Protein 9BHW (pdb70)

Nearest PDB structures (foldseek):
  9bhw-assembly1_A  TM=1.004E+00  e=2.027E-53  Ciona intestinalis
  9bhw-assembly1_D  TM=9.941E-01  e=1.848E-45  Ciona intestinalis
  6n0b-assembly1_C  TM=9.670E-01  e=2.739E-41  Homo sapiens
  6n12-assembly1_A  TM=9.548E-01  e=3.168E-40  Homo sapiens
  3ftq-assembly6_D  TM=8.935E-01  e=4.211E-32  Mus musculus

InterPro domains:
  IPR008115 Septin 7 [PR01742] (225-237)
  IPR008115 Septin 7 [PR01742] (318-330)
  IPR008115 Septin 7 [PR01742] (373-384)
  IPR008115 Septin 7 [PR01742] (414-428)
  IPR016491 Septin [PIRSF006698] (13-415)
  IPR016491 Septin [cd01850] (39-309)
  IPR027417 P-loop containing nucleoside triphosphate hydrolase [G3DSA:3.40.50.300] (17-310)
  IPR027417 P-loop containing nucleoside triphosphate hydrolase [SSF52540] (38-273)
  IPR030379 Septin-type guanine nucleotide-binding (G) domain [PF00735] (39-312)
  IPR030379 Septin-type guanine nucleotide-binding (G) domain [PS51719] (39-308)

Structure (mmCIF, N/CA/C/O backbone):
data_9BHW
#
_entry.id   9BHW
#
_cell.length_a   1.00
_cell.length_b   1.00
_cell.length_c   1.00
_cell.angle_alpha   90.00
_cell.angle_beta   90.00
_cell.angle_gamma   90.00
#
_symmetry.space_group_name_H-M   'P 1'
#
loop_
_entity.id
_entity.type
_entity.pdbx_description
1 polymer CiSeptin-7
2 polymer 'Neuronal-specific septin-3'
3 non-polymer "GUANOSINE-5'-DIPHOSPHATE"
#
loop_
_atom_site.group_PDB
_atom_site.id
_atom_site.type_symbol
_atom_site.label_atom_id
_atom_site.label_alt_id
_atom_site.label_comp_id
_atom_site.label_asym_id
_atom_site.label_entity_id
_atom_site.label_seq_id
_atom_site.pdbx_PDB_ins_code
_atom_site.Cartn_x
_atom_site.Cartn_y
_atom_site.Cartn_z
_atom_site.occupancy
_atom_site.B_iso_or_equiv
_atom_site.auth_seq_id
_atom_site.auth_comp_id
_atom_site.auth_asym_id
_atom_site.auth_atom_id
_atom_site.pdbx_PDB_model_num
ATOM 1 N N . GLY A 1 36 ? 167.104 174.091 252.600 1.00 83.84 36 GLY A N 1
ATOM 2 C CA . GLY A 1 36 ? 167.327 173.823 251.192 1.00 83.84 36 GLY A CA 1
ATOM 3 C C . GLY A 1 36 ? 168.651 174.358 250.683 1.00 83.84 36 GLY A C 1
ATOM 4 O O . GLY A 1 36 ? 169.412 174.971 251.430 1.00 83.84 36 GLY A O 1
ATOM 5 N N . PHE A 1 37 ? 168.928 174.122 249.404 1.00 80.43 37 PHE A N 1
ATOM 6 C CA . PHE A 1 37 ? 170.151 174.583 248.768 1.00 80.43 37 PHE A CA 1
ATOM 7 C C . PHE A 1 37 ? 169.802 175.562 247.656 1.00 80.43 37 PHE A C 1
ATOM 8 O O . PHE A 1 37 ? 168.724 175.488 247.064 1.00 80.43 37 PHE A O 1
ATOM 16 N N . GLU A 1 38 ? 170.712 176.494 247.391 1.00 78.92 38 GLU A N 1
ATOM 17 C CA . GLU A 1 38 ? 170.505 177.538 246.398 1.00 78.92 38 GLU A CA 1
ATOM 18 C C . GLU A 1 38 ? 171.578 177.454 245.323 1.00 78.92 38 GLU A C 1
ATOM 19 O O . GLU A 1 38 ? 172.752 177.222 245.624 1.00 78.92 38 GLU A O 1
ATOM 25 N N . PHE A 1 39 ? 171.171 177.641 244.068 1.00 71.98 39 PHE A N 1
ATOM 26 C CA . PHE A 1 39 ? 172.104 177.601 242.952 1.00 71.98 39 PHE A CA 1
ATOM 27 C C . PHE A 1 39 ? 171.561 178.435 241.802 1.00 71.98 39 PHE A C 1
ATOM 28 O O . PHE A 1 39 ? 170.347 178.478 241.577 1.00 71.98 39 PHE A O 1
ATOM 36 N N . THR A 1 40 ? 172.468 179.087 241.075 1.00 69.29 40 THR A N 1
ATOM 37 C CA . THR A 1 40 ? 172.113 179.918 239.931 1.00 69.29 40 THR A CA 1
ATOM 38 C C . THR A 1 40 ? 172.966 179.518 238.735 1.00 69.29 40 THR A C 1
ATOM 39 O O . THR A 1 40 ? 174.201 179.632 238.769 1.00 69.29 40 THR A O 1
ATOM 43 N N . LEU A 1 41 ? 172.300 179.061 237.680 1.00 65.32 41 LEU A N 1
ATOM 44 C CA . LEU A 1 41 ? 172.931 178.585 236.461 1.00 65.32 41 LEU A CA 1
ATOM 45 C C . LEU A 1 41 ? 172.469 179.456 235.306 1.00 65.32 41 LEU A C 1
ATOM 46 O O . LEU A 1 41 ? 171.265 179.636 235.104 1.00 65.32 41 LEU A O 1
ATOM 51 N N . MET A 1 42 ? 173.418 179.996 234.555 1.00 61.42 42 MET A N 1
ATOM 52 C CA . MET A 1 42 ? 173.136 180.842 233.409 1.00 61.42 42 MET A CA 1
ATOM 53 C C . MET A 1 42 ? 173.444 180.067 232.138 1.00 61.42 42 MET A C 1
ATOM 54 O O . MET A 1 42 ? 174.399 179.289 232.094 1.00 61.42 42 MET A O 1
ATOM 59 N N . VAL A 1 43 ? 172.614 180.253 231.119 1.00 58.63 43 VAL A N 1
ATOM 60 C CA . VAL A 1 43 ? 172.773 179.582 229.835 1.00 58.63 43 VAL A CA 1
ATOM 61 C C . VAL A 1 43 ? 172.993 180.640 228.764 1.00 58.63 43 VAL A C 1
ATOM 62 O O . VAL A 1 43 ? 172.131 181.510 228.546 1.00 58.63 43 VAL A O 1
ATOM 66 N N . VAL A 1 44 ? 174.140 180.559 228.091 1.00 56.32 44 VAL A N 1
ATOM 67 C CA . VAL A 1 44 ? 174.517 181.489 227.036 1.00 56.32 44 VAL A CA 1
ATOM 68 C C . VAL A 1 44 ? 174.837 180.688 225.784 1.00 56.32 44 VAL A C 1
ATOM 69 O O . VAL A 1 44 ? 175.615 179.727 225.837 1.00 56.32 44 VAL A O 1
ATOM 73 N N . GLY A 1 45 ? 174.231 181.076 224.669 1.00 55.76 45 GLY A N 1
ATOM 74 C CA . GLY A 1 45 ? 174.520 180.451 223.397 1.00 55.76 45 GLY A CA 1
ATOM 75 C C . GLY A 1 45 ? 173.567 180.878 222.305 1.00 55.76 45 GLY A C 1
ATOM 76 O O . GLY A 1 45 ? 172.508 181.447 222.582 1.00 55.76 45 GLY A O 1
ATOM 77 N N . GLU A 1 46 ? 173.932 180.612 221.057 1.00 56.93 46 GLU A N 1
ATOM 78 C CA . GLU A 1 46 ? 173.045 180.894 219.941 1.00 56.93 46 GLU A CA 1
ATOM 79 C C . GLU A 1 46 ? 171.843 179.958 219.975 1.00 56.93 46 GLU A C 1
ATOM 80 O O . GLU A 1 46 ? 171.896 178.863 220.538 1.00 56.93 46 GLU A O 1
ATOM 86 N N . SER A 1 47 ? 170.748 180.406 219.372 1.00 54.71 47 SER A N 1
ATOM 87 C CA . SER A 1 47 ? 169.503 179.656 219.421 1.00 54.71 47 SER A CA 1
ATOM 88 C C . SER A 1 47 ? 169.606 178.366 218.620 1.00 54.71 47 SER A C 1
ATOM 89 O O . SER A 1 47 ? 170.335 178.278 217.630 1.00 54.71 47 SER A O 1
ATOM 92 N N . GLY A 1 48 ? 168.861 177.354 219.059 1.00 54.65 48 GLY A N 1
ATOM 93 C CA . GLY A 1 48 ? 168.862 176.086 218.360 1.00 54.65 48 GLY A CA 1
ATOM 94 C C . GLY A 1 48 ? 170.078 175.225 218.604 1.00 54.65 48 GLY A C 1
ATOM 95 O O . GLY A 1 48 ? 170.493 174.486 217.708 1.00 54.65 48 GLY A O 1
ATOM 96 N N . LEU A 1 49 ? 170.670 175.304 219.796 1.00 53.30 49 LEU A N 1
ATOM 97 C CA . LEU A 1 49 ? 171.841 174.513 220.148 1.00 53.30 49 LEU A CA 1
ATOM 98 C C . LEU A 1 49 ? 171.548 173.502 221.252 1.00 53.30 49 LEU A C 1
ATOM 99 O O . LEU A 1 49 ? 172.475 173.026 221.912 1.00 53.30 49 LEU A O 1
ATOM 104 N N . GLY A 1 50 ? 170.282 173.162 221.466 1.00 55.09 50 GLY A N 1
ATOM 105 C CA . GLY A 1 50 ? 169.935 172.165 222.460 1.00 55.09 50 GLY A CA 1
ATOM 106 C C . GLY A 1 50 ? 170.033 172.628 223.894 1.00 55.09 50 GLY A C 1
ATOM 107 O O . GLY A 1 50 ? 170.216 171.802 224.793 1.00 55.09 50 GLY A O 1
ATOM 108 N N . LYS A 1 51 ? 169.900 173.927 224.105 1.00 55.19 51 LYS A N 1
ATOM 109 C CA . LYS A 1 51 ? 170.076 174.502 225.446 1.00 55.19 51 LYS A CA 1
ATOM 110 C C . LYS A 1 51 ? 168.944 174.068 226.352 1.00 55.19 51 LYS A C 1
ATOM 111 O O . LYS A 1 51 ? 169.244 173.520 227.406 1.00 55.19 51 LYS A O 1
ATOM 117 N N . SER A 1 52 ? 167.707 174.231 225.946 1.00 59.29 52 SER A N 1
ATOM 118 C CA . SER A 1 52 ? 166.550 173.885 226.760 1.00 59.29 52 SER A CA 1
ATOM 119 C C . SER A 1 52 ? 166.474 172.387 226.996 1.00 59.29 52 SER A C 1
ATOM 120 O O . SER A 1 52 ? 166.150 171.939 228.103 1.00 59.29 52 SER A O 1
ATOM 123 N N . THR A 1 53 ? 166.758 171.594 225.962 1.00 58.99 53 THR A N 1
ATOM 124 C CA . THR A 1 53 ? 166.704 170.147 226.110 1.00 58.99 53 THR A CA 1
ATOM 125 C C . THR A 1 53 ? 167.736 169.666 227.117 1.00 58.99 53 THR A C 1
ATOM 126 O O . THR A 1 53 ? 167.446 168.797 227.945 1.00 58.99 53 THR A O 1
ATOM 130 N N . LEU A 1 54 ? 168.943 170.231 227.073 1.00 58.78 54 LEU A N 1
ATOM 131 C CA . LEU A 1 54 ? 169.969 169.857 228.041 1.00 58.78 54 LEU A CA 1
ATOM 132 C C . LEU A 1 54 ? 169.568 170.256 229.454 1.00 58.78 54 LEU A C 1
ATOM 133 O O . LEU A 1 54 ? 169.806 169.505 230.409 1.00 58.78 54 LEU A O 1
ATOM 138 N N . ILE A 1 55 ? 168.967 171.437 229.612 1.00 60.92 55 ILE A N 1
ATOM 139 C CA . ILE A 1 55 ? 168.554 171.872 230.942 1.00 60.92 55 ILE A CA 1
ATOM 140 C C . ILE A 1 55 ? 167.459 170.965 231.492 1.00 60.92 55 ILE A C 1
ATOM 141 O O . ILE A 1 55 ? 167.464 170.619 232.679 1.00 60.92 55 ILE A O 1
ATOM 146 N N . ASN A 1 56 ? 166.502 170.564 230.651 1.00 63.49 56 ASN A N 1
ATOM 147 C CA . ASN A 1 56 ? 165.515 169.581 231.093 1.00 63.49 56 ASN A CA 1
ATOM 148 C C . ASN A 1 56 ? 166.175 168.255 231.441 1.00 63.49 56 ASN A C 1
ATOM 149 O O . ASN A 1 56 ? 165.799 167.605 232.423 1.00 63.49 56 ASN A O 1
ATOM 154 N N . SER A 1 57 ? 167.153 167.831 230.640 1.00 62.09 57 SER A N 1
ATOM 155 C CA . SER A 1 57 ? 167.755 166.517 230.828 1.00 62.09 57 SER A CA 1
ATOM 156 C C . SER A 1 57 ? 168.545 166.436 232.127 1.00 62.09 57 SER A C 1
ATOM 157 O O . SER A 1 57 ? 168.477 165.425 232.835 1.00 62.09 57 SER A O 1
ATOM 160 N N . LEU A 1 58 ? 169.308 167.481 232.454 1.00 62.51 58 LEU A N 1
ATOM 161 C CA . LEU A 1 58 ? 170.111 167.450 233.673 1.00 62.51 58 LEU A CA 1
ATOM 162 C C . LEU A 1 58 ? 169.241 167.338 234.915 1.00 62.51 58 LEU A C 1
ATOM 163 O O . LEU A 1 58 ? 169.549 166.565 235.829 1.00 62.51 58 LEU A O 1
ATOM 168 N N . PHE A 1 59 ? 168.153 168.100 234.971 1.00 65.05 59 PHE A N 1
ATOM 169 C CA . PHE A 1 59 ? 167.360 168.222 236.184 1.00 65.05 59 PHE A CA 1
ATOM 170 C C . PHE A 1 59 ? 166.072 167.411 236.137 1.00 65.05 59 PHE A C 1
ATOM 171 O O . PHE A 1 59 ? 165.273 167.484 237.076 1.00 65.05 59 PHE A O 1
ATOM 179 N N . LEU A 1 60 ? 165.857 166.638 235.071 1.00 67.04 60 LEU A N 1
ATOM 180 C CA . LEU A 1 60 ? 164.772 165.658 235.000 1.00 67.04 60 LEU A CA 1
ATOM 181 C C . LEU A 1 60 ? 163.409 166.298 235.244 1.00 67.04 60 LEU A C 1
ATOM 182 O O . LEU A 1 60 ? 162.519 165.694 235.846 1.00 67.04 60 LEU A O 1
ATOM 187 N N . SER A 1 61 ? 163.239 167.530 234.776 1.00 69.98 61 SER A N 1
ATOM 188 C CA . SER A 1 61 ? 161.999 168.253 235.001 1.00 69.98 61 SER A CA 1
ATOM 189 C C . SER A 1 61 ? 161.639 169.050 233.758 1.00 69.98 61 SER A C 1
ATOM 190 O O . SER A 1 61 ? 162.499 169.414 232.953 1.00 69.98 61 SER A O 1
ATOM 193 N N . ASP A 1 62 ? 160.341 169.320 233.614 1.00 74.38 62 ASP A N 1
ATOM 194 C CA . ASP A 1 62 ? 159.823 170.113 232.501 1.00 74.38 62 ASP A CA 1
ATOM 195 C C . ASP A 1 62 ? 159.968 171.607 232.806 1.00 74.38 62 ASP A C 1
ATOM 196 O O . ASP A 1 62 ? 158.999 172.357 232.919 1.00 74.38 62 ASP A O 1
ATOM 201 N N . LEU A 1 63 ? 161.227 172.025 232.942 1.00 70.72 63 LEU A N 1
ATOM 202 C CA . LEU A 1 63 ? 161.526 173.424 233.226 1.00 70.72 63 LEU A CA 1
ATOM 203 C C . LEU A 1 63 ? 161.080 174.327 232.085 1.00 70.72 63 LEU A C 1
ATOM 204 O O . LEU A 1 63 ? 160.784 175.509 232.296 1.00 70.72 63 LEU A O 1
ATOM 209 N N . TYR A 1 64 ? 161.028 173.793 230.872 1.00 68.80 64 TYR A N 1
ATOM 210 C CA . TYR A 1 64 ? 160.611 174.563 229.710 1.00 68.80 64 TYR A CA 1
ATOM 211 C C . TYR A 1 64 ? 159.371 173.955 229.066 1.00 68.80 64 TYR A C 1
ATOM 212 O O . TYR A 1 64 ? 159.463 172.989 228.308 1.00 68.80 64 TYR A O 1
ATOM 221 N N . THR A 1 78 ? 166.904 191.867 220.765 1.00 83.53 78 THR A N 1
ATOM 222 C CA . THR A 1 78 ? 167.147 192.410 222.128 1.00 83.53 78 THR A CA 1
ATOM 223 C C . THR A 1 78 ? 167.575 191.276 223.062 1.00 83.53 78 THR A C 1
ATOM 224 O O . THR A 1 78 ? 166.708 190.466 223.445 1.00 83.53 78 THR A O 1
ATOM 228 N N . VAL A 1 79 ? 168.857 191.224 223.400 1.00 72.56 79 VAL A N 1
ATOM 229 C CA . VAL A 1 79 ? 169.364 190.173 224.305 1.00 72.56 79 VAL A CA 1
ATOM 230 C C . VAL A 1 79 ? 169.218 190.691 225.714 1.00 72.56 79 VAL A C 1
ATOM 231 O O . VAL A 1 79 ? 169.933 191.632 226.072 1.00 72.56 79 VAL A O 1
ATOM 235 N N . LYS A 1 80 ? 168.311 190.114 226.472 1.00 70.73 80 LYS A N 1
ATOM 236 C CA . LYS A 1 80 ? 168.261 190.479 227.892 1.00 70.73 80 LYS A CA 1
ATOM 237 C C . LYS A 1 80 ? 168.591 189.208 228.666 1.00 70.73 80 LYS A C 1
ATOM 238 O O . LYS A 1 80 ? 169.346 188.390 228.122 1.00 70.73 80 LYS A O 1
ATOM 244 N N . VAL A 1 81 ? 168.040 189.040 229.856 1.00 68.10 81 VAL A N 1
ATOM 245 C CA . VAL A 1 81 ? 168.231 187.879 230.716 1.00 68.10 81 VAL A CA 1
ATOM 246 C C . VAL A 1 81 ? 166.879 187.511 231.306 1.00 68.10 81 VAL A C 1
ATOM 247 O O . VAL A 1 81 ? 166.241 188.335 231.971 1.00 68.10 81 VAL A O 1
ATOM 251 N N . GLU A 1 82 ? 166.448 186.277 231.068 1.00 69.61 82 GLU A N 1
ATOM 252 C CA . GLU A 1 82 ? 165.175 185.775 231.563 1.00 69.61 82 GLU A CA 1
ATOM 253 C C . GLU A 1 82 ? 165.431 184.797 232.698 1.00 69.61 82 GLU A C 1
ATOM 254 O O . GLU A 1 82 ? 166.274 183.902 232.576 1.00 69.61 82 GLU A O 1
ATOM 260 N N . THR A 1 83 ? 164.697 184.965 233.792 1.00 69.72 83 THR A N 1
ATOM 261 C CA . THR A 1 83 ? 164.904 184.203 235.015 1.00 69.72 83 THR A CA 1
ATOM 262 C C . THR A 1 83 ? 163.762 183.218 235.213 1.00 69.72 83 THR A C 1
ATOM 263 O O . THR A 1 83 ? 162.593 183.573 235.038 1.00 69.72 83 THR A O 1
ATOM 267 N N . THR A 1 84 ? 164.106 181.983 235.570 1.00 70.61 84 THR A N 1
ATOM 268 C CA . THR A 1 84 ? 163.129 180.946 235.867 1.00 70.61 84 THR A CA 1
ATOM 269 C C . THR A 1 84 ? 163.523 180.256 237.163 1.00 70.61 84 THR A C 1
ATOM 270 O O . THR A 1 84 ? 164.671 179.829 237.316 1.00 70.61 84 THR A O 1
ATOM 274 N N . LYS A 1 85 ? 162.578 180.144 238.088 1.00 73.50 85 LYS A N 1
ATOM 275 C CA . LYS A 1 85 ? 162.813 179.517 239.380 1.00 73.50 85 LYS A CA 1
ATOM 276 C C . LYS A 1 85 ? 162.092 178.179 239.437 1.00 73.50 85 LYS A C 1
ATOM 277 O O . LYS A 1 85 ? 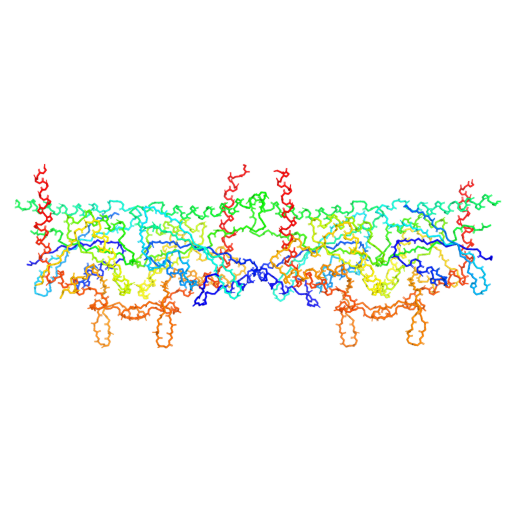160.919 178.081 239.067 1.00 73.50 85 LYS A O 1
ATOM 283 N N . VAL A 1 86 ? 162.796 177.148 239.897 1.00 77.82 86 VAL A N 1
ATOM 284 C CA . VAL A 1 86 ? 162.204 175.829 240.065 1.00 77.82 86 VAL A CA 1
ATOM 285 C C . VAL A 1 86 ? 162.579 175.304 241.443 1.00 77.82 86 VAL A C 1
ATOM 286 O O . VAL A 1 86 ? 163.572 175.728 242.039 1.00 77.82 86 VAL A O 1
ATOM 290 N N . LEU A 1 87 ? 161.764 174.392 241.960 1.00 81.18 87 LEU A N 1
ATOM 291 C CA . LEU A 1 87 ? 161.986 173.779 243.265 1.00 81.18 87 LEU A CA 1
ATOM 292 C C . LEU A 1 87 ? 162.075 172.272 243.047 1.00 81.18 87 LEU A C 1
ATOM 293 O O . LEU A 1 87 ? 161.051 171.592 242.940 1.00 81.18 87 LEU A O 1
ATOM 298 N N . ILE A 1 88 ? 163.298 171.753 242.978 1.00 84.10 88 ILE A N 1
ATOM 299 C CA . ILE A 1 88 ? 163.547 170.354 242.653 1.00 84.10 88 ILE A CA 1
ATOM 300 C C . ILE A 1 88 ? 163.768 169.590 243.949 1.00 84.10 88 ILE A C 1
ATOM 301 O O . ILE A 1 88 ? 164.688 169.900 244.716 1.00 84.10 88 ILE A O 1
ATOM 306 N N . LYS A 1 89 ? 162.935 168.584 244.190 1.00 91.40 89 LYS A N 1
ATOM 307 C CA . LYS A 1 89 ? 163.011 167.757 245.391 1.00 91.40 89 LYS A CA 1
ATOM 308 C C . LYS A 1 89 ? 163.435 166.355 244.963 1.00 91.40 89 LYS A C 1
ATOM 309 O O . LYS A 1 89 ? 162.600 165.482 244.722 1.00 91.40 89 LYS A O 1
ATOM 315 N N . GLU A 1 90 ? 164.746 166.146 244.869 1.00 96.40 90 GLU A N 1
ATOM 316 C CA . GLU A 1 90 ? 165.301 164.852 244.508 1.00 96.40 90 GLU A CA 1
ATOM 317 C C . GLU A 1 90 ? 166.516 164.571 245.379 1.00 96.40 90 GLU A C 1
ATOM 318 O O . GLU A 1 90 ? 167.187 165.488 245.858 1.00 96.40 90 GLU A O 1
ATOM 324 N N . ASN A 1 91 ? 166.786 163.279 245.580 1.00 99.87 91 ASN A N 1
ATOM 325 C CA . ASN A 1 91 ? 167.922 162.816 246.380 1.00 99.87 91 ASN A CA 1
ATOM 326 C C . ASN A 1 91 ? 167.863 163.353 247.809 1.00 99.87 91 ASN A C 1
ATOM 327 O O . ASN A 1 91 ? 168.896 163.588 248.440 1.00 99.87 91 ASN A O 1
ATOM 332 N N . GLY A 1 92 ? 166.655 163.555 248.327 1.00 98.80 92 GLY A N 1
ATOM 333 C CA . GLY A 1 92 ? 166.484 164.030 249.686 1.00 98.80 92 GLY A CA 1
ATOM 334 C C . GLY A 1 92 ? 166.621 165.532 249.830 1.00 98.80 92 GLY A C 1
ATOM 335 O O . GLY A 1 92 ? 165.689 166.208 250.275 1.00 98.80 92 GLY A O 1
ATOM 336 N N . VAL A 1 93 ? 167.781 166.065 249.459 1.00 97.12 93 VAL A N 1
ATOM 337 C CA . VAL A 1 93 ? 168.045 167.493 249.584 1.00 97.12 93 VAL A CA 1
ATOM 338 C C . VAL A 1 93 ? 167.243 168.249 248.535 1.00 97.12 93 VAL A C 1
ATOM 339 O O . VAL A 1 93 ? 167.225 167.879 247.355 1.00 97.12 93 VAL A O 1
ATOM 343 N N . THR A 1 94 ? 166.574 169.314 248.963 1.00 89.61 94 THR A N 1
ATOM 344 C CA . THR A 1 94 ? 165.743 170.125 248.085 1.00 89.61 94 THR A CA 1
ATOM 345 C C . THR A 1 94 ? 166.543 171.319 247.581 1.00 89.61 94 THR A C 1
ATOM 346 O O . THR A 1 94 ? 167.185 172.021 248.370 1.00 89.61 94 THR A O 1
ATOM 350 N N . LEU A 1 95 ? 166.502 171.544 246.270 1.00 82.22 95 LEU A N 1
ATOM 351 C CA . LEU A 1 95 ? 167.251 172.609 245.620 1.00 82.22 95 LEU A CA 1
ATOM 352 C C . LEU A 1 95 ? 166.291 173.624 245.020 1.00 82.22 95 LEU A C 1
ATOM 353 O O . LEU A 1 95 ? 165.460 173.273 244.175 1.00 82.22 95 LEU A O 1
ATOM 358 N N . ARG A 1 96 ? 166.491 174.880 245.436 1.00 80.62 96 ARG A N 1
ATOM 359 C CA . ARG A 1 96 ? 165.731 176.006 244.857 1.00 80.62 96 ARG A CA 1
ATOM 360 C C . ARG A 1 96 ? 166.668 176.489 243.776 1.00 80.62 96 ARG A C 1
ATOM 361 O O . ARG A 1 96 ? 167.662 177.139 244.119 1.00 80.62 96 ARG A O 1
ATOM 369 N N . LEU A 1 97 ? 166.371 176.185 242.528 1.00 74.38 97 LEU A N 1
ATOM 370 C CA . LEU A 1 97 ? 167.316 176.402 241.447 1.00 74.38 97 LEU A CA 1
ATOM 371 C C . LEU A 1 97 ? 166.853 177.550 240.562 1.00 74.38 97 LEU A C 1
ATOM 372 O O . LEU A 1 97 ? 165.654 177.705 240.301 1.00 74.38 97 LEU A O 1
ATOM 377 N N . THR A 1 98 ? 167.809 178.356 240.105 1.00 70.00 98 THR A N 1
ATOM 378 C CA . THR A 1 98 ? 167.535 179.498 239.246 1.00 70.00 98 THR A CA 1
ATOM 379 C C . THR A 1 98 ? 168.231 179.298 237.908 1.00 70.00 98 THR A C 1
ATOM 380 O O . THR A 1 98 ? 169.415 178.952 237.869 1.00 70.00 98 THR A O 1
ATOM 384 N N . ILE A 1 99 ? 167.494 179.498 236.818 1.00 67.07 99 ILE A N 1
ATOM 385 C CA . ILE A 1 99 ? 168.038 179.437 235.466 1.00 67.07 99 ILE A CA 1
ATOM 386 C C . ILE A 1 99 ? 167.930 180.824 234.855 1.00 67.07 99 ILE A C 1
ATOM 387 O O . ILE A 1 99 ? 166.831 181.386 234.768 1.00 67.07 99 ILE A O 1
ATOM 392 N N . ASP A 1 100 ? 169.060 181.370 234.436 1.00 66.51 100 ASP A N 1
ATOM 393 C CA . ASP A 1 100 ? 169.124 182.654 233.747 1.00 66.51 100 ASP A CA 1
ATOM 394 C C . ASP A 1 100 ? 169.477 182.382 232.291 1.00 66.51 100 ASP A C 1
ATOM 395 O O . ASP A 1 100 ? 170.647 182.199 231.949 1.00 66.51 100 ASP A O 1
ATOM 400 N N . ASP A 1 101 ? 168.465 182.344 231.438 1.00 66.53 101 ASP A N 1
ATOM 401 C CA . ASP A 1 101 ? 168.712 182.211 230.014 1.00 66.53 101 ASP A CA 1
ATOM 402 C C . ASP A 1 101 ? 169.034 183.570 229.416 1.00 66.53 101 ASP A C 1
ATOM 403 O O . ASP A 1 101 ? 168.508 184.600 229.850 1.00 66.53 101 ASP A O 1
ATOM 408 N N . THR A 1 102 ? 169.911 183.577 228.417 1.00 64.81 102 THR A N 1
ATOM 409 C CA . THR A 1 102 ? 170.041 184.839 227.696 1.00 64.81 102 THR A CA 1
ATOM 410 C C . THR A 1 102 ? 169.535 184.696 226.260 1.00 64.81 102 THR A C 1
ATOM 411 O O . THR A 1 102 ? 170.313 184.466 225.327 1.00 64.81 102 THR A O 1
ATOM 415 N N . PRO A 1 103 ? 168.227 184.823 226.045 1.00 64.52 103 PRO A N 1
ATOM 416 C CA . PRO A 1 103 ? 167.686 184.649 224.696 1.00 64.52 103 PRO A CA 1
ATOM 417 C C . PRO A 1 103 ? 168.028 185.823 223.799 1.00 64.52 103 PRO A C 1
ATOM 418 O O . PRO A 1 103 ? 168.172 186.962 224.248 1.00 64.52 103 PRO A O 1
ATOM 422 N N . GLY A 1 104 ? 168.148 185.530 222.509 1.00 61.65 104 GLY A N 1
ATOM 423 C CA . GLY A 1 104 ? 168.568 186.514 221.541 1.00 61.65 104 GLY A CA 1
ATOM 424 C C . GLY A 1 104 ? 170.063 186.659 221.383 1.00 61.65 104 GLY A C 1
ATOM 425 O O . GLY A 1 104 ? 170.504 187.511 220.604 1.00 61.65 104 GLY A O 1
ATOM 426 N N . PHE A 1 105 ? 170.855 185.858 222.085 1.00 57.81 105 PHE A N 1
ATOM 427 C CA . PHE A 1 105 ? 172.304 185.947 221.974 1.00 57.81 105 PHE A CA 1
ATOM 428 C C . PHE A 1 105 ? 172.758 185.380 220.637 1.00 57.81 105 PHE A C 1
ATOM 429 O O . PHE A 1 105 ? 172.465 184.225 220.312 1.00 57.81 105 PHE A O 1
ATOM 437 N N . GLY A 1 106 ? 173.472 186.190 219.863 1.00 56.93 106 GLY A N 1
ATOM 438 C CA . GLY A 1 106 ? 174.001 185.738 218.595 1.00 56.93 106 GLY A CA 1
ATOM 439 C C . GLY A 1 106 ? 172.982 185.564 217.497 1.00 56.93 106 GLY A C 1
ATOM 440 O O . GLY A 1 106 ? 173.311 184.992 216.455 1.00 56.93 106 GLY A O 1
ATOM 441 N N . ASP A 1 107 ? 171.755 186.036 217.692 1.00 57.28 107 ASP A N 1
ATOM 442 C CA . ASP A 1 107 ? 170.697 185.891 216.706 1.00 57.28 107 ASP A CA 1
ATOM 443 C C . ASP A 1 107 ? 170.525 187.120 215.829 1.00 57.28 107 ASP A C 1
ATOM 444 O O . ASP A 1 107 ? 169.596 187.159 215.018 1.00 57.28 107 ASP A O 1
ATOM 449 N N . ALA A 1 108 ? 171.387 188.118 215.968 1.00 55.32 108 ALA A N 1
ATOM 450 C CA . ALA A 1 108 ? 171.277 189.357 215.217 1.00 55.32 108 ALA A CA 1
ATOM 451 C C . ALA A 1 108 ? 172.354 189.432 214.147 1.00 55.32 108 ALA A C 1
ATOM 452 O O . ALA A 1 108 ? 173.375 188.743 214.208 1.00 55.32 108 ALA A O 1
ATOM 454 N N . VAL A 1 109 ? 172.106 190.278 213.147 1.00 54.08 109 VAL A N 1
ATOM 455 C CA . VAL A 1 109 ? 173.080 190.467 212.079 1.00 54.08 109 VAL A CA 1
ATOM 456 C C . VAL A 1 109 ? 174.332 191.147 212.614 1.00 54.08 109 VAL A C 1
ATOM 457 O O . VAL A 1 109 ? 175.456 190.752 212.286 1.00 54.08 109 VAL A O 1
ATOM 461 N N . ASP A 1 110 ? 174.166 192.171 213.442 1.00 56.16 110 ASP A N 1
ATOM 462 C CA . ASP A 1 110 ? 175.275 192.823 214.124 1.00 56.16 110 ASP A CA 1
ATOM 463 C C . ASP A 1 110 ? 175.222 192.422 215.590 1.00 56.16 110 ASP A C 1
ATOM 464 O O . ASP A 1 110 ? 174.217 192.666 216.267 1.00 56.16 110 ASP A O 1
ATOM 469 N N . ASN A 1 111 ? 176.300 191.809 216.075 1.00 56.17 111 ASN A N 1
ATOM 470 C CA . ASN A 1 111 ? 176.367 191.320 217.444 1.00 56.17 111 ASN A CA 1
ATOM 471 C C . ASN A 1 111 ? 177.386 192.081 218.281 1.00 56.17 111 ASN A C 1
ATOM 472 O O . ASN A 1 111 ? 177.889 191.547 219.273 1.00 56.17 111 ASN A O 1
ATOM 477 N N . SER A 1 112 ? 177.699 193.314 217.904 1.00 56.01 112 SER A N 1
ATOM 478 C CA . SER A 1 112 ? 178.674 194.095 218.647 1.00 56.01 112 SER A CA 1
ATOM 479 C C . SER A 1 112 ? 178.137 194.438 220.028 1.00 56.01 112 SER A C 1
ATOM 480 O O . SER A 1 112 ? 177.001 194.900 220.167 1.00 56.01 112 SER A O 1
ATOM 483 N N . ASN A 1 113 ? 178.963 194.209 221.046 1.00 58.04 113 ASN A N 1
ATOM 484 C CA . ASN A 1 113 ? 178.640 194.548 222.430 1.00 58.04 113 ASN A CA 1
ATOM 485 C C . ASN A 1 113 ? 177.326 193.913 222.875 1.00 58.04 113 ASN A C 1
ATOM 486 O O . ASN A 1 113 ? 176.530 194.526 223.587 1.00 58.04 113 ASN A O 1
ATOM 491 N N . CYS A 1 114 ? 177.097 192.670 222.457 1.00 58.33 114 CYS A N 1
ATOM 492 C CA . CYS A 1 114 ? 175.923 191.933 222.907 1.00 58.33 114 CYS A CA 1
ATOM 493 C C . CYS A 1 114 ? 176.148 191.237 224.239 1.00 58.33 114 CYS A C 1
ATOM 494 O O . CYS A 1 114 ? 175.199 190.674 224.794 1.00 58.33 114 CYS A O 1
ATOM 497 N N . TRP A 1 115 ? 177.368 191.267 224.759 1.00 59.00 115 TRP A N 1
ATOM 498 C CA . TRP A 1 115 ? 177.697 190.662 226.038 1.00 59.00 115 TRP A CA 1
ATOM 499 C C . TRP A 1 115 ? 177.595 191.640 227.198 1.00 59.00 115 TRP A C 1
ATOM 500 O O . TRP A 1 115 ? 177.968 191.288 228.320 1.00 59.00 115 TRP A O 1
ATOM 511 N N . GLN A 1 116 ? 177.126 192.863 226.957 1.00 61.59 116 GLN A N 1
ATOM 512 C CA . GLN A 1 116 ? 177.000 193.818 228.050 1.00 61.59 116 GLN A CA 1
ATOM 513 C C . GLN A 1 116 ? 175.809 193.496 228.941 1.00 61.59 116 GLN A C 1
ATOM 514 O O . GLN A 1 116 ? 175.809 193.858 230.122 1.00 61.59 116 GLN A O 1
ATOM 520 N N . ALA A 1 117 ? 174.790 192.823 228.402 1.00 63.40 117 ALA A N 1
ATOM 521 C CA . ALA A 1 117 ? 173.627 192.469 229.211 1.00 63.40 117 ALA A CA 1
ATOM 522 C C . ALA A 1 117 ? 173.994 191.489 230.319 1.00 63.40 117 ALA A C 1
ATOM 523 O O . ALA A 1 117 ? 173.568 191.652 231.469 1.00 63.40 117 ALA A O 1
ATOM 525 N N . VAL A 1 118 ? 174.790 190.467 229.998 1.00 63.60 118 VAL A N 1
ATOM 526 C CA . VAL A 1 118 ? 175.181 189.496 231.016 1.00 63.60 118 VAL A CA 1
ATOM 527 C C . VAL A 1 118 ? 176.114 190.137 232.036 1.00 63.60 118 VAL A C 1
ATOM 528 O O . VAL A 1 118 ? 176.031 189.850 233.236 1.00 63.60 118 VAL A O 1
ATOM 532 N N . ILE A 1 119 ? 177.005 191.024 231.583 1.00 63.47 119 ILE A N 1
ATOM 533 C CA . ILE A 1 119 ? 177.866 191.747 232.515 1.00 63.47 119 ILE A CA 1
ATOM 534 C C . ILE A 1 119 ? 177.024 192.572 233.476 1.00 63.47 119 ILE A C 1
ATOM 535 O O . ILE A 1 119 ? 177.261 192.577 234.692 1.00 63.47 119 ILE A O 1
ATOM 540 N N . ASN A 1 120 ? 176.022 193.273 232.945 1.00 64.82 120 ASN A N 1
ATOM 541 C CA . ASN A 1 120 ? 175.144 194.073 233.786 1.00 64.82 120 ASN A CA 1
ATOM 542 C C . ASN A 1 120 ? 174.393 193.202 234.780 1.00 64.82 120 ASN A C 1
ATOM 543 O O . ASN A 1 120 ? 174.234 193.579 235.944 1.00 64.82 120 ASN A O 1
ATOM 548 N N . HIS A 1 121 ? 173.926 192.034 234.343 1.00 65.99 121 HIS A N 1
ATOM 549 C CA . HIS A 1 121 ? 173.203 191.141 235.243 1.00 65.99 121 HIS A CA 1
ATOM 550 C C . HIS A 1 121 ? 174.094 190.667 236.387 1.00 65.99 121 HIS A C 1
ATOM 551 O O . HIS A 1 121 ? 173.697 190.709 237.561 1.00 65.99 121 HIS A O 1
ATOM 558 N N . ILE A 1 122 ? 175.312 190.220 236.064 1.00 67.28 122 ILE A N 1
ATOM 559 C CA . ILE A 1 122 ? 176.213 189.723 237.103 1.00 67.28 122 ILE A CA 1
ATOM 560 C C . ILE A 1 122 ? 176.558 190.835 238.082 1.00 67.28 122 ILE A C 1
ATOM 561 O O . ILE A 1 122 ? 176.548 190.633 239.303 1.00 67.28 122 ILE A O 1
ATOM 566 N N . GLU A 1 123 ? 176.869 192.028 237.570 1.00 71.02 123 GLU A N 1
ATOM 567 C CA . GLU A 1 123 ? 177.239 193.122 238.459 1.00 71.02 123 GLU A CA 1
ATOM 568 C C . GLU A 1 123 ? 176.054 193.611 239.282 1.00 71.02 123 GLU A C 1
ATOM 569 O O . GLU A 1 123 ? 176.234 194.037 240.428 1.00 71.02 123 GLU A O 1
ATOM 575 N N . LYS A 1 124 ? 174.841 193.556 238.729 1.00 72.23 124 LYS A N 1
ATOM 576 C CA . LYS A 1 124 ? 173.660 193.901 239.509 1.00 72.23 124 LYS A CA 1
ATOM 577 C C . LYS A 1 124 ? 173.462 192.928 240.659 1.00 72.23 124 LYS A C 1
ATOM 578 O O . LYS A 1 124 ? 173.165 193.342 241.786 1.00 72.23 124 LYS A O 1
ATOM 584 N N . LYS A 1 125 ? 173.627 191.630 240.397 1.00 72.24 125 LYS A N 1
ATOM 585 C CA . LYS A 1 125 ? 173.541 190.657 241.482 1.00 72.24 125 LYS A CA 1
ATOM 586 C C . LYS A 1 125 ? 174.632 190.902 242.519 1.00 72.24 125 LYS A C 1
ATOM 587 O O . LYS A 1 125 ? 174.393 190.787 243.729 1.00 72.24 125 LYS A O 1
ATOM 593 N N . PHE A 1 126 ? 175.836 191.247 242.058 1.00 72.36 126 PHE A N 1
ATOM 594 C CA . PHE A 1 126 ? 176.925 191.567 242.973 1.00 72.36 126 PHE A CA 1
ATOM 595 C C . PHE A 1 126 ? 176.551 192.727 243.890 1.00 72.36 126 PHE A C 1
ATOM 596 O O . PHE A 1 126 ? 176.742 192.652 245.109 1.00 72.36 126 PHE A O 1
ATOM 604 N N . GLU A 1 127 ? 176.023 193.810 243.314 1.00 76.91 127 GLU A N 1
ATOM 605 C CA . GLU A 1 127 ? 175.628 194.968 244.113 1.00 76.91 127 GLU A CA 1
ATOM 606 C C . GLU A 1 127 ? 174.503 194.631 245.080 1.00 76.91 127 GLU A C 1
ATOM 607 O O . GLU A 1 127 ? 174.496 195.111 246.219 1.00 76.91 127 GLU A O 1
ATOM 613 N N . ASP A 1 128 ? 173.525 193.838 244.641 1.00 77.32 128 ASP A N 1
ATOM 614 C CA . ASP A 1 128 ? 172.440 193.466 245.544 1.00 77.32 128 ASP A CA 1
ATOM 615 C C . ASP A 1 128 ? 172.966 192.678 246.735 1.00 77.32 128 ASP A C 1
ATOM 616 O O . ASP A 1 128 ? 172.567 192.930 247.878 1.00 77.32 128 ASP A O 1
ATOM 621 N N . TYR A 1 129 ? 173.880 191.736 246.494 1.00 77.70 129 TYR A N 1
ATOM 622 C CA . TYR A 1 129 ? 174.466 191.002 247.611 1.00 77.70 129 TYR A CA 1
ATOM 623 C C . TYR A 1 129 ? 175.279 191.921 248.517 1.00 77.70 129 TYR A C 1
ATOM 624 O O . TYR A 1 129 ? 175.218 191.803 249.747 1.00 77.70 129 TYR A O 1
ATOM 633 N N . LEU A 1 130 ? 176.055 192.834 247.928 1.00 78.09 130 LEU A N 1
ATOM 634 C CA . LEU A 1 130 ? 176.879 193.729 248.734 1.00 78.09 130 LEU A CA 1
ATOM 635 C C . LEU A 1 130 ? 176.017 194.620 249.618 1.00 78.09 130 LEU A C 1
ATOM 636 O O . LEU A 1 130 ? 176.346 194.854 250.786 1.00 78.09 130 LEU A O 1
ATOM 641 N N . ASN A 1 131 ? 174.910 195.129 249.076 1.00 80.78 131 ASN A N 1
ATOM 642 C CA . ASN A 1 131 ? 173.990 195.924 249.880 1.00 80.78 131 ASN A CA 1
ATOM 643 C C . ASN A 1 131 ? 173.329 195.079 250.960 1.00 80.78 131 ASN A C 1
ATOM 644 O O . ASN A 1 131 ? 173.176 195.528 252.102 1.00 80.78 131 ASN A O 1
ATOM 649 N N . ALA A 1 132 ? 172.925 193.851 250.620 1.00 82.02 132 ALA A N 1
ATOM 650 C CA . ALA A 1 132 ? 172.273 192.991 251.601 1.00 82.02 132 ALA A CA 1
ATOM 651 C C . ALA A 1 132 ? 173.223 192.595 252.722 1.00 82.02 132 ALA A C 1
ATOM 652 O O . ALA A 1 132 ? 172.774 192.230 253.814 1.00 82.02 132 ALA A O 1
ATOM 654 N N . GLU A 1 133 ? 174.534 192.645 252.468 1.00 82.04 133 GLU A N 1
ATOM 655 C CA . GLU A 1 133 ? 175.496 192.362 253.529 1.00 82.04 133 GLU A CA 1
ATOM 656 C C . GLU A 1 133 ? 175.341 193.325 254.697 1.00 82.04 133 GLU A C 1
ATOM 657 O O . GLU A 1 133 ? 175.399 192.908 255.859 1.00 82.04 133 GLU A O 1
ATOM 663 N N . SER A 1 134 ? 175.142 194.608 254.415 1.00 84.30 134 SER A N 1
ATOM 664 C CA . SER A 1 134 ? 174.960 195.605 255.463 1.00 84.30 134 SER A CA 1
ATOM 665 C C . SER A 1 134 ? 173.491 195.720 255.858 1.00 84.30 134 SER A C 1
ATOM 666 O O . SER A 1 134 ? 172.851 194.725 256.197 1.00 84.30 134 SER A O 1
ATOM 669 N N . ALA A 1 142 ? 170.090 185.459 251.029 1.00 78.31 142 ALA A N 1
ATOM 670 C CA . ALA A 1 142 ? 169.970 184.557 249.891 1.00 78.31 142 ALA A CA 1
ATOM 671 C C . ALA A 1 142 ? 171.024 184.870 248.837 1.00 78.31 142 ALA A C 1
ATOM 672 O O . ALA A 1 142 ? 171.157 186.013 248.402 1.00 78.31 142 ALA A O 1
ATOM 674 N N . ASP A 1 143 ? 171.775 183.849 248.430 1.00 75.37 143 ASP A N 1
ATOM 675 C CA . ASP A 1 143 ? 172.823 184.008 247.423 1.00 75.37 143 ASP A CA 1
ATOM 676 C C . ASP A 1 143 ? 172.192 183.890 246.045 1.00 75.37 143 ASP A C 1
ATOM 677 O O . ASP A 1 143 ? 171.989 182.798 245.517 1.00 75.37 143 ASP A O 1
ATOM 682 N N . ASN A 1 144 ? 171.880 185.037 245.455 1.00 73.31 144 ASN A N 1
ATOM 683 C CA . ASN A 1 144 ? 171.343 185.092 244.106 1.00 73.31 144 ASN A CA 1
ATOM 684 C C . ASN A 1 144 ? 172.415 185.337 243.055 1.00 73.31 144 ASN A C 1
ATOM 685 O O . ASN A 1 144 ? 172.074 185.544 241.886 1.00 73.31 144 ASN A O 1
ATOM 690 N N . ARG A 1 145 ? 173.690 185.329 243.435 1.00 72.01 145 ARG A N 1
ATOM 691 C CA . ARG A 1 145 ? 174.749 185.538 242.460 1.00 72.01 145 ARG A CA 1
ATOM 692 C C . ARG A 1 145 ? 174.762 184.394 241.456 1.00 72.01 145 ARG A C 1
ATOM 693 O O . ARG A 1 145 ? 174.494 183.240 241.802 1.00 72.01 145 ARG A O 1
ATOM 701 N N . VAL A 1 146 ? 175.076 184.715 240.205 1.00 69.28 146 VAL A N 1
ATOM 702 C CA . VAL A 1 146 ? 175.115 183.699 239.159 1.00 69.28 146 VAL A CA 1
ATOM 703 C C . VAL A 1 146 ? 176.368 182.855 239.367 1.00 69.28 146 VAL A C 1
ATOM 704 O O . VAL A 1 146 ? 177.487 183.318 239.137 1.00 69.28 146 VAL A O 1
ATOM 708 N N . HIS A 1 147 ? 176.177 181.610 239.802 1.00 69.52 147 HIS A N 1
ATOM 709 C CA . HIS A 1 147 ? 177.307 180.783 240.200 1.00 69.52 147 HIS A CA 1
ATOM 710 C C . HIS A 1 147 ? 177.942 180.075 239.014 1.00 69.52 147 HIS A C 1
ATOM 711 O O . HIS A 1 147 ? 179.171 179.971 238.946 1.00 69.52 147 HIS A O 1
ATOM 718 N N . CYS A 1 148 ? 177.145 179.581 238.071 1.00 66.36 148 CYS A N 1
ATOM 719 C CA . CYS A 1 148 ? 177.713 178.898 236.916 1.00 66.36 148 CYS A CA 1
ATOM 720 C C . CYS A 1 148 ? 177.197 179.522 235.629 1.00 66.36 148 CYS A C 1
ATOM 721 O O . CYS A 1 148 ? 176.091 180.061 235.585 1.00 66.36 148 CYS A O 1
ATOM 724 N N . CYS A 1 149 ? 178.012 179.443 234.579 1.00 61.44 149 CYS A N 1
ATOM 725 C CA . CYS A 1 149 ? 177.637 179.934 233.254 1.00 61.44 149 CYS A CA 1
ATOM 726 C C . CYS A 1 149 ? 178.020 178.888 232.219 1.00 61.44 149 CYS A C 1
ATOM 727 O O . CYS A 1 149 ? 179.207 178.669 231.967 1.00 61.44 149 CYS A O 1
ATOM 730 N N . LEU A 1 150 ? 177.023 178.250 231.618 1.00 57.38 150 LEU A N 1
ATOM 731 C CA . LEU A 1 150 ? 177.242 177.283 230.553 1.00 57.38 150 LEU A CA 1
ATOM 732 C C . LEU A 1 150 ? 177.217 178.003 229.213 1.00 57.38 150 LEU A C 1
ATOM 733 O O . LEU A 1 150 ? 176.178 178.542 228.809 1.00 57.38 150 LEU A O 1
ATOM 738 N N . TYR A 1 151 ? 178.356 178.009 228.528 1.00 54.49 151 TYR A N 1
ATOM 739 C CA . TYR A 1 151 ? 178.473 178.587 227.199 1.00 54.49 151 TYR A CA 1
ATOM 740 C C . TYR A 1 151 ? 178.430 177.478 226.160 1.00 54.49 151 TYR A C 1
ATOM 741 O O . TYR A 1 151 ? 179.172 176.497 226.263 1.00 54.49 151 TYR A O 1
ATOM 750 N N . PHE A 1 152 ? 177.569 177.638 225.164 1.00 52.27 152 PHE A N 1
ATOM 751 C CA . PHE A 1 152 ? 177.397 176.641 224.119 1.00 52.27 152 PHE A CA 1
ATOM 752 C C . PHE A 1 152 ? 178.138 177.084 222.864 1.00 52.27 152 PHE A C 1
ATOM 753 O O . PHE A 1 152 ? 177.875 178.167 222.332 1.00 52.27 152 PHE A O 1
ATOM 761 N N . ILE A 1 153 ? 179.055 176.243 222.396 1.00 51.52 153 ILE A N 1
ATOM 762 C CA . ILE A 1 153 ? 179.839 176.496 221.194 1.00 51.52 153 ILE A CA 1
ATOM 763 C C . ILE A 1 153 ? 179.278 175.639 220.071 1.00 51.52 153 ILE A C 1
ATOM 764 O O . ILE A 1 153 ? 179.022 174.444 220.262 1.00 51.52 153 ILE A O 1
ATOM 769 N N . ALA A 1 154 ? 179.075 176.246 218.909 1.00 51.97 154 ALA A N 1
ATOM 770 C CA . ALA A 1 154 ? 178.462 175.534 217.800 1.00 51.97 154 ALA A CA 1
ATOM 771 C C . ALA A 1 154 ? 179.381 174.417 217.313 1.00 51.97 154 ALA A C 1
ATOM 772 O O . ALA A 1 154 ? 180.593 174.616 217.190 1.00 51.97 154 ALA A O 1
ATOM 774 N N . PRO A 1 155 ? 178.839 173.238 217.028 1.00 50.70 155 PRO A N 1
ATOM 775 C CA . PRO A 1 155 ? 179.674 172.136 216.537 1.00 50.70 155 PRO A CA 1
ATOM 776 C C . PRO A 1 155 ? 180.142 172.350 215.108 1.00 50.70 155 PRO A C 1
ATOM 777 O O . PRO A 1 155 ? 179.620 171.731 214.176 1.00 50.70 155 PRO A O 1
ATOM 781 N N . THR A 1 156 ? 181.129 173.224 214.926 1.00 50.72 156 THR A N 1
ATOM 782 C CA . THR A 1 156 ? 181.602 173.589 213.597 1.00 50.72 156 THR A CA 1
ATOM 783 C C . THR A 1 156 ? 182.810 172.773 213.159 1.00 50.72 156 THR A C 1
ATOM 784 O O . THR A 1 156 ? 182.863 172.317 212.012 1.00 50.72 156 THR A O 1
ATOM 788 N N . GLY A 1 157 ? 183.780 172.577 214.043 1.00 50.81 157 GLY A N 1
ATOM 789 C CA . GLY A 1 157 ? 184.940 171.773 213.735 1.00 50.81 157 GLY A CA 1
ATOM 790 C C . GLY A 1 157 ? 186.186 172.531 213.348 1.00 50.81 157 GLY A C 1
ATOM 791 O O . GLY A 1 157 ? 187.151 171.903 212.903 1.00 50.81 157 GLY A O 1
ATOM 792 N N . HIS A 1 158 ? 186.201 173.846 213.497 1.00 51.91 158 HIS A N 1
ATOM 793 C CA . HIS A 1 158 ? 187.343 174.659 213.101 1.00 51.91 158 HIS A CA 1
ATOM 794 C C . HIS A 1 158 ? 188.002 175.381 214.260 1.00 51.91 158 HIS A C 1
ATOM 795 O O . HIS A 1 158 ? 189.231 175.440 214.322 1.00 51.91 158 HIS A O 1
ATOM 802 N N . GLY A 1 159 ? 187.224 175.939 215.172 1.00 53.41 159 GLY A N 1
ATOM 803 C CA . GLY A 1 159 ? 187.779 176.696 216.272 1.00 53.41 159 GLY A CA 1
ATOM 804 C C . GLY A 1 159 ? 186.757 177.684 216.794 1.00 53.41 159 GLY A C 1
ATOM 805 O O . GLY A 1 159 ? 185.598 177.684 216.387 1.00 53.41 159 GLY A O 1
ATOM 806 N N . LEU A 1 160 ? 187.221 178.529 217.707 1.00 55.74 160 LEU A N 1
ATOM 807 C CA . LEU A 1 160 ? 186.347 179.525 218.308 1.00 55.74 160 LEU A CA 1
ATOM 808 C C . LEU A 1 160 ? 186.023 180.623 217.306 1.00 55.74 160 LEU A C 1
ATOM 809 O O . LEU A 1 160 ? 186.909 181.126 216.609 1.00 55.74 160 LEU A O 1
ATOM 814 N N . LYS A 1 161 ? 184.750 180.993 217.236 1.00 55.48 161 LYS A N 1
ATOM 815 C CA . LYS A 1 161 ? 184.352 182.163 216.485 1.00 55.48 161 LYS A CA 1
ATOM 816 C C . LYS A 1 161 ? 184.781 183.420 217.237 1.00 55.48 161 LYS A C 1
ATOM 817 O O . LYS A 1 161 ? 185.025 183.377 218.445 1.00 55.48 161 LYS A O 1
ATOM 823 N N . PRO A 1 162 ? 184.899 184.553 216.540 1.00 55.06 162 PRO A N 1
ATOM 824 C CA . PRO A 1 162 ? 185.224 185.803 217.242 1.00 55.06 162 PRO A CA 1
ATOM 825 C C . PRO A 1 162 ? 184.232 186.170 218.334 1.00 55.06 162 PRO A C 1
ATOM 826 O O . PRO A 1 162 ? 184.636 186.753 219.349 1.00 55.06 162 PRO A O 1
ATOM 830 N N . LEU A 1 163 ? 182.949 185.847 218.164 1.00 54.68 163 LEU A N 1
ATOM 831 C CA . LEU A 1 163 ? 181.962 186.176 219.188 1.00 54.68 163 LEU A CA 1
ATOM 832 C C . LEU A 1 163 ? 182.219 185.408 220.479 1.00 54.68 163 LEU A C 1
ATOM 833 O O . LEU A 1 163 ? 182.135 185.976 221.576 1.00 54.68 163 LEU A O 1
ATOM 838 N N . ASP A 1 164 ? 182.528 184.115 220.369 1.00 55.74 164 ASP A N 1
ATOM 839 C CA . ASP A 1 164 ? 182.842 183.324 221.554 1.00 55.74 164 ASP A CA 1
ATOM 840 C C . ASP A 1 164 ? 184.092 183.846 222.241 1.00 55.74 164 ASP A C 1
ATOM 841 O O . ASP A 1 164 ? 184.145 183.934 223.475 1.00 55.74 164 ASP A O 1
ATOM 846 N N . VAL A 1 165 ? 185.108 184.204 221.453 1.00 56.27 165 VAL A N 1
ATOM 847 C CA . VAL A 1 165 ? 186.333 184.753 222.018 1.00 56.27 165 VAL A CA 1
ATOM 848 C C . VAL A 1 165 ? 186.033 186.033 222.776 1.00 56.27 165 VAL A C 1
ATOM 849 O O . VAL A 1 165 ? 186.533 186.244 223.884 1.00 56.27 165 VAL A O 1
ATOM 853 N N . GLU A 1 166 ? 185.200 186.900 222.203 1.00 57.90 166 GLU A N 1
ATOM 854 C CA . GLU A 1 166 ? 184.897 188.163 222.862 1.00 57.90 166 GLU A CA 1
ATOM 855 C C . GLU A 1 166 ? 184.114 187.941 224.149 1.00 57.90 166 GLU A C 1
ATOM 856 O O . GLU A 1 166 ? 184.409 188.559 225.181 1.00 57.90 166 GLU A O 1
ATOM 862 N N . PHE A 1 167 ? 183.123 187.051 224.115 1.00 57.78 167 PHE A N 1
ATOM 863 C CA . PHE A 1 167 ? 182.342 186.781 225.317 1.00 57.78 167 PHE A CA 1
ATOM 864 C C . PHE A 1 167 ? 183.223 186.229 226.429 1.00 57.78 167 PHE A C 1
ATOM 865 O O . PHE A 1 167 ? 183.157 186.686 227.577 1.00 57.78 167 PHE A O 1
ATOM 873 N N . MET A 1 168 ? 184.072 185.255 226.104 1.00 59.18 168 MET A N 1
ATOM 874 C CA . MET A 1 168 ? 184.923 184.653 227.118 1.00 59.18 168 MET A CA 1
ATOM 875 C C . MET A 1 168 ? 186.101 185.535 227.504 1.00 59.18 168 MET A C 1
ATOM 876 O O . MET A 1 168 ? 186.735 185.275 228.530 1.00 59.18 168 MET A O 1
ATOM 881 N N . LYS A 1 169 ? 186.410 186.562 226.719 1.00 59.19 169 LYS A N 1
ATOM 882 C CA . LYS A 1 169 ? 187.446 187.515 227.083 1.00 59.19 169 LYS A CA 1
ATOM 883 C C . LYS A 1 169 ? 186.925 188.620 227.983 1.00 59.19 169 LYS A C 1
ATOM 884 O O . LYS A 1 169 ? 187.679 189.139 228.813 1.00 59.19 169 LYS A O 1
ATOM 890 N N . ASN A 1 170 ? 185.659 188.999 227.834 1.00 59.92 170 ASN A N 1
ATOM 891 C CA . ASN A 1 170 ? 185.067 190.022 228.684 1.00 59.92 170 ASN A CA 1
ATOM 892 C C . ASN A 1 170 ? 184.196 189.465 229.802 1.00 59.92 170 ASN A C 1
ATOM 893 O O . ASN A 1 170 ? 183.616 190.251 230.557 1.00 59.92 170 ASN A O 1
ATOM 898 N N . LEU A 1 171 ? 184.082 188.144 229.937 1.00 60.01 171 LEU A N 1
ATOM 899 C CA . LEU A 1 171 ? 183.329 187.555 231.038 1.00 60.01 171 LEU A CA 1
ATOM 900 C C . LEU A 1 171 ? 184.127 186.591 231.904 1.00 60.01 171 LEU A C 1
ATOM 901 O O . LEU A 1 171 ? 183.567 186.049 232.862 1.00 60.01 171 LEU A O 1
ATOM 906 N N . HIS A 1 172 ? 185.407 186.354 231.611 1.00 61.70 172 HIS A N 1
ATOM 907 C CA . HIS A 1 172 ? 186.133 185.324 232.345 1.00 61.70 172 HIS A CA 1
ATOM 908 C C . HIS A 1 172 ? 186.539 185.771 233.741 1.00 61.70 172 HIS A C 1
ATOM 909 O O . HIS A 1 172 ? 186.880 184.923 234.572 1.00 61.70 172 HIS A O 1
ATOM 916 N N . ASP A 1 173 ? 186.511 187.071 234.020 1.00 63.07 173 ASP A N 1
ATOM 917 C CA . ASP A 1 173 ? 186.741 187.584 235.363 1.00 63.07 173 ASP A CA 1
ATOM 918 C C . ASP A 1 173 ? 185.469 188.133 236.004 1.00 63.07 173 ASP A C 1
ATOM 919 O O . ASP A 1 173 ? 185.544 188.976 236.902 1.00 63.07 173 ASP A O 1
ATOM 924 N N . LYS A 1 174 ? 184.304 187.674 235.551 1.00 63.18 174 LYS A N 1
ATOM 925 C CA . LYS A 1 174 ? 183.032 187.943 236.205 1.00 63.18 174 LYS A CA 1
ATOM 926 C C . LYS A 1 174 ? 182.320 186.695 236.702 1.00 63.18 174 LYS A C 1
ATOM 927 O O . LYS A 1 174 ? 181.748 186.729 237.792 1.00 63.18 174 LYS A O 1
ATOM 933 N N . VAL A 1 175 ? 182.334 185.600 235.940 1.00 63.10 175 VAL A N 1
ATOM 934 C CA . VAL A 1 175 ? 181.582 184.399 236.282 1.00 63.10 175 VAL A CA 1
ATOM 935 C C . VAL A 1 175 ? 182.369 183.178 235.827 1.00 63.10 175 VAL A C 1
ATOM 936 O O . VAL A 1 175 ? 183.200 183.249 234.919 1.00 63.10 175 VAL A O 1
ATOM 940 N N . ASN A 1 176 ? 182.111 182.047 236.481 1.00 63.73 176 ASN A N 1
ATOM 941 C CA . ASN A 1 176 ? 182.747 180.788 236.117 1.00 63.73 176 ASN A CA 1
ATOM 942 C C . ASN A 1 176 ? 182.199 180.302 234.784 1.00 63.73 176 ASN A C 1
ATOM 943 O O . ASN A 1 176 ? 180.997 180.057 234.654 1.00 63.73 176 ASN A O 1
ATOM 948 N N . ILE A 1 177 ? 183.073 180.154 233.796 1.00 58.87 177 ILE A N 1
ATOM 949 C CA . ILE A 1 177 ? 182.670 179.776 232.449 1.00 58.87 177 ILE A CA 1
ATOM 950 C C . ILE A 1 177 ? 182.959 178.296 232.252 1.00 58.87 177 ILE A C 1
ATOM 951 O O . ILE A 1 177 ? 184.101 177.850 232.407 1.00 58.87 177 ILE A O 1
ATOM 956 N N . ILE A 1 178 ? 181.923 177.538 231.912 1.00 57.29 178 ILE A N 1
ATOM 957 C CA . ILE A 1 178 ? 182.055 176.128 231.559 1.00 57.29 178 ILE A CA 1
ATOM 958 C C . ILE A 1 178 ? 181.703 175.992 230.084 1.00 57.29 178 ILE A C 1
ATOM 959 O O . ILE A 1 178 ? 180.519 176.033 229.726 1.00 57.29 178 ILE A O 1
ATOM 964 N N . PRO A 1 179 ? 182.684 175.850 229.195 1.00 55.96 179 PRO A N 1
ATOM 965 C CA . PRO A 1 179 ? 182.372 175.728 227.767 1.00 55.96 179 PRO A CA 1
ATOM 966 C C . PRO A 1 179 ? 181.876 174.330 227.426 1.00 55.96 179 PRO A C 1
ATOM 967 O O . PRO A 1 179 ? 182.526 173.330 227.737 1.00 55.96 179 PRO A O 1
ATOM 971 N N . LEU A 1 180 ? 180.711 174.269 226.789 1.00 53.24 180 LEU A N 1
ATOM 972 C CA . LEU A 1 180 ? 180.136 173.029 226.294 1.00 53.24 180 LEU A CA 1
ATOM 973 C C . LEU A 1 180 ? 180.035 173.109 224.783 1.00 53.24 180 LEU A C 1
ATOM 974 O O . LEU A 1 180 ? 179.594 174.128 224.242 1.00 53.24 180 LEU A O 1
ATOM 979 N N . ILE A 1 181 ? 180.440 172.043 224.103 1.00 52.05 181 ILE A N 1
ATOM 980 C CA . ILE A 1 181 ? 180.254 171.955 222.661 1.00 52.05 181 ILE A CA 1
ATOM 981 C C . ILE A 1 181 ? 178.835 171.458 222.420 1.00 52.05 181 ILE A C 1
ATOM 982 O O . ILE A 1 181 ? 178.527 170.290 222.661 1.00 52.05 181 ILE A O 1
ATOM 987 N N . ALA A 1 182 ? 177.967 172.351 221.959 1.00 52.85 182 ALA A N 1
ATOM 988 C CA . ALA A 1 182 ? 176.565 172.011 221.782 1.00 52.85 182 ALA A CA 1
ATOM 989 C C . ALA A 1 182 ? 176.403 170.969 220.689 1.00 52.85 182 ALA A C 1
ATOM 990 O O . ALA A 1 182 ? 177.132 170.974 219.694 1.00 52.85 182 ALA A O 1
ATOM 992 N N . LYS A 1 183 ? 175.447 170.064 220.887 1.00 52.10 183 LYS A N 1
ATOM 993 C CA . LYS A 1 183 ? 175.096 169.053 219.896 1.00 52.10 183 LYS A CA 1
ATOM 994 C C . LYS A 1 183 ? 176.316 168.225 219.489 1.00 52.10 183 LYS A C 1
ATOM 995 O O . LYS A 1 183 ? 176.763 168.251 218.344 1.00 52.10 183 LYS A O 1
ATOM 1001 N N . ALA A 1 184 ? 176.860 167.490 220.459 1.00 53.38 184 ALA A N 1
ATOM 1002 C CA . ALA A 1 184 ? 177.910 166.525 220.158 1.00 53.38 184 ALA A CA 1
ATOM 1003 C C . ALA A 1 184 ? 177.405 165.383 219.295 1.00 53.38 184 ALA A C 1
ATOM 1004 O O . ALA A 1 184 ? 178.212 164.616 218.763 1.00 53.38 184 ALA A O 1
ATOM 1006 N N . ASP A 1 185 ? 176.105 165.187 219.100 1.00 54.09 185 ASP A N 1
ATOM 1007 C CA . ASP A 1 185 ? 175.685 164.010 218.293 1.00 54.09 185 ASP A CA 1
ATOM 1008 C C . ASP A 1 185 ? 175.868 164.291 216.810 1.00 54.09 185 ASP A C 1
ATOM 1009 O O . ASP A 1 185 ? 175.500 163.434 216.018 1.00 54.09 185 ASP A O 1
ATOM 1014 N N . THR A 1 186 ? 176.391 165.462 216.444 1.00 53.27 186 THR A N 1
ATOM 1015 C CA . THR A 1 186 ? 176.680 165.701 215.037 1.00 53.27 186 THR A CA 1
ATOM 1016 C C . THR A 1 186 ? 178.166 165.663 214.704 1.00 53.27 186 THR A C 1
ATOM 1017 O O . THR A 1 186 ? 178.550 166.092 213.612 1.00 53.27 186 THR A O 1
ATOM 1021 N N . MET A 1 187 ? 179.011 165.165 215.601 1.00 54.10 187 MET A N 1
ATOM 1022 C CA . MET A 1 187 ? 180.429 165.018 215.315 1.00 54.10 187 MET A CA 1
ATOM 1023 C C . MET A 1 187 ? 180.878 163.588 215.556 1.00 54.10 187 MET A C 1
ATOM 1024 O O . MET A 1 187 ? 180.419 162.930 216.493 1.00 54.10 187 MET A O 1
ATOM 1029 N N . THR A 1 188 ? 181.781 163.118 214.705 1.00 54.29 188 THR A N 1
ATOM 1030 C CA . THR A 1 188 ? 182.492 161.879 214.947 1.00 54.29 188 THR A CA 1
ATOM 1031 C C . THR A 1 188 ? 183.518 162.086 216.055 1.00 54.29 188 THR A C 1
ATOM 1032 O O . THR A 1 188 ? 183.929 163.217 216.327 1.00 54.29 188 THR A O 1
ATOM 1036 N N . PRO A 1 189 ? 183.932 161.009 216.731 1.00 53.88 189 PRO A N 1
ATOM 1037 C CA . PRO A 1 189 ? 184.908 161.173 217.822 1.00 53.88 189 PRO A CA 1
ATOM 1038 C C . PRO A 1 189 ? 186.191 161.882 217.416 1.00 53.88 189 PRO A C 1
ATOM 1039 O O . PRO A 1 189 ? 186.683 162.731 218.173 1.00 53.88 189 PRO A O 1
ATOM 1043 N N . GLU A 1 190 ? 186.738 161.586 216.235 1.00 55.57 190 GLU A N 1
ATOM 1044 C CA . GLU A 1 190 ? 187.964 162.257 215.809 1.00 55.57 190 GLU A CA 1
ATOM 1045 C C . GLU A 1 190 ? 187.747 163.757 215.656 1.00 55.57 190 GLU A C 1
ATOM 1046 O O . GLU A 1 190 ? 188.585 164.565 216.084 1.00 55.57 190 GLU A O 1
ATOM 1052 N N . GLU A 1 191 ? 186.620 164.148 215.055 1.00 54.50 191 GLU A N 1
ATOM 1053 C CA . GLU A 1 191 ? 186.295 165.563 214.927 1.00 54.50 191 GLU A CA 1
ATOM 1054 C C . GLU A 1 191 ? 186.133 166.212 216.291 1.00 54.50 191 GLU A C 1
ATOM 1055 O O . GLU A 1 191 ? 186.564 167.351 216.498 1.00 54.50 191 GLU A O 1
ATOM 1061 N N . CYS A 1 192 ? 185.504 165.506 217.230 1.00 54.53 192 CYS A N 1
ATOM 1062 C CA . CYS A 1 192 ? 185.321 166.058 218.566 1.00 54.53 192 CYS A CA 1
ATOM 1063 C C . CYS A 1 192 ? 186.660 166.317 219.242 1.00 54.53 192 CYS A C 1
ATOM 1064 O O . CYS A 1 192 ? 186.865 167.380 219.837 1.00 54.53 192 CYS A O 1
ATOM 1067 N N . LEU A 1 193 ? 187.594 165.367 219.147 1.00 54.54 193 LEU A N 1
ATOM 1068 C CA . LEU A 1 193 ? 188.906 165.578 219.754 1.00 54.54 193 LEU A CA 1
ATOM 1069 C C . LEU A 1 193 ? 189.664 166.717 219.083 1.00 54.54 193 LEU A C 1
ATOM 1070 O O . LEU A 1 193 ? 190.289 167.540 219.766 1.00 54.54 193 LEU A O 1
ATOM 1075 N N . ARG A 1 194 ? 189.623 166.788 217.751 1.00 55.95 194 ARG A N 1
ATOM 1076 C CA . ARG A 1 194 ? 190.322 167.870 217.060 1.00 55.95 194 ARG A CA 1
ATOM 1077 C C . ARG A 1 194 ? 189.742 169.231 217.430 1.00 55.95 194 ARG A C 1
ATOM 1078 O O . ARG A 1 194 ? 190.485 170.194 217.665 1.00 55.95 194 ARG A O 1
ATOM 1086 N N . PHE A 1 195 ? 188.413 169.322 217.501 1.00 53.09 195 PHE A N 1
ATOM 1087 C CA . PHE A 1 195 ? 187.754 170.567 217.875 1.00 53.09 195 PHE A CA 1
ATOM 1088 C C . PHE A 1 195 ? 188.082 170.958 219.308 1.00 53.09 195 PHE A C 1
ATOM 1089 O O . PHE A 1 195 ? 188.322 172.137 219.594 1.00 53.09 195 PHE A O 1
ATOM 1097 N N . LYS A 1 196 ? 188.104 169.984 220.222 1.00 54.87 196 LYS A N 1
ATOM 1098 C CA . LYS A 1 196 ? 188.482 170.275 221.600 1.00 54.87 196 LYS A CA 1
ATOM 1099 C C . LYS A 1 196 ? 189.902 170.813 221.677 1.00 54.87 196 LYS A C 1
ATOM 1100 O O . LYS A 1 196 ? 190.166 171.796 222.382 1.00 54.87 196 LYS A O 1
ATOM 1106 N N . LYS A 1 197 ? 190.831 170.187 220.951 1.00 56.57 197 LYS A N 1
ATOM 1107 C CA . LYS A 1 197 ? 192.214 170.648 220.982 1.00 56.57 197 LYS A CA 1
ATOM 1108 C C . LYS A 1 197 ? 192.336 172.063 220.438 1.00 56.57 197 LYS A C 1
ATOM 1109 O O . LYS A 1 197 ? 193.031 172.904 221.023 1.00 56.57 197 LYS A O 1
ATOM 1115 N N . GLN A 1 198 ? 191.657 172.352 219.326 1.00 57.77 198 GLN A N 1
ATOM 1116 C CA . GLN A 1 198 ? 191.740 173.689 218.743 1.00 57.77 198 GLN A CA 1
ATOM 1117 C C . GLN A 1 198 ? 191.129 174.741 219.665 1.00 57.77 198 GLN A C 1
ATOM 1118 O O . GLN A 1 198 ? 191.687 175.836 219.826 1.00 57.77 198 GLN A O 1
ATOM 1124 N N . ILE A 1 199 ? 189.993 174.423 220.288 1.00 56.50 199 ILE A N 1
ATOM 1125 C CA . ILE A 1 199 ? 189.355 175.362 221.205 1.00 56.50 199 ILE A CA 1
ATOM 1126 C C . ILE A 1 199 ? 190.268 175.653 222.385 1.00 56.50 199 ILE A C 1
ATOM 1127 O O . ILE A 1 199 ? 190.436 176.808 222.793 1.00 56.50 199 ILE A O 1
ATOM 1132 N N . MET A 1 200 ? 190.868 174.607 222.957 1.00 58.78 200 MET A N 1
ATOM 1133 C CA . MET A 1 200 ? 191.746 174.811 224.102 1.00 58.78 200 MET A CA 1
ATOM 1134 C C . MET A 1 200 ? 192.984 175.611 223.717 1.00 58.78 200 MET A C 1
ATOM 1135 O O . MET A 1 200 ? 193.447 176.460 224.489 1.00 58.78 200 MET A O 1
ATOM 1140 N N . LYS A 1 201 ? 193.529 175.363 222.525 1.00 59.26 201 LYS A N 1
ATOM 1141 C CA . LYS A 1 201 ? 194.680 176.136 222.074 1.00 59.26 201 LYS A CA 1
ATOM 1142 C C . LYS A 1 201 ? 194.333 177.610 221.928 1.00 59.26 201 LYS A C 1
ATOM 1143 O O . LYS A 1 201 ? 195.104 178.480 222.348 1.00 59.26 201 LYS A O 1
ATOM 1149 N N . GLU A 1 202 ? 193.170 177.914 221.347 1.00 58.94 202 GLU A N 1
ATOM 1150 C CA . GLU A 1 202 ? 192.794 179.316 221.192 1.00 58.94 202 GLU A CA 1
ATOM 1151 C C . GLU A 1 202 ? 192.458 179.965 222.527 1.00 58.94 202 GLU A C 1
ATOM 1152 O O . GLU A 1 202 ? 192.670 181.170 222.696 1.00 58.94 202 GLU A O 1
ATOM 1158 N N . ILE A 1 203 ? 191.934 179.197 223.482 1.00 59.23 203 ILE A N 1
ATOM 1159 C CA . ILE A 1 203 ? 191.675 179.746 224.811 1.00 59.23 203 ILE A CA 1
ATOM 1160 C C . ILE A 1 203 ? 192.985 180.084 225.509 1.00 59.23 203 ILE A C 1
ATOM 1161 O O . ILE A 1 203 ? 193.123 181.143 226.132 1.00 59.23 203 ILE A O 1
ATOM 1166 N N . HIS A 1 204 ? 193.972 179.193 225.412 1.00 61.41 204 HIS A N 1
ATOM 1167 C CA . HIS A 1 204 ? 195.268 179.476 226.015 1.00 61.41 204 HIS A CA 1
ATOM 1168 C C . HIS A 1 204 ? 196.029 180.563 225.270 1.00 61.41 204 HIS A C 1
ATOM 1169 O O . HIS A 1 204 ? 196.922 181.185 225.853 1.00 61.41 204 HIS A O 1
ATOM 1176 N N . GLU A 1 205 ? 195.709 180.799 223.999 1.00 62.34 205 GLU A N 1
ATOM 1177 C CA . GLU A 1 205 ? 196.389 181.850 223.251 1.00 62.34 205 GLU A CA 1
ATOM 1178 C C . GLU A 1 205 ? 195.880 183.235 223.629 1.00 62.34 205 GLU A C 1
ATOM 1179 O O . GLU A 1 205 ? 196.662 184.189 223.694 1.00 62.34 205 GLU A O 1
ATOM 1185 N N . HIS A 1 206 ? 194.579 183.367 223.878 1.00 59.55 206 HIS A N 1
ATOM 1186 C CA . HIS A 1 206 ? 193.972 184.648 224.213 1.00 59.55 206 HIS A CA 1
ATOM 1187 C C . HIS A 1 206 ? 193.962 184.927 225.707 1.00 59.55 206 HIS A C 1
ATOM 1188 O O . HIS A 1 206 ? 193.409 185.948 226.125 1.00 59.55 206 HIS A O 1
ATOM 1195 N N . LYS A 1 207 ? 194.546 184.041 226.513 1.00 59.61 207 LYS A N 1
ATOM 1196 C CA . LYS A 1 207 ? 194.644 184.212 227.960 1.00 59.61 207 LYS A CA 1
ATOM 1197 C C . LYS A 1 207 ? 193.260 184.328 228.598 1.00 59.61 207 LYS A C 1
ATOM 1198 O O . LYS A 1 207 ? 192.911 185.328 229.227 1.00 59.61 207 LYS A O 1
ATOM 1204 N N . ILE A 1 208 ? 192.471 183.273 228.423 1.00 59.31 208 ILE A N 1
ATOM 1205 C CA . ILE A 1 208 ? 191.143 183.171 229.014 1.00 59.31 208 ILE A CA 1
ATOM 1206 C C . ILE A 1 208 ? 191.213 182.193 230.174 1.00 59.31 208 ILE A C 1
ATOM 1207 O O . ILE A 1 208 ? 191.686 181.062 230.015 1.00 59.31 208 ILE A O 1
ATOM 1212 N N . GLN A 1 209 ? 190.751 182.626 231.339 1.00 62.29 209 GLN A N 1
ATOM 1213 C CA . GLN A 1 209 ? 190.788 181.815 232.551 1.00 62.29 209 GLN A CA 1
ATOM 1214 C C . GLN A 1 209 ? 189.414 181.191 232.755 1.00 62.29 209 GLN A C 1
ATOM 1215 O O . GLN A 1 209 ? 188.488 181.844 233.240 1.00 62.29 209 GLN A O 1
ATOM 1221 N N . LEU A 1 210 ? 189.285 179.921 232.390 1.00 61.86 210 LEU A N 1
ATOM 1222 C CA . LEU A 1 210 ? 188.049 179.193 232.598 1.00 61.86 210 LEU A CA 1
ATOM 1223 C C . LEU A 1 210 ? 188.017 178.617 234.009 1.00 61.86 210 LEU A C 1
ATOM 1224 O O . LEU A 1 210 ? 188.858 178.921 234.856 1.00 61.86 210 LEU A O 1
ATOM 1229 N N . TYR A 1 211 ? 187.028 177.770 234.266 1.00 68.73 211 TYR A N 1
ATOM 1230 C CA . TYR A 1 211 ? 186.865 177.171 235.580 1.00 68.73 211 TYR A CA 1
ATOM 1231 C C . TYR A 1 211 ? 187.483 175.782 235.600 1.00 68.73 211 TYR A C 1
ATOM 1232 O O . TYR A 1 211 ? 187.136 174.924 234.782 1.00 68.73 211 TYR A O 1
ATOM 1241 N N . GLU A 1 212 ? 188.401 175.563 236.535 1.00 73.80 212 GLU A N 1
ATOM 1242 C CA . GLU A 1 212 ? 189.077 174.285 236.699 1.00 73.80 212 GLU A CA 1
ATOM 1243 C C . GLU A 1 212 ? 188.418 173.535 237.847 1.00 73.80 212 GLU A C 1
ATOM 1244 O O . GLU A 1 212 ? 188.390 174.030 238.979 1.00 73.80 212 GLU A O 1
ATOM 1250 N N . PHE A 1 213 ? 187.886 172.354 237.555 1.00 74.06 213 PHE A N 1
ATOM 1251 C CA . PHE A 1 213 ? 187.222 171.570 238.579 1.00 74.06 213 PHE A CA 1
ATOM 1252 C C . PHE A 1 213 ? 188.235 171.043 239.593 1.00 74.06 213 PHE A C 1
ATOM 1253 O O . PHE A 1 213 ? 189.379 170.741 239.243 1.00 74.06 213 PHE A O 1
ATOM 1261 N N . PRO A 1 214 ? 187.840 170.923 240.855 1.00 78.58 214 PRO A N 1
ATOM 1262 C CA . PRO A 1 214 ? 188.765 170.471 241.893 1.00 78.58 214 PRO A CA 1
ATOM 1263 C C . PRO A 1 214 ? 188.883 168.951 241.925 1.00 78.58 214 PRO A C 1
ATOM 1264 O O . PRO A 1 214 ? 188.181 168.226 241.218 1.00 78.58 214 PRO A O 1
ATOM 1268 N N . GLU A 1 215 ? 189.798 168.482 242.770 1.00 86.42 215 GLU A N 1
ATOM 1269 C CA . GLU A 1 215 ? 189.955 167.051 242.980 1.00 86.42 215 GLU A CA 1
ATOM 1270 C C . GLU A 1 215 ? 188.741 166.487 243.710 1.00 86.42 215 GLU A C 1
ATOM 1271 O O . GLU A 1 215 ? 188.136 167.146 244.561 1.00 86.42 215 GLU A O 1
ATOM 1277 N N . CYS A 1 216 ? 188.383 165.256 243.366 1.00 90.48 216 CYS A N 1
ATOM 1278 C CA . CYS A 1 216 ? 187.235 164.597 243.975 1.00 90.48 216 CYS A CA 1
ATOM 1279 C C . CYS A 1 216 ? 187.516 164.235 245.429 1.00 90.48 216 CYS A C 1
ATOM 1280 O O . CYS A 1 216 ? 186.593 164.025 246.216 1.00 90.48 216 CYS A O 1
ATOM 1283 N N . ASN A 1 225 ? 187.482 159.662 237.590 1.00 84.05 225 ASN A N 1
ATOM 1284 C CA . ASN A 1 225 ? 187.003 160.913 237.015 1.00 84.05 225 ASN A CA 1
ATOM 1285 C C . ASN A 1 225 ? 188.163 161.760 236.501 1.00 84.05 225 ASN A C 1
ATOM 1286 O O . ASN A 1 225 ? 187.960 162.870 236.008 1.00 84.05 225 ASN A O 1
ATOM 1291 N N . ARG A 1 226 ? 189.382 161.230 236.628 1.00 84.05 226 ARG A N 1
ATOM 1292 C CA . ARG A 1 226 ? 190.555 161.940 236.129 1.00 84.05 226 ARG A CA 1
ATOM 1293 C C . ARG A 1 226 ? 190.489 162.111 234.617 1.00 84.05 226 ARG A C 1
ATOM 1294 O O . ARG A 1 226 ? 190.810 163.181 234.087 1.00 84.05 226 ARG A O 1
ATOM 1296 N N . LYS A 1 227 ? 190.075 161.062 233.904 1.00 81.85 227 LYS A N 1
ATOM 1297 C CA . LYS A 1 227 ? 189.899 161.152 232.461 1.00 81.85 227 LYS A CA 1
ATOM 1298 C C . LYS A 1 227 ? 188.615 161.872 232.072 1.00 81.85 227 LYS A C 1
ATOM 1299 O O . LYS A 1 227 ? 188.445 162.205 230.895 1.00 81.85 227 LYS A O 1
ATOM 1305 N N . LEU A 1 228 ? 187.717 162.117 233.024 1.00 78.98 228 LEU A N 1
ATOM 1306 C CA . LEU A 1 228 ? 186.460 162.808 232.768 1.00 78.98 228 LEU A CA 1
ATOM 1307 C C . LEU A 1 228 ? 186.570 164.316 232.935 1.00 78.98 228 LEU A C 1
ATOM 1308 O O . LEU A 1 228 ? 186.004 165.065 232.134 1.00 78.98 228 LEU A O 1
ATOM 1313 N N . LYS A 1 229 ? 187.284 164.782 233.960 1.00 79.94 229 LYS A N 1
ATOM 1314 C CA . LYS A 1 229 ? 187.495 166.212 234.139 1.00 79.94 229 LYS A CA 1
ATOM 1315 C C . LYS A 1 229 ? 188.498 166.777 233.143 1.00 79.94 229 LYS A C 1
ATOM 1316 O O . LYS A 1 229 ? 188.578 168.000 232.991 1.00 79.94 229 LYS A O 1
ATOM 1322 N N . SER A 1 230 ? 189.258 165.919 232.468 1.00 77.45 230 SER A N 1
ATOM 1323 C CA . SER A 1 230 ? 190.150 166.340 231.397 1.00 77.45 230 SER A CA 1
ATOM 1324 C C . SER A 1 230 ? 189.452 166.389 230.048 1.00 77.45 230 SER A C 1
ATOM 1325 O O . SER A 1 230 ? 190.107 166.657 229.036 1.00 77.45 230 SER A O 1
ATOM 1328 N N . ARG A 1 231 ? 188.147 166.134 230.014 1.00 70.96 231 ARG A N 1
ATOM 1329 C CA . ARG A 1 231 ? 187.353 166.183 228.796 1.00 70.96 231 ARG A CA 1
ATOM 1330 C C . ARG A 1 231 ? 186.872 167.588 228.462 1.00 70.96 231 ARG A C 1
ATOM 1331 O O . ARG A 1 231 ? 186.135 167.757 227.487 1.00 70.96 231 ARG A O 1
ATOM 1339 N N . VAL A 1 232 ? 187.256 168.586 229.248 1.00 65.08 232 VAL A N 1
ATOM 1340 C CA . VAL A 1 232 ? 186.843 169.969 228.984 1.00 65.08 232 VAL A CA 1
ATOM 1341 C C . VAL A 1 232 ? 187.452 170.434 227.665 1.00 65.08 232 VAL A C 1
ATOM 1342 O O . VAL A 1 232 ? 188.634 170.150 227.399 1.00 65.08 232 VAL A O 1
ATOM 1346 N N . PRO A 1 233 ? 186.690 171.104 226.784 1.00 58.92 233 PRO A N 1
ATOM 1347 C CA . PRO A 1 233 ? 185.266 171.426 226.915 1.00 58.92 233 PRO A CA 1
ATOM 1348 C C . PRO A 1 233 ? 184.343 170.235 226.704 1.00 58.92 233 PRO A C 1
ATOM 1349 O O . PRO A 1 233 ? 184.567 169.428 225.809 1.00 58.92 233 PRO A O 1
ATOM 1353 N N . PHE A 1 234 ? 183.301 170.152 227.523 1.00 58.50 234 PHE A N 1
ATOM 1354 C CA . PHE A 1 234 ? 182.386 169.025 227.471 1.00 58.50 234 PHE A CA 1
ATOM 1355 C C . PHE A 1 234 ? 181.583 169.036 226.178 1.00 58.50 234 PHE A C 1
ATOM 1356 O O . PHE A 1 234 ? 181.270 170.090 225.620 1.00 58.50 234 PHE A O 1
ATOM 1364 N N . ALA A 1 235 ? 181.255 167.842 225.701 1.00 55.25 235 ALA A N 1
ATOM 1365 C CA . ALA A 1 235 ? 180.439 167.657 224.508 1.00 55.25 235 ALA A CA 1
ATOM 1366 C C . ALA A 1 235 ? 179.172 166.930 224.930 1.00 55.25 235 ALA A C 1
ATOM 1367 O O . ALA A 1 235 ? 179.220 165.746 225.277 1.00 55.25 235 ALA A O 1
ATOM 1369 N N . VAL A 1 236 ? 178.042 167.630 224.899 1.00 54.59 236 VAL A N 1
ATOM 1370 C CA . VAL A 1 236 ? 176.819 167.153 225.530 1.00 54.59 236 VAL A CA 1
ATOM 1371 C C . VAL A 1 236 ? 175.771 166.835 224.476 1.00 54.59 236 VAL A C 1
ATOM 1372 O O . VAL A 1 236 ? 175.719 167.452 223.407 1.00 54.59 236 VAL A O 1
ATOM 1376 N N . VAL A 1 237 ? 174.931 165.853 224.791 1.00 55.65 237 VAL A N 1
ATOM 1377 C CA . VAL A 1 237 ? 173.778 165.483 223.983 1.00 55.65 237 VAL A CA 1
ATOM 1378 C C . VAL A 1 237 ? 172.575 165.388 224.908 1.00 55.65 237 VAL A C 1
ATOM 1379 O O . VAL A 1 237 ? 172.648 164.741 225.957 1.00 55.65 237 VAL A O 1
ATOM 1383 N N . GLY A 1 238 ? 171.480 166.027 224.529 1.00 58.17 238 GLY A N 1
ATOM 1384 C CA . GLY A 1 238 ? 170.280 166.064 225.351 1.00 58.17 238 GLY A CA 1
ATOM 1385 C C . GLY A 1 238 ? 169.084 165.471 224.633 1.00 58.17 238 GLY A C 1
ATOM 1386 O O . GLY A 1 238 ? 168.928 165.647 223.425 1.00 58.17 238 GLY A O 1
ATOM 1387 N N . SER A 1 239 ? 168.240 164.770 225.388 1.00 60.97 239 SER A N 1
ATOM 1388 C CA . SER A 1 239 ? 166.997 164.230 224.861 1.00 60.97 239 SER A CA 1
ATOM 1389 C C . SER A 1 239 ? 165.986 164.105 225.990 1.00 60.97 239 SER A C 1
ATOM 1390 O O . SER A 1 239 ? 166.351 164.025 227.164 1.00 60.97 239 SER A O 1
ATOM 1393 N N . ASN A 1 240 ? 164.708 164.091 225.618 1.00 65.77 240 ASN A N 1
ATOM 1394 C CA . ASN A 1 240 ? 163.615 164.000 226.572 1.00 65.77 240 ASN A CA 1
ATOM 1395 C C . ASN A 1 240 ? 162.695 162.817 226.314 1.00 65.77 240 ASN A C 1
ATOM 1396 O O . ASN A 1 240 ? 161.797 162.564 227.124 1.00 65.77 240 ASN A O 1
ATOM 1401 N N . THR A 1 241 ? 162.888 162.089 225.221 1.00 66.22 241 THR A N 1
ATOM 1402 C CA . THR A 1 241 ? 162.007 160.996 224.839 1.00 66.22 241 THR A CA 1
ATOM 1403 C C . THR A 1 241 ? 162.590 159.679 225.326 1.00 66.22 241 THR A C 1
ATOM 1404 O O . THR A 1 241 ? 163.780 159.414 225.134 1.00 66.22 241 THR A O 1
ATOM 1408 N N . VAL A 1 242 ? 161.752 158.861 225.951 1.00 68.83 242 VAL A N 1
ATOM 1409 C CA . VAL A 1 242 ? 162.159 157.562 226.466 1.00 68.83 242 VAL A CA 1
ATOM 1410 C C . VAL A 1 242 ? 161.852 156.515 225.408 1.00 68.83 242 VAL A C 1
ATOM 1411 O O . VAL A 1 242 ? 160.695 156.346 225.004 1.00 68.83 242 VAL A O 1
ATOM 1415 N N . LEU A 1 243 ? 162.886 155.813 224.961 1.00 70.69 243 LEU A N 1
ATOM 1416 C CA . LEU A 1 243 ? 162.780 154.774 223.954 1.00 70.69 243 LEU A CA 1
ATOM 1417 C C . LEU A 1 243 ? 162.993 153.406 224.587 1.00 70.69 243 LEU A C 1
ATOM 1418 O O . LEU A 1 243 ? 163.629 153.276 225.642 1.00 70.69 243 LEU A O 1
ATOM 1423 N N . GLU A 1 244 ? 162.456 152.386 223.919 1.00 78.37 244 GLU A N 1
ATOM 1424 C CA . GLU A 1 244 ? 162.515 150.999 224.375 1.00 78.37 244 GLU A CA 1
ATOM 1425 C C . GLU A 1 244 ? 163.539 150.267 223.516 1.00 78.37 244 GLU A C 1
ATOM 1426 O O . GLU A 1 244 ? 163.237 149.811 222.413 1.00 78.37 244 GLU A O 1
ATOM 1432 N N . ILE A 1 245 ? 164.763 150.153 224.023 1.00 79.39 245 ILE A N 1
ATOM 1433 C CA . ILE A 1 245 ? 165.816 149.406 223.340 1.00 79.39 245 ILE A CA 1
ATOM 1434 C C . ILE A 1 245 ? 165.942 148.057 224.041 1.00 79.39 245 ILE A C 1
ATOM 1435 O O . ILE A 1 245 ? 166.541 147.952 225.113 1.00 79.39 245 ILE A O 1
ATOM 1440 N N . GLY A 1 246 ? 165.373 147.020 223.429 1.00 81.37 246 GLY A N 1
ATOM 1441 C CA . GLY A 1 246 ? 165.440 145.677 223.973 1.00 81.37 246 GLY A CA 1
ATOM 1442 C C . GLY A 1 246 ? 164.869 145.572 225.371 1.00 81.37 246 GLY A C 1
ATOM 1443 O O . GLY A 1 246 ? 165.450 144.914 226.240 1.00 81.37 246 GLY A O 1
ATOM 1444 N N . GLY A 1 247 ? 163.729 146.218 225.601 1.00 82.57 247 GLY A N 1
ATOM 1445 C CA . GLY A 1 247 ? 163.152 146.270 226.926 1.00 82.57 247 GLY A CA 1
ATOM 1446 C C . GLY A 1 247 ? 163.820 147.243 227.868 1.00 82.57 247 GLY A C 1
ATOM 1447 O O . GLY A 1 247 ? 163.513 147.233 229.065 1.00 82.57 247 GLY A O 1
ATOM 1448 N N . ARG A 1 248 ? 164.723 148.081 227.368 1.00 80.97 248 ARG A N 1
ATOM 1449 C CA . ARG A 1 248 ? 165.453 149.037 228.188 1.00 80.97 248 ARG A CA 1
ATOM 1450 C C . ARG A 1 248 ? 164.867 150.427 227.978 1.00 80.97 248 ARG A C 1
ATOM 1451 O O . ARG A 1 248 ? 164.774 150.898 226.840 1.00 80.97 248 ARG A O 1
ATOM 1459 N N . ARG A 1 249 ? 164.468 151.069 229.073 1.00 77.63 249 ARG A N 1
ATOM 1460 C CA . ARG A 1 249 ? 164.028 152.458 229.047 1.00 77.63 249 ARG A CA 1
ATOM 1461 C C . ARG A 1 249 ? 165.252 153.360 228.987 1.00 77.63 249 ARG A C 1
ATOM 1462 O O . ARG A 1 249 ? 165.990 153.474 229.969 1.00 77.63 249 ARG A O 1
ATOM 1470 N N . VAL A 1 250 ? 165.482 154.007 227.847 1.00 69.68 250 VAL A N 1
ATOM 1471 C CA . VAL A 1 250 ? 166.660 154.847 227.672 1.00 69.68 250 VAL A CA 1
ATOM 1472 C C . VAL A 1 250 ? 166.246 156.200 227.115 1.00 69.68 250 VAL A C 1
ATOM 1473 O O . VAL A 1 250 ? 165.393 156.282 226.227 1.00 69.68 250 VAL A O 1
ATOM 1477 N N . ARG A 1 251 ? 166.846 157.266 227.637 1.00 65.30 251 ARG A N 1
ATOM 1478 C CA . ARG A 1 251 ? 166.704 158.569 227.007 1.00 65.30 251 ARG A CA 1
ATOM 1479 C C . ARG A 1 251 ? 167.686 158.677 225.854 1.00 65.30 251 ARG A C 1
ATOM 1480 O O . ARG A 1 251 ? 168.890 158.478 226.033 1.00 65.30 251 ARG A O 1
ATOM 1488 N N . GLY A 1 252 ? 167.174 158.991 224.673 1.00 60.61 252 GLY A N 1
ATOM 1489 C CA . GLY A 1 252 ? 168.039 159.136 223.520 1.00 60.61 252 GLY A CA 1
ATOM 1490 C C . GLY A 1 252 ? 167.266 159.651 222.331 1.00 60.61 252 GLY A C 1
ATOM 1491 O O . GLY A 1 252 ? 166.035 159.730 222.342 1.00 60.61 252 GLY A O 1
ATOM 1492 N N . ARG A 1 253 ? 168.018 159.997 221.296 1.00 54.42 253 ARG A N 1
ATOM 1493 C CA . ARG A 1 253 ? 167.463 160.483 220.044 1.00 54.42 253 ARG A CA 1
ATOM 1494 C C . ARG A 1 253 ? 167.517 159.375 219.005 1.00 54.42 253 ARG A C 1
ATOM 1495 O O . ARG A 1 253 ? 168.564 158.749 218.813 1.00 54.42 253 ARG A O 1
ATOM 1503 N N . GLN A 1 254 ? 166.400 159.142 218.331 1.00 54.13 254 GLN A N 1
ATOM 1504 C CA . GLN A 1 254 ? 166.288 158.065 217.359 1.00 54.13 254 GLN A CA 1
ATOM 1505 C C . GLN A 1 254 ? 166.434 158.623 215.951 1.00 54.13 254 GLN A C 1
ATOM 1506 O O . GLN A 1 254 ? 165.611 159.433 215.511 1.00 54.13 254 GLN A O 1
ATOM 1512 N N . TYR A 1 255 ? 167.474 158.193 215.253 1.00 52.34 255 TYR A N 1
ATOM 1513 C CA . TYR A 1 255 ? 167.687 158.455 213.849 1.00 52.34 255 TYR A CA 1
ATOM 1514 C C . TYR A 1 255 ? 167.444 157.191 213.043 1.00 52.34 255 TYR A C 1
ATOM 1515 O O . TYR A 1 255 ? 167.563 156.077 213.567 1.00 52.34 255 TYR A O 1
ATOM 1524 N N . PRO A 1 256 ? 167.144 157.321 211.748 1.00 52.32 256 PRO A N 1
ATOM 1525 C CA . PRO A 1 256 ? 167.011 156.124 210.905 1.00 52.32 256 PRO A CA 1
ATOM 1526 C C . PRO A 1 256 ? 168.233 155.223 210.923 1.00 52.32 256 PRO A C 1
ATOM 1527 O O . PRO A 1 256 ? 168.137 154.071 210.484 1.00 52.32 256 PRO A O 1
ATOM 1531 N N . TRP A 1 257 ? 169.374 155.703 211.410 1.00 52.35 257 TRP A N 1
ATOM 1532 C CA . TRP A 1 257 ? 170.586 154.905 211.466 1.00 52.35 257 TRP A CA 1
ATOM 1533 C C . TRP A 1 257 ? 170.967 154.461 212.873 1.00 52.35 257 TRP A C 1
ATOM 1534 O O . TRP A 1 257 ? 171.969 153.758 213.024 1.00 52.35 257 TRP A O 1
ATOM 1545 N N . GLY A 1 258 ? 170.214 154.829 213.897 1.00 53.90 258 GLY A N 1
ATOM 1546 C CA . GLY A 1 258 ? 170.503 154.323 215.227 1.00 53.90 258 GLY A CA 1
ATOM 1547 C C . GLY A 1 258 ? 170.049 155.277 216.314 1.00 53.90 258 GLY A C 1
ATOM 1548 O O . GLY A 1 258 ? 169.495 156.338 216.058 1.00 53.90 258 GLY A O 1
ATOM 1549 N N . VAL A 1 259 ? 170.317 154.871 217.551 1.00 56.18 259 VAL A N 1
ATOM 1550 C CA . VAL A 1 259 ? 169.857 155.581 218.739 1.00 56.18 259 VAL A CA 1
ATOM 1551 C C . VAL A 1 259 ? 171.061 156.195 219.436 1.00 56.18 259 VAL A C 1
ATOM 1552 O O . VAL A 1 259 ? 171.945 155.474 219.913 1.00 56.18 259 VAL A O 1
ATOM 1556 N N . ALA A 1 260 ? 171.090 157.523 219.510 1.00 57.32 260 ALA A N 1
ATOM 1557 C CA . ALA A 1 260 ? 172.136 158.244 220.223 1.00 57.32 260 ALA A CA 1
ATOM 1558 C C . ALA A 1 260 ? 171.688 158.456 221.661 1.00 57.32 260 ALA A C 1
ATOM 1559 O O . ALA A 1 260 ? 170.733 159.196 221.912 1.00 57.32 260 ALA A O 1
ATOM 1561 N N . GLU A 1 261 ? 172.377 157.811 222.597 1.00 63.20 261 GLU A N 1
ATOM 1562 C CA . GLU A 1 261 ? 171.949 157.773 223.987 1.00 63.20 261 GLU A CA 1
ATOM 1563 C C . GLU A 1 261 ? 172.628 158.879 224.781 1.00 63.20 261 GLU A C 1
ATOM 1564 O O . GLU A 1 261 ? 173.834 159.105 224.645 1.00 63.20 261 GLU A O 1
ATOM 1570 N N . VAL A 1 262 ? 171.841 159.567 225.606 1.00 62.09 262 VAL A N 1
ATOM 1571 C CA . VAL A 1 262 ? 172.352 160.706 226.358 1.00 62.09 262 VAL A CA 1
ATOM 1572 C C . VAL A 1 262 ? 173.297 160.249 227.463 1.00 62.09 262 VAL A C 1
ATOM 1573 O O . VAL A 1 262 ? 174.359 160.845 227.676 1.00 62.09 262 VAL A O 1
ATOM 1577 N N . GLU A 1 263 ? 172.942 159.186 228.174 1.00 64.47 263 GLU A N 1
ATOM 1578 C CA . GLU A 1 263 ? 173.696 158.760 229.344 1.00 64.47 263 GLU A CA 1
ATOM 1579 C C . GLU A 1 263 ? 174.894 157.880 229.009 1.00 64.47 263 GLU A C 1
ATOM 1580 O O . GLU A 1 263 ? 175.610 157.464 229.924 1.00 64.47 263 GLU A O 1
ATOM 1586 N N . ASN A 1 264 ? 175.128 157.584 227.735 1.00 62.62 264 ASN A N 1
ATOM 1587 C CA . ASN A 1 264 ? 176.249 156.743 227.337 1.00 62.62 264 ASN A CA 1
ATOM 1588 C C . ASN A 1 264 ? 177.550 157.522 227.450 1.00 62.62 264 ASN A C 1
ATOM 1589 O O . ASN A 1 264 ? 177.649 158.656 226.971 1.00 62.62 264 ASN A O 1
ATOM 1594 N N . ILE A 1 265 ? 178.552 156.911 228.084 1.00 64.07 265 ILE A N 1
ATOM 1595 C CA . ILE A 1 265 ? 179.813 157.608 228.313 1.00 64.07 265 ILE A CA 1
ATOM 1596 C C . ILE A 1 265 ? 180.632 157.687 227.033 1.00 64.07 265 ILE A C 1
ATOM 1597 O O . ILE A 1 265 ? 181.462 158.589 226.874 1.00 64.07 265 ILE A O 1
ATOM 1602 N N . ASP A 1 266 ? 180.419 156.762 226.101 1.00 64.12 266 ASP A N 1
ATOM 1603 C CA . ASP A 1 266 ? 181.147 156.782 224.840 1.00 64.12 266 ASP A CA 1
ATOM 1604 C C . ASP A 1 266 ? 180.501 157.682 223.797 1.00 64.12 266 ASP A C 1
ATOM 1605 O O . ASP A 1 266 ? 181.128 157.957 222.769 1.00 64.12 266 ASP A O 1
ATOM 1610 N N . HIS A 1 267 ? 179.277 158.148 224.036 1.00 60.83 267 HIS A N 1
ATOM 1611 C CA . HIS A 1 267 ? 178.554 158.969 223.074 1.00 60.83 267 HIS A CA 1
ATOM 1612 C C . HIS A 1 267 ? 178.712 160.458 223.360 1.00 60.83 267 HIS A C 1
ATOM 1613 O O . HIS A 1 267 ? 179.040 161.234 222.459 1.00 60.83 267 HIS A O 1
ATOM 1620 N N . CYS A 1 268 ? 178.485 160.868 224.604 1.00 60.18 268 CYS A N 1
ATOM 1621 C CA . CYS A 1 268 ? 178.611 162.266 224.981 1.00 60.18 268 CYS A CA 1
ATOM 1622 C C . CYS A 1 268 ? 178.989 162.351 226.450 1.00 60.18 268 CYS A C 1
ATOM 1623 O O . CYS A 1 268 ? 178.897 161.374 227.197 1.00 60.18 268 CYS A O 1
ATOM 1626 N N . ASP A 1 269 ? 179.408 163.548 226.860 1.00 61.09 269 ASP A N 1
ATOM 1627 C CA . ASP A 1 269 ? 179.876 163.811 228.213 1.00 61.09 269 ASP A CA 1
ATOM 1628 C C . ASP A 1 269 ? 178.763 164.274 229.140 1.00 61.09 269 ASP A C 1
ATOM 1629 O O . ASP A 1 269 ? 179.020 165.040 230.077 1.00 61.09 269 ASP A O 1
ATOM 1634 N N . PHE A 1 270 ? 177.526 163.845 228.893 1.00 61.01 270 PHE A N 1
ATOM 1635 C CA . PHE A 1 270 ? 176.406 164.299 229.709 1.00 61.01 270 PHE A CA 1
ATOM 1636 C C . PHE A 1 270 ? 176.530 163.817 231.146 1.00 61.01 270 PHE A C 1
ATOM 1637 O O . PHE A 1 270 ? 176.233 164.566 232.083 1.00 61.01 270 PHE A O 1
ATOM 1645 N N . THR A 1 271 ? 176.943 162.565 231.344 1.00 63.33 271 THR A N 1
ATOM 1646 C CA . THR A 1 271 ? 177.047 162.037 232.700 1.00 63.33 271 THR A CA 1
ATOM 1647 C C . THR A 1 271 ? 178.141 162.748 233.486 1.00 63.33 271 THR A C 1
ATOM 1648 O O . THR A 1 271 ? 177.975 163.026 234.680 1.00 63.33 271 THR A O 1
ATOM 1652 N N . VAL A 1 272 ? 179.258 163.064 232.830 1.00 65.01 272 VAL A N 1
ATOM 1653 C CA . VAL A 1 272 ? 180.332 163.802 233.488 1.00 65.01 272 VAL A CA 1
ATOM 1654 C C . VAL A 1 272 ? 179.821 165.146 233.987 1.00 65.01 272 VAL A C 1
ATOM 1655 O O . VAL A 1 272 ? 180.035 165.523 235.146 1.00 65.01 272 VAL A O 1
ATOM 1659 N N . LEU A 1 273 ? 179.141 165.891 233.113 1.00 64.33 273 LEU A N 1
ATOM 1660 C CA . LEU A 1 273 ? 178.637 167.204 233.492 1.00 64.33 273 LEU A CA 1
ATOM 1661 C C . LEU A 1 273 ? 177.582 167.094 234.580 1.00 64.33 273 LEU A C 1
ATOM 1662 O O . LEU A 1 273 ? 177.575 167.886 235.527 1.00 64.33 273 LEU A O 1
ATOM 1667 N N . ARG A 1 274 ? 176.682 166.118 234.462 1.00 66.75 274 ARG A N 1
ATOM 1668 C CA . ARG A 1 274 ? 175.651 165.936 235.475 1.00 66.75 274 ARG A CA 1
ATOM 1669 C C . ARG A 1 274 ? 176.263 165.659 236.838 1.00 66.75 274 ARG A C 1
ATOM 1670 O O . ARG A 1 274 ? 175.866 166.267 237.839 1.00 66.75 274 ARG A O 1
ATOM 1678 N N . ASN A 1 275 ? 177.255 164.773 236.895 1.00 69.22 275 ASN A N 1
ATOM 1679 C CA . ASN A 1 275 ? 177.896 164.474 238.168 1.00 69.22 275 ASN A CA 1
ATOM 1680 C C . ASN A 1 275 ? 178.622 165.695 238.717 1.00 69.22 275 ASN A C 1
ATOM 1681 O O . ASN A 1 275 ? 178.417 166.079 239.873 1.00 69.22 275 ASN A O 1
ATOM 1686 N N . MET A 1 276 ? 179.455 166.340 237.892 1.00 72.56 276 MET A N 1
ATOM 1687 C CA . MET A 1 276 ? 180.261 167.456 238.383 1.00 72.56 276 MET A CA 1
ATOM 1688 C C . MET A 1 276 ? 179.393 168.618 238.851 1.00 72.56 276 MET A C 1
ATOM 1689 O O . MET A 1 276 ? 179.664 169.222 239.894 1.00 72.56 276 MET A O 1
ATOM 1694 N N . LEU A 1 277 ? 178.344 168.944 238.098 1.00 70.64 277 LEU A N 1
ATOM 1695 C CA . LEU A 1 277 ? 177.555 170.135 238.385 1.00 70.64 277 LEU A CA 1
ATOM 1696 C C . LEU A 1 277 ? 176.473 169.857 239.419 1.00 70.64 277 LEU A C 1
ATOM 1697 O O . LEU A 1 277 ? 176.370 170.560 240.430 1.00 70.64 277 LEU A O 1
ATOM 1702 N N . VAL A 1 278 ? 175.650 168.837 239.178 1.00 72.52 278 VAL A N 1
ATOM 1703 C CA . VAL A 1 278 ? 174.444 168.651 239.974 1.00 72.52 278 VAL A CA 1
ATOM 1704 C C . VAL A 1 278 ? 174.785 168.203 241.391 1.00 72.52 278 VAL A C 1
ATOM 1705 O O . VAL A 1 278 ? 174.254 168.742 242.369 1.00 72.52 278 VAL A O 1
ATOM 1709 N N . ARG A 1 279 ? 175.673 167.213 241.533 1.00 73.29 279 ARG A N 1
ATOM 1710 C CA . ARG A 1 279 ? 175.800 166.581 242.841 1.00 73.29 279 ARG A CA 1
ATOM 1711 C C . ARG A 1 279 ? 177.230 166.237 243.256 1.00 73.29 279 ARG A C 1
ATOM 1712 O O . ARG A 1 279 ? 177.414 165.349 244.096 1.00 73.29 279 ARG A O 1
ATOM 1720 N N . THR A 1 280 ? 178.250 166.893 242.707 1.00 74.34 280 THR A N 1
ATOM 1721 C CA . THR A 1 280 ? 179.594 166.617 243.201 1.00 74.34 280 THR A CA 1
ATOM 1722 C C . THR A 1 280 ? 180.369 167.892 243.510 1.00 74.34 280 THR A C 1
ATOM 1723 O O . THR A 1 280 ? 181.192 167.912 244.431 1.00 74.34 280 THR A O 1
ATOM 1727 N N . HIS A 1 281 ? 180.117 168.963 242.757 1.00 75.12 281 HIS A N 1
ATOM 1728 C CA . HIS A 1 281 ? 180.913 170.175 242.906 1.00 75.12 281 HIS A CA 1
ATOM 1729 C C . HIS A 1 281 ? 180.063 171.434 242.800 1.00 75.12 281 HIS A C 1
ATOM 1730 O O . HIS A 1 281 ? 180.541 172.471 242.330 1.00 75.12 281 HIS A O 1
ATOM 1737 N N . MET A 1 282 ? 178.808 171.367 243.229 1.00 74.04 282 MET A N 1
ATOM 1738 C CA . MET A 1 282 ? 177.919 172.518 243.177 1.00 74.04 282 MET A CA 1
ATOM 1739 C C . MET A 1 282 ? 178.259 173.576 244.215 1.00 74.04 282 MET A C 1
ATOM 1740 O O . MET A 1 282 ? 177.802 174.716 244.086 1.00 74.04 282 MET A O 1
ATOM 1745 N N . GLN A 1 283 ? 179.047 173.233 245.231 1.00 71.57 283 GLN A N 1
ATOM 1746 C CA . GLN A 1 283 ? 179.432 174.170 246.277 1.00 71.57 283 GLN A CA 1
ATOM 1747 C C . GLN A 1 283 ? 180.745 174.877 245.997 1.00 71.57 283 GLN A C 1
ATOM 1748 O O . GLN A 1 283 ? 180.914 176.028 246.406 1.00 71.57 283 GLN A O 1
ATOM 1754 N N . ASP A 1 284 ? 181.675 174.224 245.299 1.00 71.01 284 ASP A N 1
ATOM 1755 C CA . ASP A 1 284 ? 182.916 174.893 244.929 1.00 71.01 284 ASP A CA 1
ATOM 1756 C C . ASP A 1 284 ? 182.652 176.043 243.971 1.00 71.01 284 ASP A C 1
ATOM 1757 O O . ASP A 1 284 ? 183.366 177.049 243.990 1.00 71.01 284 ASP A O 1
ATOM 1762 N N . LEU A 1 285 ? 181.638 175.909 243.116 1.00 69.80 285 LEU A N 1
ATOM 1763 C CA . LEU A 1 285 ? 181.268 177.011 242.236 1.00 69.80 285 LEU A CA 1
ATOM 1764 C C . LEU A 1 285 ? 180.862 178.232 243.047 1.00 69.80 285 LEU A C 1
ATOM 1765 O O . LEU A 1 285 ? 181.326 179.351 242.790 1.00 69.80 285 LEU A O 1
ATOM 1770 N N . LYS A 1 286 ? 180.018 178.025 244.059 1.00 70.93 286 LYS A N 1
ATOM 1771 C CA . LYS A 1 286 ? 179.617 179.113 244.941 1.00 70.93 286 LYS A CA 1
ATOM 1772 C C . LYS A 1 286 ? 180.818 179.688 245.680 1.00 70.93 286 LYS A C 1
ATOM 1773 O O . LYS A 1 286 ? 180.936 180.909 245.841 1.00 70.93 286 LYS A O 1
ATOM 1779 N N . ASP A 1 287 ? 181.727 178.821 246.129 1.00 70.77 287 ASP A N 1
ATOM 1780 C CA . ASP A 1 287 ? 182.891 179.283 246.878 1.00 70.77 287 ASP A CA 1
ATOM 1781 C C . ASP A 1 287 ? 183.808 180.149 246.021 1.00 70.77 287 ASP A C 1
ATOM 1782 O O . ASP A 1 287 ? 184.274 181.200 246.472 1.00 70.77 287 ASP A O 1
ATOM 1787 N N . VAL A 1 288 ? 184.088 179.725 244.788 1.00 69.85 288 VAL A N 1
ATOM 1788 C CA . VAL A 1 288 ? 184.936 180.526 243.909 1.00 69.85 288 VAL A CA 1
ATOM 1789 C C . VAL A 1 288 ? 184.231 181.813 243.505 1.00 69.85 288 VAL A C 1
ATOM 1790 O O . VAL A 1 288 ? 184.872 182.857 243.342 1.00 69.85 288 VAL A O 1
ATOM 1794 N N . THR A 1 289 ? 182.908 181.766 243.329 1.00 70.44 289 THR A N 1
ATOM 1795 C CA . THR A 1 289 ? 182.173 182.989 243.033 1.00 70.44 289 THR A CA 1
ATOM 1796 C C . THR A 1 289 ? 182.290 183.990 244.173 1.00 70.44 289 THR A C 1
ATOM 1797 O O . THR A 1 289 ? 182.471 185.191 243.942 1.00 70.44 289 THR A O 1
ATOM 1801 N N . ASN A 1 290 ? 182.199 183.511 245.414 1.00 70.94 290 ASN A N 1
ATOM 1802 C CA . ASN A 1 290 ? 182.245 184.410 246.561 1.00 70.94 290 ASN A CA 1
ATOM 1803 C C . ASN A 1 290 ? 183.660 184.926 246.802 1.00 70.94 290 ASN A C 1
ATOM 1804 O O . ASN A 1 290 ? 183.856 186.118 247.064 1.00 70.94 290 ASN A O 1
ATOM 1809 N N . ASN A 1 291 ? 184.660 184.056 246.688 1.00 70.07 291 ASN A N 1
ATOM 1810 C CA . ASN A 1 291 ? 186.012 184.380 247.117 1.00 70.07 291 ASN A CA 1
ATOM 1811 C C . ASN A 1 291 ? 186.900 184.936 246.012 1.00 70.07 291 ASN A C 1
ATOM 1812 O O . ASN A 1 291 ? 187.985 185.440 246.315 1.00 70.07 291 ASN A O 1
ATOM 1817 N N . VAL A 1 292 ? 186.489 184.858 244.750 1.00 70.63 292 VAL A N 1
ATOM 1818 C CA . VAL A 1 292 ? 187.355 185.317 243.669 1.00 70.63 292 VAL A CA 1
ATOM 1819 C C . VAL A 1 292 ? 186.670 186.410 242.865 1.00 70.63 292 VAL A C 1
ATOM 1820 O O . VAL A 1 292 ? 187.147 187.549 242.819 1.00 70.63 292 VAL A O 1
ATOM 1824 N N . HIS A 1 293 ? 185.546 186.080 242.231 1.00 69.16 293 HIS A N 1
ATOM 1825 C CA . HIS A 1 293 ? 184.884 187.051 241.367 1.00 69.16 293 HIS A CA 1
ATOM 1826 C C . HIS A 1 293 ? 184.251 188.173 242.176 1.00 69.16 293 HIS A C 1
ATOM 1827 O O . HIS A 1 293 ? 184.408 189.354 241.845 1.00 69.16 293 HIS A O 1
ATOM 1834 N N . TYR A 1 294 ? 183.526 187.827 243.240 1.00 73.86 294 TYR A N 1
ATOM 1835 C CA . TYR A 1 294 ? 182.895 188.855 244.059 1.00 73.86 294 TYR A CA 1
ATOM 1836 C C . TYR A 1 294 ? 183.931 189.666 244.824 1.00 73.86 294 TYR A C 1
ATOM 1837 O O . TYR A 1 294 ? 183.770 190.878 245.002 1.00 73.86 294 TYR A O 1
ATOM 1846 N N . GLU A 1 295 ? 184.996 189.014 245.293 1.00 76.60 295 GLU A N 1
ATOM 1847 C CA . GLU A 1 295 ? 186.050 189.733 246.001 1.00 76.60 295 GLU A CA 1
ATOM 1848 C C . GLU A 1 295 ? 186.736 190.737 245.085 1.00 76.60 295 GLU A C 1
ATOM 1849 O O . GLU A 1 295 ? 186.994 191.878 245.485 1.00 76.60 295 GLU A O 1
ATOM 1855 N N . ASN A 1 296 ? 187.035 190.334 243.848 1.00 75.41 296 ASN A N 1
ATOM 1856 C CA . ASN A 1 296 ? 187.649 191.261 242.904 1.00 75.41 296 ASN A CA 1
ATOM 1857 C C . ASN A 1 296 ? 186.720 192.425 242.596 1.00 75.41 296 ASN A C 1
ATOM 1858 O O . ASN A 1 296 ? 187.157 193.580 242.547 1.00 75.41 296 ASN A O 1
ATOM 1863 N N . TYR A 1 297 ? 185.432 192.144 242.405 1.00 75.91 297 TYR A N 1
ATOM 1864 C CA . TYR A 1 297 ? 184.483 193.203 242.090 1.00 75.91 297 TYR A CA 1
ATOM 1865 C C . TYR A 1 297 ? 184.425 194.236 243.205 1.00 75.91 297 TYR A C 1
ATOM 1866 O O . TYR A 1 297 ? 184.360 195.443 242.944 1.00 75.91 297 TYR A O 1
ATOM 1875 N N . ARG A 1 298 ? 184.445 193.780 244.458 1.00 78.53 298 ARG A N 1
ATOM 1876 C CA . ARG A 1 298 ? 184.538 194.703 245.583 1.00 78.53 298 ARG A CA 1
ATOM 1877 C C . ARG A 1 298 ? 185.905 195.373 245.642 1.00 78.53 298 ARG A C 1
ATOM 1878 O O . ARG A 1 298 ? 186.025 196.494 246.148 1.00 78.53 298 ARG A O 1
ATOM 1886 N N . SER A 1 299 ? 186.940 194.716 245.115 1.00 79.04 299 SER A N 1
ATOM 1887 C CA . SER A 1 299 ? 188.292 195.253 245.196 1.00 79.04 299 SER A CA 1
ATOM 1888 C C . SER A 1 299 ? 188.496 196.481 244.320 1.00 79.04 299 SER A C 1
ATOM 1889 O O . SER A 1 299 ? 189.502 197.177 244.487 1.00 79.04 299 SER A O 1
ATOM 1892 N N . LYS A 1 300 ? 187.588 196.758 243.385 1.00 80.50 300 LYS A N 1
ATOM 1893 C CA . LYS A 1 300 ? 187.647 197.997 242.617 1.00 80.50 300 LYS A CA 1
ATOM 1894 C C . LYS A 1 300 ? 186.597 199.014 243.046 1.00 80.50 300 LYS A C 1
ATOM 1895 O O . LYS A 1 300 ? 186.923 200.189 243.235 1.00 80.50 300 LYS A O 1
ATOM 1901 N N . LYS A 1 301 ? 185.340 198.592 243.205 1.00 82.69 301 LYS A N 1
ATOM 1902 C CA . LYS A 1 301 ? 184.279 199.550 243.506 1.00 82.69 301 LYS A CA 1
ATOM 1903 C C . LYS A 1 301 ? 184.517 200.248 244.839 1.00 82.69 301 LYS A C 1
ATOM 1904 O O . LYS A 1 301 ? 184.337 201.466 244.950 1.00 82.69 301 LYS A O 1
ATOM 1910 N N . LEU A 1 302 ? 184.918 199.494 245.865 1.00 85.71 302 LEU A N 1
ATOM 1911 C CA . LEU A 1 302 ? 185.294 200.122 247.127 1.00 85.71 302 LEU A CA 1
ATOM 1912 C C . LEU A 1 302 ? 186.568 200.943 246.972 1.00 85.71 302 LEU A C 1
ATOM 1913 O O . LEU A 1 302 ? 186.683 202.037 247.537 1.00 85.71 302 LEU A O 1
ATOM 1918 N N . SER A 1 303 ? 187.538 200.428 246.214 1.00 85.43 303 SER A N 1
ATOM 1919 C CA . SER A 1 303 ? 188.788 201.155 246.015 1.00 85.43 303 SER A CA 1
ATOM 1920 C C . SER A 1 303 ? 188.569 202.433 245.216 1.00 85.43 303 SER A C 1
ATOM 1921 O O . SER A 1 303 ? 189.147 203.478 245.536 1.00 85.43 303 SER A O 1
ATOM 1924 N N . SER A 1 304 ? 187.743 202.372 244.177 1.00 86.57 304 SER A N 1
ATOM 1925 C CA . SER A 1 304 ? 187.473 203.543 243.351 1.00 86.57 304 SER A CA 1
ATOM 1926 C C . SER A 1 304 ? 186.527 204.507 244.060 1.00 86.57 304 SER A C 1
ATOM 1927 O O . SER A 1 304 ? 186.686 205.724 243.973 1.00 86.57 304 SER A O 1
ATOM 1930 N N . THR B 2 2 ? 154.400 171.163 158.479 1.00 60.90 2 THR B N 1
ATOM 1931 C CA . THR B 2 2 ? 155.641 170.476 158.144 1.00 60.90 2 THR B CA 1
ATOM 1932 C C . THR B 2 2 ? 155.578 169.881 156.742 1.00 60.90 2 THR B C 1
ATOM 1933 O O . THR B 2 2 ? 154.514 169.477 156.274 1.00 60.90 2 THR B O 1
ATOM 1937 N N . THR B 2 3 ? 156.722 169.840 156.072 1.00 58.65 3 THR B N 1
ATOM 1938 C CA . THR B 2 3 ? 156.774 169.285 154.729 1.00 58.65 3 THR B CA 1
ATOM 1939 C C . THR B 2 3 ? 157.170 167.810 154.789 1.00 58.65 3 THR B C 1
ATOM 1940 O O . THR B 2 3 ? 158.233 167.475 155.319 1.00 58.65 3 THR B O 1
ATOM 1944 N N . PRO B 2 4 ? 156.334 166.914 154.267 1.00 58.16 4 PRO B N 1
ATOM 1945 C CA . PRO B 2 4 ? 156.629 165.481 154.378 1.00 58.16 4 PRO B CA 1
ATOM 1946 C C . PRO B 2 4 ? 157.865 165.092 153.584 1.00 58.16 4 PRO B C 1
ATOM 1947 O O . PRO B 2 4 ? 158.179 165.689 152.553 1.00 58.16 4 PRO B O 1
ATOM 1951 N N . LEU B 2 5 ? 158.566 164.075 154.078 1.00 55.49 5 LEU B N 1
ATOM 1952 C CA . LEU B 2 5 ? 159.776 163.584 153.439 1.00 55.49 5 LEU B CA 1
ATOM 1953 C C . LEU B 2 5 ? 159.496 162.292 152.686 1.00 55.49 5 LEU B C 1
ATOM 1954 O O . LEU B 2 5 ? 158.673 161.473 153.101 1.00 55.49 5 LEU B O 1
ATOM 1959 N N . GLU B 2 6 ? 160.194 162.119 151.565 1.00 56.55 6 GLU B N 1
ATOM 1960 C CA . GLU B 2 6 ? 160.053 160.941 150.720 1.00 56.55 6 GLU B CA 1
ATOM 1961 C C . GLU B 2 6 ? 161.267 160.026 150.800 1.00 56.55 6 GLU B C 1
ATOM 1962 O O . GLU B 2 6 ? 161.466 159.185 149.918 1.00 56.55 6 GLU B O 1
ATOM 1968 N N . GLY B 2 7 ? 162.083 160.174 151.834 1.00 55.04 7 GLY B N 1
ATOM 1969 C CA . GLY B 2 7 ? 163.271 159.357 151.963 1.00 55.04 7 GLY B CA 1
ATOM 1970 C C . GLY B 2 7 ? 164.060 159.766 153.185 1.00 55.04 7 GLY B C 1
ATOM 1971 O O . GLY B 2 7 ? 163.564 160.479 154.059 1.00 55.04 7 GLY B O 1
ATOM 1972 N N . TYR B 2 8 ? 165.303 159.303 153.235 1.00 54.68 8 TYR B N 1
ATOM 1973 C CA . TYR B 2 8 ? 166.198 159.606 154.342 1.00 54.68 8 TYR B CA 1
ATOM 1974 C C . TYR B 2 8 ? 167.141 160.729 153.929 1.00 54.68 8 TYR B C 1
ATOM 1975 O O . TYR B 2 8 ? 167.822 160.628 152.902 1.00 54.68 8 TYR B O 1
ATOM 1984 N N . VAL B 2 9 ? 167.181 161.792 154.725 1.00 53.13 9 VAL B N 1
ATOM 1985 C CA . VAL B 2 9 ? 167.979 162.974 154.421 1.00 53.13 9 VAL B CA 1
ATOM 1986 C C . VAL B 2 9 ? 169.252 163.023 155.254 1.00 53.13 9 VAL B C 1
ATOM 1987 O O . VAL B 2 9 ? 170.351 163.136 154.713 1.00 53.13 9 VAL B O 1
ATOM 1991 N N . GLY B 2 10 ? 169.128 162.944 156.575 1.00 55.01 10 GLY B N 1
ATOM 1992 C CA . GLY B 2 10 ? 170.302 162.896 157.420 1.00 55.01 10 GLY B CA 1
ATOM 1993 C C . GLY B 2 10 ? 170.401 164.001 158.449 1.00 55.01 10 GLY B C 1
ATOM 1994 O O . GLY B 2 10 ? 171.477 164.239 159.003 1.00 55.01 10 GLY B O 1
ATOM 1995 N N . ILE B 2 11 ? 169.289 164.688 158.715 1.00 56.78 11 ILE B N 1
ATOM 1996 C CA . ILE B 2 11 ? 169.278 165.690 159.771 1.00 56.78 11 ILE B CA 1
ATOM 1997 C C . ILE B 2 11 ? 169.463 165.051 161.136 1.00 56.78 11 ILE B C 1
ATOM 1998 O O . ILE B 2 11 ? 169.955 165.705 162.063 1.00 56.78 11 ILE B O 1
ATOM 2003 N N . ASP B 2 12 ? 169.077 163.782 161.285 1.00 56.63 12 ASP B N 1
ATOM 2004 C CA . ASP B 2 12 ? 169.217 163.106 162.569 1.00 56.63 12 ASP B CA 1
ATOM 2005 C C . ASP B 2 12 ? 170.671 163.019 163.014 1.00 56.63 12 ASP B C 1
ATOM 2006 O O . ASP B 2 12 ? 170.947 162.960 164.216 1.00 56.63 12 ASP B O 1
ATOM 2011 N N . THR B 2 13 ? 171.612 163.019 162.069 1.00 54.73 13 THR B N 1
ATOM 2012 C CA . THR B 2 13 ? 173.022 162.993 162.430 1.00 54.73 13 THR B CA 1
ATOM 2013 C C . THR B 2 13 ? 173.469 164.283 163.095 1.00 54.73 13 THR B C 1
ATOM 2014 O O . THR B 2 13 ? 174.530 164.302 163.731 1.00 54.73 13 THR B O 1
ATOM 2018 N N . LEU B 2 14 ? 172.667 165.344 162.989 1.00 54.39 14 LEU B N 1
ATOM 2019 C CA . LEU B 2 14 ? 173.134 166.674 163.359 1.00 54.39 14 LEU B CA 1
ATOM 2020 C C . LEU B 2 14 ? 173.577 166.719 164.812 1.00 54.39 14 LEU B C 1
ATOM 2021 O O . LEU B 2 14 ? 174.641 167.264 165.124 1.00 54.39 14 LEU B O 1
ATOM 2026 N N . THR B 2 15 ? 172.801 166.101 165.706 1.00 54.13 15 THR B N 1
ATOM 2027 C CA . THR B 2 15 ? 173.168 166.069 167.118 1.00 54.13 15 THR B CA 1
ATOM 2028 C C . THR B 2 15 ? 174.602 165.591 167.298 1.00 54.13 15 THR B C 1
ATOM 2029 O O . THR B 2 15 ? 175.408 166.248 167.970 1.00 54.13 15 THR B O 1
ATOM 2033 N N . GLU B 2 16 ? 174.954 164.482 166.642 1.00 53.82 16 GLU B N 1
ATOM 2034 C CA . GLU B 2 16 ? 176.302 163.945 166.769 1.00 53.82 16 GLU B CA 1
ATOM 2035 C C . GLU B 2 16 ? 177.344 164.991 166.412 1.00 53.82 16 GLU B C 1
ATOM 2036 O O . GLU B 2 16 ? 178.334 165.161 167.135 1.00 53.82 16 GLU B O 1
ATOM 2042 N N . GLN B 2 17 ? 177.112 165.737 165.330 1.00 52.20 17 GLN B N 1
ATOM 2043 C CA . GLN B 2 17 ? 178.040 166.794 164.947 1.00 52.20 17 GLN B CA 1
ATOM 2044 C C . GLN B 2 17 ? 178.280 167.752 166.106 1.00 52.20 17 GLN B C 1
ATOM 2045 O O . GLN B 2 17 ? 179.432 167.979 166.500 1.00 52.20 17 GLN B O 1
ATOM 2051 N N . ILE B 2 18 ? 177.203 168.267 166.716 1.00 52.74 18 ILE B N 1
ATOM 2052 C CA . ILE B 2 18 ? 177.385 169.149 167.868 1.00 52.74 18 ILE B CA 1
ATOM 2053 C C . ILE B 2 18 ? 178.217 168.451 168.929 1.00 52.74 18 ILE B C 1
ATOM 2054 O O . ILE B 2 18 ? 179.203 169.006 169.434 1.00 52.74 18 ILE B O 1
ATOM 2059 N N . ARG B 2 19 ? 177.871 167.198 169.231 1.00 53.20 19 ARG B N 1
ATOM 2060 C CA . ARG B 2 19 ? 178.605 166.449 170.242 1.00 53.20 19 ARG B CA 1
ATOM 2061 C C . ARG B 2 19 ? 180.095 166.478 169.945 1.00 53.20 19 ARG B C 1
ATOM 2062 O O . ARG B 2 19 ? 180.908 166.811 170.816 1.00 53.20 19 ARG B O 1
ATOM 2070 N N . LYS B 2 20 ? 180.462 166.221 168.688 1.00 51.85 20 LYS B N 1
ATOM 2071 C CA . LYS B 2 20 ? 181.875 166.156 168.345 1.00 51.85 20 LYS B CA 1
ATOM 2072 C C . LYS B 2 20 ? 182.563 167.478 168.636 1.00 51.85 20 LYS B C 1
ATOM 2073 O O . LYS B 2 20 ? 183.643 167.502 169.244 1.00 51.85 20 LYS B O 1
ATOM 2079 N N . LYS B 2 21 ? 181.921 168.594 168.279 1.00 52.83 21 LYS B N 1
ATOM 2080 C CA . LYS B 2 21 ? 182.524 169.892 168.551 1.00 52.83 21 LYS B CA 1
ATOM 2081 C C . LYS B 2 21 ? 182.797 170.058 170.037 1.00 52.83 21 LYS B C 1
ATOM 2082 O O . LYS B 2 21 ? 183.885 170.501 170.431 1.00 52.83 21 LYS B O 1
ATOM 2088 N N . ALA B 2 22 ? 181.845 169.644 170.877 1.00 53.99 22 ALA B N 1
ATOM 2089 C CA . ALA B 2 22 ? 182.017 169.801 172.313 1.00 53.99 22 ALA B CA 1
ATOM 2090 C C . ALA B 2 22 ? 183.287 169.114 172.787 1.00 53.99 22 ALA B C 1
ATOM 2091 O O . ALA B 2 22 ? 183.996 169.635 173.657 1.00 53.99 22 ALA B O 1
ATOM 2093 N N . LEU B 2 23 ? 183.620 167.968 172.185 1.00 55.84 23 LEU B N 1
ATOM 2094 C CA . LEU B 2 23 ? 184.766 167.203 172.651 1.00 55.84 23 LEU B CA 1
ATOM 2095 C C . LEU B 2 23 ? 186.059 167.995 172.567 1.00 55.84 23 LEU B C 1
ATOM 2096 O O . LEU B 2 23 ? 187.006 167.688 173.299 1.00 55.84 23 LEU B O 1
ATOM 2101 N N . ARG B 2 24 ? 186.127 169.006 171.704 1.00 59.30 24 ARG B N 1
ATOM 2102 C CA . ARG B 2 24 ? 187.360 169.761 171.550 1.00 59.30 24 ARG B CA 1
ATOM 2103 C C . ARG B 2 24 ? 187.418 171.002 172.426 1.00 59.30 24 ARG B C 1
ATOM 2104 O O . ARG B 2 24 ? 188.476 171.635 172.498 1.00 59.30 24 ARG B O 1
ATOM 2112 N N . GLN B 2 25 ? 186.324 171.362 173.094 1.00 57.67 25 GLN B N 1
ATOM 2113 C CA . GLN B 2 25 ? 186.292 172.580 173.893 1.00 57.67 25 GLN B CA 1
ATOM 2114 C C . GLN B 2 25 ? 186.116 172.304 175.375 1.00 57.67 25 GLN B C 1
ATOM 2115 O O . GLN B 2 25 ? 186.937 172.745 176.186 1.00 57.67 25 GLN B O 1
ATOM 2121 N N . GLY B 2 26 ? 185.076 171.584 175.749 1.00 54.75 26 GLY B N 1
ATOM 2122 C CA . GLY B 2 26 ? 184.793 171.367 177.153 1.00 54.75 26 GLY B CA 1
ATOM 2123 C C . GLY B 2 26 ? 183.823 172.390 177.702 1.00 54.75 26 GLY B C 1
ATOM 2124 O O . GLY B 2 26 ? 183.826 173.563 177.331 1.00 54.75 26 GLY B O 1
ATOM 2125 N N . PHE B 2 27 ? 182.977 171.933 178.612 1.00 53.79 27 PHE B N 1
ATOM 2126 C CA . PHE B 2 27 ? 181.945 172.764 179.204 1.00 53.79 27 PHE B CA 1
ATOM 2127 C C . PHE B 2 27 ? 182.453 173.421 180.478 1.00 53.79 27 PHE B C 1
ATOM 2128 O O . PHE B 2 27 ? 183.183 172.821 181.267 1.00 53.79 27 PHE B O 1
ATOM 2136 N N . GLU B 2 28 ? 182.043 174.668 180.677 1.00 53.56 28 GLU B N 1
ATOM 2137 C CA . GLU B 2 28 ? 182.486 175.476 181.802 1.00 53.56 28 GLU B CA 1
ATOM 2138 C C . GLU B 2 28 ? 181.374 175.535 182.834 1.00 53.56 28 GLU B C 1
ATOM 2139 O O . GLU B 2 28 ? 180.231 175.857 182.498 1.00 53.56 28 GLU B O 1
ATOM 2145 N N . PHE B 2 29 ? 181.704 175.222 184.084 1.00 50.78 29 PHE B N 1
ATOM 2146 C CA . PHE B 2 29 ? 180.725 175.237 185.161 1.00 50.78 29 PHE B CA 1
ATOM 2147 C C . PHE B 2 29 ? 181.318 175.948 186.366 1.00 50.78 29 PHE B C 1
ATOM 2148 O O . PHE B 2 29 ? 182.440 175.645 186.787 1.00 50.78 29 PHE B O 1
ATOM 2156 N N . ASN B 2 30 ? 180.566 176.901 186.909 1.00 50.19 30 ASN B N 1
ATOM 2157 C CA . ASN B 2 30 ? 181.018 177.734 188.016 1.00 50.19 30 ASN B CA 1
ATOM 2158 C C . ASN B 2 30 ? 180.042 177.577 189.174 1.00 50.19 30 ASN B C 1
ATOM 2159 O O . ASN B 2 30 ? 178.860 177.936 189.065 1.00 50.19 30 ASN B O 1
ATOM 2164 N N . VAL B 2 31 ? 180.544 177.027 190.274 1.00 50.42 31 VAL B N 1
ATOM 2165 C CA . VAL B 2 31 ? 179.776 176.787 191.486 1.00 50.42 31 VAL B CA 1
ATOM 2166 C C . VAL B 2 31 ? 180.291 177.743 192.545 1.00 50.42 31 VAL B C 1
ATOM 2167 O O . VAL B 2 31 ? 181.495 178.007 192.615 1.00 50.42 31 VAL B O 1
ATOM 2171 N N . MET B 2 32 ? 179.386 178.274 193.355 1.00 50.97 32 MET B N 1
ATOM 2172 C CA . MET B 2 32 ? 179.762 179.118 194.473 1.00 50.97 32 MET B CA 1
ATOM 2173 C C . MET B 2 32 ? 179.013 178.641 195.704 1.00 50.97 32 MET B C 1
ATOM 2174 O O . MET B 2 32 ? 177.779 178.577 195.700 1.00 50.97 32 MET B O 1
ATOM 2179 N N . VAL B 2 33 ? 179.755 178.303 196.750 1.00 49.13 33 VAL B N 1
ATOM 2180 C CA . VAL B 2 33 ? 179.175 177.837 198.002 1.00 49.13 33 VAL B CA 1
ATOM 2181 C C . VAL B 2 33 ? 179.160 179.006 198.974 1.00 49.13 33 VAL B C 1
ATOM 2182 O O . VAL B 2 33 ? 180.157 179.726 199.110 1.00 49.13 33 VAL B O 1
ATOM 2186 N N . VAL B 2 34 ? 178.013 179.240 199.604 1.00 49.29 34 VAL B N 1
ATOM 2187 C CA . VAL B 2 34 ? 177.853 180.369 200.507 1.00 49.29 34 VAL B CA 1
ATOM 2188 C C . VAL B 2 34 ? 177.228 179.873 201.803 1.00 49.29 34 VAL B C 1
ATOM 2189 O O . VAL B 2 34 ? 176.168 179.233 201.788 1.00 49.29 34 VAL B O 1
ATOM 2193 N N . GLY B 2 35 ? 177.888 180.167 202.913 1.00 49.16 35 GLY B N 1
ATOM 2194 C CA . GLY B 2 35 ? 177.391 179.807 204.222 1.00 49.16 35 GLY B CA 1
ATOM 2195 C C . GLY B 2 35 ? 178.455 180.063 205.260 1.00 49.16 35 GLY B C 1
ATOM 2196 O O . GLY B 2 35 ? 179.603 180.381 204.946 1.00 49.16 35 GLY B O 1
ATOM 2197 N N . SER B 2 36 ? 178.049 179.928 206.517 1.00 49.82 36 SER B N 1
ATOM 2198 C CA . SER B 2 36 ? 178.973 180.125 207.622 1.00 49.82 36 SER B CA 1
ATOM 2199 C C . SER B 2 36 ? 180.041 179.041 207.629 1.00 49.82 36 SER B C 1
ATOM 2200 O O . SER B 2 36 ? 179.835 177.929 207.136 1.00 49.82 36 SER B O 1
ATOM 2203 N N . ALA B 2 37 ? 181.197 179.382 208.187 1.00 49.97 37 ALA B N 1
ATOM 2204 C CA . ALA B 2 37 ? 182.300 178.438 208.258 1.00 49.97 37 ALA B CA 1
ATOM 2205 C C . ALA B 2 37 ? 181.961 177.281 209.185 1.00 49.97 37 ALA B C 1
ATOM 2206 O O . ALA B 2 37 ? 181.415 177.473 210.274 1.00 49.97 37 ALA B O 1
ATOM 2208 N N . GLY B 2 38 ? 182.290 176.073 208.747 1.00 49.53 38 GLY B N 1
ATOM 2209 C CA . GLY B 2 38 ? 182.017 174.890 209.528 1.00 49.53 38 GLY B CA 1
ATOM 2210 C C . GLY B 2 38 ? 180.688 174.230 209.264 1.00 49.53 38 GLY B C 1
ATOM 2211 O O . GLY B 2 38 ? 180.152 173.580 210.166 1.00 49.53 38 GLY B O 1
ATOM 2212 N N . LEU B 2 39 ? 180.132 174.377 208.065 1.00 48.84 39 LEU B N 1
ATOM 2213 C CA . LEU B 2 39 ? 178.852 173.776 207.717 1.00 48.84 39 LEU B CA 1
ATOM 2214 C C . LEU B 2 39 ? 178.986 172.656 206.696 1.00 48.84 39 LEU B C 1
ATOM 2215 O O . LEU B 2 39 ? 177.978 172.054 206.317 1.00 48.84 39 LEU B O 1
ATOM 2220 N N . GLY B 2 40 ? 180.198 172.355 206.246 1.00 48.38 40 GLY B N 1
ATOM 2221 C CA . GLY B 2 40 ? 180.393 171.285 205.294 1.00 48.38 40 GLY B CA 1
ATOM 2222 C C . GLY B 2 40 ? 180.396 171.699 203.844 1.00 48.38 40 GLY B C 1
ATOM 2223 O O . GLY B 2 40 ? 180.040 170.890 202.982 1.00 48.38 40 GLY B O 1
ATOM 2224 N N . LYS B 2 41 ? 180.787 172.937 203.542 1.00 48.64 41 LYS B N 1
ATOM 2225 C CA . LYS B 2 41 ? 180.790 173.397 202.158 1.00 48.64 41 LYS B CA 1
ATOM 2226 C C . LYS B 2 41 ? 181.880 172.707 201.347 1.00 48.64 41 LYS B C 1
ATOM 2227 O O . LYS B 2 41 ? 181.618 172.180 200.258 1.00 48.64 41 LYS B O 1
ATOM 2233 N N . SER B 2 42 ? 183.108 172.685 201.869 1.00 49.31 42 SER B N 1
ATOM 2234 C CA . SER B 2 42 ? 184.201 172.019 201.167 1.00 49.31 42 SER B CA 1
ATOM 2235 C C . SER B 2 42 ? 183.942 170.525 201.031 1.00 49.31 42 SER B C 1
ATOM 2236 O O . SER B 2 42 ? 184.160 169.939 199.961 1.00 49.31 42 SER B O 1
ATOM 2239 N N . THR B 2 43 ? 183.466 169.894 202.103 1.00 48.88 43 THR B N 1
ATOM 2240 C CA . THR B 2 43 ? 183.162 168.472 202.051 1.00 48.88 43 THR B CA 1
ATOM 2241 C C . THR B 2 43 ? 182.051 168.183 201.053 1.00 48.88 43 THR B C 1
ATOM 2242 O O . THR B 2 43 ? 182.100 167.176 200.340 1.00 48.88 43 THR B O 1
ATOM 2246 N N . LEU B 2 44 ? 181.044 169.054 200.972 1.00 47.90 44 LEU B N 1
ATOM 2247 C CA . LEU B 2 44 ? 179.962 168.806 200.025 1.00 47.90 44 LEU B CA 1
ATOM 2248 C C . LEU B 2 44 ? 180.424 168.998 198.590 1.00 47.90 44 LEU B C 1
ATOM 2249 O O . LEU B 2 44 ? 179.997 168.262 197.693 1.00 47.90 44 LEU B O 1
ATOM 2254 N N . VAL B 2 45 ? 181.290 169.980 198.346 1.00 47.97 45 VAL B N 1
ATOM 2255 C CA . VAL B 2 45 ? 181.841 170.143 197.005 1.00 47.97 45 VAL B CA 1
ATOM 2256 C C . VAL B 2 45 ? 182.648 168.915 196.618 1.00 47.97 45 VAL B C 1
ATOM 2257 O O . VAL B 2 45 ? 182.572 168.436 195.481 1.00 47.97 45 VAL B O 1
ATOM 2261 N N . ASN B 2 46 ? 183.427 168.376 197.558 1.00 48.92 46 ASN B N 1
ATOM 2262 C CA . ASN B 2 46 ? 184.201 167.175 197.261 1.00 48.92 46 ASN B CA 1
ATOM 2263 C C . ASN B 2 46 ? 183.312 165.947 197.095 1.00 48.92 46 ASN B C 1
ATOM 2264 O O . ASN B 2 46 ? 183.675 165.018 196.369 1.00 48.92 46 ASN B O 1
ATOM 2269 N N . THR B 2 47 ? 182.161 165.913 197.764 1.00 48.43 47 THR B N 1
ATOM 2270 C CA . THR B 2 47 ? 181.250 164.780 197.642 1.00 48.43 47 THR B CA 1
ATOM 2271 C C . THR B 2 47 ? 180.470 164.814 196.335 1.00 48.43 47 THR B C 1
ATOM 2272 O O . THR B 2 47 ? 180.202 163.763 195.745 1.00 48.43 47 THR B O 1
ATOM 2276 N N . ILE B 2 48 ? 180.087 166.007 195.876 1.00 48.23 48 ILE B N 1
ATOM 2277 C CA . ILE B 2 48 ? 179.325 166.114 194.634 1.00 48.23 48 ILE B CA 1
ATOM 2278 C C . ILE B 2 48 ? 180.170 165.660 193.454 1.00 48.23 48 ILE B C 1
ATOM 2279 O O . ILE B 2 48 ? 179.727 164.862 192.620 1.00 48.23 48 ILE B O 1
ATOM 2284 N N . PHE B 2 49 ? 181.401 166.149 193.373 1.00 49.64 49 PHE B N 1
ATOM 2285 C CA . PHE B 2 49 ? 182.279 165.836 192.259 1.00 49.64 49 PHE B CA 1
ATOM 2286 C C . PHE B 2 49 ? 183.185 164.644 192.526 1.00 49.64 49 PHE B C 1
ATOM 2287 O O . PHE B 2 49 ? 183.922 164.238 191.625 1.00 49.64 49 PHE B O 1
ATOM 2295 N N . LYS B 2 50 ? 183.138 164.072 193.730 1.00 49.50 50 LYS B N 1
ATOM 2296 C CA . LYS B 2 50 ? 183.904 162.873 194.076 1.00 49.50 50 LYS B CA 1
ATOM 2297 C C . LYS B 2 50 ? 185.392 163.061 193.802 1.00 49.50 50 LYS B C 1
ATOM 2298 O O . LYS B 2 50 ? 186.075 162.165 193.305 1.00 49.50 50 LYS B O 1
ATOM 2304 N N . SER B 2 51 ? 185.896 164.243 194.133 1.00 50.97 51 SER B N 1
ATOM 2305 C CA . SER B 2 51 ? 187.305 164.557 193.965 1.00 50.97 51 SER B CA 1
ATOM 2306 C C . SER B 2 51 ? 187.662 165.699 194.902 1.00 50.97 51 SER B C 1
ATOM 2307 O O . SER B 2 51 ? 186.788 166.412 195.399 1.00 50.97 51 SER B O 1
ATOM 2310 N N . LYS B 2 52 ? 188.962 165.864 195.135 1.00 52.17 52 LYS B N 1
ATOM 2311 C CA . LYS B 2 52 ? 189.462 166.900 196.037 1.00 52.17 52 LYS B CA 1
ATOM 2312 C C . LYS B 2 52 ? 189.528 168.214 195.267 1.00 52.17 52 LYS B C 1
ATOM 2313 O O . LYS B 2 52 ? 190.589 168.677 194.841 1.00 52.17 52 LYS B O 1
ATOM 2319 N N . VAL B 2 53 ? 188.355 168.829 195.091 1.00 51.93 53 VAL B N 1
ATOM 2320 C CA . VAL B 2 53 ? 188.235 170.036 194.277 1.00 51.93 53 VAL B CA 1
ATOM 2321 C C . VAL B 2 53 ? 188.031 171.300 195.101 1.00 51.93 53 VAL B C 1
ATOM 2322 O O . VAL B 2 53 ? 187.992 172.398 194.524 1.00 51.93 53 VAL B O 1
ATOM 2326 N N . SER B 2 54 ? 187.902 171.190 196.419 1.00 52.43 54 SER B N 1
ATOM 2327 C CA . SER B 2 54 ? 187.776 172.373 197.255 1.00 52.43 54 SER B CA 1
ATOM 2328 C C . SER B 2 54 ? 189.123 173.066 197.421 1.00 52.43 54 SER B C 1
ATOM 2329 O O . SER B 2 54 ? 190.184 172.444 197.340 1.00 52.43 54 SER B O 1
ATOM 2332 N N . ARG B 2 55 ? 189.068 174.380 197.648 1.00 53.11 55 ARG B N 1
ATOM 2333 C CA . ARG B 2 55 ? 190.287 175.158 197.844 1.00 53.11 55 ARG B CA 1
ATOM 2334 C C . ARG B 2 55 ? 191.020 174.728 199.103 1.00 53.11 55 ARG B C 1
ATOM 2335 O O . ARG B 2 55 ? 192.250 174.608 199.108 1.00 53.11 55 ARG B O 1
ATOM 2343 N N . ARG B 2 56 ? 190.284 174.511 200.183 1.00 54.25 56 ARG B N 1
ATOM 2344 C CA . ARG B 2 56 ? 190.838 174.068 201.450 1.00 54.25 56 ARG B CA 1
ATOM 2345 C C . ARG B 2 56 ? 190.275 172.694 201.770 1.00 54.25 56 ARG B C 1
ATOM 2346 O O . ARG B 2 56 ? 189.054 172.514 201.805 1.00 54.25 56 ARG B O 1
ATOM 2354 N N . GLN B 2 57 ? 191.151 171.737 201.987 1.00 56.23 57 GLN B N 1
ATOM 2355 C CA . GLN B 2 57 ? 190.665 170.424 202.361 1.00 56.23 57 GLN B CA 1
ATOM 2356 C C . GLN B 2 57 ? 190.155 170.449 203.798 1.00 56.23 57 GLN B C 1
ATOM 2357 O O . GLN B 2 57 ? 190.646 171.222 204.625 1.00 56.23 57 GLN B O 1
ATOM 2363 N N . PRO B 2 58 ? 189.159 169.621 204.117 1.00 56.97 58 PRO B N 1
ATOM 2364 C CA . PRO B 2 58 ? 188.566 169.672 205.462 1.00 56.97 58 PRO B CA 1
ATOM 2365 C C . PRO B 2 58 ? 189.556 169.418 206.582 1.00 56.97 58 PRO B C 1
ATOM 2366 O O . PRO B 2 58 ? 189.294 169.824 207.719 1.00 56.97 58 PRO B O 1
ATOM 2370 N N . GLU B 2 59 ? 190.680 168.759 206.302 1.00 60.15 59 GLU B N 1
ATOM 2371 C CA . GLU B 2 59 ? 191.653 168.471 207.350 1.00 60.15 59 GLU B CA 1
ATOM 2372 C C . GLU B 2 59 ? 192.404 169.726 207.782 1.00 60.15 59 GLU B C 1
ATOM 2373 O O . GLU B 2 59 ? 192.649 169.924 208.977 1.00 60.15 59 GLU B O 1
ATOM 2379 N N . GLU B 2 60 ? 192.761 170.588 206.833 1.00 60.27 60 GLU B N 1
ATOM 2380 C CA . GLU B 2 60 ? 193.653 171.704 207.120 1.00 60.27 60 GLU B CA 1
ATOM 2381 C C . GLU B 2 60 ? 193.017 172.709 208.073 1.00 60.27 60 GLU B C 1
ATOM 2382 O O . GLU B 2 60 ? 191.794 172.844 208.152 1.00 60.27 60 GLU B O 1
ATOM 2388 N N . ASP B 2 61 ? 193.874 173.421 208.799 1.00 61.12 61 ASP B N 1
ATOM 2389 C CA . ASP B 2 61 ? 193.422 174.403 209.772 1.00 61.12 61 ASP B CA 1
ATOM 2390 C C . ASP B 2 61 ? 192.761 175.590 209.085 1.00 61.12 61 ASP B C 1
ATOM 2391 O O . ASP B 2 61 ? 193.161 176.010 207.996 1.00 61.12 61 ASP B O 1
ATOM 2396 N N . TYR B 2 62 ? 191.739 176.135 209.738 1.00 56.15 62 TYR B N 1
ATOM 2397 C CA . TYR B 2 62 ? 190.994 177.271 209.220 1.00 56.15 62 TYR B CA 1
ATOM 2398 C C . TYR B 2 62 ? 190.954 178.365 210.272 1.00 56.15 62 TYR B C 1
ATOM 2399 O O . TYR B 2 62 ? 190.637 178.101 211.435 1.00 56.15 62 TYR B O 1
ATOM 2408 N N . HIS B 2 63 ? 191.278 179.586 209.861 1.00 58.58 63 HIS B N 1
ATOM 2409 C CA . HIS B 2 63 ? 191.213 180.761 210.718 1.00 58.58 63 HIS B CA 1
ATOM 2410 C C . HIS B 2 63 ? 190.269 181.770 210.086 1.00 58.58 63 HIS B C 1
ATOM 2411 O O . HIS B 2 63 ? 190.345 182.022 208.879 1.00 58.58 63 HIS B O 1
ATOM 2418 N N . THR B 2 64 ? 189.387 182.339 210.890 1.00 56.18 64 THR B N 1
ATOM 2419 C CA . THR B 2 64 ? 188.446 183.320 210.372 1.00 56.18 64 THR B CA 1
ATOM 2420 C C . THR B 2 64 ? 189.183 184.611 210.052 1.00 56.18 64 THR B C 1
ATOM 2421 O O . THR B 2 64 ? 189.791 185.205 210.952 1.00 56.18 64 THR B O 1
ATOM 2425 N N . PRO B 2 65 ? 189.166 185.079 208.809 1.00 54.08 65 PRO B N 1
ATOM 2426 C CA . PRO B 2 65 ? 189.824 186.346 208.494 1.00 54.08 65 PRO B CA 1
ATOM 2427 C C . PRO B 2 65 ? 189.040 187.524 209.048 1.00 54.08 65 PRO B C 1
ATOM 2428 O O . PRO B 2 65 ? 187.842 187.438 209.326 1.00 54.08 65 PRO B O 1
ATOM 2432 N N . SER B 2 66 ? 189.748 188.642 209.215 1.00 54.55 66 SER B N 1
ATOM 2433 C CA . SER B 2 66 ? 189.117 189.840 209.752 1.00 54.55 66 SER B CA 1
ATOM 2434 C C . SER B 2 66 ? 188.040 190.378 208.820 1.00 54.55 66 SER B C 1
ATOM 2435 O O . SER B 2 66 ? 187.077 190.998 209.282 1.00 54.55 66 SER B O 1
ATOM 2438 N N . THR B 2 67 ? 188.181 190.152 207.519 1.00 54.21 67 THR B N 1
ATOM 2439 C CA . THR B 2 67 ? 187.240 190.638 206.525 1.00 54.21 67 THR B CA 1
ATOM 2440 C C . THR B 2 67 ? 186.649 189.468 205.753 1.00 54.21 67 THR B C 1
ATOM 2441 O O . THR B 2 67 ? 187.175 188.353 205.772 1.00 54.21 67 THR B O 1
ATOM 2445 N N . VAL B 2 68 ? 185.540 189.734 205.071 1.00 51.33 68 VAL B N 1
ATOM 2446 C CA . VAL B 2 68 ? 184.901 188.730 204.229 1.00 51.33 68 VAL B CA 1
ATOM 2447 C C . VAL B 2 68 ? 185.624 188.685 202.892 1.00 51.33 68 VAL B C 1
ATOM 2448 O O . VAL B 2 68 ? 185.602 189.655 202.128 1.00 51.33 68 VAL B O 1
ATOM 2452 N N . GLU B 2 69 ? 186.265 187.559 202.606 1.00 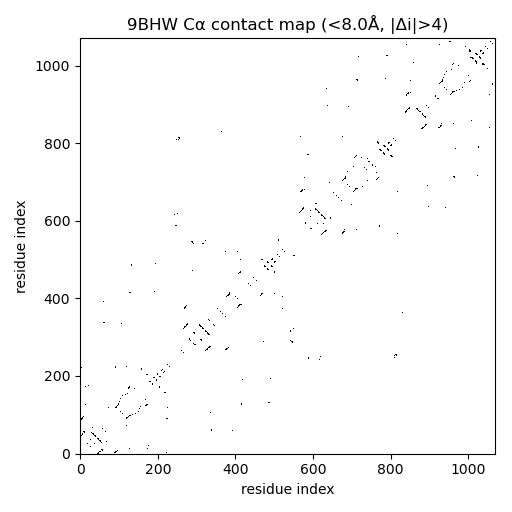52.71 69 GLU B N 1
ATOM 2453 C CA . GLU B 2 69 ? 186.983 187.353 201.362 1.00 52.71 69 GLU B CA 1
ATOM 2454 C C . GLU B 2 69 ? 186.202 186.406 200.464 1.00 52.71 69 GLU B C 1
ATOM 2455 O O . GLU B 2 69 ? 185.345 185.646 200.919 1.00 52.71 69 GLU B O 1
ATOM 2461 N N . ILE B 2 70 ? 186.499 186.475 199.172 1.00 51.80 70 ILE B N 1
ATOM 2462 C CA . ILE B 2 70 ? 185.908 185.596 198.173 1.00 51.80 70 ILE B CA 1
ATOM 2463 C C . ILE B 2 70 ? 187.051 184.921 197.434 1.00 51.80 70 ILE B C 1
ATOM 2464 O O . ILE B 2 70 ? 187.822 185.589 196.734 1.00 51.80 70 ILE B O 1
ATOM 2469 N N . LYS B 2 71 ? 187.161 183.604 197.584 1.00 52.64 71 LYS B N 1
ATOM 2470 C CA . LYS B 2 71 ? 188.283 182.848 197.047 1.00 52.64 71 LYS B CA 1
ATOM 2471 C C . LYS B 2 71 ? 187.791 181.897 195.970 1.00 52.64 71 LYS B C 1
ATOM 2472 O O . LYS B 2 71 ? 186.703 181.331 196.084 1.00 52.64 71 LYS B O 1
ATOM 2478 N N . THR B 2 72 ? 188.593 181.716 194.926 1.00 52.60 72 THR B N 1
ATOM 2479 C CA . THR B 2 72 ? 188.214 180.867 193.808 1.00 52.60 72 THR B CA 1
ATOM 2480 C C . THR B 2 72 ? 189.299 179.836 193.538 1.00 52.60 72 THR B C 1
ATOM 2481 O O . THR B 2 72 ? 190.484 180.077 193.780 1.00 52.60 72 THR B O 1
ATOM 2485 N N . ILE B 2 73 ? 188.874 178.670 193.053 1.00 52.62 73 ILE B N 1
ATOM 2486 C CA . ILE B 2 73 ? 189.786 177.615 192.633 1.00 52.62 73 ILE B CA 1
ATOM 2487 C C . ILE B 2 73 ? 189.259 177.029 191.330 1.00 52.62 73 ILE B C 1
ATOM 2488 O O . ILE B 2 73 ? 188.047 176.955 191.106 1.00 52.62 73 ILE B O 1
ATOM 2493 N N . SER B 2 74 ? 190.178 176.636 190.452 1.00 53.50 74 SER B N 1
ATOM 2494 C CA . SER B 2 74 ? 189.838 176.124 189.132 1.00 53.50 74 SER B CA 1
ATOM 2495 C C . SER B 2 74 ? 190.368 174.707 188.960 1.00 53.50 74 SER B C 1
ATOM 2496 O O . SER B 2 74 ? 191.449 174.373 189.456 1.00 53.50 74 SER B O 1
ATOM 2499 N N . HIS B 2 75 ? 189.602 173.878 188.253 1.00 52.52 75 HIS B N 1
ATOM 2500 C CA . HIS B 2 75 ? 189.954 172.484 188.035 1.00 52.52 75 HIS B CA 1
ATOM 2501 C C . HIS B 2 75 ? 189.444 172.044 186.671 1.00 52.52 75 HIS B C 1
ATOM 2502 O O . HIS B 2 75 ? 188.581 172.689 186.073 1.00 52.52 75 HIS B O 1
ATOM 2509 N N . VAL B 2 76 ? 189.985 170.927 186.189 1.00 54.29 76 VAL B N 1
ATOM 2510 C CA . VAL B 2 76 ? 189.494 170.252 184.991 1.00 54.29 76 VAL B CA 1
ATOM 2511 C C . VAL B 2 76 ? 189.134 168.825 185.377 1.00 54.29 76 VAL B C 1
ATOM 2512 O O . VAL B 2 76 ? 189.971 168.095 185.919 1.00 54.29 76 VAL B O 1
ATOM 2516 N N . ILE B 2 77 ? 187.894 168.429 185.105 1.00 54.34 77 ILE B N 1
ATOM 2517 C CA . ILE B 2 77 ? 187.380 167.115 185.470 1.00 54.34 77 ILE B CA 1
ATOM 2518 C C . ILE B 2 77 ? 186.924 166.410 184.203 1.00 54.34 77 ILE B C 1
ATOM 2519 O O . ILE B 2 77 ? 186.139 166.965 183.429 1.00 54.34 77 ILE B O 1
ATOM 2524 N N . GLU B 2 78 ? 187.392 165.185 183.999 1.00 55.84 78 GLU B N 1
ATOM 2525 C CA . GLU B 2 78 ? 187.128 164.445 182.773 1.00 55.84 78 GLU B CA 1
ATOM 2526 C C . GLU B 2 78 ? 186.292 163.211 183.079 1.00 55.84 78 GLU B C 1
ATOM 2527 O O . GLU B 2 78 ? 186.584 162.477 184.027 1.00 55.84 78 GLU B O 1
ATOM 2533 N N . GLU B 2 79 ? 185.249 162.990 182.283 1.00 54.71 79 GLU B N 1
ATOM 2534 C CA . GLU B 2 79 ? 184.448 161.775 182.398 1.00 54.71 79 GLU B CA 1
ATOM 2535 C C . GLU B 2 79 ? 183.892 161.393 181.038 1.00 54.71 79 GLU B C 1
ATOM 2536 O O . GLU B 2 79 ? 183.120 162.154 180.446 1.00 54.71 79 GLU B O 1
ATOM 2542 N N . LYS B 2 80 ? 184.292 160.214 180.557 1.00 55.36 80 LYS B N 1
ATOM 2543 C CA . LYS B 2 80 ? 183.806 159.645 179.299 1.00 55.36 80 LYS B CA 1
ATOM 2544 C C . LYS B 2 80 ? 183.920 160.642 178.152 1.00 55.36 80 LYS B C 1
ATOM 2545 O O . LYS B 2 80 ? 183.000 160.813 177.351 1.00 55.36 80 LYS B O 1
ATOM 2551 N N . GLY B 2 81 ? 185.066 161.312 178.079 1.00 55.70 81 GLY B N 1
ATOM 2552 C CA . GLY B 2 81 ? 185.350 162.242 177.014 1.00 55.70 81 GLY B CA 1
ATOM 2553 C C . GLY B 2 81 ? 184.819 163.640 177.225 1.00 55.70 81 GLY B C 1
ATOM 2554 O O . GLY B 2 81 ? 185.154 164.534 176.439 1.00 55.70 81 GLY B O 1
ATOM 2555 N N . ILE B 2 82 ? 184.015 163.864 178.258 1.00 54.56 82 ILE B N 1
ATOM 2556 C CA . ILE B 2 82 ? 183.455 165.177 178.541 1.00 54.56 82 ILE B CA 1
ATOM 2557 C C . ILE B 2 82 ? 184.352 165.865 179.557 1.00 54.56 82 ILE B C 1
ATOM 2558 O O . ILE B 2 82 ? 184.592 165.333 180.648 1.00 54.56 82 ILE B O 1
ATOM 2563 N N . LEU B 2 83 ? 184.857 167.038 179.189 1.00 52.90 83 LEU B N 1
ATOM 2564 C CA . LEU B 2 83 ? 185.699 167.852 180.052 1.00 52.90 83 LEU B CA 1
ATOM 2565 C C . LEU B 2 83 ? 184.862 168.958 180.676 1.00 52.90 83 LEU B C 1
ATOM 2566 O O . LEU B 2 83 ? 184.087 169.624 179.983 1.00 52.90 83 LEU B O 1
ATOM 2571 N N . LEU B 2 84 ? 185.025 169.152 181.979 1.00 51.61 84 LEU B N 1
ATOM 2572 C CA . LEU B 2 84 ? 184.347 170.206 182.716 1.00 51.61 84 LEU B CA 1
ATOM 2573 C C . LEU B 2 84 ? 185.415 171.082 183.349 1.00 51.61 84 LEU B C 1
ATOM 2574 O O . LEU B 2 84 ? 186.174 170.623 184.210 1.00 51.61 84 LEU B O 1
ATOM 2579 N N . LYS B 2 85 ? 185.492 172.324 182.891 1.00 52.26 85 LYS B N 1
ATOM 2580 C CA . LYS B 2 85 ? 186.309 173.350 183.521 1.00 52.26 85 LYS B CA 1
ATOM 2581 C C . LYS B 2 85 ? 185.488 173.936 184.661 1.00 52.26 85 LYS B C 1
ATOM 2582 O O . LYS B 2 85 ? 184.545 174.700 184.432 1.00 52.26 85 LYS B O 1
ATOM 2588 N N . LEU B 2 86 ? 185.835 173.565 185.886 1.00 50.61 86 LEU B N 1
ATOM 2589 C CA . LEU B 2 86 ? 185.014 173.835 187.054 1.00 50.61 86 LEU B CA 1
ATOM 2590 C C . LEU B 2 86 ? 185.695 174.866 187.936 1.00 50.61 86 LEU B C 1
ATOM 2591 O O . LEU B 2 86 ? 186.845 174.682 188.340 1.00 50.61 86 LEU B O 1
ATOM 2596 N N . SER B 2 87 ? 184.984 175.942 188.237 1.00 50.32 87 SER B N 1
ATOM 2597 C CA . SER B 2 87 ? 185.481 176.974 189.140 1.00 50.32 87 SER B CA 1
ATOM 2598 C C . SER B 2 87 ? 184.609 176.974 190.386 1.00 50.32 87 SER B C 1
ATOM 2599 O O . SER B 2 87 ? 183.426 177.323 190.323 1.00 50.32 87 SER B O 1
ATOM 2602 N N . VAL B 2 88 ? 185.194 176.589 191.514 1.00 49.45 88 VAL B N 1
ATOM 2603 C CA . VAL B 2 88 ? 184.499 176.577 192.794 1.00 49.45 88 VAL B CA 1
ATOM 2604 C C . VAL B 2 88 ? 184.935 177.804 193.577 1.00 49.45 88 VAL B C 1
ATOM 2605 O O . VAL B 2 88 ? 186.133 178.024 193.792 1.00 49.45 88 VAL B O 1
ATOM 2609 N N . THR B 2 89 ? 183.963 178.606 193.997 1.00 50.79 89 THR B N 1
ATOM 2610 C CA . THR B 2 89 ? 184.210 179.852 194.706 1.00 50.79 89 THR B CA 1
ATOM 2611 C C . THR B 2 89 ? 183.561 179.777 196.080 1.00 50.79 89 THR B C 1
ATOM 2612 O O . THR B 2 89 ? 182.364 179.495 196.191 1.00 50.79 89 THR B O 1
ATOM 2616 N N . ASP B 2 90 ? 184.347 180.040 197.116 1.00 52.00 90 ASP B N 1
ATOM 2617 C CA . ASP B 2 90 ? 183.890 179.984 198.493 1.00 52.00 90 ASP B CA 1
ATOM 2618 C C . ASP B 2 90 ? 184.076 181.338 199.160 1.00 52.00 90 ASP B C 1
ATOM 2619 O O . ASP B 2 90 ? 184.793 182.216 198.667 1.00 52.00 90 ASP B O 1
ATOM 2624 N N . THR B 2 91 ? 183.430 181.483 200.321 1.00 51.29 91 THR B N 1
ATOM 2625 C CA . THR B 2 91 ? 183.298 182.753 201.031 1.00 51.29 91 THR B CA 1
ATOM 2626 C C . THR B 2 91 ? 183.869 182.610 202.436 1.00 51.29 91 THR B C 1
ATOM 2627 O O . THR B 2 91 ? 183.116 182.424 203.405 1.00 51.29 91 THR B O 1
ATOM 2631 N N . PRO B 2 92 ? 185.189 182.689 202.591 1.00 50.96 92 PRO B N 1
ATOM 2632 C CA . PRO B 2 92 ? 185.772 182.603 203.934 1.00 50.96 92 PRO B CA 1
ATOM 2633 C C . PRO B 2 92 ? 185.501 183.870 204.728 1.00 50.96 92 PRO B C 1
ATOM 2634 O O . PRO B 2 92 ? 185.878 184.969 204.320 1.00 50.96 92 PRO B O 1
ATOM 2638 N N . GLY B 2 93 ? 184.851 183.706 205.876 1.00 51.18 93 GLY B N 1
ATOM 2639 C CA . GLY B 2 93 ? 184.514 184.815 206.739 1.00 51.18 93 GLY B CA 1
ATOM 2640 C C . GLY B 2 93 ? 183.077 185.276 206.673 1.00 51.18 93 GLY B C 1
ATOM 2641 O O . GLY B 2 93 ? 182.739 186.275 207.312 1.00 51.18 93 GLY B O 1
ATOM 2642 N N . PHE B 2 94 ? 182.224 184.594 205.921 1.00 49.26 94 PHE B N 1
ATOM 2643 C CA . PHE B 2 94 ? 180.828 184.990 205.802 1.00 49.26 94 PHE B CA 1
ATOM 2644 C C . PHE B 2 94 ? 180.063 184.546 207.042 1.00 49.26 94 PHE B C 1
ATOM 2645 O O . PHE B 2 94 ? 180.071 183.362 207.391 1.00 49.26 94 PHE B O 1
ATOM 2653 N N . GLY B 2 95 ? 179.404 185.491 207.705 1.00 50.72 95 GLY B N 1
ATOM 2654 C CA . GLY B 2 95 ? 178.548 185.162 208.824 1.00 50.72 95 GLY B CA 1
ATOM 2655 C C . GLY B 2 95 ? 179.258 184.737 210.086 1.00 50.72 95 GLY B C 1
ATOM 2656 O O . GLY B 2 95 ? 178.623 184.154 210.967 1.00 50.72 95 GLY B O 1
ATOM 2657 N N . ASP B 2 96 ? 180.554 185.008 210.205 1.00 53.77 96 ASP B N 1
ATOM 2658 C CA . ASP B 2 96 ? 181.334 184.599 211.363 1.00 53.77 96 ASP B CA 1
ATOM 2659 C C . ASP B 2 96 ? 181.787 185.755 212.236 1.00 53.77 96 ASP B C 1
ATOM 2660 O O . ASP B 2 96 ? 182.042 185.548 213.423 1.00 53.77 96 ASP B O 1
ATOM 2665 N N . GLN B 2 97 ? 181.897 186.958 211.684 1.00 53.21 97 GLN B N 1
ATOM 2666 C CA . GLN B 2 97 ? 182.339 188.098 212.465 1.00 53.21 97 GLN B CA 1
ATOM 2667 C C . GLN B 2 97 ? 181.268 188.516 213.465 1.00 53.21 97 GLN B C 1
ATOM 2668 O O . GLN B 2 97 ? 180.116 188.081 213.415 1.00 53.21 97 GLN B O 1
ATOM 2674 N N . VAL B 2 98 ? 181.675 189.375 214.396 1.00 55.40 98 VAL B N 1
ATOM 2675 C CA . VAL B 2 98 ? 180.729 189.947 215.343 1.00 55.40 98 VAL B CA 1
ATOM 2676 C C . VAL B 2 98 ? 179.748 190.864 214.624 1.00 55.40 98 VAL B C 1
ATOM 2677 O O . VAL B 2 98 ? 178.556 190.898 214.949 1.00 55.40 98 VAL B O 1
ATOM 2681 N N . ASP B 2 99 ? 180.229 191.615 213.633 1.00 56.82 99 ASP B N 1
ATOM 2682 C CA . ASP B 2 99 ? 179.405 192.508 212.825 1.00 56.82 99 ASP B CA 1
ATOM 2683 C C . ASP B 2 99 ? 179.334 191.948 211.410 1.00 56.82 99 ASP B C 1
ATOM 2684 O O . ASP B 2 99 ? 180.319 191.997 210.667 1.00 56.82 99 ASP B O 1
ATOM 2689 N N . ASN B 2 100 ? 178.168 191.430 211.037 1.00 55.16 100 ASN B N 1
ATOM 2690 C CA . ASN B 2 100 ? 177.967 190.789 209.747 1.00 55.16 100 ASN B CA 1
ATOM 2691 C C . ASN B 2 100 ? 177.305 191.703 208.727 1.00 55.16 100 ASN B C 1
ATOM 2692 O O . ASN B 2 100 ? 176.864 191.222 207.680 1.00 55.16 100 ASN B O 1
ATOM 2697 N N . THR B 2 101 ? 177.198 192.995 209.012 1.00 54.99 101 THR B N 1
ATOM 2698 C CA . THR B 2 101 ? 176.636 193.913 208.033 1.00 54.99 101 THR B CA 1
ATOM 2699 C C . THR B 2 101 ? 177.538 193.980 206.809 1.00 54.99 101 THR B C 1
ATOM 2700 O O . THR B 2 101 ? 178.766 193.945 206.922 1.00 54.99 101 THR B O 1
ATOM 2704 N N . ASN B 2 102 ? 176.915 194.060 205.633 1.00 53.90 102 ASN B N 1
ATOM 2705 C CA . ASN B 2 102 ? 177.622 194.065 204.352 1.00 53.90 102 ASN B CA 1
ATOM 2706 C C . ASN B 2 102 ? 178.414 192.780 204.134 1.00 53.90 102 ASN B C 1
ATOM 2707 O O . ASN B 2 102 ? 179.447 192.782 203.463 1.00 53.90 102 ASN B O 1
ATOM 2712 N N . CYS B 2 103 ? 177.944 191.670 204.706 1.00 53.16 103 CYS B N 1
ATOM 2713 C CA . CYS B 2 103 ? 178.579 190.385 204.449 1.00 53.16 103 CYS B CA 1
ATOM 2714 C C . CYS B 2 103 ? 178.200 189.828 203.085 1.00 53.16 103 CYS B C 1
ATOM 2715 O O . CYS B 2 103 ? 178.959 189.042 202.509 1.00 53.16 103 CYS B O 1
ATOM 2718 N N . TRP B 2 104 ? 177.041 190.216 202.558 1.00 52.95 104 TRP B N 1
ATOM 2719 C CA . TRP B 2 104 ? 176.621 189.802 201.228 1.00 52.95 104 TRP B CA 1
ATOM 2720 C C . TRP B 2 104 ? 177.173 190.693 200.127 1.00 52.95 104 TRP B C 1
ATOM 2721 O O . TRP B 2 104 ? 176.991 190.375 198.947 1.00 52.95 104 TRP B O 1
ATOM 2732 N N . GLN B 2 105 ? 177.830 191.794 200.478 1.00 52.68 105 GLN B N 1
ATOM 2733 C CA . GLN B 2 105 ? 178.366 192.689 199.457 1.00 52.68 105 GLN B CA 1
ATOM 2734 C C . GLN B 2 105 ? 179.461 192.047 198.616 1.00 52.68 105 GLN B C 1
ATOM 2735 O O . GLN B 2 105 ? 179.399 192.162 197.379 1.00 52.68 105 GLN B O 1
ATOM 2741 N N . PRO B 2 106 ? 180.482 191.391 199.183 1.00 51.43 106 PRO B N 1
ATOM 2742 C CA . PRO B 2 106 ? 181.496 190.762 198.322 1.00 51.43 106 PRO B CA 1
ATOM 2743 C C . PRO B 2 106 ? 180.945 189.695 197.396 1.00 51.43 106 PRO B C 1
ATOM 2744 O O . PRO B 2 106 ? 181.440 189.554 196.273 1.00 51.43 106 PRO B O 1
ATOM 2748 N N . ILE B 2 107 ? 179.927 188.950 197.821 1.00 51.52 107 ILE B N 1
ATOM 2749 C CA . ILE B 2 107 ? 179.344 187.916 196.970 1.00 51.52 107 ILE B CA 1
ATOM 2750 C C . ILE B 2 107 ? 178.731 188.534 195.717 1.00 51.52 107 ILE B C 1
ATOM 2751 O O . ILE B 2 107 ? 179.019 188.120 194.581 1.00 51.52 107 ILE B O 1
ATOM 2756 N N . MET B 2 108 ? 177.884 189.545 195.908 1.00 52.10 108 MET B N 1
ATOM 2757 C CA . MET B 2 108 ? 177.236 190.193 194.777 1.00 52.10 108 MET B CA 1
ATOM 2758 C C . MET B 2 108 ? 178.250 190.939 193.926 1.00 52.10 108 MET B C 1
ATOM 2759 O O . MET B 2 108 ? 178.114 190.999 192.698 1.00 52.10 108 MET B O 1
ATOM 2764 N N . ARG B 2 109 ? 179.279 191.500 194.558 1.00 52.01 109 ARG B N 1
ATOM 2765 C CA . ARG B 2 109 ? 180.352 192.132 193.803 1.00 52.01 109 ARG B CA 1
ATOM 2766 C C . ARG B 2 109 ? 181.051 191.126 192.901 1.00 52.01 109 ARG B C 1
ATOM 2767 O O . ARG B 2 109 ? 181.358 191.430 191.746 1.00 52.01 109 ARG B O 1
ATOM 2775 N N . HIS B 2 110 ? 181.297 189.918 193.408 1.00 50.63 110 HIS B N 1
ATOM 2776 C CA . HIS B 2 110 ? 181.930 188.877 192.605 1.00 50.63 110 HIS B CA 1
ATOM 2777 C C . HIS B 2 110 ? 181.067 188.506 191.404 1.00 50.63 110 HIS B C 1
ATOM 2778 O O . HIS B 2 110 ? 181.551 188.457 190.261 1.00 50.63 110 HIS B O 1
ATOM 2785 N N . VAL B 2 111 ? 179.777 188.255 191.642 1.00 50.36 111 VAL B N 1
ATOM 2786 C CA . VAL B 2 111 ? 178.892 187.868 190.542 1.00 50.36 111 VAL B CA 1
ATOM 2787 C C . VAL B 2 111 ? 178.818 188.975 189.493 1.00 50.36 111 VAL B C 1
ATOM 2788 O O . VAL B 2 111 ? 178.941 188.727 188.282 1.00 50.36 111 VAL B O 1
ATOM 2792 N N . ASN B 2 112 ? 178.628 190.215 189.941 1.00 50.18 112 ASN B N 1
ATOM 2793 C CA . ASN B 2 112 ? 178.515 191.323 189.005 1.00 50.18 112 ASN B CA 1
ATOM 2794 C C . ASN B 2 112 ? 179.824 191.581 188.277 1.00 50.18 112 ASN B C 1
ATOM 2795 O O . ASN B 2 112 ? 179.807 192.009 187.121 1.00 50.18 112 ASN B O 1
ATOM 2800 N N . GLU B 2 113 ? 180.964 191.319 188.916 1.00 52.24 113 GLU B N 1
ATOM 2801 C CA . GLU B 2 113 ? 182.239 191.520 188.242 1.00 52.24 113 GLU B CA 1
ATOM 2802 C C . GLU B 2 113 ? 182.449 190.481 187.152 1.00 52.24 113 GLU B C 1
ATOM 2803 O O . GLU B 2 113 ? 183.019 190.786 186.098 1.00 52.24 113 GLU B O 1
ATOM 2809 N N . GLN B 2 114 ? 181.992 189.247 187.380 1.00 50.71 114 GLN B N 1
ATOM 2810 C CA . GLN B 2 114 ? 182.049 188.253 186.309 1.00 50.71 114 GLN B CA 1
ATOM 2811 C C . GLN B 2 114 ? 181.144 188.646 185.144 1.00 50.71 114 GLN B C 1
ATOM 2812 O O . GLN B 2 114 ? 181.542 188.550 183.969 1.00 50.71 114 GLN B O 1
ATOM 2818 N N . TYR B 2 115 ? 179.930 189.115 185.448 1.00 49.61 115 TYR B N 1
ATOM 2819 C CA . TYR B 2 115 ? 179.058 189.623 184.391 1.00 49.61 115 TYR B CA 1
ATOM 2820 C C . TYR B 2 115 ? 179.723 190.769 183.635 1.00 49.61 115 TYR B C 1
ATOM 2821 O O . TYR B 2 115 ? 179.614 190.864 182.406 1.00 49.61 115 TYR B O 1
ATOM 2830 N N . GLU B 2 116 ? 180.409 191.653 184.359 1.00 52.16 116 GLU B N 1
ATOM 2831 C CA . GLU B 2 116 ? 181.076 192.790 183.740 1.00 52.16 116 GLU B CA 1
ATOM 2832 C C . GLU B 2 116 ? 182.196 192.340 182.817 1.00 52.16 116 GLU B C 1
ATOM 2833 O O . GLU B 2 116 ? 182.372 192.899 181.729 1.00 52.16 116 GLU B O 1
ATOM 2839 N N . LYS B 2 117 ? 182.982 191.349 183.243 1.00 51.73 117 LYS B N 1
ATOM 2840 C CA . LYS B 2 117 ? 184.019 190.804 182.372 1.00 51.73 117 LYS B CA 1
ATOM 2841 C C . LYS B 2 117 ? 183.415 190.293 181.076 1.00 51.73 117 LYS B C 1
ATOM 2842 O O . LYS B 2 117 ? 183.907 190.598 179.980 1.00 51.73 117 LYS B O 1
ATOM 2848 N N . TYR B 2 118 ? 182.334 189.518 181.183 1.00 52.23 118 TYR B N 1
ATOM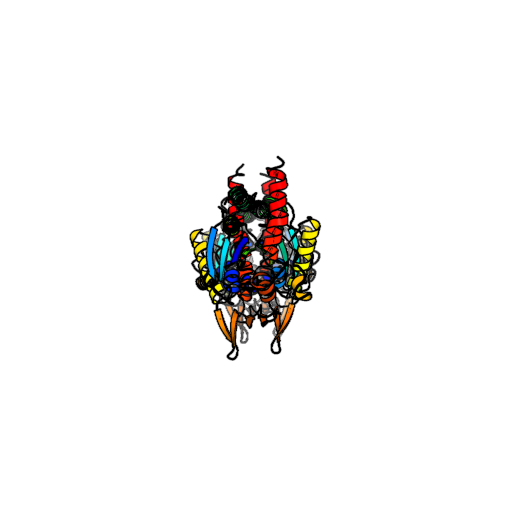 2849 C CA . TYR B 2 118 ? 181.719 188.967 179.981 1.00 52.23 118 TYR B CA 1
ATOM 2850 C C . TYR B 2 118 ? 181.209 190.073 179.064 1.00 52.23 118 TYR B C 1
ATOM 2851 O O . TYR B 2 118 ? 181.427 190.032 177.847 1.00 52.23 118 TYR B O 1
ATOM 2860 N N . LEU B 2 119 ? 180.546 191.083 179.629 1.00 52.35 119 LEU B N 1
ATOM 2861 C CA . LEU B 2 119 ? 179.972 192.136 178.795 1.00 52.35 119 LEU B CA 1
ATOM 2862 C C . LEU B 2 119 ? 181.053 193.002 178.157 1.00 52.35 119 LEU B C 1
ATOM 2863 O O . LEU B 2 119 ? 180.901 193.446 177.013 1.00 52.35 119 LEU B O 1
ATOM 2868 N N . ASN B 2 120 ? 182.149 193.260 178.874 1.00 52.58 120 ASN B N 1
ATOM 2869 C CA . ASN B 2 120 ? 183.247 194.019 178.288 1.00 52.58 120 ASN B CA 1
ATOM 2870 C C . ASN B 2 120 ? 183.925 193.243 177.170 1.00 52.58 120 ASN B C 1
ATOM 2871 O O . ASN B 2 120 ? 184.331 193.830 176.161 1.00 52.58 120 ASN B O 1
ATOM 2876 N N . GLU B 2 121 ? 184.074 191.926 177.332 1.00 55.20 121 GLU B N 1
ATOM 2877 C CA . GLU B 2 121 ? 184.612 191.128 176.237 1.00 55.20 121 GLU B CA 1
ATOM 2878 C C . GLU B 2 121 ? 183.652 191.096 175.058 1.00 55.20 121 GLU B C 1
ATOM 2879 O O . GLU B 2 121 ? 184.086 190.999 173.905 1.00 55.20 121 GLU B O 1
ATOM 2885 N N . GLU B 2 122 ? 182.352 191.187 175.329 1.00 53.73 122 GLU B N 1
ATOM 2886 C CA . GLU B 2 122 ? 181.357 191.143 174.264 1.00 53.73 122 GLU B CA 1
ATOM 2887 C C . GLU B 2 122 ? 181.317 192.444 173.469 1.00 53.73 122 GLU B C 1
ATOM 2888 O O . GLU B 2 122 ? 181.228 192.419 172.237 1.00 53.73 122 GLU B O 1
ATOM 2894 N N . ILE B 2 123 ? 181.377 193.587 174.150 1.00 53.06 123 ILE B N 1
ATOM 2895 C CA . ILE B 2 123 ? 181.179 194.870 173.478 1.00 53.06 123 ILE B CA 1
ATOM 2896 C C . ILE B 2 123 ? 182.405 195.277 172.666 1.00 53.06 123 ILE B C 1
ATOM 2897 O O . ILE B 2 123 ? 182.289 196.040 171.702 1.00 53.06 123 ILE B O 1
ATOM 2902 N N . SER B 2 124 ? 183.579 194.755 173.004 1.00 54.79 124 SER B N 1
ATOM 2903 C CA . SER B 2 124 ? 184.813 195.219 172.384 1.00 54.79 124 SER B CA 1
ATOM 2904 C C . SER B 2 124 ? 184.826 194.936 170.886 1.00 54.79 124 SER B C 1
ATOM 2905 O O . SER B 2 124 ? 184.266 193.941 170.418 1.00 54.79 124 SER B O 1
ATOM 2908 N N . ILE B 2 125 ? 185.465 195.834 170.132 1.00 54.16 125 ILE B N 1
ATOM 2909 C CA . ILE B 2 125 ? 185.600 195.646 168.690 1.00 54.16 125 ILE B CA 1
ATOM 2910 C C . ILE B 2 125 ? 186.465 194.428 168.393 1.00 54.16 125 ILE B C 1
ATOM 2911 O O . ILE B 2 125 ? 186.101 193.567 167.584 1.00 54.16 125 ILE B O 1
ATOM 2916 N N . LYS B 2 126 ? 187.625 194.341 169.040 1.00 54.14 126 LYS B N 1
ATOM 2917 C CA . LYS B 2 126 ? 188.541 193.217 168.861 1.00 54.14 126 LYS B CA 1
ATOM 2918 C C . LYS B 2 126 ? 188.136 192.072 169.794 1.00 54.14 126 LYS B C 1
ATOM 2919 O O . LYS B 2 126 ? 188.756 191.795 170.819 1.00 54.14 126 LYS B O 1
ATOM 2925 N N . ARG B 2 127 ? 187.047 191.417 169.417 1.00 54.66 127 ARG B N 1
ATOM 2926 C CA . ARG B 2 127 ? 186.443 190.385 170.242 1.00 54.66 127 ARG B CA 1
ATOM 2927 C C . ARG B 2 127 ? 187.009 189.016 169.898 1.00 54.66 127 ARG B C 1
ATOM 2928 O O . ARG B 2 127 ? 187.362 188.743 168.748 1.00 54.66 127 ARG B O 1
ATOM 2936 N N . ARG B 2 128 ? 187.096 188.153 170.906 1.00 56.27 128 ARG B N 1
ATOM 2937 C CA . ARG B 2 128 ? 187.508 186.780 170.680 1.00 56.27 128 ARG B CA 1
ATOM 2938 C C . ARG B 2 128 ? 186.420 186.011 169.944 1.00 56.27 128 ARG B C 1
ATOM 2939 O O . ARG B 2 128 ? 185.252 186.408 169.908 1.00 56.27 128 ARG B O 1
ATOM 2947 N N . LYS B 2 129 ? 186.821 184.892 169.343 1.00 56.75 129 LYS B N 1
ATOM 2948 C CA . LYS B 2 129 ? 185.846 184.009 168.718 1.00 56.75 129 LYS B CA 1
ATOM 2949 C C . LYS B 2 129 ? 184.900 183.417 169.753 1.00 56.75 129 LYS B C 1
ATOM 2950 O O . LYS B 2 129 ? 183.691 183.324 169.517 1.00 56.75 129 LYS B O 1
ATOM 2956 N N . ARG B 2 130 ? 185.431 183.012 170.905 1.00 57.99 130 ARG B N 1
ATOM 2957 C CA . ARG B 2 130 ? 184.649 182.386 171.963 1.00 57.99 130 ARG B CA 1
ATOM 2958 C C . ARG B 2 130 ? 184.980 183.070 173.279 1.00 57.99 130 ARG B C 1
ATOM 2959 O O . ARG B 2 130 ? 186.142 183.082 173.698 1.00 57.99 130 ARG B O 1
ATOM 2967 N N . ILE B 2 131 ? 183.968 183.633 173.922 1.00 54.25 131 ILE B N 1
ATOM 2968 C CA . ILE B 2 131 ? 184.174 184.411 175.144 1.00 54.25 131 ILE B CA 1
ATOM 2969 C C . ILE B 2 131 ? 184.260 183.456 176.331 1.00 54.25 131 ILE B C 1
ATOM 2970 O O . ILE B 2 131 ? 183.346 182.640 176.523 1.00 54.25 131 ILE B O 1
ATOM 2975 N N . PRO B 2 132 ? 185.323 183.514 177.130 1.00 53.23 132 PRO B N 1
ATOM 2976 C CA . PRO B 2 132 ? 185.374 182.687 178.340 1.00 53.23 132 PRO B CA 1
ATOM 2977 C C . PRO B 2 132 ? 184.265 183.066 179.308 1.00 53.23 132 PRO B C 1
ATOM 2978 O O . PRO B 2 132 ? 183.926 184.240 179.466 1.00 53.23 132 PRO B O 1
ATOM 2982 N N . ASP B 2 133 ? 183.702 182.057 179.959 1.00 52.42 133 ASP B N 1
ATOM 2983 C CA . ASP B 2 133 ? 182.538 182.226 180.821 1.00 52.42 133 ASP B CA 1
ATOM 2984 C C . ASP B 2 133 ? 182.979 182.035 182.266 1.00 52.42 133 ASP B C 1
ATOM 2985 O O . ASP B 2 133 ? 183.210 180.909 182.712 1.00 52.42 133 ASP B O 1
ATOM 2990 N N . THR B 2 134 ? 183.095 183.139 182.997 1.00 50.55 134 THR B N 1
ATOM 2991 C CA . THR B 2 134 ? 183.419 183.110 184.413 1.00 50.55 134 THR B CA 1
ATOM 2992 C C . THR B 2 134 ? 182.181 183.353 185.273 1.00 50.55 134 THR B C 1
ATOM 2993 O O . THR B 2 134 ? 182.286 183.435 186.500 1.00 50.55 134 THR B O 1
ATOM 2997 N N . ARG B 2 135 ? 181.009 183.447 184.654 1.00 50.20 135 ARG B N 1
ATOM 2998 C CA . ARG B 2 135 ? 179.786 183.736 185.385 1.00 50.20 135 ARG B CA 1
ATOM 2999 C C . ARG B 2 135 ? 179.414 182.584 186.308 1.00 50.20 135 ARG B C 1
ATOM 3000 O O . ARG B 2 135 ? 179.559 181.411 185.955 1.00 50.20 135 ARG B O 1
ATOM 3008 N N . VAL B 2 136 ? 178.919 182.926 187.495 1.00 50.50 136 VAL B N 1
ATOM 3009 C CA . VAL B 2 136 ? 178.568 181.931 188.503 1.00 50.50 136 VAL B CA 1
ATOM 3010 C C . VAL B 2 136 ? 177.263 181.266 188.082 1.00 50.50 136 VAL B C 1
ATOM 3011 O O . VAL B 2 136 ? 176.214 181.911 188.033 1.00 50.50 136 VAL B O 1
ATOM 3015 N N . HIS B 2 137 ? 177.324 179.970 187.787 1.00 50.38 137 HIS B N 1
ATOM 3016 C CA . HIS B 2 137 ? 176.165 179.252 187.278 1.00 50.38 137 HIS B CA 1
ATOM 3017 C C . HIS B 2 137 ? 175.300 178.690 188.392 1.00 50.38 137 HIS B C 1
ATOM 3018 O O . HIS B 2 137 ? 174.072 178.678 188.271 1.00 50.38 137 HIS B O 1
ATOM 3025 N N . CYS B 2 138 ? 175.909 178.220 189.475 1.00 53.43 138 CYS B N 1
ATOM 3026 C CA . CYS B 2 138 ? 175.153 177.723 190.614 1.00 53.43 138 CYS B CA 1
ATOM 3027 C C . CYS B 2 138 ? 175.681 178.351 191.892 1.00 53.43 138 CYS B C 1
ATOM 3028 O O . CYS B 2 138 ? 176.877 178.610 192.025 1.00 53.43 138 CYS B O 1
ATOM 3031 N N . CYS B 2 139 ? 174.774 178.605 192.830 1.00 51.07 139 CYS B N 1
ATOM 3032 C CA . CYS B 2 139 ? 175.134 179.045 194.170 1.00 51.07 139 CYS B CA 1
ATOM 3033 C C . CYS B 2 139 ? 174.383 178.182 195.167 1.00 51.07 139 CYS B C 1
ATOM 3034 O O . CYS B 2 139 ? 173.149 178.195 195.196 1.00 51.07 139 CYS B O 1
ATOM 3037 N N . ILE B 2 140 ? 175.123 177.434 195.973 1.00 49.98 140 ILE B N 1
ATOM 3038 C CA . ILE B 2 140 ? 174.544 176.552 196.977 1.00 49.98 140 ILE B CA 1
ATOM 3039 C C . ILE B 2 140 ? 174.642 177.247 198.326 1.00 49.98 140 ILE B C 1
ATOM 3040 O O . ILE B 2 140 ? 175.744 177.561 198.796 1.00 49.98 140 ILE B O 1
ATOM 3045 N N . TYR B 2 141 ? 173.491 177.491 198.944 1.00 50.05 141 TYR B N 1
ATOM 3046 C CA . TYR B 2 141 ? 173.409 178.179 200.222 1.00 50.05 141 TYR B CA 1
ATOM 3047 C C . TYR B 2 141 ? 173.226 177.160 201.333 1.00 50.05 141 TYR B C 1
ATOM 3048 O O . TYR B 2 141 ? 172.341 176.303 201.253 1.00 50.05 141 TYR B O 1
ATOM 3057 N N . PHE B 2 142 ? 174.051 177.261 202.369 1.00 47.72 142 PHE B N 1
ATOM 3058 C CA . PHE B 2 142 ? 174.040 176.298 203.459 1.00 47.72 142 PHE B CA 1
ATOM 3059 C C . PHE B 2 142 ? 173.295 176.879 204.653 1.00 47.72 142 PHE B C 1
ATOM 3060 O O . PHE B 2 142 ? 173.657 177.945 205.160 1.00 47.72 142 PHE B O 1
ATOM 3068 N N . ILE B 2 143 ? 172.261 176.176 205.094 1.00 48.01 143 ILE B N 1
ATOM 3069 C CA . ILE B 2 143 ? 171.442 176.581 206.232 1.00 48.01 143 ILE B CA 1
ATOM 3070 C C . ILE B 2 143 ? 171.849 175.732 207.429 1.00 48.01 143 ILE B C 1
ATOM 3071 O O . ILE B 2 143 ? 171.729 174.499 207.364 1.00 48.01 143 ILE B O 1
ATOM 3076 N N . PRO B 2 144 ? 172.340 176.326 208.512 1.00 46.90 144 PRO B N 1
ATOM 3077 C CA . PRO B 2 144 ? 172.690 175.545 209.695 1.00 46.90 144 PRO B CA 1
ATOM 3078 C C . PRO B 2 144 ? 171.487 174.796 210.234 1.00 46.90 144 PRO B C 1
ATOM 3079 O O . PRO B 2 144 ? 170.357 175.306 210.201 1.00 46.90 144 PRO B O 1
ATOM 3083 N N . PRO B 2 145 ? 171.686 173.582 210.734 1.00 47.30 145 PRO B N 1
ATOM 3084 C CA . PRO B 2 145 ? 170.574 172.748 211.216 1.00 47.30 145 PRO B CA 1
ATOM 3085 C C . PRO B 2 145 ? 170.088 173.156 212.603 1.00 47.30 145 PRO B C 1
ATOM 3086 O O . PRO B 2 145 ? 170.130 172.385 213.562 1.00 47.30 145 PRO B O 1
ATOM 3090 N N . SER B 2 146 ? 169.611 174.395 212.711 1.00 51.05 146 SER B N 1
ATOM 3091 C CA . SER B 2 146 ? 169.128 174.897 213.991 1.00 51.05 146 SER B CA 1
ATOM 3092 C C . SER B 2 146 ? 167.890 174.143 214.450 1.00 51.05 146 SER B C 1
ATOM 3093 O O . SER B 2 146 ? 167.712 173.901 215.648 1.00 51.05 146 SER B O 1
ATOM 3096 N N . GLY B 2 147 ? 167.023 173.769 213.518 1.00 50.94 147 GLY B N 1
ATOM 3097 C CA . GLY B 2 147 ? 165.798 173.080 213.842 1.00 50.94 147 GLY B CA 1
ATOM 3098 C C . GLY B 2 147 ? 164.635 173.983 214.172 1.00 50.94 147 GLY B C 1
ATOM 3099 O O . GLY B 2 147 ? 163.510 173.489 214.309 1.00 50.94 147 GLY B O 1
ATOM 3100 N N . HIS B 2 148 ? 164.867 175.288 214.308 1.00 52.59 148 HIS B N 1
ATOM 3101 C CA . HIS B 2 148 ? 163.816 176.237 214.653 1.00 52.59 148 HIS B CA 1
ATOM 3102 C C . HIS B 2 148 ? 163.342 177.044 213.450 1.00 52.59 148 HIS B C 1
ATOM 3103 O O . HIS B 2 148 ? 162.166 176.982 213.082 1.00 52.59 148 HIS B O 1
ATOM 3110 N N . SER B 2 149 ? 164.242 177.790 212.824 1.00 50.06 149 SER B N 1
ATOM 3111 C CA . SER B 2 149 ? 163.894 178.697 211.737 1.00 50.06 149 SER B CA 1
ATOM 3112 C C . SER B 2 149 ? 165.188 179.182 211.102 1.00 50.06 149 SER B C 1
ATOM 3113 O O . SER B 2 149 ? 166.287 178.869 211.570 1.00 50.06 149 SER B O 1
ATOM 3116 N N . LEU B 2 150 ? 165.051 179.955 210.031 1.00 48.38 150 LEU B N 1
ATOM 3117 C CA . LEU B 2 150 ? 166.217 180.518 209.371 1.00 48.38 150 LEU B CA 1
ATOM 3118 C C . LEU B 2 150 ? 166.788 181.661 210.197 1.00 48.38 150 LEU B C 1
ATOM 3119 O O . LEU B 2 150 ? 166.064 182.351 210.919 1.00 48.38 150 LEU B O 1
ATOM 3124 N N . ARG B 2 151 ? 168.095 181.853 210.094 1.00 48.82 151 ARG B N 1
ATOM 3125 C CA . ARG B 2 151 ? 168.721 183.001 210.720 1.00 48.82 151 ARG B CA 1
ATOM 3126 C C . ARG B 2 151 ? 168.423 184.264 209.921 1.00 48.82 151 ARG B C 1
ATOM 3127 O O . ARG B 2 151 ? 168.028 184.215 208.752 1.00 48.82 151 ARG B O 1
ATOM 3135 N N . LEU B 2 152 ? 168.614 185.411 210.571 1.00 49.45 152 LEU B N 1
ATOM 3136 C CA . LEU B 2 152 ? 168.356 186.681 209.904 1.00 49.45 152 LEU B CA 1
ATOM 3137 C C . LEU B 2 152 ? 169.347 186.920 208.773 1.00 49.45 152 LEU B C 1
ATOM 3138 O O . LEU B 2 152 ? 168.969 187.400 207.694 1.00 49.45 152 LEU B O 1
ATOM 3143 N N . VAL B 2 153 ? 170.617 186.581 208.998 1.00 49.86 153 VAL B N 1
ATOM 3144 C CA . VAL B 2 153 ? 171.634 186.761 207.966 1.00 49.86 153 VAL B CA 1
ATOM 3145 C C . VAL B 2 153 ? 171.307 185.910 206.748 1.00 49.86 153 VAL B C 1
ATOM 3146 O O . VAL B 2 153 ? 171.490 186.340 205.602 1.00 49.86 153 VAL B O 1
ATOM 3150 N N . ASP B 2 154 ? 170.813 184.692 206.977 1.00 50.38 154 ASP B N 1
ATOM 3151 C CA . ASP B 2 154 ? 170.455 183.817 205.867 1.00 50.38 154 ASP B CA 1
ATOM 3152 C C . ASP B 2 154 ? 169.330 184.410 205.033 1.00 50.38 154 ASP B C 1
ATOM 3153 O O . ASP B 2 154 ? 169.397 184.407 203.798 1.00 50.38 154 ASP B O 1
ATOM 3158 N N . ILE B 2 155 ? 168.295 184.937 205.687 1.00 50.00 155 ILE B N 1
ATOM 3159 C CA . ILE B 2 155 ? 167.189 185.556 204.962 1.00 50.00 155 ILE B CA 1
ATOM 3160 C C . ILE B 2 155 ? 167.688 186.740 204.145 1.00 50.00 155 ILE B C 1
ATOM 3161 O O . ILE B 2 155 ? 167.372 186.873 202.954 1.00 50.00 155 ILE B O 1
ATOM 3166 N N . GLU B 2 156 ? 168.490 187.609 204.767 1.00 51.23 156 GLU B N 1
ATOM 3167 C CA . GLU B 2 156 ? 169.004 188.775 204.056 1.00 51.23 156 GLU B CA 1
ATOM 3168 C C . GLU B 2 156 ? 169.795 188.365 202.823 1.00 51.23 156 GLU B C 1
ATOM 3169 O O . GLU B 2 156 ? 169.537 188.850 201.711 1.00 51.23 156 GLU B O 1
ATOM 3175 N N . VAL B 2 157 ? 170.749 187.451 202.993 1.00 49.91 157 VAL B N 1
ATOM 3176 C CA . VAL B 2 157 ? 171.637 187.107 201.892 1.00 49.91 157 VAL B CA 1
ATOM 3177 C C . VAL B 2 157 ? 170.877 186.381 200.792 1.00 49.91 157 VAL B C 1
ATOM 3178 O O . VAL B 2 157 ? 171.118 186.612 199.603 1.00 49.91 157 VAL B O 1
ATOM 3182 N N . MET B 2 158 ? 169.943 185.502 201.158 1.00 50.02 158 MET B N 1
ATOM 3183 C CA . MET B 2 158 ? 169.167 184.803 200.141 1.00 50.02 158 MET B CA 1
ATOM 3184 C C . MET B 2 158 ? 168.299 185.769 199.347 1.00 50.02 158 MET B C 1
ATOM 3185 O O . MET B 2 158 ? 168.188 185.646 198.121 1.00 50.02 158 MET B O 1
ATOM 3190 N N . LYS B 2 159 ? 167.678 186.739 200.025 1.00 49.72 159 LYS B N 1
ATOM 3191 C CA . LYS B 2 159 ? 166.881 187.732 199.312 1.00 49.72 159 LYS B CA 1
ATOM 3192 C C . LYS B 2 159 ? 167.739 188.540 198.350 1.00 49.72 159 LYS B C 1
ATOM 3193 O O . LYS B 2 159 ? 167.320 188.819 197.221 1.00 49.72 159 LYS B O 1
ATOM 3199 N N . ARG B 2 160 ? 168.940 188.935 198.777 1.00 50.19 160 ARG B N 1
ATOM 3200 C CA . ARG B 2 160 ? 169.806 189.678 197.868 1.00 50.19 160 ARG B CA 1
ATOM 3201 C C . ARG B 2 160 ? 170.291 188.813 196.710 1.00 50.19 160 ARG B C 1
ATOM 3202 O O . ARG B 2 160 ? 170.482 189.322 195.601 1.00 50.19 160 ARG B O 1
ATOM 3210 N N . LEU B 2 161 ? 170.498 187.518 196.941 1.00 50.15 161 LEU B N 1
ATOM 3211 C CA . LEU B 2 161 ? 171.170 186.671 195.966 1.00 50.15 161 LEU B CA 1
ATOM 3212 C C . LEU B 2 161 ? 170.233 186.004 194.971 1.00 50.15 161 LEU B C 1
ATOM 3213 O O . LEU B 2 161 ? 170.686 185.628 193.885 1.00 50.15 161 LEU B O 1
ATOM 3218 N N . VAL B 2 162 ? 168.951 185.845 195.295 1.00 50.47 162 VAL B N 1
ATOM 3219 C CA . VAL B 2 162 ? 168.037 185.158 194.386 1.00 50.47 162 VAL B CA 1
ATOM 3220 C C . VAL B 2 162 ? 167.786 186.005 193.148 1.00 50.47 162 VAL B C 1
ATOM 3221 O O . VAL B 2 162 ? 167.095 185.574 192.218 1.00 50.47 162 VAL B O 1
ATOM 3225 N N . GLU B 2 163 ? 168.343 187.212 193.123 1.00 51.42 163 GLU B N 1
ATOM 3226 C CA . GLU B 2 163 ? 168.086 188.151 192.046 1.00 51.42 163 GLU B CA 1
ATOM 3227 C C . GLU B 2 163 ? 169.181 188.187 190.992 1.00 51.42 163 GLU B C 1
ATOM 3228 O O . GLU B 2 163 ? 168.934 188.692 189.892 1.00 51.42 163 GLU B O 1
ATOM 3234 N N . ILE B 2 164 ? 170.375 187.675 191.285 1.00 50.10 164 ILE B N 1
ATOM 3235 C CA . ILE B 2 164 ? 171.491 187.798 190.353 1.00 50.10 164 ILE B CA 1
ATOM 3236 C C . ILE B 2 164 ? 172.159 186.455 190.093 1.00 50.10 164 ILE B C 1
ATOM 3237 O O . ILE B 2 164 ? 173.067 186.363 189.261 1.00 50.10 164 ILE B O 1
ATOM 3242 N N . VAL B 2 165 ? 171.729 185.404 190.791 1.00 49.57 165 VAL B N 1
ATOM 3243 C CA . VAL B 2 165 ? 172.349 184.093 190.638 1.00 49.57 165 VAL B CA 1
ATOM 3244 C C . VAL B 2 165 ? 171.370 183.033 191.114 1.00 49.57 165 VAL B C 1
ATOM 3245 O O . VAL B 2 165 ? 170.517 183.292 191.967 1.00 49.57 165 VAL B O 1
ATOM 3249 N N . ASN B 2 166 ? 171.485 181.835 190.543 1.00 50.74 166 ASN B N 1
ATOM 3250 C CA . ASN B 2 166 ? 170.672 180.703 190.968 1.00 50.74 166 ASN B CA 1
ATOM 3251 C C . ASN B 2 166 ? 171.089 180.251 192.359 1.00 50.74 166 ASN B C 1
ATOM 3252 O O . ASN B 2 166 ? 172.277 180.063 192.630 1.00 50.74 166 ASN B O 1
ATOM 3257 N N . VAL B 2 167 ? 170.111 180.063 193.239 1.00 49.42 167 VAL B N 1
ATOM 3258 C CA . VAL B 2 167 ? 170.355 179.694 194.626 1.00 49.42 167 VAL B CA 1
ATOM 3259 C C . VAL B 2 167 ? 169.573 178.428 194.933 1.00 49.42 167 VAL B C 1
ATOM 3260 O O . VAL B 2 167 ? 168.367 178.359 194.672 1.00 49.42 167 VAL B O 1
ATOM 3264 N N . ILE B 2 168 ? 170.256 177.433 195.484 1.00 49.02 168 ILE B N 1
ATOM 3265 C CA . ILE B 2 168 ? 169.658 176.154 195.834 1.00 49.02 168 ILE B CA 1
ATOM 3266 C C . ILE B 2 168 ? 169.890 175.904 197.319 1.00 49.02 168 ILE B C 1
ATOM 3267 O O . ILE B 2 168 ? 171.003 175.594 197.741 1.00 49.02 168 ILE B O 1
ATOM 3272 N N . PRO B 2 169 ? 168.857 176.041 198.145 1.00 48.99 169 PRO B N 1
ATOM 3273 C CA . PRO B 2 169 ? 169.041 175.873 199.589 1.00 48.99 169 PRO B CA 1
ATOM 3274 C C . PRO B 2 169 ? 169.243 174.418 199.973 1.00 48.99 169 PRO B C 1
ATOM 3275 O O . PRO B 2 169 ? 168.603 173.515 199.429 1.00 48.99 169 PRO B O 1
ATOM 3279 N N . VAL B 2 170 ? 170.143 174.198 200.928 1.00 47.42 170 VAL B N 1
ATOM 3280 C CA . VAL B 2 170 ? 170.403 172.877 201.484 1.00 47.42 170 VAL B CA 1
ATOM 3281 C C . VAL B 2 170 ? 170.586 173.010 202.988 1.00 47.42 170 VAL B C 1
ATOM 3282 O O . VAL B 2 170 ? 171.256 173.933 203.461 1.00 47.42 170 VAL B O 1
ATOM 3286 N N . ILE B 2 171 ? 169.985 172.094 203.742 1.00 47.58 171 ILE B N 1
ATOM 3287 C CA . ILE B 2 171 ? 170.181 172.044 205.187 1.00 47.58 171 ILE B CA 1
ATOM 3288 C C . ILE B 2 171 ? 171.516 171.357 205.451 1.00 47.58 171 ILE B C 1
ATOM 3289 O O . ILE B 2 171 ? 171.650 170.148 205.263 1.00 47.58 171 ILE B O 1
ATOM 3294 N N . ALA B 2 172 ? 172.506 172.130 205.882 1.00 48.67 172 ALA B N 1
ATOM 3295 C CA . ALA B 2 172 ? 173.826 171.578 206.139 1.00 48.67 172 ALA B CA 1
ATOM 3296 C C . ALA B 2 172 ? 173.797 170.673 207.360 1.00 48.67 172 ALA B C 1
ATOM 3297 O O . ALA B 2 172 ? 173.076 170.932 208.326 1.00 48.67 172 ALA B O 1
ATOM 3299 N N . LYS B 2 173 ? 174.587 169.603 207.308 1.00 48.47 173 LYS B N 1
ATOM 3300 C CA . LYS B 2 173 ? 174.708 168.638 208.397 1.00 48.47 173 LYS B CA 1
ATOM 3301 C C . LYS B 2 173 ? 173.337 168.126 208.835 1.00 48.47 173 LYS B C 1
ATOM 3302 O O . LYS B 2 173 ? 172.934 168.244 209.992 1.00 48.47 173 LYS B O 1
ATOM 3308 N N . SER B 2 174 ? 172.620 167.544 207.876 1.00 49.40 174 SER B N 1
ATOM 3309 C CA . SER B 2 174 ? 171.279 167.042 208.140 1.00 49.40 174 SER B CA 1
ATOM 3310 C C . SER B 2 174 ? 171.272 165.799 209.010 1.00 49.40 174 SER B C 1
ATOM 3311 O O . SER B 2 174 ? 170.195 165.358 209.420 1.00 49.40 174 SER B O 1
ATOM 3314 N N . ASP B 2 175 ? 172.450 165.281 209.301 1.00 50.34 175 ASP B N 1
ATOM 3315 C CA . ASP B 2 175 ? 172.620 164.058 210.110 1.00 50.34 175 ASP B CA 1
ATOM 3316 C C . ASP B 2 175 ? 172.188 164.342 211.546 1.00 50.34 175 ASP B C 1
ATOM 3317 O O . ASP B 2 175 ? 171.899 163.391 212.217 1.00 50.34 175 ASP B O 1
ATOM 3322 N N . SER B 2 176 ? 172.044 165.588 211.958 1.00 49.92 176 SER B N 1
ATOM 3323 C CA . SER B 2 176 ? 171.759 165.982 213.328 1.00 49.92 176 SER B CA 1
ATOM 3324 C C . SER B 2 176 ? 170.274 166.161 213.608 1.00 49.92 176 SER B C 1
ATOM 3325 O O . SER B 2 176 ? 169.919 166.631 214.693 1.00 49.92 176 SER B O 1
ATOM 3328 N N . LEU B 2 177 ? 169.401 165.801 212.671 1.00 49.01 177 LEU B N 1
ATOM 3329 C CA . LEU B 2 177 ? 167.962 165.986 212.812 1.00 49.01 177 LEU B CA 1
ATOM 3330 C C . LEU B 2 177 ? 167.249 164.658 212.614 1.00 49.01 177 LEU B C 1
ATOM 3331 O O . LEU B 2 177 ? 167.517 163.947 211.642 1.00 49.01 177 LEU B O 1
ATOM 3336 N N . THR B 2 178 ? 166.337 164.330 213.523 1.00 49.71 178 THR B N 1
ATOM 3337 C CA . THR B 2 178 ? 165.483 163.176 213.313 1.00 49.71 178 THR B CA 1
ATOM 3338 C C . THR B 2 178 ? 164.530 163.445 212.152 1.00 49.71 178 THR B C 1
ATOM 3339 O O . THR B 2 178 ? 164.426 164.566 211.644 1.00 49.71 178 THR B O 1
ATOM 3343 N N . LEU B 2 179 ? 163.827 162.398 211.723 1.00 50.27 179 LEU B N 1
ATOM 3344 C CA . LEU B 2 179 ? 162.934 162.545 210.580 1.00 50.27 179 LEU B CA 1
ATOM 3345 C C . LEU B 2 179 ? 161.803 163.523 210.876 1.00 50.27 179 LEU B C 1
ATOM 3346 O O . LEU B 2 179 ? 161.464 164.362 210.033 1.00 50.27 179 LEU B O 1
ATOM 3351 N N . GLU B 2 180 ? 161.203 163.432 212.066 1.00 51.60 180 GLU B N 1
ATOM 3352 C CA . GLU B 2 180 ? 160.152 164.375 212.433 1.00 51.60 180 GLU B CA 1
ATOM 3353 C C . GLU B 2 180 ? 160.691 165.795 212.508 1.00 51.60 180 GLU B C 1
ATOM 3354 O O . GLU B 2 180 ? 160.056 166.740 212.019 1.00 51.60 180 GLU B O 1
ATOM 3360 N N . GLU B 2 181 ? 161.861 165.960 213.118 1.00 51.51 181 GLU B N 1
ATOM 3361 C CA . GLU B 2 181 ? 162.475 167.276 213.211 1.00 51.51 181 GLU B CA 1
ATOM 3362 C C . GLU B 2 181 ? 162.813 167.816 211.833 1.00 51.51 181 GLU B C 1
ATOM 3363 O O . GLU B 2 181 ? 162.623 169.004 211.563 1.00 51.51 181 GLU B O 1
ATOM 3369 N N . ARG B 2 182 ? 163.318 166.957 210.950 1.00 49.38 182 ARG B N 1
ATOM 3370 C CA . ARG B 2 182 ? 163.631 167.391 209.595 1.00 49.38 182 ARG B CA 1
ATOM 3371 C C . ARG B 2 182 ? 162.376 167.822 208.852 1.00 49.38 182 ARG B C 1
ATOM 3372 O O . ARG B 2 182 ? 162.386 168.832 208.140 1.00 49.38 182 ARG B O 1
ATOM 3380 N N . GLU B 2 183 ? 161.283 167.073 209.008 1.00 51.41 183 GLU B N 1
ATOM 3381 C CA . GLU B 2 183 ? 160.031 167.445 208.356 1.00 51.41 183 GLU B CA 1
ATOM 3382 C C . GLU B 2 183 ? 159.521 168.788 208.861 1.00 51.41 183 GLU B C 1
ATOM 3383 O O . GLU B 2 183 ? 159.121 169.652 208.067 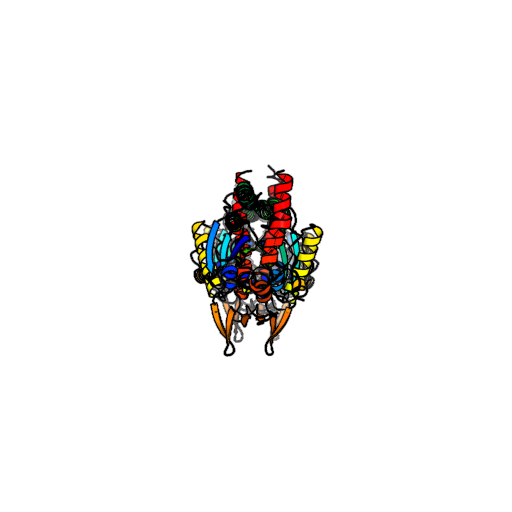1.00 51.41 183 GLU B O 1
ATOM 3389 N N . ARG B 2 184 ? 159.533 168.986 210.179 1.00 51.45 184 ARG B N 1
ATOM 3390 C CA . ARG B 2 184 ? 159.050 170.241 210.741 1.00 51.45 184 ARG B CA 1
ATOM 3391 C C . ARG B 2 184 ? 159.939 171.409 210.328 1.00 51.45 184 ARG B C 1
ATOM 3392 O O . ARG B 2 184 ? 159.440 172.495 210.002 1.00 51.45 184 ARG B O 1
ATOM 3400 N N . PHE B 2 185 ? 161.256 171.200 210.319 1.00 48.62 185 PHE B N 1
ATOM 3401 C CA . PHE B 2 185 ? 162.178 172.240 209.882 1.00 48.62 185 PHE B CA 1
ATOM 3402 C C . PHE B 2 185 ? 161.963 172.588 208.418 1.00 48.62 185 PHE B C 1
ATOM 3403 O O . PHE B 2 185 ? 161.997 173.764 208.045 1.00 48.62 185 PHE B O 1
ATOM 3411 N N . LYS B 2 186 ? 161.747 171.581 207.570 1.00 49.90 186 LYS B N 1
ATOM 3412 C CA . LYS B 2 186 ? 161.477 171.841 206.162 1.00 49.90 186 LYS B CA 1
ATOM 3413 C C . LYS B 2 186 ? 160.194 172.639 205.986 1.00 49.90 186 LYS B C 1
ATOM 3414 O O . LYS B 2 186 ? 160.138 173.566 205.170 1.00 49.90 186 LYS B O 1
ATOM 3420 N N . ALA B 2 187 ? 159.146 172.283 206.732 1.00 49.91 187 ALA B N 1
ATOM 3421 C CA . ALA B 2 187 ? 157.898 173.032 206.644 1.00 49.91 187 ALA B CA 1
ATOM 3422 C C . ALA B 2 187 ? 158.099 174.486 207.050 1.00 49.91 187 ALA B C 1
ATOM 3423 O O . ALA B 2 187 ? 157.618 175.403 206.369 1.00 49.91 187 ALA B O 1
ATOM 3425 N N . THR B 2 188 ? 158.820 174.716 208.149 1.00 49.16 188 THR B N 1
ATOM 3426 C CA . THR B 2 188 ? 159.088 176.083 208.581 1.00 49.16 188 THR B CA 1
ATOM 3427 C C . THR B 2 188 ? 159.899 176.845 207.541 1.00 49.16 188 THR B C 1
ATOM 3428 O O . THR B 2 188 ? 159.594 178.003 207.235 1.00 49.16 188 THR B O 1
ATOM 3432 N N . ILE B 2 189 ? 160.923 176.206 206.972 1.00 48.94 189 ILE B N 1
ATOM 3433 C CA . ILE B 2 189 ? 161.771 176.878 205.992 1.00 48.94 189 ILE B CA 1
ATOM 3434 C C . ILE B 2 189 ? 160.965 177.247 204.756 1.00 48.94 189 ILE B C 1
ATOM 3435 O O . ILE B 2 189 ? 161.113 178.344 204.207 1.00 48.94 189 ILE B O 1
ATOM 3440 N N . GLN B 2 190 ? 160.102 176.341 204.298 1.00 51.70 190 GLN B N 1
ATOM 3441 C CA . GLN B 2 190 ? 159.299 176.623 203.114 1.00 51.70 190 GLN B CA 1
ATOM 3442 C C . GLN B 2 190 ? 158.293 177.738 203.371 1.00 51.70 190 GLN B C 1
ATOM 3443 O O . GLN B 2 190 ? 158.100 178.616 202.517 1.00 51.70 190 GLN B O 1
ATOM 3449 N N . GLN B 2 191 ? 157.645 177.731 204.540 1.00 51.92 191 GLN B N 1
ATOM 3450 C CA . GLN B 2 191 ? 156.726 178.819 204.863 1.00 51.92 191 GLN B CA 1
ATOM 3451 C C . GLN B 2 191 ? 157.457 180.152 204.948 1.00 51.92 191 GLN B C 1
ATOM 3452 O O . GLN B 2 191 ? 156.929 181.185 204.522 1.00 51.92 191 GLN B O 1
ATOM 3458 N N . GLN B 2 192 ? 158.670 180.154 205.502 1.00 51.17 192 GLN B N 1
ATOM 3459 C CA . GLN B 2 192 ? 159.449 181.386 205.563 1.00 51.17 192 GLN B CA 1
ATOM 3460 C C . GLN B 2 192 ? 159.855 181.857 204.174 1.00 51.17 192 GLN B C 1
ATOM 3461 O O . GLN B 2 192 ? 159.844 183.061 203.895 1.00 51.17 192 GLN B O 1
ATOM 3467 N N . LEU B 2 193 ? 160.224 180.927 203.292 1.00 51.22 193 LEU B N 1
ATOM 3468 C CA . LEU B 2 193 ? 160.581 181.305 201.931 1.00 51.22 193 LEU B CA 1
ATOM 3469 C C . LEU B 2 193 ? 159.391 181.913 201.202 1.00 51.22 193 LEU B C 1
ATOM 3470 O O . LEU B 2 193 ? 159.545 182.874 200.440 1.00 51.22 193 LEU B O 1
ATOM 3475 N N . ILE B 2 194 ? 158.196 181.360 201.415 1.00 53.43 194 ILE B N 1
ATOM 3476 C CA . ILE B 2 194 ? 156.992 181.956 200.840 1.00 53.43 194 ILE B CA 1
ATOM 3477 C C . ILE B 2 194 ? 156.735 183.337 201.435 1.00 53.43 194 ILE B C 1
ATOM 3478 O O . ILE B 2 194 ? 156.396 184.283 200.714 1.00 53.43 194 ILE B O 1
ATOM 3483 N N . GLU B 2 195 ? 156.892 183.475 202.753 1.00 54.14 195 GLU B N 1
ATOM 3484 C CA . GLU B 2 195 ? 156.559 184.730 203.422 1.00 54.14 195 GLU B CA 1
ATOM 3485 C C . GLU B 2 195 ? 157.462 185.869 202.969 1.00 54.14 195 GLU B C 1
ATOM 3486 O O . GLU B 2 195 ? 156.991 186.985 202.725 1.00 54.14 195 GLU B O 1
ATOM 3492 N N . HIS B 2 196 ? 158.758 185.612 202.851 1.00 52.70 196 HIS B N 1
ATOM 3493 C CA . HIS B 2 196 ? 159.703 186.606 202.364 1.00 52.70 196 HIS B CA 1
ATOM 3494 C C . HIS B 2 196 ? 159.798 186.624 200.848 1.00 52.70 196 HIS B C 1
ATOM 3495 O O . HIS B 2 196 ? 160.575 187.412 200.300 1.00 52.70 196 HIS B O 1
ATOM 3502 N N . ASN B 2 197 ? 159.027 185.777 200.166 1.00 54.23 197 ASN B N 1
ATOM 3503 C CA . ASN B 2 197 ? 158.997 185.713 198.707 1.00 54.23 197 ASN B CA 1
ATOM 3504 C C . ASN B 2 197 ? 160.388 185.450 198.134 1.00 54.23 197 ASN B C 1
ATOM 3505 O O . ASN B 2 197 ? 160.823 186.089 197.174 1.00 54.23 197 ASN B O 1
ATOM 3510 N N . ILE B 2 198 ? 161.090 184.493 198.735 1.00 52.44 198 ILE B N 1
ATOM 3511 C CA . ILE B 2 198 ? 162.394 184.061 198.248 1.00 52.44 198 ILE B CA 1
ATOM 3512 C C . ILE B 2 198 ? 162.137 182.923 197.267 1.00 52.44 198 ILE B C 1
ATOM 3513 O O . ILE B 2 198 ? 161.862 181.792 197.665 1.00 52.44 198 ILE B O 1
ATOM 3518 N N . ARG B 2 199 ? 162.219 183.227 195.977 1.00 57.04 199 ARG B N 1
ATOM 3519 C CA . ARG B 2 199 ? 161.980 182.250 194.923 1.00 57.04 199 ARG B CA 1
ATOM 3520 C C . ARG B 2 199 ? 163.322 181.664 194.504 1.00 57.04 199 ARG B C 1
ATOM 3521 O O . ARG B 2 199 ? 164.131 182.342 193.864 1.00 57.04 199 ARG B O 1
ATOM 3529 N N . VAL B 2 200 ? 163.550 180.408 194.863 1.00 54.72 200 VAL B N 1
ATOM 3530 C CA . VAL B 2 200 ? 164.821 179.748 194.638 1.00 54.72 200 VAL B CA 1
ATOM 3531 C C . VAL B 2 200 ? 164.715 178.861 193.407 1.00 54.72 200 VAL B C 1
ATOM 3532 O O . VAL B 2 200 ? 163.627 178.573 192.903 1.00 54.72 200 VAL B O 1
ATOM 3536 N N . TYR B 2 201 ? 165.867 178.426 192.911 1.00 54.46 201 TYR B N 1
ATOM 3537 C CA . TYR B 2 201 ? 165.888 177.529 191.767 1.00 54.46 201 TYR B CA 1
ATOM 3538 C C . TYR B 2 201 ? 165.286 176.181 192.155 1.00 54.46 201 TYR B C 1
ATOM 3539 O O . TYR B 2 201 ? 165.565 175.668 193.241 1.00 54.46 201 TYR B O 1
ATOM 3548 N N . PRO B 2 202 ? 164.463 175.573 191.287 1.00 58.21 202 PRO B N 1
ATOM 3549 C CA . PRO B 2 202 ? 164.088 176.043 189.954 1.00 58.21 202 PRO B CA 1
ATOM 3550 C C . PRO B 2 202 ? 162.854 176.935 189.937 1.00 58.21 202 PRO B C 1
ATOM 3551 O O . PRO B 2 202 ? 161.795 176.533 190.405 1.00 58.21 202 PRO B O 1
ATOM 3555 N N . ASP B 2 203 ? 162.992 178.134 189.382 1.00 65.99 203 ASP B N 1
ATOM 3556 C CA . ASP B 2 203 ? 161.870 179.055 189.278 1.00 65.99 203 ASP B CA 1
ATOM 3557 C C . ASP B 2 203 ? 160.984 178.632 188.114 1.00 65.99 203 ASP B C 1
ATOM 3558 O O . ASP B 2 203 ? 161.424 178.633 186.960 1.00 65.99 203 ASP B O 1
ATOM 3563 N N . LEU B 2 204 ? 159.737 178.267 188.417 1.00 68.46 204 LEU B N 1
ATOM 3564 C CA . LEU B 2 204 ? 158.832 177.798 187.377 1.00 68.46 204 LEU B CA 1
ATOM 3565 C C . LEU B 2 204 ? 158.427 178.907 186.417 1.00 68.46 204 LEU B C 1
ATOM 3566 O O . LEU B 2 204 ? 157.913 178.613 185.332 1.00 68.46 204 LEU B O 1
ATOM 3571 N N . GLU B 2 205 ? 158.640 180.169 186.789 1.00 70.04 205 GLU B N 1
ATOM 3572 C CA . GLU B 2 205 ? 158.380 181.266 185.866 1.00 70.04 205 GLU B CA 1
ATOM 3573 C C . GLU B 2 205 ? 159.343 181.242 184.688 1.00 70.04 205 GLU B C 1
ATOM 3574 O O . GLU B 2 205 ? 159.011 181.736 183.605 1.00 70.04 205 GLU B O 1
ATOM 3580 N N . ASN B 2 206 ? 160.529 180.668 184.875 1.00 69.39 206 ASN B N 1
ATOM 3581 C CA . ASN B 2 206 ? 161.545 180.616 183.833 1.00 69.39 206 ASN B CA 1
ATOM 3582 C C . ASN B 2 206 ? 161.378 179.427 182.898 1.00 69.39 206 ASN B C 1
ATOM 3583 O O . ASN B 2 206 ? 162.187 179.266 181.980 1.00 69.39 206 ASN B O 1
ATOM 3588 N N . LEU B 2 207 ? 160.361 178.600 183.105 1.00 73.66 207 LEU B N 1
ATOM 3589 C CA . LEU B 2 207 ? 160.118 177.432 182.275 1.00 73.66 207 LEU B CA 1
ATOM 3590 C C . LEU B 2 207 ? 158.932 177.684 181.352 1.00 73.66 207 LEU B C 1
ATOM 3591 O O . LEU B 2 207 ? 157.965 178.355 181.720 1.00 73.66 207 LEU B O 1
ATOM 3596 N N . ASP B 2 208 ? 159.021 177.140 180.140 1.00 76.82 208 ASP B N 1
ATOM 3597 C CA . ASP B 2 208 ? 157.996 177.372 179.133 1.00 76.82 208 ASP B CA 1
ATOM 3598 C C . ASP B 2 208 ? 156.674 176.734 179.547 1.00 76.82 208 ASP B C 1
ATOM 3599 O O . ASP B 2 208 ? 156.629 175.711 180.235 1.00 76.82 208 ASP B O 1
ATOM 3604 N N . VAL B 2 209 ? 155.583 177.360 179.114 1.00 78.14 209 VAL B N 1
ATOM 3605 C CA . VAL B 2 209 ? 154.253 176.871 179.453 1.00 78.14 209 VAL B CA 1
ATOM 3606 C C . VAL B 2 209 ? 153.824 175.726 178.539 1.00 78.14 209 VAL B C 1
ATOM 3607 O O . VAL B 2 209 ? 152.990 174.903 178.930 1.00 78.14 209 VAL B O 1
ATOM 3611 N N . ASP B 2 210 ? 154.385 175.648 177.332 1.00 79.43 210 ASP B N 1
ATOM 3612 C CA . ASP B 2 210 ? 154.023 174.586 176.402 1.00 79.43 210 ASP B CA 1
ATOM 3613 C C . ASP B 2 210 ? 154.530 173.218 176.837 1.00 79.43 210 ASP B C 1
ATOM 3614 O O . ASP B 2 210 ? 154.084 172.209 176.282 1.00 79.43 210 ASP B O 1
ATOM 3619 N N . ASP B 2 211 ? 155.440 173.156 177.806 1.00 76.74 211 ASP B N 1
ATOM 3620 C CA . ASP B 2 211 ? 156.003 171.900 178.283 1.00 76.74 211 ASP B CA 1
ATOM 3621 C C . ASP B 2 211 ? 155.432 171.604 179.662 1.00 76.74 211 ASP B C 1
ATOM 3622 O O . ASP B 2 211 ? 155.524 172.440 180.566 1.00 76.74 211 ASP B O 1
ATOM 3627 N N . GLU B 2 212 ? 154.845 170.420 179.820 1.00 73.68 212 GLU B N 1
ATOM 3628 C CA . GLU B 2 212 ? 154.166 170.050 181.054 1.00 73.68 212 GLU B CA 1
ATOM 3629 C C . GLU B 2 212 ? 154.948 169.050 181.893 1.00 73.68 212 GLU B C 1
ATOM 3630 O O . GLU B 2 212 ? 154.930 169.137 183.126 1.00 73.68 212 GLU B O 1
ATOM 3636 N N . THR B 2 213 ? 155.627 168.094 181.257 1.00 71.32 213 THR B N 1
ATOM 3637 C CA . THR B 2 213 ? 156.411 167.122 182.011 1.00 71.32 213 THR B CA 1
ATOM 3638 C C . THR B 2 213 ? 157.546 167.798 182.769 1.00 71.32 213 THR B C 1
ATOM 3639 O O . THR B 2 213 ? 157.781 167.500 183.949 1.00 71.32 213 THR B O 1
ATOM 3643 N N . GLU B 2 214 ? 158.253 168.721 182.113 1.00 70.02 214 GLU B N 1
ATOM 3644 C CA . GLU B 2 214 ? 159.297 169.479 182.793 1.00 70.02 214 GLU B CA 1
ATOM 3645 C C . GLU B 2 214 ? 158.720 170.298 183.936 1.00 70.02 214 GLU B C 1
ATOM 3646 O O . GLU B 2 214 ? 159.330 170.399 185.008 1.00 70.02 214 GLU B O 1
ATOM 3652 N N . ARG B 2 215 ? 157.547 170.894 183.725 1.00 71.10 215 ARG B N 1
ATOM 3653 C CA . ARG B 2 215 ? 156.922 171.691 184.772 1.00 71.10 215 ARG B CA 1
ATOM 3654 C C . ARG B 2 215 ? 156.594 170.843 185.992 1.00 71.10 215 ARG B C 1
ATOM 3655 O O . ARG B 2 215 ? 156.882 171.242 187.125 1.00 71.10 215 ARG B O 1
ATOM 3663 N N . GLN B 2 216 ? 156.010 169.662 185.785 1.00 67.93 216 GLN B N 1
ATOM 3664 C CA . GLN B 2 216 ? 155.689 168.793 186.914 1.00 67.93 216 GLN B CA 1
ATOM 3665 C C . GLN B 2 216 ? 156.948 168.301 187.619 1.00 67.93 216 GLN B C 1
ATOM 3666 O O . GLN B 2 216 ? 156.997 168.251 188.857 1.00 67.93 216 GLN B O 1
ATOM 3672 N N . ARG B 2 217 ? 157.977 167.935 186.853 1.00 64.42 217 ARG B N 1
ATOM 3673 C CA . ARG B 2 217 ? 159.214 167.457 187.460 1.00 64.42 217 ARG B CA 1
ATOM 3674 C C . ARG B 2 217 ? 159.868 168.544 188.310 1.00 64.42 217 ARG B C 1
ATOM 3675 O O . ARG B 2 217 ? 160.291 168.298 189.450 1.00 64.42 217 ARG B O 1
ATOM 3683 N N . ASN B 2 218 ? 159.939 169.766 187.779 1.00 62.96 218 ASN B N 1
ATOM 3684 C CA . ASN B 2 218 ? 160.532 170.854 188.542 1.00 62.96 218 ASN B CA 1
ATOM 3685 C C . ASN B 2 218 ? 159.653 171.256 189.717 1.00 62.96 218 ASN B C 1
ATOM 3686 O O . ASN B 2 218 ? 160.165 171.721 190.741 1.00 62.96 218 ASN B O 1
ATOM 3691 N N . LEU B 2 219 ? 158.338 171.070 189.600 1.00 63.31 219 LEU B N 1
ATOM 3692 C CA . LEU B 2 219 ? 157.462 171.309 190.738 1.00 63.31 219 LEU B CA 1
ATOM 3693 C C . LEU B 2 219 ? 157.759 170.333 191.864 1.00 63.31 219 LEU B C 1
ATOM 3694 O O . LEU B 2 219 ? 157.784 170.719 193.038 1.00 63.31 219 LEU B O 1
ATOM 3699 N N . LYS B 2 220 ? 157.993 169.063 191.528 1.00 60.54 220 LYS B N 1
ATOM 3700 C CA . LYS B 2 220 ? 158.387 168.101 192.554 1.00 60.54 220 LYS B CA 1
ATOM 3701 C C . LYS B 2 220 ? 159.721 168.484 193.183 1.00 60.54 220 LYS B C 1
ATOM 3702 O O . LYS B 2 220 ? 159.882 168.423 194.412 1.00 60.54 220 LYS B O 1
ATOM 3708 N N . LEU B 2 221 ? 160.684 168.902 192.358 1.00 57.06 221 LEU B N 1
ATOM 3709 C CA . LEU B 2 221 ? 161.979 169.313 192.897 1.00 57.06 221 LEU B CA 1
ATOM 3710 C C . LEU B 2 221 ? 161.837 170.484 193.864 1.00 57.06 221 LEU B C 1
ATOM 3711 O O . LEU B 2 221 ? 162.458 170.491 194.933 1.00 57.06 221 LEU B O 1
ATOM 3716 N N . LYS B 2 222 ? 161.031 171.486 193.506 1.00 57.90 222 LYS B N 1
ATOM 3717 C CA . LYS B 2 222 ? 160.817 172.611 194.411 1.00 57.90 222 LYS B CA 1
ATOM 3718 C C . LYS B 2 222 ? 160.087 172.178 195.674 1.00 57.90 222 LYS B C 1
ATOM 3719 O O . LYS B 2 222 ? 160.414 172.637 196.775 1.00 57.90 222 LYS B O 1
ATOM 3725 N N . GLU B 2 223 ? 159.092 171.300 195.540 1.00 57.83 223 GLU B N 1
ATOM 3726 C CA . GLU B 2 223 ? 158.376 170.800 196.705 1.00 57.83 223 GLU B CA 1
ATOM 3727 C C . GLU B 2 223 ? 159.287 170.034 197.648 1.00 57.83 223 GLU B C 1
ATOM 3728 O O . GLU B 2 223 ? 158.971 169.914 198.836 1.00 57.83 223 GLU B O 1
ATOM 3734 N N . ARG B 2 224 ? 160.402 169.504 197.148 1.00 54.42 224 ARG B N 1
ATOM 3735 C CA . ARG B 2 224 ? 161.358 168.838 198.023 1.00 54.42 224 ARG B CA 1
ATOM 3736 C C . ARG B 2 224 ? 162.275 169.808 198.758 1.00 54.42 224 ARG B C 1
ATOM 3737 O O . ARG B 2 224 ? 162.785 169.462 199.828 1.00 54.42 224 ARG B O 1
ATOM 3745 N N . LEU B 2 225 ? 162.498 171.003 198.215 1.00 51.94 225 LEU B N 1
ATOM 3746 C CA . LEU B 2 225 ? 163.459 171.928 198.795 1.00 51.94 225 LEU B CA 1
ATOM 3747 C C . LEU B 2 225 ? 162.965 172.461 200.139 1.00 51.94 225 LEU B C 1
ATOM 3748 O O . LEU B 2 225 ? 161.759 172.597 200.356 1.00 51.94 225 LEU B O 1
ATOM 3753 N N . PRO B 2 226 ? 163.885 172.773 201.071 1.00 50.78 226 PRO B N 1
ATOM 3754 C CA . PRO B 2 226 ? 165.344 172.644 200.987 1.00 50.78 226 PRO B CA 1
ATOM 3755 C C . PRO B 2 226 ? 165.821 171.212 201.149 1.00 50.78 226 PRO B C 1
ATOM 3756 O O . PRO B 2 226 ? 165.107 170.404 201.732 1.00 50.78 226 PRO B O 1
ATOM 3760 N N . PHE B 2 227 ? 167.006 170.898 200.638 1.00 49.06 227 PHE B N 1
ATOM 3761 C CA . PHE B 2 227 ? 167.503 169.534 200.693 1.00 49.06 227 PHE B CA 1
ATOM 3762 C C . PHE B 2 227 ? 168.245 169.272 201.993 1.00 49.06 227 PHE B C 1
ATOM 3763 O O . PHE B 2 227 ? 169.047 170.091 202.448 1.00 49.06 227 PHE B O 1
ATOM 3771 N N . ALA B 2 228 ? 167.968 168.119 202.588 1.00 49.49 228 ALA B N 1
ATOM 3772 C CA . ALA B 2 228 ? 168.658 167.666 203.791 1.00 49.49 228 ALA B CA 1
ATOM 3773 C C . ALA B 2 228 ? 169.861 166.849 203.343 1.00 49.49 228 ALA B C 1
ATOM 3774 O O . ALA B 2 228 ? 169.728 165.686 202.956 1.00 49.49 228 ALA B O 1
ATOM 3776 N N . ILE B 2 229 ? 171.042 167.453 203.395 1.00 48.74 229 ILE B N 1
ATOM 3777 C CA . ILE B 2 229 ? 172.234 166.901 202.767 1.00 48.74 229 ILE B CA 1
ATOM 3778 C C . ILE B 2 229 ? 173.219 166.440 203.828 1.00 48.74 229 ILE B C 1
ATOM 3779 O O . ILE B 2 229 ? 173.263 166.966 204.946 1.00 48.74 229 ILE B O 1
ATOM 3784 N N . VAL B 2 230 ? 174.011 165.435 203.465 1.00 50.11 230 VAL B N 1
ATOM 3785 C CA . VAL B 2 230 ? 175.160 164.985 204.240 1.00 50.11 230 VAL B CA 1
ATOM 3786 C C . VAL B 2 230 ? 176.315 164.779 203.274 1.00 50.11 230 VAL B C 1
ATOM 3787 O O . VAL B 2 230 ? 176.173 164.063 202.278 1.00 50.11 230 VAL B O 1
ATOM 3791 N N . GLY B 2 231 ? 177.449 165.404 203.560 1.00 49.59 231 GLY B N 1
ATOM 3792 C CA . GLY B 2 231 ? 178.636 165.295 202.726 1.00 49.59 231 GLY B CA 1
ATOM 3793 C C . GLY B 2 231 ? 179.752 164.591 203.476 1.00 49.59 231 GLY B C 1
ATOM 3794 O O . GLY B 2 231 ? 179.946 164.819 204.672 1.00 49.59 231 GLY B O 1
ATOM 3795 N N . SER B 2 232 ? 180.484 163.741 202.764 1.00 52.02 232 SER B N 1
ATOM 3796 C CA . SER B 2 232 ? 181.570 162.975 203.354 1.00 52.02 232 SER B CA 1
ATOM 3797 C C . SER B 2 232 ? 182.387 162.349 202.238 1.00 52.02 232 SER B C 1
ATOM 3798 O O . SER B 2 232 ? 181.824 161.862 201.255 1.00 52.02 232 SER B O 1
ATOM 3801 N N . SER B 2 233 ? 183.708 162.360 202.397 1.00 52.70 233 SER B N 1
ATOM 3802 C CA . SER B 2 233 ? 184.615 161.746 201.437 1.00 52.70 233 SER B CA 1
ATOM 3803 C C . SER B 2 233 ? 185.218 160.447 201.959 1.00 52.70 233 SER B C 1
ATOM 3804 O O . SER B 2 233 ? 186.253 160.002 201.454 1.00 52.70 233 SER B O 1
ATOM 3807 N N . THR B 2 234 ? 184.596 159.832 202.962 1.00 54.49 234 THR B N 1
ATOM 3808 C CA . THR B 2 234 ? 185.080 158.592 203.550 1.00 54.49 234 THR B CA 1
ATOM 3809 C C . THR B 2 234 ? 184.029 157.507 203.382 1.00 54.49 234 THR B C 1
ATOM 3810 O O . THR B 2 234 ? 182.855 157.719 203.698 1.00 54.49 234 THR B O 1
ATOM 3814 N N . THR B 2 235 ? 184.455 156.351 202.891 1.00 56.41 235 THR B N 1
ATOM 3815 C CA . THR B 2 235 ? 183.576 155.214 202.677 1.00 56.41 235 THR B CA 1
ATOM 3816 C C . THR B 2 235 ? 183.735 154.203 203.804 1.00 56.41 235 THR B C 1
ATOM 3817 O O . THR B 2 235 ? 184.820 154.028 204.362 1.00 56.41 235 THR B O 1
ATOM 3821 N N . HIS B 2 236 ? 182.633 153.544 204.138 1.00 58.00 236 HIS B N 1
ATOM 3822 C CA . HIS B 2 236 ? 182.589 152.590 205.231 1.00 58.00 236 HIS B CA 1
ATOM 3823 C C . HIS B 2 236 ? 181.857 151.338 204.780 1.00 58.00 236 HIS B C 1
ATOM 3824 O O . HIS B 2 236 ? 180.975 151.388 203.921 1.00 58.00 236 HIS B O 1
ATOM 3831 N N . GLN B 2 237 ? 182.238 150.212 205.368 1.00 62.77 237 GLN B N 1
ATOM 3832 C CA . GLN B 2 237 ? 181.632 148.930 205.050 1.00 62.77 237 GLN B CA 1
ATOM 3833 C C . GLN B 2 237 ? 180.407 148.740 205.929 1.00 62.77 237 GLN B C 1
ATOM 3834 O O . GLN B 2 237 ? 180.522 148.703 207.158 1.00 62.77 237 GLN B O 1
ATOM 3840 N N . VAL B 2 238 ? 179.236 148.636 205.305 1.00 66.30 238 VAL B N 1
ATOM 3841 C CA . VAL B 2 238 ? 178.002 148.311 206.007 1.00 66.30 238 VAL B CA 1
ATOM 3842 C C . VAL B 2 238 ? 177.373 147.116 205.308 1.00 66.30 238 VAL B C 1
ATOM 3843 O O . VAL B 2 238 ? 177.383 147.029 204.074 1.00 66.30 238 VAL B O 1
ATOM 3847 N N . GLY B 2 239 ? 176.868 146.172 206.098 1.00 69.09 239 GLY B N 1
ATOM 3848 C CA . GLY B 2 239 ? 176.418 144.915 205.539 1.00 69.09 239 GLY B CA 1
ATOM 3849 C C . GLY B 2 239 ? 177.547 144.229 204.799 1.00 69.09 239 GLY B C 1
ATOM 3850 O O . GLY B 2 239 ? 178.485 143.711 205.412 1.00 69.09 239 GLY B O 1
ATOM 3851 N N . SER B 2 240 ? 177.469 144.232 203.467 1.00 68.69 240 SER B N 1
ATOM 3852 C CA . SER B 2 240 ? 178.538 143.713 202.625 1.00 68.69 240 SER B CA 1
ATOM 3853 C C . SER B 2 240 ? 178.881 144.673 201.492 1.00 68.69 240 SER B C 1
ATOM 3854 O O . SER B 2 240 ? 179.383 144.239 200.452 1.00 68.69 240 SER B O 1
ATOM 3857 N N . LYS B 2 241 ? 178.615 145.966 201.664 1.00 65.57 241 LYS B N 1
ATOM 3858 C CA . LYS B 2 241 ? 178.879 146.954 200.630 1.00 65.57 241 LYS B CA 1
ATOM 3859 C C . LYS B 2 241 ? 179.582 148.164 201.224 1.00 65.57 241 LYS B C 1
ATOM 3860 O O . LYS B 2 241 ? 179.370 148.522 202.386 1.00 65.57 241 LYS B O 1
ATOM 3866 N N . ALA B 2 242 ? 180.419 148.795 200.405 1.00 63.02 242 ALA B N 1
ATOM 3867 C CA . ALA B 2 242 ? 181.083 150.038 200.773 1.00 63.02 242 ALA B CA 1
ATOM 3868 C C . ALA B 2 242 ? 180.201 151.212 200.363 1.00 63.02 242 ALA B C 1
ATOM 3869 O O . ALA B 2 242 ? 179.839 151.344 199.189 1.00 63.02 242 ALA B O 1
ATOM 3871 N N . VAL B 2 243 ? 179.855 152.059 201.329 1.00 57.15 243 VAL B N 1
ATOM 3872 C CA . VAL B 2 243 ? 178.978 153.198 201.107 1.00 57.15 243 VAL B CA 1
ATOM 3873 C C . VAL B 2 243 ? 179.642 154.443 201.670 1.00 57.15 243 VAL B C 1
ATOM 3874 O O . VAL B 2 243 ? 180.263 154.396 202.737 1.00 57.15 243 VAL B O 1
ATOM 3878 N N . LEU B 2 244 ? 179.546 155.550 200.939 1.00 53.95 244 LEU B N 1
ATOM 3879 C CA . LEU B 2 244 ? 180.019 156.821 201.469 1.00 53.95 244 LEU B CA 1
ATOM 3880 C C . LEU B 2 244 ? 179.137 157.222 202.640 1.00 53.95 244 LEU B C 1
ATOM 3881 O O . LEU B 2 244 ? 177.911 157.101 202.570 1.00 53.95 244 LEU B O 1
ATOM 3886 N N . GLY B 2 245 ? 179.747 157.690 203.719 1.00 52.19 245 GLY B N 1
ATOM 3887 C CA . GLY B 2 245 ? 178.947 158.039 204.872 1.00 52.19 245 GLY B CA 1
ATOM 3888 C C . GLY B 2 245 ? 179.784 158.579 206.006 1.00 52.19 245 GLY B C 1
ATOM 3889 O O . GLY B 2 245 ? 180.973 158.865 205.859 1.00 52.19 245 GLY B O 1
ATOM 3890 N N . ARG B 2 246 ? 179.114 158.727 207.143 1.00 52.96 246 ARG B N 1
ATOM 3891 C CA . ARG B 2 246 ? 179.704 159.230 208.376 1.00 52.96 246 ARG B CA 1
ATOM 3892 C C . ARG B 2 246 ? 179.506 158.193 209.467 1.00 52.96 246 ARG B C 1
ATOM 3893 O O . ARG B 2 246 ? 178.419 157.626 209.587 1.00 52.96 246 ARG B O 1
ATOM 3901 N N . LYS B 2 247 ? 180.535 157.949 210.269 1.00 54.85 247 LYS B N 1
ATOM 3902 C CA . LYS B 2 247 ? 180.470 156.917 211.297 1.00 54.85 247 LYS B CA 1
ATOM 3903 C C . LYS B 2 247 ? 180.412 157.551 212.678 1.00 54.85 247 LYS B C 1
ATOM 3904 O O . LYS B 2 247 ? 181.327 158.282 213.065 1.00 54.85 247 LYS B O 1
ATOM 3910 N N . ALA B 2 248 ? 179.349 157.258 213.420 1.00 54.21 248 ALA B N 1
ATOM 3911 C CA . ALA B 2 248 ? 179.227 157.629 214.818 1.00 54.21 248 ALA B CA 1
ATOM 3912 C C . ALA B 2 248 ? 178.920 156.378 215.632 1.00 54.21 248 ALA B C 1
ATOM 3913 O O . ALA B 2 248 ? 178.545 155.334 215.094 1.00 54.21 248 ALA B O 1
ATOM 3915 N N . GLY B 2 249 ? 179.059 156.495 216.950 1.00 55.52 249 GLY B N 1
ATOM 3916 C CA . GLY B 2 249 ? 178.980 155.330 217.813 1.00 55.52 249 GLY B CA 1
ATOM 3917 C C . GLY B 2 249 ? 177.691 154.539 217.703 1.00 55.52 249 GLY B C 1
ATOM 3918 O O . GLY B 2 249 ? 177.673 153.365 218.093 1.00 55.52 249 GLY B O 1
ATOM 3919 N N . TRP B 2 250 ? 176.622 155.140 217.189 1.00 55.47 250 TRP B N 1
ATOM 3920 C CA . TRP B 2 250 ? 175.327 154.482 217.092 1.00 55.47 250 TRP B CA 1
ATOM 3921 C C . TRP B 2 250 ? 174.980 154.038 215.678 1.00 55.47 250 TRP B C 1
ATOM 3922 O O . TRP B 2 250 ? 173.909 153.459 215.476 1.00 55.47 250 TRP B O 1
ATOM 3933 N N . GLY B 2 251 ? 175.846 154.278 214.701 1.00 54.61 251 GLY B N 1
ATOM 3934 C CA . GLY B 2 251 ? 175.561 153.819 213.354 1.00 54.61 251 GLY B CA 1
ATOM 3935 C C . GLY B 2 251 ? 176.405 154.559 212.330 1.00 54.61 251 GLY B C 1
ATOM 3936 O O . GLY B 2 251 ? 177.398 155.202 212.666 1.00 54.61 251 GLY B O 1
ATOM 3937 N N . VAL B 2 252 ? 175.997 154.421 211.072 1.00 52.76 252 VAL B N 1
ATOM 3938 C CA . VAL B 2 252 ? 176.649 155.096 209.959 1.00 52.76 252 VAL B CA 1
ATOM 3939 C C . VAL B 2 252 ? 175.575 155.766 209.117 1.00 52.76 252 VAL B C 1
ATOM 3940 O O . VAL B 2 252 ? 174.633 155.107 208.662 1.00 52.76 252 VAL B O 1
ATOM 3944 N N . ILE B 2 253 ? 175.717 157.068 208.919 1.00 53.74 253 ILE B N 1
ATOM 3945 C CA . ILE B 2 253 ? 174.849 157.827 208.030 1.00 53.74 253 ILE B CA 1
ATOM 3946 C C . ILE B 2 253 ? 175.302 157.586 206.599 1.00 53.74 253 ILE B C 1
ATOM 3947 O O . ILE B 2 253 ? 176.481 157.777 206.275 1.00 53.74 253 ILE B O 1
ATOM 3952 N N . GLU B 2 254 ? 174.370 157.175 205.742 1.00 53.17 254 GLU B N 1
ATOM 3953 C CA . GLU B 2 254 ? 174.668 156.819 204.362 1.00 53.17 254 GLU B CA 1
ATOM 3954 C C . GLU B 2 254 ? 174.327 157.988 203.446 1.00 53.17 254 GLU B C 1
ATOM 3955 O O . GLU B 2 254 ? 173.175 158.431 203.400 1.00 53.17 254 GLU B O 1
ATOM 3961 N N . VAL B 2 255 ? 175.330 158.480 202.719 1.00 50.76 255 VAL B N 1
ATOM 3962 C CA . VAL B 2 255 ? 175.127 159.620 201.831 1.00 50.76 255 VAL B CA 1
ATOM 3963 C C . VAL B 2 255 ? 174.277 159.225 200.629 1.00 50.76 255 VAL B C 1
ATOM 3964 O O . VAL B 2 255 ? 173.457 160.013 200.145 1.00 50.76 255 VAL B O 1
ATOM 3968 N N . GLU B 2 256 ? 174.453 158.007 200.129 1.00 51.43 256 GLU B N 1
ATOM 3969 C CA . GLU B 2 256 ? 173.785 157.559 198.916 1.00 51.43 256 GLU B CA 1
ATOM 3970 C C . GLU B 2 256 ? 172.469 156.842 199.178 1.00 51.43 256 GLU B C 1
ATOM 3971 O O . GLU B 2 256 ? 171.861 156.335 198.231 1.00 51.43 256 GLU B O 1
ATOM 3977 N N . ASN B 2 257 ? 172.016 156.778 200.422 1.00 52.19 257 ASN B N 1
ATOM 3978 C CA . ASN B 2 257 ? 170.743 156.160 200.757 1.00 52.19 257 ASN B CA 1
ATOM 3979 C C . ASN B 2 257 ? 169.680 157.240 200.891 1.00 52.19 257 ASN B C 1
ATOM 3980 O O . ASN B 2 257 ? 169.856 158.201 201.647 1.00 52.19 257 ASN B O 1
ATOM 3985 N N . ASP B 2 258 ? 168.579 157.078 200.156 1.00 52.23 258 ASP B N 1
ATOM 3986 C CA . ASP B 2 258 ? 167.504 158.061 200.202 1.00 52.23 258 ASP B CA 1
ATOM 3987 C C . ASP B 2 258 ? 166.822 158.085 201.561 1.00 52.23 258 ASP B C 1
ATOM 3988 O O . ASP B 2 258 ? 166.337 159.138 201.990 1.00 52.23 258 ASP B O 1
ATOM 3993 N N . ALA B 2 259 ? 166.772 156.948 202.248 1.00 51.90 259 ALA B N 1
ATOM 3994 C CA . ALA B 2 259 ? 166.116 156.859 203.544 1.00 51.90 259 ALA B CA 1
ATOM 3995 C C . ALA B 2 259 ? 166.941 157.461 204.669 1.00 51.90 259 ALA B C 1
ATOM 3996 O O . ALA B 2 259 ? 166.470 157.492 205.809 1.00 51.90 259 ALA B O 1
ATOM 3998 N N . HIS B 2 260 ? 168.151 157.928 204.383 1.00 52.65 260 HIS B N 1
ATOM 3999 C CA . HIS B 2 260 ? 169.011 158.556 205.376 1.00 52.65 260 HIS B CA 1
ATOM 4000 C C . HIS B 2 260 ? 169.209 160.043 205.148 1.00 52.65 260 HIS B C 1
ATOM 4001 O O . HIS B 2 260 ? 169.215 160.811 206.110 1.00 52.65 260 HIS B O 1
ATOM 4008 N N . CYS B 2 261 ? 169.369 160.472 203.903 1.00 50.54 261 CYS B N 1
ATOM 4009 C CA . CYS B 2 261 ? 169.582 161.878 203.599 1.00 50.54 261 CYS B CA 1
ATOM 4010 C C . CYS B 2 261 ? 168.963 162.175 202.239 1.00 50.54 261 CYS B C 1
ATOM 4011 O O . CYS B 2 261 ? 168.190 161.377 201.702 1.00 50.54 261 CYS B O 1
ATOM 4014 N N . GLU B 2 262 ? 169.299 163.334 201.684 1.00 49.75 262 GLU B N 1
ATOM 4015 C CA . GLU B 2 262 ? 168.789 163.777 200.393 1.00 49.75 262 GLU B CA 1
ATOM 4016 C C . GLU B 2 262 ? 169.911 164.339 199.538 1.00 49.75 262 GLU B C 1
ATOM 4017 O O . GLU B 2 262 ? 169.726 165.302 198.792 1.00 49.75 262 GLU B O 1
ATOM 4023 N N . PHE B 2 263 ? 171.102 163.751 199.643 1.00 48.79 263 PHE B N 1
ATOM 4024 C CA . PHE B 2 263 ? 172.196 164.159 198.772 1.00 48.79 263 PHE B CA 1
ATOM 4025 C C . PHE B 2 263 ? 171.934 163.744 197.334 1.00 48.79 263 PHE B C 1
ATOM 4026 O O . PHE B 2 263 ? 172.380 164.422 196.396 1.00 48.79 263 PHE B O 1
ATOM 4034 N N . ASN B 2 264 ? 171.211 162.639 197.150 1.00 50.63 264 ASN B N 1
ATOM 4035 C CA . ASN B 2 264 ? 170.925 162.138 195.813 1.00 50.63 264 ASN B CA 1
ATOM 4036 C C . ASN B 2 264 ? 170.193 163.179 194.986 1.00 50.63 264 ASN B C 1
ATOM 4037 O O . ASN B 2 264 ? 170.551 163.434 193.833 1.00 50.63 264 ASN B O 1
ATOM 4042 N N . HIS B 2 265 ? 169.154 163.787 195.557 1.00 49.44 265 HIS B N 1
ATOM 4043 C CA . HIS B 2 265 ? 168.362 164.752 194.805 1.00 49.44 265 HIS B CA 1
ATOM 4044 C C . HIS B 2 265 ? 169.187 165.974 194.435 1.00 49.44 265 HIS B C 1
ATOM 4045 O O . HIS B 2 265 ? 169.109 166.468 193.303 1.00 49.44 265 HIS B O 1
ATOM 4052 N N . LEU B 2 266 ? 169.996 166.467 195.371 1.00 48.76 266 LEU B N 1
ATOM 4053 C CA . LEU B 2 266 ? 170.812 167.642 195.092 1.00 48.76 266 LEU B CA 1
ATOM 4054 C C . LEU B 2 266 ? 171.806 167.366 193.976 1.00 48.76 266 LEU B C 1
ATOM 4055 O O . LEU B 2 266 ? 171.937 168.157 193.037 1.00 48.76 266 LEU B O 1
ATOM 4060 N N . ARG B 2 267 ? 172.514 166.243 194.061 1.00 49.82 267 ARG B N 1
ATOM 4061 C CA . ARG B 2 267 ? 173.499 165.913 193.036 1.00 49.82 267 ARG B CA 1
ATOM 4062 C C . ARG B 2 267 ? 172.852 165.603 191.688 1.00 49.82 267 ARG B C 1
ATOM 4063 O O . ARG B 2 267 ? 173.391 165.981 190.638 1.00 49.82 267 ARG B O 1
ATOM 4071 N N . ASN B 2 268 ? 171.682 164.959 191.685 1.00 49.82 268 ASN B N 1
ATOM 4072 C CA . ASN B 2 268 ? 170.973 164.740 190.428 1.00 49.82 268 ASN B CA 1
ATOM 4073 C C . ASN B 2 268 ? 170.572 166.056 189.779 1.00 49.82 268 ASN B C 1
ATOM 4074 O O . ASN B 2 268 ? 170.712 166.220 188.561 1.00 49.82 268 ASN B O 1
ATOM 4079 N N . MET B 2 269 ? 170.067 167.006 190.567 1.00 50.85 269 MET B N 1
ATOM 4080 C CA . MET B 2 269 ? 169.676 168.287 189.990 1.00 50.85 269 MET B CA 1
ATOM 4081 C C . MET B 2 269 ? 170.884 169.081 189.506 1.00 50.85 269 MET B C 1
ATOM 4082 O O . MET B 2 269 ? 170.846 169.670 188.421 1.00 50.85 269 MET B O 1
ATOM 4087 N N . ILE B 2 270 ? 171.963 169.115 190.288 1.00 50.56 270 ILE B N 1
ATOM 4088 C CA . ILE B 2 270 ? 173.121 169.912 189.896 1.00 50.56 270 ILE B CA 1
ATOM 4089 C C . ILE B 2 270 ? 173.770 169.349 188.641 1.00 50.56 270 ILE B C 1
ATOM 4090 O O . ILE B 2 270 ? 174.118 170.099 187.722 1.00 50.56 270 ILE B O 1
ATOM 4095 N N . ILE B 2 271 ? 173.948 168.035 188.573 1.00 50.88 271 ILE B N 1
ATOM 4096 C CA . ILE B 2 271 ? 174.786 167.413 187.558 1.00 50.88 271 ILE B CA 1
ATOM 4097 C C . ILE B 2 271 ? 173.958 166.745 186.464 1.00 50.88 271 ILE B C 1
ATOM 4098 O O . ILE B 2 271 ? 174.218 166.937 185.277 1.00 50.88 271 ILE B O 1
ATOM 4103 N N . ARG B 2 272 ? 172.949 165.963 186.843 1.00 50.84 272 ARG B N 1
ATOM 4104 C CA . ARG B 2 272 ? 172.350 165.018 185.912 1.00 50.84 272 ARG B CA 1
ATOM 4105 C C . ARG B 2 272 ? 171.042 165.476 185.282 1.00 50.84 272 ARG B C 1
ATOM 4106 O O . ARG B 2 272 ? 170.643 164.906 184.261 1.00 50.84 272 ARG B O 1
ATOM 4114 N N . THR B 2 273 ? 170.359 166.469 185.841 1.00 52.01 273 THR B N 1
ATOM 4115 C CA . THR B 2 273 ? 169.030 166.781 185.331 1.00 52.01 273 THR B CA 1
ATOM 4116 C C . THR B 2 273 ? 168.866 168.267 185.018 1.00 52.01 273 THR B C 1
ATOM 4117 O O . THR B 2 273 ? 168.079 168.632 184.140 1.00 52.01 273 THR B O 1
ATOM 4121 N N . ASN B 2 274 ? 169.616 169.140 185.698 1.00 51.53 274 ASN B N 1
ATOM 4122 C CA . ASN B 2 274 ? 169.408 170.574 185.541 1.00 51.53 274 ASN B CA 1
ATOM 4123 C C . ASN B 2 274 ? 170.702 171.372 185.407 1.00 51.53 274 ASN B C 1
ATOM 4124 O O . ASN B 2 274 ? 170.697 172.573 185.685 1.00 51.53 274 ASN B O 1
ATOM 4129 N N . LEU B 2 275 ? 171.809 170.758 184.992 1.00 50.90 275 LEU B N 1
ATOM 4130 C CA . LEU B 2 275 ? 173.039 171.530 184.826 1.00 50.90 275 LEU B CA 1
ATOM 4131 C C . LEU B 2 275 ? 172.907 172.515 183.670 1.00 50.90 275 LEU B C 1
ATOM 4132 O O . LEU B 2 275 ? 173.172 173.719 183.820 1.00 50.90 275 LEU B O 1
ATOM 4137 N N . GLN B 2 276 ? 172.481 172.020 182.509 1.00 52.02 276 GLN B N 1
ATOM 4138 C CA . GLN B 2 276 ? 172.321 172.885 181.351 1.00 52.02 276 GLN B CA 1
ATOM 4139 C C . GLN B 2 276 ? 171.202 173.892 181.562 1.00 52.02 276 GLN B C 1
ATOM 4140 O O . GLN B 2 276 ? 171.268 175.004 181.032 1.00 52.02 276 GLN B O 1
ATOM 4146 N N . ASP B 2 277 ? 170.179 173.531 182.336 1.00 52.51 277 ASP B N 1
ATOM 4147 C CA . ASP B 2 277 ? 169.143 174.498 182.676 1.00 52.51 277 ASP B CA 1
ATOM 4148 C C . ASP B 2 277 ? 169.701 175.626 183.535 1.00 52.51 277 ASP B C 1
ATOM 4149 O O . ASP B 2 277 ? 169.343 176.793 183.344 1.00 52.51 277 ASP B O 1
ATOM 4154 N N . LEU B 2 278 ? 170.576 175.299 184.489 1.00 51.34 278 LEU B N 1
ATOM 4155 C CA . LEU B 2 278 ? 171.242 176.339 185.267 1.00 51.34 278 LEU B CA 1
ATOM 4156 C C . LEU B 2 278 ? 172.064 177.254 184.374 1.00 51.34 278 LEU B C 1
ATOM 4157 O O . LEU B 2 278 ? 171.994 178.483 184.500 1.00 51.34 278 LEU B O 1
ATOM 4162 N N . LYS B 2 279 ? 172.836 176.676 183.452 1.00 51.15 279 LYS B N 1
ATOM 4163 C CA . LYS B 2 279 ? 173.635 177.504 182.553 1.00 51.15 279 LYS B CA 1
ATOM 4164 C C . LYS B 2 279 ? 172.753 178.388 181.678 1.00 51.15 279 LYS B C 1
ATOM 4165 O O . LYS B 2 279 ? 173.057 179.568 181.467 1.00 51.15 279 LYS B O 1
ATOM 4171 N N . GLU B 2 280 ? 171.647 177.838 181.171 1.00 54.15 280 GLU B N 1
ATOM 4172 C CA . GLU B 2 280 ? 170.755 178.606 180.310 1.00 54.15 280 GLU B CA 1
ATOM 4173 C C . GLU B 2 280 ? 170.068 179.731 181.069 1.00 54.15 280 GLU B C 1
ATOM 4174 O O . GLU B 2 280 ? 169.910 180.833 180.535 1.00 54.15 280 GLU B O 1
ATOM 4180 N N . VAL B 2 281 ? 169.632 179.477 182.303 1.00 51.23 281 VAL B N 1
ATOM 4181 C CA . VAL B 2 281 ? 169.009 180.537 183.087 1.00 51.23 281 VAL B CA 1
ATOM 4182 C C . VAL B 2 281 ? 170.026 181.620 183.416 1.00 51.23 281 VAL B C 1
ATOM 4183 O O . VAL B 2 281 ? 169.710 182.815 183.393 1.00 51.23 281 VAL B O 1
ATOM 4187 N N . THR B 2 282 ? 171.266 181.226 183.713 1.00 51.65 282 THR B N 1
ATOM 4188 C CA . THR B 2 282 ? 172.303 182.216 183.977 1.00 51.65 282 THR B CA 1
ATOM 4189 C C . THR B 2 282 ? 172.576 183.073 182.749 1.00 51.65 282 THR B C 1
ATOM 4190 O O . THR B 2 282 ? 172.749 184.292 182.860 1.00 51.65 282 THR B O 1
ATOM 4194 N N . ALA B 2 283 ? 172.610 182.460 181.566 1.00 52.14 283 ALA B N 1
ATOM 4195 C CA . ALA B 2 283 ? 172.983 183.187 180.360 1.00 52.14 283 ALA B CA 1
ATOM 4196 C C . ALA B 2 283 ? 171.803 183.841 179.654 1.00 52.14 283 ALA B C 1
ATOM 4197 O O . ALA B 2 283 ? 172.018 184.592 178.698 1.00 52.14 283 ALA B O 1
ATOM 4199 N N . GLN B 2 284 ? 170.572 183.584 180.088 1.00 52.66 284 GLN B N 1
ATOM 4200 C CA . GLN B 2 284 ? 169.400 184.089 179.395 1.00 52.66 284 GLN B CA 1
ATOM 4201 C C . GLN B 2 284 ? 168.399 184.806 180.287 1.00 52.66 284 GLN B C 1
ATOM 4202 O O . GLN B 2 284 ? 167.459 185.409 179.758 1.00 52.66 284 GLN B O 1
ATOM 4208 N N . VAL B 2 285 ? 168.559 184.766 181.607 1.00 52.10 285 VAL B N 1
ATOM 4209 C CA . VAL B 2 285 ? 167.664 185.447 182.533 1.00 52.10 285 VAL B CA 1
ATOM 4210 C C . VAL B 2 285 ? 168.418 186.432 183.418 1.00 52.10 285 VAL B C 1
ATOM 4211 O O . VAL B 2 285 ? 167.980 187.569 183.614 1.00 52.10 285 VAL B O 1
ATOM 4215 N N . HIS B 2 286 ? 169.564 186.017 183.955 1.00 50.66 286 HIS B N 1
ATOM 4216 C CA . HIS B 2 286 ? 170.320 186.866 184.868 1.00 50.66 286 HIS B CA 1
ATOM 4217 C C . HIS B 2 286 ? 171.297 187.781 184.137 1.00 50.66 286 HIS B C 1
ATOM 4218 O O . HIS B 2 286 ? 171.283 189.000 184.345 1.00 50.66 286 HIS B O 1
ATOM 4225 N N . TYR B 2 287 ? 172.151 187.215 183.281 1.00 50.58 287 TYR B N 1
ATOM 4226 C CA . TYR B 2 287 ? 173.081 188.046 182.526 1.00 50.58 287 TYR B CA 1
ATOM 4227 C C . TYR B 2 287 ? 172.341 188.989 181.597 1.00 50.58 287 TYR B C 1
ATOM 4228 O O . TYR B 2 287 ? 172.778 190.121 181.379 1.00 50.58 287 TYR B O 1
ATOM 4237 N N . GLU B 2 288 ? 171.224 188.537 181.029 1.00 52.54 288 GLU B N 1
ATOM 4238 C CA . GLU B 2 288 ? 170.449 189.403 180.152 1.00 52.54 288 GLU B CA 1
ATOM 4239 C C . GLU B 2 288 ? 169.899 190.601 180.910 1.00 52.54 288 GLU B C 1
ATOM 4240 O O . GLU B 2 288 ? 169.932 191.730 180.407 1.00 52.54 288 GLU B O 1
ATOM 4246 N N . LEU B 2 289 ? 169.399 190.382 182.126 1.00 50.87 289 LEU B N 1
ATOM 4247 C CA . LEU B 2 289 ? 168.866 191.493 182.905 1.00 50.87 289 LEU B CA 1
ATOM 4248 C C . LEU B 2 289 ? 169.980 192.435 183.354 1.00 50.87 289 LEU B C 1
ATOM 4249 O O . LEU B 2 289 ? 169.805 193.660 183.339 1.00 50.87 289 LEU B O 1
ATOM 4254 N N . TYR B 2 290 ? 171.136 191.888 183.737 1.00 50.34 290 TYR B N 1
ATOM 4255 C CA . TYR B 2 290 ? 172.273 192.744 184.067 1.00 50.34 290 TYR B CA 1
ATOM 4256 C C . TYR B 2 290 ? 172.703 193.573 182.867 1.00 50.34 290 TYR B C 1
ATOM 4257 O O . TYR B 2 290 ? 172.989 194.770 182.997 1.00 50.34 290 TYR B O 1
ATOM 4266 N N . ARG B 2 291 ? 172.768 192.947 181.692 1.00 52.33 291 ARG B N 1
ATOM 4267 C CA . ARG B 2 291 ? 173.164 193.647 180.479 1.00 52.33 291 ARG B CA 1
ATOM 4268 C C . ARG B 2 291 ? 172.174 194.746 180.136 1.00 52.33 291 ARG B C 1
ATOM 4269 O O . ARG B 2 291 ? 172.571 195.862 179.782 1.00 52.33 291 ARG B O 1
ATOM 4277 N N . HIS B 2 292 ? 170.880 194.454 180.257 1.00 52.76 292 HIS B N 1
ATOM 4278 C CA . HIS B 2 292 ? 169.859 195.461 180.006 1.00 52.76 292 HIS B CA 1
ATOM 4279 C C . HIS B 2 292 ? 170.007 196.641 180.955 1.00 52.76 292 HIS B C 1
ATOM 4280 O O . HIS B 2 292 ? 170.010 197.801 180.525 1.00 52.76 292 HIS B O 1
ATOM 4287 N N . ARG B 2 293 ? 170.164 196.362 182.252 1.00 54.75 293 ARG B N 1
ATOM 4288 C CA . ARG B 2 293 ? 170.268 197.440 183.231 1.00 54.75 293 ARG B CA 1
ATOM 4289 C C . ARG B 2 293 ? 171.509 198.288 182.996 1.00 54.75 293 ARG B C 1
ATOM 4290 O O . ARG B 2 293 ? 171.453 199.520 183.066 1.00 54.75 293 ARG B O 1
ATOM 4298 N N . ARG B 2 294 ? 172.645 197.650 182.722 1.00 54.58 294 ARG B N 1
ATOM 4299 C CA . ARG B 2 294 ? 173.871 198.419 182.553 1.00 54.58 294 ARG B CA 1
ATOM 4300 C C . ARG B 2 294 ? 173.862 199.212 181.254 1.00 54.58 294 ARG B C 1
ATOM 4301 O O . ARG B 2 294 ? 174.342 200.350 181.213 1.00 54.58 294 ARG B O 1
ATOM 4309 N N . LEU B 2 295 ? 173.315 198.645 180.180 1.00 55.93 295 LEU B N 1
ATOM 4310 C CA . LEU B 2 295 ? 173.303 199.374 178.921 1.00 55.93 295 LEU B CA 1
ATOM 4311 C C . LEU B 2 295 ? 172.270 200.496 178.925 1.00 55.93 295 LEU B C 1
ATOM 4312 O O . LEU B 2 295 ? 172.465 201.517 178.249 1.00 55.93 295 LEU B O 1
ATOM 4317 N N . GLU B 2 296 ? 171.204 200.354 179.714 1.00 58.52 296 GLU B N 1
ATOM 4318 C CA . GLU B 2 296 ? 170.197 201.398 179.846 1.00 58.52 296 GLU B CA 1
ATOM 4319 C C . GLU B 2 296 ? 170.762 202.580 180.625 1.00 58.52 296 GLU B C 1
ATOM 4320 O O . GLU B 2 296 ? 170.097 203.608 180.778 1.00 58.52 296 GLU B O 1
ATOM 4326 N N . THR B 2 297 ? 171.982 202.430 181.139 1.00 60.13 297 THR B N 1
ATOM 4327 C CA . THR B 2 297 ? 172.686 203.496 181.838 1.00 60.13 297 THR B CA 1
ATOM 4328 C C . THR B 2 297 ? 173.837 203.976 180.967 1.00 60.13 297 THR B C 1
ATOM 4329 O O . THR B 2 297 ? 174.213 205.152 180.993 1.00 60.13 297 THR B O 1
ATOM 4333 N N . LEU B 2 298 ? 174.393 203.057 180.180 1.00 61.90 298 LEU B N 1
ATOM 4334 C CA . LEU B 2 298 ? 175.463 203.361 179.241 1.00 61.90 298 LEU B CA 1
ATOM 4335 C C . LEU B 2 298 ? 174.947 203.633 177.833 1.00 61.90 298 LEU B C 1
ATOM 4336 O O . LEU B 2 298 ? 175.656 203.351 176.858 1.00 61.90 298 LEU B O 1
ATOM 4341 N N . LYS B 2 299 ? 173.725 204.157 177.699 1.00 65.18 299 LYS B N 1
ATOM 4342 C CA . LYS B 2 299 ? 173.182 204.529 176.395 1.00 65.18 299 LYS B CA 1
ATOM 4343 C C . LYS B 2 299 ? 174.129 205.433 175.615 1.00 65.18 299 LYS B C 1
ATOM 4344 O O . LYS B 2 299 ? 174.135 205.416 174.380 1.00 65.18 299 LYS B O 1
ATOM 4350 N N . LYS B 2 300 ? 174.929 206.223 176.321 1.00 67.66 300 LYS B N 1
ATOM 4351 C CA . LYS B 2 300 ? 175.827 207.169 175.675 1.00 67.66 300 LYS B CA 1
ATOM 4352 C C . LYS B 2 300 ? 177.208 207.150 176.321 1.00 67.66 300 LYS B C 1
ATOM 4353 O O . LYS B 2 300 ? 178.123 206.488 175.832 1.00 67.66 300 LYS B O 1
ATOM 4359 N N . THR C 2 2 ? 192.642 166.212 184.341 1.00 61.99 2 THR C N 1
ATOM 4360 C CA . THR C 2 2 ? 193.750 166.702 185.151 1.00 61.99 2 THR C CA 1
ATOM 4361 C C . THR C 2 2 ? 193.523 166.389 186.624 1.00 61.99 2 THR C C 1
ATOM 4362 O O . THR C 2 2 ? 194.468 166.133 187.369 1.00 61.99 2 THR C O 1
ATOM 4366 N N . THR C 2 3 ? 192.260 166.409 187.037 1.00 59.52 3 THR C N 1
ATOM 4367 C CA . THR C 2 3 ? 191.890 166.097 188.411 1.00 59.52 3 THR C CA 1
ATOM 4368 C C . THR C 2 3 ? 191.251 164.717 188.459 1.00 59.52 3 THR C C 1
ATOM 4369 O O . THR C 2 3 ? 190.151 164.532 187.915 1.00 59.52 3 THR C O 1
ATOM 4373 N N . PRO C 2 4 ? 191.893 163.726 189.075 1.00 56.96 4 PRO C N 1
ATOM 4374 C CA . PRO C 2 4 ? 191.335 162.368 189.067 1.00 56.96 4 PRO C CA 1
ATOM 4375 C C . PRO C 2 4 ? 190.022 162.304 189.829 1.00 56.96 4 PRO C C 1
ATOM 4376 O O . PRO C 2 4 ? 189.827 163.004 190.824 1.00 56.96 4 PRO C O 1
ATOM 4380 N N . LEU C 2 5 ? 189.120 161.455 189.354 1.00 54.39 5 LEU C N 1
ATOM 4381 C CA . LEU C 2 5 ? 187.849 161.251 190.026 1.00 54.39 5 LEU C CA 1
ATOM 4382 C C . LEU C 2 5 ? 187.871 159.948 190.816 1.00 54.39 5 LEU C C 1
ATOM 4383 O O . LEU C 2 5 ? 188.828 159.174 190.769 1.00 54.39 5 LEU C O 1
ATOM 4388 N N . GLU C 2 6 ? 186.789 159.712 191.562 1.00 54.72 6 GLU C N 1
ATOM 4389 C CA . GLU C 2 6 ? 186.701 158.532 192.412 1.00 54.72 6 GLU C CA 1
ATOM 4390 C C . GLU C 2 6 ? 185.340 157.852 192.318 1.00 54.72 6 GLU C C 1
ATOM 4391 O O . GLU C 2 6 ? 184.994 157.063 193.203 1.00 54.72 6 GLU C O 1
ATOM 4397 N N . GLY C 2 7 ? 184.566 158.129 191.275 1.00 53.39 7 GLY C N 1
ATOM 4398 C CA . GLY C 2 7 ? 183.250 157.532 191.153 1.00 53.39 7 GLY C CA 1
ATOM 4399 C C . GLY C 2 7 ? 182.466 158.185 190.034 1.00 53.39 7 GLY C C 1
ATOM 4400 O O . GLY C 2 7 ? 183.031 158.875 189.184 1.00 53.39 7 GLY C O 1
ATOM 4401 N N . TYR C 2 8 ? 181.156 157.957 190.052 1.00 53.55 8 TYR C N 1
ATOM 4402 C CA . TYR C 2 8 ? 180.258 158.448 189.008 1.00 53.55 8 TYR C CA 1
ATOM 4403 C C . TYR C 2 8 ? 179.659 159.773 189.468 1.00 53.55 8 TYR C C 1
ATOM 4404 O O . TYR C 2 8 ? 178.692 159.807 190.228 1.00 53.55 8 TYR C O 1
ATOM 4413 N N . VAL C 2 9 ? 180.247 160.876 189.003 1.00 52.34 9 VAL C N 1
ATOM 4414 C CA . VAL C 2 9 ? 179.666 162.185 189.275 1.00 52.34 9 VAL C CA 1
ATOM 4415 C C . VAL C 2 9 ? 178.444 162.422 188.394 1.00 52.34 9 VAL C C 1
ATOM 4416 O O . VAL C 2 9 ? 177.435 162.973 188.848 1.00 52.34 9 VAL C O 1
ATOM 4420 N N . GLY C 2 10 ? 178.504 162.004 187.136 1.00 52.56 10 GLY C N 1
ATOM 4421 C CA . GLY C 2 10 ? 177.397 162.171 186.220 1.00 52.56 10 GLY C CA 1
ATOM 4422 C C . GLY C 2 10 ? 177.550 163.252 185.173 1.00 52.56 10 GLY C C 1
ATOM 4423 O O . GLY C 2 10 ? 176.549 163.626 184.555 1.00 52.56 10 GLY C O 1
ATOM 4424 N N . ILE C 2 11 ? 178.761 163.767 184.955 1.00 53.74 11 ILE C N 1
ATOM 4425 C CA . ILE C 2 11 ? 178.960 164.820 183.963 1.00 53.74 11 ILE C CA 1
ATOM 4426 C C . ILE C 2 11 ? 178.605 164.324 182.569 1.00 53.74 11 ILE C C 1
ATOM 4427 O O . ILE C 2 11 ? 178.129 165.097 181.727 1.00 53.74 11 ILE C O 1
ATOM 4432 N N . ASP C 2 12 ? 178.800 163.030 182.310 1.00 54.79 12 ASP C N 1
ATOM 4433 C CA . ASP C 2 12 ? 178.540 162.474 180.988 1.00 54.79 12 ASP C CA 1
ATOM 4434 C C . ASP C 2 12 ? 177.095 162.658 180.547 1.00 54.79 12 ASP C C 1
ATOM 4435 O O . ASP C 2 12 ? 176.817 162.610 179.344 1.00 54.79 12 ASP C O 1
ATOM 4440 N N . THR C 2 13 ? 176.171 162.866 181.485 1.00 53.55 13 THR C N 1
ATOM 4441 C CA . THR C 2 13 ? 174.772 163.063 181.130 1.00 53.55 13 THR C CA 1
ATOM 4442 C C . THR C 2 13 ? 174.556 164.367 180.374 1.00 53.55 13 THR C C 1
ATOM 4443 O O . THR C 2 13 ? 173.549 164.506 179.669 1.00 53.55 13 THR C O 1
ATOM 4447 N N . LEU C 2 14 ? 175.518 165.290 180.451 1.00 52.61 14 LEU C N 1
ATOM 4448 C CA . LEU C 2 14 ? 175.341 166.635 179.914 1.00 52.61 14 LEU C CA 1
ATOM 4449 C C . LEU C 2 14 ? 174.852 166.614 178.474 1.00 52.61 14 LEU C C 1
ATOM 4450 O O . LEU C 2 14 ? 173.893 167.313 178.123 1.00 52.61 14 LEU C O 1
ATOM 4455 N N . THR C 2 15 ? 175.485 165.796 177.631 1.00 53.47 15 THR C N 1
ATOM 4456 C CA . THR C 2 15 ? 175.103 165.733 176.225 1.00 53.47 15 THR C CA 1
ATOM 4457 C C . THR C 2 15 ? 173.616 165.449 176.075 1.00 53.47 15 THR C C 1
ATOM 4458 O O . THR C 2 15 ? 172.899 166.180 175.379 1.00 53.47 15 THR C O 1
ATOM 4462 N N . GLU C 2 16 ? 173.126 164.417 176.766 1.00 53.18 16 GLU C N 1
ATOM 4463 C CA . GLU C 2 16 ? 171.701 164.109 176.722 1.00 53.18 16 GLU C CA 1
ATOM 4464 C C . GLU C 2 16 ? 170.868 165.324 177.098 1.00 53.18 16 GLU C C 1
ATOM 4465 O O . GLU C 2 16 ? 169.906 165.665 176.398 1.00 53.18 16 GLU C O 1
ATOM 4471 N N . GLN C 2 17 ? 171.252 166.016 178.174 1.00 52.24 17 GLN C N 1
ATOM 4472 C CA . GLN C 2 17 ? 170.545 167.229 178.568 1.00 52.24 17 GLN C CA 1
ATOM 4473 C C . GLN C 2 17 ? 170.461 168.202 177.405 1.00 52.24 17 GLN C C 1
ATOM 4474 O O . GLN C 2 17 ? 169.372 168.668 177.046 1.00 52.24 17 GLN C O 1
ATOM 4480 N N . ILE C 2 18 ? 171.599 168.460 176.757 1.00 52.12 18 ILE C N 1
ATOM 4481 C CA . ILE C 2 18 ? 171.615 169.388 175.633 1.00 52.12 18 ILE C CA 1
ATOM 4482 C C . ILE C 2 18 ? 170.638 168.932 174.564 1.00 52.12 18 ILE C C 1
ATOM 4483 O O . ILE C 2 18 ? 169.884 169.740 174.006 1.00 52.12 18 ILE C O 1
ATOM 4488 N N . ARG C 2 19 ? 170.600 167.625 174.294 1.00 52.38 19 ARG C N 1
ATOM 4489 C CA . ARG C 2 19 ? 169.674 167.117 173.294 1.00 52.38 19 ARG C CA 1
ATOM 4490 C C . ARG C 2 19 ? 168.245 167.493 173.651 1.00 52.38 19 ARG C C 1
ATOM 4491 O O . ARG C 2 19 ? 167.510 168.045 172.823 1.00 52.38 19 ARG C O 1
ATOM 4499 N N . LYS C 2 20 ? 167.852 167.261 174.907 1.00 52.97 20 LYS C N 1
ATOM 4500 C CA . LYS C 2 20 ? 166.482 167.557 175.300 1.00 52.97 20 LYS C CA 1
ATOM 4501 C C . LYS C 2 20 ? 166.166 169.037 175.186 1.00 52.97 20 LYS C C 1
ATOM 4502 O O . LYS C 2 20 ? 164.991 169.403 175.092 1.00 52.97 20 LYS C O 1
ATOM 4508 N N . LYS C 2 21 ? 167.180 169.892 175.183 1.00 54.22 21 LYS C N 1
ATOM 4509 C CA . LYS C 2 21 ? 166.943 171.316 175.043 1.00 54.22 21 LYS C CA 1
ATOM 4510 C C . LYS C 2 21 ? 166.941 171.770 173.595 1.00 54.22 21 LYS C C 1
ATOM 4511 O O . LYS C 2 21 ? 166.392 172.836 173.295 1.00 54.22 21 LYS C O 1
ATOM 4517 N N . ALA C 2 22 ? 167.544 170.997 172.693 1.00 54.89 22 ALA C N 1
ATOM 4518 C CA . ALA C 2 22 ? 167.409 171.298 171.276 1.00 54.89 22 ALA C CA 1
ATOM 4519 C C . ALA C 2 22 ? 166.110 170.733 170.722 1.00 54.89 22 ALA C C 1
ATOM 4520 O O . ALA C 2 22 ? 165.496 171.329 169.829 1.00 54.89 22 ALA C O 1
ATOM 4522 N N . LEU C 2 23 ? 165.663 169.607 171.282 1.00 56.55 23 LEU C N 1
ATOM 4523 C CA . LEU C 2 23 ? 164.502 168.891 170.769 1.00 56.55 23 LEU C CA 1
ATOM 4524 C C . LEU C 2 23 ? 163.269 169.775 170.697 1.00 56.55 23 LEU C C 1
ATOM 4525 O O . LEU C 2 23 ? 162.443 169.616 169.791 1.00 56.55 23 LEU C O 1
ATOM 4530 N N . ARG C 2 24 ? 163.122 170.705 171.632 1.00 59.56 24 ARG C N 1
ATOM 4531 C CA . ARG C 2 24 ? 161.961 171.577 171.654 1.00 59.56 24 ARG C CA 1
ATOM 4532 C C . ARG C 2 24 ? 162.091 172.778 170.729 1.00 59.56 24 ARG C C 1
ATOM 4533 O O . ARG C 2 24 ? 161.070 173.304 170.276 1.00 59.56 24 ARG C O 1
ATOM 4541 N N . GLN C 2 25 ? 163.310 173.218 170.428 1.00 58.73 25 GLN C N 1
ATOM 4542 C CA . GLN C 2 25 ? 163.505 174.442 169.660 1.00 58.73 25 GLN C CA 1
ATOM 4543 C C . GLN C 2 25 ? 163.847 174.184 168.203 1.00 58.73 25 GLN C C 1
ATOM 4544 O O . GLN C 2 25 ? 163.509 174.998 167.340 1.00 58.73 25 GLN C O 1
ATOM 4550 N N . GLY C 2 26 ? 164.514 173.079 167.910 1.00 56.61 26 GLY C N 1
ATOM 4551 C CA . GLY C 2 26 ? 164.890 172.757 166.555 1.00 56.61 26 GLY C CA 1
ATOM 4552 C C . GLY C 2 26 ? 166.092 173.555 166.087 1.00 56.61 26 GLY C C 1
ATOM 4553 O O . GLY C 2 26 ? 166.436 174.603 166.626 1.00 56.61 26 GLY C O 1
ATOM 4554 N N . PHE C 2 27 ? 166.740 173.035 165.056 1.00 56.28 27 PHE C N 1
ATOM 4555 C CA . PHE C 2 27 ? 167.886 173.690 164.450 1.00 56.28 27 PHE C CA 1
ATOM 4556 C C . PHE C 2 27 ? 167.442 174.417 163.194 1.00 56.28 27 PHE C C 1
ATOM 4557 O O . PHE C 2 27 ? 166.353 174.184 162.677 1.00 56.28 27 PHE C O 1
ATOM 4565 N N . GLU C 2 28 ? 168.290 175.316 162.712 1.00 55.45 28 GLU C N 1
ATOM 4566 C CA . GLU C 2 28 ? 167.941 176.113 161.547 1.00 55.45 28 GLU C CA 1
ATOM 4567 C C . GLU C 2 28 ? 169.127 176.237 160.606 1.00 55.45 28 GLU C C 1
ATOM 4568 O O . GLU C 2 28 ? 170.261 176.455 161.036 1.00 55.45 28 GLU C O 1
ATOM 4574 N N . PHE C 2 29 ? 168.845 176.066 159.316 1.00 52.14 29 PHE C N 1
ATOM 4575 C CA . PHE C 2 29 ? 169.857 176.020 158.273 1.00 52.14 29 PHE C CA 1
ATOM 4576 C C . PHE C 2 29 ? 169.422 176.904 157.117 1.00 52.14 29 PHE C C 1
ATOM 4577 O O . PHE C 2 29 ? 168.232 176.974 156.796 1.00 52.14 29 PHE C O 1
ATOM 4585 N N . ASN C 2 30 ? 170.387 177.576 156.495 1.00 51.27 30 ASN C N 1
ATOM 4586 C CA . ASN C 2 30 ? 170.123 178.464 155.370 1.00 51.27 30 ASN C CA 1
ATOM 4587 C C . ASN C 2 30 ? 171.085 178.146 154.237 1.00 51.27 30 ASN C C 1
ATOM 4588 O O . ASN C 2 30 ? 172.309 178.242 154.403 1.00 51.27 30 ASN C O 1
ATOM 4593 N N . VAL C 2 31 ? 170.530 177.774 153.087 1.00 49.27 31 VAL C N 1
ATOM 4594 C CA . VAL C 2 31 ? 171.294 177.448 151.894 1.00 49.27 31 VAL C CA 1
ATOM 4595 C C . VAL C 2 31 ? 170.921 178.440 150.803 1.00 49.27 31 VAL C C 1
ATOM 4596 O O . VAL C 2 31 ? 169.765 178.864 150.700 1.00 49.27 31 VAL C O 1
ATOM 4600 N N . MET C 2 32 ? 171.913 178.838 150.018 1.00 48.44 32 MET C N 1
ATOM 4601 C CA . MET C 2 32 ? 171.724 179.740 148.897 1.00 48.44 32 MET C CA 1
ATOM 4602 C C . MET C 2 32 ? 172.313 179.094 147.657 1.00 48.44 32 MET C C 1
ATOM 4603 O O . MET C 2 32 ? 173.497 178.747 147.639 1.00 48.44 32 MET C O 1
ATOM 4608 N N . VAL C 2 33 ? 171.496 178.939 146.625 1.00 46.78 33 VAL C N 1
ATOM 4609 C CA . VAL C 2 33 ? 171.927 178.361 145.360 1.00 46.78 33 VAL C CA 1
ATOM 4610 C C . VAL C 2 33 ? 172.171 179.498 144.376 1.00 46.78 33 VAL C C 1
ATOM 4611 O O . VAL C 2 33 ? 171.297 180.345 144.159 1.00 46.78 33 VAL C O 1
ATOM 4615 N N . VAL C 2 34 ? 173.370 179.542 143.804 1.00 46.85 34 VAL C N 1
ATOM 4616 C CA . VAL C 2 34 ? 173.781 180.631 142.926 1.00 46.85 34 VAL C CA 1
ATOM 4617 C C . VAL C 2 34 ? 174.232 180.040 141.601 1.00 46.85 34 VAL C C 1
ATOM 4618 O O . VAL C 2 34 ? 175.201 179.271 141.555 1.00 46.85 34 VAL C O 1
ATOM 4622 N N . GLY C 2 35 ? 173.545 180.407 14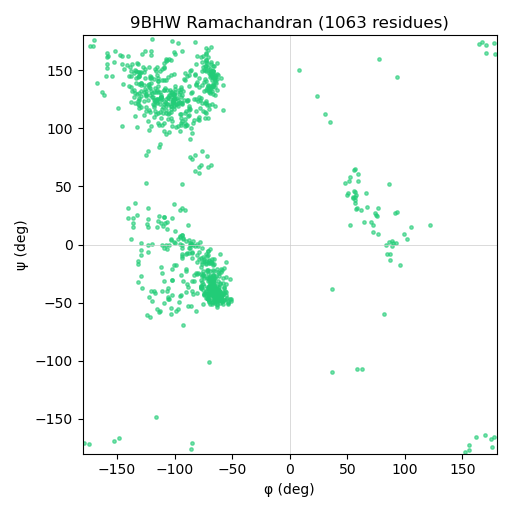0.530 1.00 47.21 35 GLY C N 1
ATOM 4623 C CA . GLY C 2 35 ? 173.924 179.971 139.203 1.00 47.21 35 GLY C CA 1
ATOM 4624 C C . GLY C 2 35 ? 172.935 180.476 138.183 1.00 47.21 35 GLY C C 1
ATOM 4625 O O . GLY C 2 35 ? 171.900 181.059 138.515 1.00 47.21 35 GLY C O 1
ATOM 4626 N N . SER C 2 36 ? 173.273 180.239 136.920 1.00 48.21 36 SER C N 1
ATOM 4627 C CA . SER C 2 36 ? 172.399 180.636 135.831 1.00 48.21 36 SER C CA 1
ATOM 4628 C C . SER C 2 36 ? 171.179 179.722 135.775 1.00 48.21 36 SER C C 1
ATOM 4629 O O . SER C 2 36 ? 171.109 178.689 136.445 1.00 48.21 36 SER C O 1
ATOM 4632 N N . ALA C 2 37 ? 170.204 180.114 134.965 1.00 49.21 37 ALA C N 1
ATOM 4633 C CA . ALA C 2 37 ? 168.974 179.346 134.864 1.00 49.21 37 ALA C CA 1
ATOM 4634 C C . ALA C 2 37 ? 169.206 178.047 134.108 1.00 49.21 37 ALA C C 1
ATOM 4635 O O . ALA C 2 37 ? 170.102 177.939 133.268 1.00 49.21 37 ALA C O 1
ATOM 4637 N N . GLY C 2 38 ? 168.377 177.055 134.410 1.00 49.00 38 GLY C N 1
ATOM 4638 C CA . GLY C 2 38 ? 168.490 175.759 133.768 1.00 49.00 38 GLY C CA 1
ATOM 4639 C C . GLY C 2 38 ? 169.750 174.994 134.102 1.00 49.00 38 GLY C C 1
ATOM 4640 O O . GLY C 2 38 ? 170.390 174.442 133.199 1.00 49.00 38 GLY C O 1
ATOM 4641 N N . LEU C 2 39 ? 170.134 174.960 135.375 1.00 46.81 39 LEU C N 1
ATOM 4642 C CA . LEU C 2 39 ? 171.274 174.176 135.828 1.00 46.81 39 LEU C CA 1
ATOM 4643 C C . LEU C 2 39 ? 170.903 173.193 136.930 1.00 46.81 39 LEU C C 1
ATOM 4644 O O . LEU C 2 39 ? 171.789 172.699 137.631 1.00 46.81 39 LEU C O 1
ATOM 4649 N N . GLY C 2 40 ? 169.618 172.900 137.100 1.00 47.31 40 GLY C N 1
ATOM 4650 C CA . GLY C 2 40 ? 169.187 171.900 138.055 1.00 47.31 40 GLY C CA 1
ATOM 4651 C C . GLY C 2 40 ? 169.212 172.317 139.505 1.00 47.31 40 GLY C C 1
ATOM 4652 O O . GLY C 2 40 ? 169.315 171.453 140.379 1.00 47.31 40 GLY C O 1
ATOM 4653 N N . LYS C 2 41 ? 169.122 173.615 139.793 1.00 46.50 41 LYS C N 1
ATOM 4654 C CA . LYS C 2 41 ? 169.193 174.075 141.176 1.00 46.50 41 LYS C CA 1
ATOM 4655 C C . LYS C 2 41 ? 167.982 173.616 141.978 1.00 46.50 41 LYS C C 1
ATOM 4656 O O . LYS C 2 41 ? 168.124 173.070 143.080 1.00 46.50 41 LYS C O 1
ATOM 4662 N N . SER C 2 42 ? 166.782 173.828 141.438 1.00 48.91 42 SER C N 1
ATOM 4663 C CA . SER C 2 42 ? 165.573 173.408 142.136 1.00 48.91 42 SER C CA 1
ATOM 4664 C C . SER C 2 42 ? 165.543 171.898 142.319 1.00 48.91 42 SER C C 1
ATOM 4665 O O . SER C 2 42 ? 165.205 171.402 143.402 1.00 48.91 42 SER C O 1
ATOM 4668 N N . THR C 2 43 ? 165.910 171.151 141.277 1.00 47.84 43 THR C N 1
ATOM 4669 C CA . THR C 2 43 ? 165.933 169.698 141.382 1.00 47.84 43 THR C CA 1
ATOM 4670 C C . THR C 2 43 ? 166.977 169.235 142.388 1.00 47.84 43 THR C C 1
ATOM 4671 O O . THR C 2 43 ? 166.745 168.277 143.132 1.00 47.84 43 THR C O 1
ATOM 4675 N N . LEU C 2 44 ? 168.130 169.902 142.434 1.00 47.20 44 LEU C N 1
ATOM 4676 C CA . LEU C 2 44 ? 169.153 169.505 143.395 1.00 47.20 44 LEU C CA 1
ATOM 4677 C C . LEU C 2 44 ? 168.707 169.768 144.824 1.00 47.20 44 LEU C C 1
ATOM 4678 O O . LEU C 2 44 ? 168.944 168.942 145.713 1.00 47.20 44 LEU C O 1
ATOM 4683 N N . VAL C 2 45 ? 168.067 170.909 145.072 1.00 47.33 45 VAL C N 1
ATOM 4684 C CA . VAL C 2 45 ? 167.570 171.183 146.417 1.00 47.33 45 VAL C CA 1
ATOM 4685 C C . VAL C 2 45 ? 166.479 170.190 146.791 1.00 47.33 45 VAL C C 1
ATOM 4686 O O . VAL C 2 45 ? 166.400 169.735 147.937 1.00 47.33 45 VAL C O 1
ATOM 4690 N N . ASN C 2 46 ? 165.630 169.823 145.830 1.00 48.06 46 ASN C N 1
ATOM 4691 C CA . ASN C 2 46 ? 164.599 168.829 146.107 1.00 48.06 46 ASN C CA 1
ATOM 4692 C C . ASN C 2 46 ? 165.206 167.462 146.389 1.00 48.06 46 ASN C C 1
ATOM 4693 O O . ASN C 2 46 ? 164.671 166.695 147.194 1.00 48.06 46 ASN C O 1
ATOM 4698 N N . THR C 2 47 ? 166.314 167.134 145.725 1.00 47.76 47 THR C N 1
ATOM 4699 C CA . THR C 2 47 ? 166.942 165.829 145.897 1.00 47.76 47 THR C CA 1
ATOM 4700 C C . THR C 2 47 ? 167.720 165.738 147.204 1.00 47.76 47 THR C C 1
ATOM 4701 O O . THR C 2 47 ? 167.724 164.685 147.850 1.00 47.76 47 THR C O 1
ATOM 4705 N N . ILE C 2 48 ? 168.383 166.823 147.609 1.00 46.86 48 ILE C N 1
ATOM 4706 C CA . ILE C 2 48 ? 169.156 166.806 148.848 1.00 46.86 48 ILE C CA 1
ATOM 4707 C C . ILE C 2 48 ? 168.245 166.529 150.035 1.00 46.86 48 ILE C C 1
ATOM 4708 O O . ILE C 2 48 ? 168.542 165.684 150.886 1.00 46.86 48 ILE C O 1
ATOM 4713 N N . PHE C 2 49 ? 167.118 167.229 150.104 1.00 47.92 49 PHE C N 1
ATOM 4714 C CA . PHE C 2 49 ? 166.181 167.090 151.205 1.00 47.92 49 PHE C CA 1
ATOM 4715 C C . PHE C 2 49 ? 165.052 166.120 150.902 1.00 47.92 49 PHE C C 1
ATOM 4716 O O . PHE C 2 49 ? 164.184 165.919 151.756 1.00 47.92 49 PHE C O 1
ATOM 4724 N N . LYS C 2 50 ? 165.048 165.517 149.714 1.00 50.66 50 LYS C N 1
ATOM 4725 C CA . LYS C 2 50 ? 164.090 164.475 149.341 1.00 50.66 50 LYS C CA 1
ATOM 4726 C C . LYS C 2 50 ? 162.658 164.901 149.635 1.00 50.66 50 LYS C C 1
ATOM 4727 O O . LYS C 2 50 ? 161.843 164.131 150.143 1.00 50.66 50 LYS C O 1
ATOM 4733 N N . SER C 2 51 ? 162.357 166.150 149.304 1.00 51.76 51 SER C N 1
ATOM 4734 C CA . SER C 2 51 ? 161.023 166.699 149.458 1.00 51.76 51 SER C CA 1
ATOM 4735 C C . SER C 2 51 ? 160.901 167.898 148.535 1.00 51.76 51 SER C C 1
ATOM 4736 O O . SER C 2 51 ? 161.901 168.462 148.086 1.00 51.76 51 SER C O 1
ATOM 4739 N N . LYS C 2 52 ? 159.658 168.281 148.255 1.00 51.15 52 LYS C N 1
ATOM 4740 C CA . LYS C 2 52 ? 159.382 169.418 147.381 1.00 51.15 52 LYS C CA 1
ATOM 4741 C C . LYS C 2 52 ? 159.637 170.696 148.173 1.00 51.15 52 LYS C C 1
ATOM 4742 O O . LYS C 2 52 ? 158.729 171.343 148.699 1.00 51.15 52 LYS C O 1
ATOM 4748 N N . VAL C 2 53 ? 160.915 171.061 148.256 1.00 50.29 53 VAL C N 1
ATOM 4749 C CA . VAL C 2 53 ? 161.350 172.174 149.079 1.00 50.29 53 VAL C CA 1
ATOM 4750 C C . VAL C 2 53 ? 161.628 173.432 148.264 1.00 50.29 53 VAL C C 1
ATOM 4751 O O . VAL C 2 53 ? 161.423 174.541 148.772 1.00 50.29 53 VAL C O 1
ATOM 4755 N N . SER C 2 54 ? 162.057 173.298 147.015 1.00 51.08 54 SER C N 1
ATOM 4756 C CA . SER C 2 54 ? 162.436 174.449 146.218 1.00 51.08 54 SER C CA 1
ATOM 4757 C C . SER C 2 54 ? 161.242 175.371 145.996 1.00 51.08 54 SER C C 1
ATOM 4758 O O . SER C 2 54 ? 160.079 174.970 146.073 1.00 51.08 54 SER C O 1
ATOM 4761 N N . ARG C 2 55 ? 161.555 176.638 145.728 1.00 51.06 55 ARG C N 1
ATOM 4762 C CA . ARG C 2 55 ? 160.519 177.633 145.481 1.00 51.06 55 ARG C CA 1
ATOM 4763 C C . ARG C 2 55 ? 159.681 177.261 144.268 1.00 51.06 55 ARG C C 1
ATOM 4764 O O . ARG C 2 55 ? 158.447 177.330 144.304 1.00 51.06 55 ARG C O 1
ATOM 4772 N N . ARG C 2 56 ? 160.333 176.846 143.191 1.00 52.04 56 ARG C N 1
ATOM 4773 C CA . ARG C 2 56 ? 159.674 176.530 141.933 1.00 52.04 56 ARG C CA 1
ATOM 4774 C C . ARG C 2 56 ? 159.844 175.047 141.643 1.00 52.04 56 ARG C C 1
ATOM 4775 O O . ARG C 2 56 ? 160.971 174.543 141.622 1.00 52.04 56 ARG C O 1
ATOM 4783 N N . GLN C 2 57 ? 158.736 174.357 141.426 1.00 54.61 57 GLN C N 1
ATOM 4784 C CA . GLN C 2 57 ? 158.808 172.955 141.045 1.00 54.61 57 GLN C CA 1
ATOM 4785 C C . GLN C 2 57 ? 159.396 172.847 139.645 1.00 54.61 57 GLN C C 1
ATOM 4786 O O . GLN C 2 57 ? 159.012 173.616 138.757 1.00 54.61 57 GLN C O 1
ATOM 4792 N N . PRO C 2 58 ? 160.323 171.922 139.410 1.00 54.59 58 PRO C N 1
ATOM 4793 C CA . PRO C 2 58 ? 161.111 171.947 138.169 1.00 54.59 58 PRO C CA 1
ATOM 4794 C C . PRO C 2 58 ? 160.300 171.823 136.889 1.00 54.59 58 PRO C C 1
ATOM 4795 O O . PRO C 2 58 ? 160.849 171.994 135.797 1.00 54.59 58 PRO C O 1
ATOM 4799 N N . GLU C 2 59 ? 159.006 171.535 136.996 1.00 59.06 59 GLU C N 1
ATOM 4800 C CA . GLU C 2 59 ? 158.193 171.228 135.829 1.00 59.06 59 GLU C CA 1
ATOM 4801 C C . GLU C 2 59 ? 157.098 172.250 135.558 1.00 59.06 59 GLU C C 1
ATOM 4802 O O . GLU C 2 59 ? 156.187 171.961 134.775 1.00 59.06 59 GLU C O 1
ATOM 4808 N N . GLU C 2 60 ? 157.151 173.438 136.162 1.00 58.26 60 GLU C N 1
ATOM 4809 C CA . GLU C 2 60 ? 156.012 174.356 136.044 1.00 58.26 60 GLU C CA 1
ATOM 4810 C C . GLU C 2 60 ? 156.173 175.322 134.874 1.00 58.26 60 GLU C C 1
ATOM 4811 O O . GLU C 2 60 ? 155.487 175.183 133.858 1.00 58.26 60 GLU C O 1
ATOM 4817 N N . ASP C 2 61 ? 157.120 176.254 134.981 1.00 57.58 61 ASP C N 1
ATOM 4818 C CA . ASP C 2 61 ? 157.408 177.306 134.005 1.00 57.58 61 ASP C CA 1
ATOM 4819 C C . ASP C 2 61 ? 158.538 178.160 134.554 1.00 57.58 61 ASP C C 1
ATOM 4820 O O . ASP C 2 61 ? 158.835 178.124 135.750 1.00 57.58 61 ASP C O 1
ATOM 4825 N N . TYR C 2 62 ? 159.148 178.945 133.672 1.00 53.81 62 TYR C N 1
ATOM 4826 C CA . TYR C 2 62 ? 160.179 179.890 134.079 1.00 53.81 62 TYR C CA 1
ATOM 4827 C C . TYR C 2 62 ? 160.383 180.901 132.966 1.00 53.81 62 TYR C C 1
ATOM 4828 O O . TYR C 2 62 ? 160.528 180.522 131.801 1.00 53.81 62 TYR C O 1
ATOM 4837 N N . HIS C 2 63 ? 160.389 182.180 133.327 1.00 55.04 63 HIS C N 1
ATOM 4838 C CA . HIS C 2 63 ? 160.687 183.267 132.405 1.00 55.04 63 HIS C CA 1
ATOM 4839 C C . HIS C 2 63 ? 161.811 184.103 132.992 1.00 55.04 63 HIS C C 1
ATOM 4840 O O . HIS C 2 63 ? 161.777 184.449 134.176 1.00 55.04 63 HIS C O 1
ATOM 4847 N N . THR C 2 64 ? 162.796 184.421 132.169 1.00 54.82 64 THR C N 1
ATOM 4848 C CA . THR C 2 64 ? 163.989 185.097 132.651 1.00 54.82 64 THR C CA 1
ATOM 4849 C C . THR C 2 64 ? 163.649 186.509 133.101 1.00 54.82 64 THR C C 1
ATOM 4850 O O . THR C 2 64 ? 163.146 187.301 132.294 1.00 54.82 64 THR C O 1
ATOM 4854 N N . PRO C 2 65 ? 163.894 186.867 134.357 1.00 53.95 65 PRO C N 1
ATOM 4855 C CA . PRO C 2 65 ? 163.660 188.246 134.785 1.00 53.95 65 PRO C CA 1
ATOM 4856 C C . PRO C 2 65 ? 164.683 189.196 134.185 1.00 53.95 65 PRO C C 1
ATOM 4857 O O . PRO C 2 65 ? 165.813 188.827 133.867 1.00 53.95 65 PRO C O 1
ATOM 4861 N N . SER C 2 66 ? 164.257 190.449 134.032 1.00 54.56 66 SER C N 1
ATOM 4862 C CA . SER C 2 66 ? 165.120 191.484 133.483 1.00 54.56 66 SER C CA 1
ATOM 4863 C C . SER C 2 66 ? 166.169 191.958 134.473 1.00 54.56 66 SER C C 1
ATOM 4864 O O . SER C 2 66 ? 167.078 192.696 134.080 1.00 54.56 66 SER C O 1
ATOM 4867 N N . THR C 2 67 ? 166.061 191.567 135.739 1.00 55.03 67 THR C N 1
ATOM 4868 C CA . THR C 2 67 ? 167.031 191.929 136.758 1.00 55.03 67 THR C CA 1
ATOM 4869 C C . THR C 2 67 ? 167.329 190.707 137.610 1.00 55.03 67 THR C C 1
ATOM 4870 O O . THR C 2 67 ? 166.510 189.791 137.715 1.00 55.03 67 THR C O 1
ATOM 4874 N N . VAL C 2 68 ? 168.510 190.700 138.220 1.00 51.72 68 VAL C N 1
ATOM 4875 C CA . VAL C 2 68 ? 168.882 189.608 139.109 1.00 51.72 68 VAL C CA 1
ATOM 4876 C C . VAL C 2 68 ? 168.094 189.757 140.402 1.00 51.72 68 VAL C C 1
ATOM 4877 O O . VAL C 2 68 ? 168.276 190.723 141.151 1.00 51.72 68 VAL C O 1
ATOM 4881 N N . GLU C 2 69 ? 167.205 188.810 140.662 1.00 52.38 69 GLU C N 1
ATOM 4882 C CA . GLU C 2 69 ? 166.338 188.844 141.826 1.00 52.38 69 GLU C CA 1
ATOM 4883 C C . GLU C 2 69 ? 166.763 187.779 142.826 1.00 52.38 69 GLU C C 1
ATOM 4884 O O . GLU C 2 69 ? 167.352 186.759 142.460 1.00 52.38 69 GLU C O 1
ATOM 4890 N N . ILE C 2 70 ? 166.467 188.031 144.096 1.00 50.11 70 ILE C N 1
ATOM 4891 C CA . ILE C 2 70 ? 166.754 187.100 145.179 1.00 50.11 70 ILE C CA 1
ATOM 4892 C C . ILE C 2 70 ? 165.429 186.696 145.803 1.00 50.11 70 ILE C C 1
ATOM 4893 O O . ILE C 2 70 ? 164.658 187.559 146.239 1.00 50.11 70 ILE C O 1
ATOM 4898 N N . LYS C 2 71 ? 165.163 185.395 145.850 1.00 49.54 71 LYS C N 1
ATOM 4899 C CA . LYS C 2 71 ? 163.916 184.894 146.405 1.00 49.54 71 LYS C CA 1
ATOM 4900 C C . LYS C 2 71 ? 164.198 183.787 147.407 1.00 49.54 71 LYS C C 1
ATOM 4901 O O . LYS C 2 71 ? 165.166 183.036 147.271 1.00 49.54 71 LYS C O 1
ATOM 4907 N N . THR C 2 72 ? 163.349 183.703 148.427 1.00 49.14 72 THR C N 1
ATOM 4908 C CA . THR C 2 72 ? 163.586 182.832 149.566 1.00 49.14 72 THR C CA 1
ATOM 4909 C C . THR C 2 72 ? 162.324 182.059 149.908 1.00 49.14 72 THR C C 1
ATOM 4910 O O . THR C 2 72 ? 161.221 182.608 149.875 1.00 49.14 72 THR C O 1
ATOM 4914 N N . ILE C 2 73 ? 162.494 180.782 150.232 1.00 50.79 73 ILE C N 1
ATOM 4915 C CA . ILE C 2 73 ? 161.410 179.948 150.728 1.00 50.79 73 ILE C CA 1
ATOM 4916 C C . ILE C 2 73 ? 161.863 179.299 152.028 1.00 50.79 73 ILE C C 1
ATOM 4917 O O . ILE C 2 73 ? 163.059 179.102 152.262 1.00 50.79 73 ILE C O 1
ATOM 4922 N N . SER C 2 74 ? 160.899 178.990 152.890 1.00 51.65 74 SER C N 1
ATOM 4923 C CA . SER C 2 74 ? 161.179 178.424 154.200 1.00 51.65 74 SER C CA 1
ATOM 4924 C C . SER C 2 74 ? 160.288 177.219 154.446 1.00 51.65 74 SER C C 1
ATOM 4925 O O . SER C 2 74 ? 159.131 177.192 154.019 1.00 51.65 74 SER C O 1
ATOM 4928 N N . HIS C 2 75 ? 160.838 176.224 155.136 1.00 52.44 75 HIS C N 1
ATOM 4929 C CA . HIS C 2 75 ? 160.140 174.979 155.412 1.00 52.44 75 HIS C CA 1
ATOM 4930 C C . HIS C 2 75 ? 160.559 174.461 156.778 1.00 52.44 75 HIS C C 1
ATOM 4931 O O . HIS C 2 75 ? 161.582 174.867 157.331 1.00 52.44 75 HIS C O 1
ATOM 4938 N N . VAL C 2 76 ? 159.751 173.557 157.321 1.00 56.34 76 VAL C N 1
ATOM 4939 C CA . VAL C 2 76 ? 160.072 172.831 158.543 1.00 56.34 76 VAL C CA 1
ATOM 4940 C C . VAL C 2 76 ? 160.131 171.353 158.193 1.00 56.34 76 VAL C C 1
ATOM 4941 O O . VAL C 2 76 ? 159.140 170.785 157.718 1.00 56.34 76 VAL C O 1
ATOM 4945 N N . ILE C 2 77 ? 161.283 170.730 158.426 1.00 57.05 77 ILE C N 1
ATOM 4946 C CA . ILE C 2 77 ? 161.514 169.342 158.050 1.00 57.05 77 ILE C CA 1
ATOM 4947 C C . ILE C 2 77 ? 161.653 168.506 159.313 1.00 57.05 77 ILE C C 1
ATOM 4948 O O . ILE C 2 77 ? 162.410 168.862 160.225 1.00 57.05 77 ILE C O 1
ATOM 4953 N N . GLU C 2 78 ? 160.919 167.397 159.358 1.00 60.66 78 GLU C N 1
ATOM 4954 C CA . GLU C 2 78 ? 160.910 166.460 160.473 1.00 60.66 78 GLU C CA 1
ATOM 4955 C C . GLU C 2 78 ? 161.786 165.261 160.144 1.00 60.66 78 GLU C C 1
ATOM 4956 O O . GLU C 2 78 ? 161.620 164.640 159.090 1.00 60.66 78 GLU C O 1
ATOM 4962 N N . GLU C 2 79 ? 162.707 164.929 161.045 1.00 59.67 79 GLU C N 1
ATOM 4963 C CA . GLU C 2 79 ? 163.542 163.745 160.857 1.00 59.67 79 GLU C CA 1
ATOM 4964 C C . GLU C 2 79 ? 163.820 163.136 162.223 1.00 59.67 79 GLU C C 1
ATOM 4965 O O . GLU C 2 79 ? 164.672 163.640 162.962 1.00 59.67 79 GLU C O 1
ATOM 4971 N N . LYS C 2 80 ? 163.098 162.064 162.550 1.00 58.91 80 LYS C N 1
ATOM 4972 C CA . LYS C 2 80 ? 163.275 161.321 163.798 1.00 58.91 80 LYS C CA 1
ATOM 4973 C C . LYS C 2 80 ? 163.329 162.254 165.004 1.00 58.91 80 LYS C C 1
ATOM 4974 O O . LYS C 2 80 ? 164.256 162.217 165.814 1.00 58.91 80 LYS C O 1
ATOM 4980 N N . GLY C 2 81 ? 162.317 163.107 165.112 1.00 58.77 81 GLY C N 1
ATOM 4981 C CA . GLY C 2 81 ? 162.194 164.012 166.227 1.00 58.77 81 GLY C CA 1
ATOM 4982 C C . GLY C 2 81 ? 162.922 165.325 166.073 1.00 58.77 81 GLY C C 1
ATOM 4983 O O . GLY C 2 81 ? 162.658 166.253 166.848 1.00 58.77 81 GLY C O 1
ATOM 4984 N N . ILE C 2 82 ? 163.815 165.448 165.097 1.00 59.20 82 ILE C N 1
ATOM 4985 C CA . ILE C 2 82 ? 164.603 166.659 164.909 1.00 59.20 82 ILE C CA 1
ATOM 4986 C C . ILE C 2 82 ? 163.918 167.558 163.891 1.00 59.20 82 ILE C C 1
ATOM 4987 O O . ILE C 2 82 ? 163.578 167.119 162.784 1.00 59.20 82 ILE C O 1
ATOM 4992 N N . LEU C 2 83 ? 163.699 168.812 164.281 1.00 56.56 83 LEU C N 1
ATOM 4993 C CA . LEU C 2 83 ? 163.114 169.837 163.430 1.00 56.56 83 LEU C CA 1
ATOM 4994 C C . LEU C 2 83 ? 164.219 170.668 162.801 1.00 56.56 83 LEU C C 1
ATOM 4995 O O . LEU C 2 83 ? 165.108 171.162 163.503 1.00 56.56 83 LEU C O 1
ATOM 5000 N N . LEU C 2 84 ? 164.154 170.831 161.486 1.00 56.11 84 LEU C N 1
ATOM 5001 C CA . LEU C 2 84 ? 165.078 171.693 160.765 1.00 56.11 84 LEU C CA 1
ATOM 5002 C C . LEU C 2 84 ? 164.276 172.800 160.102 1.00 56.11 84 LEU C C 1
ATOM 5003 O O . LEU C 2 84 ? 163.407 172.528 159.267 1.00 56.11 84 LEU C O 1
ATOM 5008 N N . LYS C 2 85 ? 164.555 174.039 160.493 1.00 55.71 85 LYS C N 1
ATOM 5009 C CA . LYS C 2 85 ? 163.991 175.225 159.863 1.00 55.71 85 LYS C CA 1
ATOM 5010 C C . LYS C 2 85 ? 164.888 175.550 158.680 1.00 55.71 85 LYS C C 1
ATOM 5011 O O . LYS C 2 85 ? 165.964 176.130 158.841 1.00 55.71 85 LYS C O 1
ATOM 5017 N N . LEU C 2 86 ? 164.453 175.160 157.491 1.00 52.65 86 LEU C N 1
ATOM 5018 C CA . LEU C 2 86 ? 165.272 175.244 156.296 1.00 52.65 86 LEU C CA 1
ATOM 5019 C C . LEU C 2 86 ? 164.874 176.458 155.474 1.00 52.65 86 LEU C C 1
ATOM 5020 O O . LEU C 2 86 ? 163.697 176.636 155.150 1.00 52.65 86 LEU C O 1
ATOM 5025 N N . SER C 2 87 ? 165.855 177.285 155.140 1.00 50.89 87 SER C N 1
ATOM 5026 C CA . SER C 2 87 ? 165.670 178.395 154.221 1.00 50.89 87 SER C CA 1
ATOM 5027 C C . SER C 2 87 ? 166.451 178.108 152.951 1.00 50.89 87 SER C C 1
ATOM 5028 O O . SER C 2 87 ? 167.637 177.770 153.012 1.00 50.89 87 SER C O 1
ATOM 5031 N N . VAL C 2 88 ? 165.782 178.213 151.809 1.00 48.80 88 VAL C N 1
ATOM 5032 C CA . VAL C 2 88 ? 166.409 178.035 150.507 1.00 48.80 88 VAL C CA 1
ATOM 5033 C C . VAL C 2 88 ? 166.289 179.351 149.756 1.00 48.80 88 VAL C C 1
ATOM 5034 O O . VAL C 2 88 ? 165.179 179.865 149.566 1.00 48.80 88 VAL C O 1
ATOM 5038 N N . THR C 2 89 ? 167.424 179.894 149.331 1.00 48.18 89 THR C N 1
ATOM 5039 C CA . THR C 2 89 ? 167.482 181.179 148.646 1.00 48.18 89 THR C CA 1
ATOM 5040 C C . THR C 2 89 ? 168.004 180.962 147.234 1.00 48.18 89 THR C C 1
ATOM 5041 O O . THR C 2 89 ? 169.166 180.589 147.047 1.00 48.18 89 THR C O 1
ATOM 5045 N N . ASP C 2 90 ? 167.158 181.218 146.245 1.00 50.41 90 ASP C N 1
ATOM 5046 C CA . ASP C 2 90 ? 167.544 181.139 144.847 1.00 50.41 90 ASP C CA 1
ATOM 5047 C C . ASP C 2 90 ? 167.708 182.536 144.264 1.00 50.41 90 ASP C C 1
ATOM 5048 O O . ASP C 2 90 ? 167.174 183.523 144.783 1.00 50.41 90 ASP C O 1
ATOM 5053 N N . THR C 2 91 ? 168.449 182.602 143.160 1.00 50.36 91 THR C N 1
ATOM 5054 C CA . THR C 2 91 ? 168.782 183.858 142.491 1.00 50.36 91 THR C CA 1
ATOM 5055 C C . THR C 2 91 ? 168.350 183.785 141.033 1.00 50.36 91 THR C C 1
ATOM 5056 O O . THR C 2 91 ? 169.184 183.591 140.138 1.00 50.36 91 THR C O 1
ATOM 5060 N N . PRO C 2 92 ? 167.054 183.927 140.754 1.00 49.99 92 PRO C N 1
ATOM 5061 C CA . PRO C 2 92 ? 166.607 183.954 139.358 1.00 49.99 92 PRO C CA 1
ATOM 5062 C C . PRO C 2 92 ? 167.149 185.166 138.615 1.00 49.99 92 PRO C C 1
ATOM 5063 O O . PRO C 2 92 ? 167.272 186.258 139.170 1.00 49.99 92 PRO C O 1
ATOM 5067 N N . GLY C 2 93 ? 167.471 184.960 137.342 1.00 51.38 93 GLY C N 1
ATOM 5068 C CA . GLY C 2 93 ? 167.983 186.009 136.492 1.00 51.38 93 GLY C CA 1
ATOM 5069 C C . GLY C 2 93 ? 169.483 186.183 136.501 1.00 51.38 93 GLY C C 1
ATOM 5070 O O . GLY C 2 93 ? 169.991 187.048 135.778 1.00 51.38 93 GLY C O 1
ATOM 5071 N N . PHE C 2 94 ? 170.209 185.392 137.284 1.00 49.65 94 PHE C N 1
ATOM 5072 C CA . PHE C 2 94 ? 171.646 185.569 137.423 1.00 49.65 94 PHE C CA 1
ATOM 5073 C C . PHE C 2 94 ? 172.376 184.976 136.227 1.00 49.65 94 PHE C C 1
ATOM 5074 O O . PHE C 2 94 ? 172.059 183.869 135.782 1.00 49.65 94 PHE C O 1
ATOM 5082 N N . GLY C 2 95 ? 173.352 185.716 135.706 1.00 52.39 95 GLY C N 1
ATOM 5083 C CA . GLY C 2 95 ? 174.196 185.210 134.644 1.00 52.39 95 GLY C CA 1
ATOM 5084 C C . GLY C 2 95 ? 173.491 184.922 133.343 1.00 52.39 95 GLY C C 1
ATOM 5085 O O . GLY C 2 95 ? 174.019 184.174 132.517 1.00 52.39 95 GLY C O 1
ATOM 5086 N N . ASP C 2 96 ? 172.311 185.495 133.129 1.00 55.16 96 ASP C N 1
ATOM 5087 C CA . ASP C 2 96 ? 171.514 185.209 131.950 1.00 55.16 96 ASP C CA 1
ATOM 5088 C C . ASP C 2 96 ? 171.253 186.434 131.090 1.00 55.16 96 ASP C C 1
ATOM 5089 O O . ASP C 2 96 ? 170.573 186.316 130.065 1.00 55.16 96 ASP C O 1
ATOM 5094 N N . GLN C 2 97 ? 171.763 187.597 131.469 1.00 55.89 97 GLN C N 1
ATOM 5095 C CA . GLN C 2 97 ? 171.491 188.821 130.738 1.00 55.89 97 GLN C CA 1
ATOM 5096 C C . GLN C 2 97 ? 172.581 189.083 129.704 1.00 55.89 97 GLN C C 1
ATOM 5097 O O . GLN C 2 97 ? 173.648 188.469 129.714 1.00 55.89 97 GLN C O 1
ATOM 5103 N N . VAL C 2 98 ? 172.292 190.012 128.793 1.00 59.17 98 VAL C N 1
ATOM 5104 C CA . VAL C 2 98 ? 173.286 190.413 127.805 1.00 59.17 98 VAL C CA 1
ATOM 5105 C C . VAL C 2 98 ? 174.466 191.091 128.484 1.00 59.17 98 VAL C C 1
ATOM 5106 O O . VAL C 2 98 ? 175.628 190.807 128.174 1.00 59.17 98 VAL C O 1
ATOM 5110 N N . ASP C 2 99 ? 174.189 191.995 129.416 1.00 58.56 99 ASP C N 1
ATOM 5111 C CA . ASP C 2 99 ? 175.209 192.673 130.203 1.00 58.56 99 ASP C CA 1
ATOM 5112 C C . ASP C 2 99 ? 175.161 192.128 131.621 1.00 58.56 99 ASP C C 1
ATOM 5113 O O . ASP C 2 99 ? 174.135 192.245 132.299 1.00 58.56 99 ASP C O 1
ATOM 5118 N N . ASN C 2 100 ? 176.266 191.536 132.068 1.00 55.20 100 ASN C N 1
ATOM 5119 C CA . ASN C 2 100 ? 176.346 190.942 133.395 1.00 55.20 100 ASN C CA 1
ATOM 5120 C C . ASN C 2 100 ? 177.286 191.707 134.316 1.00 55.20 100 ASN C C 1
ATOM 5121 O O . ASN C 2 100 ? 177.733 191.160 135.329 1.00 55.20 100 ASN C O 1
ATOM 5126 N N . THR C 2 101 ? 177.605 192.952 133.983 1.00 52.97 101 THR C N 1
ATOM 5127 C CA . THR C 2 101 ? 178.458 193.756 134.843 1.00 52.97 101 THR C CA 1
ATOM 5128 C C . THR C 2 101 ? 177.775 193.980 136.184 1.00 52.97 101 THR C C 1
ATOM 5129 O O . THR C 2 101 ? 176.595 194.338 136.239 1.00 52.97 101 THR C O 1
ATOM 5133 N N . ASN C 2 102 ? 178.524 193.767 137.263 1.00 52.71 102 ASN C N 1
ATOM 5134 C CA . ASN C 2 102 ? 178.030 193.953 138.625 1.00 52.71 102 ASN C CA 1
ATOM 5135 C C . ASN C 2 102 ? 176.773 193.128 138.886 1.00 52.71 102 ASN C C 1
ATOM 5136 O O . ASN C 2 102 ? 175.791 193.620 139.442 1.00 52.71 102 ASN C O 1
ATOM 5141 N N . CYS C 2 103 ? 176.796 191.860 138.475 1.00 53.01 103 CYS C N 1
ATOM 5142 C CA . CYS C 2 103 ? 175.689 190.961 138.773 1.00 53.01 103 CYS C CA 1
ATOM 5143 C C . CYS C 2 103 ? 175.843 190.269 140.118 1.00 53.01 103 CYS C C 1
ATOM 5144 O O . CYS C 2 103 ? 174.948 189.518 140.516 1.00 53.01 103 CYS C O 1
ATOM 5147 N N . TRP C 2 104 ? 176.950 190.502 140.819 1.00 52.58 104 TRP C N 1
ATOM 5148 C CA . TRP C 2 104 ? 177.152 189.954 142.150 1.00 52.58 104 TRP C CA 1
ATOM 5149 C C . TRP C 2 104 ? 176.585 190.838 143.250 1.00 52.58 104 TRP C C 1
ATOM 5150 O O . TRP C 2 104 ? 176.576 190.419 144.412 1.00 52.58 104 TRP C O 1
ATOM 5161 N N . GLN C 2 105 ? 176.125 192.043 142.916 1.00 52.89 105 GLN C N 1
ATOM 5162 C CA . GLN C 2 105 ? 175.645 192.966 143.943 1.00 52.89 105 GLN C CA 1
ATOM 5163 C C . GLN C 2 105 ? 174.445 192.437 144.716 1.00 52.89 105 GLN C C 1
ATOM 5164 O O . GLN C 2 105 ? 174.444 192.555 145.952 1.00 52.89 105 GLN C O 1
ATOM 5170 N N . PRO C 2 106 ? 173.396 191.887 144.090 1.00 52.15 106 PRO C N 1
ATOM 5171 C CA . PRO C 2 106 ? 172.269 191.382 144.898 1.00 52.15 106 PRO C CA 1
ATOM 5172 C C . PRO C 2 106 ? 172.639 190.267 145.866 1.00 52.15 106 PRO C C 1
ATOM 5173 O O . PRO C 2 106 ? 172.110 190.230 146.983 1.00 52.15 106 PRO C O 1
ATOM 5177 N N . ILE C 2 107 ? 173.546 189.367 145.483 1.00 52.58 107 ILE C N 1
ATOM 5178 C CA . ILE C 2 107 ? 173.925 188.265 146.365 1.00 52.58 107 ILE C CA 1
ATOM 5179 C C . ILE C 2 107 ? 174.670 188.789 147.587 1.00 52.58 107 ILE C C 1
ATOM 5180 O O . ILE C 2 107 ? 174.356 188.437 148.738 1.00 52.58 107 ILE C O 1
ATOM 5185 N N . MET C 2 108 ? 175.670 189.640 147.354 1.00 51.80 108 MET C N 1
ATOM 5186 C CA . MET C 2 108 ? 176.410 190.231 148.458 1.00 51.80 108 MET C CA 1
ATOM 5187 C C . MET C 2 108 ? 175.495 191.078 149.326 1.00 51.80 108 MET C C 1
ATOM 5188 O O . MET C 2 108 ? 175.637 191.104 150.554 1.00 51.80 108 MET C O 1
ATOM 5193 N N . ARG C 2 109 ? 174.538 191.765 148.704 1.00 52.59 109 ARG C N 1
ATOM 5194 C CA . ARG C 2 109 ? 173.580 192.565 149.453 1.00 52.59 109 ARG C CA 1
ATOM 5195 C C . ARG C 2 109 ? 172.724 191.696 150.358 1.00 52.59 109 ARG C C 1
ATOM 5196 O O . ARG C 2 109 ? 172.469 192.057 151.509 1.00 52.59 109 ARG C O 1
ATOM 5204 N N . HIS C 2 110 ? 172.278 190.542 149.863 1.00 49.87 110 HIS C N 1
ATOM 5205 C CA . HIS C 2 110 ? 171.470 189.642 150.679 1.00 49.87 110 HIS C CA 1
ATOM 5206 C C . HIS C 2 110 ? 172.257 189.138 151.883 1.00 49.87 110 HIS C C 1
ATOM 5207 O O . HIS C 2 110 ? 171.773 189.171 153.028 1.00 49.87 110 HIS C O 1
ATOM 5214 N N . VAL C 2 111 ? 173.491 188.689 151.647 1.00 50.76 111 VAL C N 1
ATOM 5215 C CA . VAL C 2 111 ? 174.298 188.168 152.749 1.00 50.76 111 VAL C CA 1
ATOM 5216 C C . VAL C 2 111 ? 174.592 189.261 153.772 1.00 50.76 111 VAL C C 1
ATOM 5217 O O . VAL C 2 111 ? 174.471 189.051 154.990 1.00 50.76 111 VAL C O 1
ATOM 5221 N N . ASN C 2 112 ? 174.979 190.445 153.296 1.00 50.99 112 ASN C N 1
ATOM 5222 C CA . ASN C 2 112 ? 175.259 191.548 154.201 1.00 50.99 112 ASN C CA 1
ATOM 5223 C C . ASN C 2 112 ? 174.007 192.004 154.934 1.00 50.99 112 ASN C C 1
ATOM 5224 O O . ASN C 2 112 ? 174.101 192.479 156.066 1.00 50.99 112 ASN C O 1
ATOM 5229 N N . GLU C 2 113 ? 172.831 191.862 154.321 1.00 53.09 113 GLU C N 1
ATOM 5230 C CA . GLU C 2 113 ? 171.594 192.191 155.015 1.00 53.09 113 GLU C CA 1
ATOM 5231 C C . GLU C 2 113 ? 171.352 191.247 156.179 1.00 53.09 113 GLU C C 1
ATOM 5232 O O . GLU C 2 113 ? 170.935 191.679 157.261 1.00 53.09 113 GLU C O 1
ATOM 5238 N N . GLN C 2 114 ? 171.588 189.950 155.974 1.00 51.56 114 GLN C N 1
ATOM 5239 C CA . GLN C 2 114 ? 171.451 189.024 157.097 1.00 51.56 114 GLN C CA 1
ATOM 5240 C C . GLN C 2 114 ? 172.456 189.331 158.203 1.00 51.56 114 GLN C C 1
ATOM 5241 O O . GLN C 2 114 ? 172.114 189.298 159.397 1.00 51.56 114 GLN C O 1
ATOM 5247 N N . TYR C 2 115 ? 173.694 189.655 157.829 1.00 50.67 115 TYR C N 1
ATOM 5248 C CA . TYR C 2 115 ? 174.672 190.045 158.840 1.00 50.67 115 TYR C CA 1
ATOM 5249 C C . TYR C 2 115 ? 174.231 191.302 159.584 1.00 50.67 115 TYR C C 1
ATOM 5250 O O . TYR C 2 115 ? 174.405 191.402 160.804 1.00 50.67 115 TYR C O 1
ATOM 5259 N N . GLU C 2 116 ? 173.667 192.278 158.864 1.00 53.83 116 GLU C N 1
ATOM 5260 C CA . GLU C 2 116 ? 173.160 193.492 159.497 1.00 53.83 116 GLU C CA 1
ATOM 5261 C C . GLU C 2 116 ? 172.056 193.180 160.489 1.00 53.83 116 GLU C C 1
ATOM 5262 O O . GLU C 2 116 ? 172.019 193.742 161.586 1.00 53.83 116 GLU C O 1
ATOM 5268 N N . LYS C 2 117 ? 171.121 192.314 160.104 1.00 53.01 117 LYS C N 1
ATOM 5269 C CA . LYS C 2 117 ? 170.036 191.965 161.010 1.00 53.01 117 LYS C CA 1
ATOM 5270 C C . LYS C 2 117 ? 170.581 191.349 162.289 1.00 53.01 117 LYS C C 1
ATOM 5271 O O . LYS C 2 117 ? 170.196 191.743 163.400 1.00 53.01 117 LYS C O 1
ATOM 5277 N N . TYR C 2 118 ? 171.510 190.399 162.153 1.00 53.02 118 TYR C N 1
ATOM 5278 C CA . TYR C 2 118 ? 172.063 189.756 163.341 1.00 53.02 118 TYR C CA 1
ATOM 5279 C C . TYR C 2 118 ? 172.806 190.758 164.217 1.00 53.02 118 TYR C C 1
ATOM 5280 O O . TYR C 2 118 ? 172.630 190.780 165.441 1.00 53.02 118 TYR C O 1
ATOM 5289 N N . LEU C 2 119 ? 173.629 191.611 163.606 1.00 52.46 119 LEU C N 1
ATOM 5290 C CA . LEU C 2 119 ? 174.394 192.579 164.382 1.00 52.46 119 LEU C CA 1
ATOM 5291 C C . LEU C 2 119 ? 173.490 193.587 165.076 1.00 52.46 119 LEU C C 1
ATOM 5292 O O . LEU C 2 119 ? 173.729 193.948 166.235 1.00 52.46 119 LEU C O 1
ATOM 5297 N N . ASN C 2 120 ? 172.454 194.058 164.387 1.00 53.98 120 ASN C N 1
ATOM 5298 C CA . ASN C 2 120 ? 171.590 195.076 164.961 1.00 53.98 120 ASN C CA 1
ATOM 5299 C C . ASN C 2 120 ? 170.716 194.503 166.062 1.00 53.98 120 ASN C C 1
ATOM 5300 O O . ASN C 2 120 ? 170.331 195.230 166.984 1.00 53.98 120 ASN C O 1
ATOM 5305 N N . GLU C 2 121 ? 170.389 193.213 165.991 1.00 54.80 121 GLU C N 1
ATOM 5306 C CA . GLU C 2 121 ? 169.694 192.600 167.114 1.00 54.80 121 GLU C CA 1
ATOM 5307 C C . GLU C 2 121 ? 170.637 192.329 168.279 1.00 54.80 121 GLU C C 1
ATOM 5308 O O . GLU C 2 121 ? 170.220 192.406 169.439 1.00 54.80 121 GLU C O 1
ATOM 5314 N N . GLU C 2 122 ? 171.904 192.022 167.996 1.00 54.29 122 GLU C N 1
ATOM 5315 C CA . GLU C 2 122 ? 172.865 191.763 169.063 1.00 54.29 122 GLU C CA 1
ATOM 5316 C C . GLU C 2 122 ? 173.201 193.032 169.840 1.00 54.29 122 GLU C C 1
ATOM 5317 O O . GLU C 2 122 ? 173.201 193.030 171.075 1.00 54.29 122 GLU C O 1
ATOM 5323 N N . ILE C 2 123 ? 173.497 194.128 169.135 1.00 52.86 123 ILE C N 1
ATOM 5324 C CA . ILE C 2 123 ? 173.855 195.372 169.816 1.00 52.86 123 ILE C CA 1
ATOM 5325 C C . ILE C 2 123 ? 172.651 195.973 170.537 1.00 52.86 123 ILE C C 1
ATOM 5326 O O . ILE C 2 123 ? 172.812 196.730 171.503 1.00 52.86 123 ILE C O 1
ATOM 5331 N N . SER C 2 124 ? 171.437 195.633 170.109 1.00 53.11 124 SER C N 1
ATOM 5332 C CA . SER C 2 124 ? 170.238 196.217 170.694 1.00 53.11 124 SER C CA 1
ATOM 5333 C C . SER C 2 124 ? 170.171 195.954 172.192 1.00 53.11 124 SER C C 1
ATOM 5334 O O . SER C 2 124 ? 170.455 194.849 172.660 1.00 53.11 124 SER C O 1
ATOM 5337 N N . ILE C 2 125 ? 169.793 196.988 172.947 1.00 53.34 125 ILE C N 1
ATOM 5338 C CA . ILE C 2 125 ? 169.749 196.871 174.401 1.00 53.34 125 ILE C CA 1
ATOM 5339 C C . ILE C 2 125 ? 168.610 195.957 174.831 1.00 53.34 125 ILE C C 1
ATOM 5340 O O . ILE C 2 125 ? 168.777 195.114 175.720 1.00 53.34 125 ILE C O 1
ATOM 5345 N N . LYS C 2 126 ? 167.440 196.100 174.213 1.00 54.33 126 LYS C N 1
ATOM 5346 C CA . LYS C 2 126 ? 166.332 195.174 174.448 1.00 54.33 126 LYS C CA 1
ATOM 5347 C C . LYS C 2 126 ? 166.475 193.976 173.505 1.00 54.33 126 LYS C C 1
ATOM 5348 O O . LYS C 2 126 ? 165.779 193.830 172.499 1.00 54.33 126 LYS C O 1
ATOM 5354 N N . ARG C 2 127 ? 167.416 193.110 173.862 1.00 54.33 127 ARG C N 1
ATOM 5355 C CA . ARG C 2 127 ? 167.787 191.971 173.039 1.00 54.33 127 ARG C CA 1
ATOM 5356 C C . ARG C 2 127 ? 166.933 190.761 173.382 1.00 54.33 127 ARG C C 1
ATOM 5357 O O . ARG C 2 127 ? 166.551 190.551 174.537 1.00 54.33 127 ARG C O 1
ATOM 5365 N N . ARG C 2 128 ? 166.629 189.959 172.366 1.00 57.65 128 ARG C N 1
ATOM 5366 C CA . ARG C 2 128 ? 165.892 188.728 172.600 1.00 57.65 128 ARG C CA 1
ATOM 5367 C C . ARG C 2 128 ? 166.818 187.622 173.086 1.00 57.65 128 ARG C C 1
ATOM 5368 O O . ARG C 2 128 ? 168.027 187.638 172.841 1.00 57.65 128 ARG C O 1
ATOM 5376 N N . LYS C 2 129 ? 166.228 186.658 173.798 1.00 58.31 129 LYS C N 1
ATOM 5377 C CA . LYS C 2 129 ? 167.009 185.574 174.385 1.00 58.31 129 LYS C CA 1
ATOM 5378 C C . LYS C 2 129 ? 167.724 184.770 173.308 1.00 58.31 129 LYS C C 1
ATOM 5379 O O . LYS C 2 129 ? 168.907 184.440 173.444 1.00 58.31 129 LYS C O 1
ATOM 5385 N N . ARG C 2 130 ? 167.018 184.447 172.229 1.00 58.52 130 ARG C N 1
ATOM 5386 C CA . ARG C 2 130 ? 167.573 183.697 171.110 1.00 58.52 130 ARG C CA 1
ATOM 5387 C C . ARG C 2 130 ? 167.307 184.479 169.833 1.00 58.52 130 ARG C C 1
ATOM 5388 O O . ARG C 2 130 ? 166.153 184.608 169.409 1.00 58.52 130 ARG C O 1
ATOM 5396 N N . ILE C 2 131 ? 168.366 185.001 169.225 1.00 54.53 131 ILE C N 1
ATOM 5397 C CA . ILE C 2 131 ? 168.258 185.712 167.956 1.00 54.53 131 ILE C CA 1
ATOM 5398 C C . ILE C 2 131 ? 168.076 184.694 166.838 1.00 54.53 131 ILE C C 1
ATOM 5399 O O . ILE C 2 131 ? 168.926 183.809 166.669 1.00 54.53 131 ILE C O 1
ATOM 5404 N N . PRO C 2 132 ? 166.995 184.766 166.063 1.00 54.87 132 PRO C N 1
ATOM 5405 C CA . PRO C 2 132 ? 166.848 183.851 164.924 1.00 54.87 132 PRO C CA 1
ATOM 5406 C C . PRO C 2 132 ? 167.924 184.114 163.884 1.00 54.87 132 PRO C C 1
ATOM 5407 O O . PRO C 2 132 ? 168.124 185.250 163.450 1.00 54.87 132 PRO C O 1
ATOM 5411 N N . ASP C 2 133 ? 168.619 183.052 163.487 1.00 53.26 133 ASP C N 1
ATOM 5412 C CA . ASP C 2 133 ? 169.743 183.158 162.561 1.00 53.26 133 ASP C CA 1
ATOM 5413 C C . ASP C 2 133 ? 169.181 182.994 161.158 1.00 53.26 133 ASP C C 1
ATOM 5414 O O . ASP C 2 133 ? 168.782 181.898 160.758 1.00 53.26 133 ASP C O 1
ATOM 5419 N N . THR C 2 134 ? 169.149 184.090 160.407 1.00 52.08 134 THR C N 1
ATOM 5420 C CA . THR C 2 134 ? 168.785 184.066 159.001 1.00 52.08 134 THR C CA 1
ATOM 5421 C C . THR C 2 134 ? 170.002 184.090 158.089 1.00 52.08 134 THR C C 1
ATOM 5422 O O . THR C 2 134 ? 169.845 184.069 156.866 1.00 52.08 134 THR C O 1
ATOM 5426 N N . ARG C 2 135 ? 171.204 184.101 158.655 1.00 50.81 135 ARG C N 1
ATOM 5427 C CA . ARG C 2 135 ? 172.421 184.214 157.866 1.00 50.81 135 ARG C CA 1
ATOM 5428 C C . ARG C 2 135 ? 172.569 183.032 156.918 1.00 50.81 135 ARG C C 1
ATOM 5429 O O . ARG C 2 135 ? 172.188 181.902 157.230 1.00 50.81 135 ARG C O 1
ATOM 5437 N N . VAL C 2 136 ? 173.135 183.306 155.747 1.00 51.17 136 VAL C N 1
ATOM 5438 C CA . VAL C 2 136 ? 173.346 182.282 154.730 1.00 51.17 136 VAL C CA 1
ATOM 5439 C C . VAL C 2 136 ? 174.487 181.389 155.197 1.00 51.17 136 VAL C C 1
ATOM 5440 O O . VAL C 2 136 ? 175.637 181.824 155.278 1.00 51.17 136 VAL C O 1
ATOM 5444 N N . HIS C 2 137 ? 174.169 180.133 155.505 1.00 51.07 137 HIS C N 1
ATOM 5445 C CA . HIS C 2 137 ? 175.165 179.212 156.033 1.00 51.07 137 HIS C CA 1
ATOM 5446 C C . HIS C 2 137 ? 175.904 178.463 154.937 1.00 51.07 137 HIS C C 1
ATOM 5447 O O . HIS C 2 137 ? 177.091 178.162 155.092 1.00 51.07 137 HIS C O 1
ATOM 5454 N N . CYS C 2 138 ? 175.237 178.151 153.830 1.00 53.12 138 CYS C N 1
ATOM 5455 C CA . CYS C 2 138 ? 175.899 177.502 152.706 1.00 53.12 138 CYS C CA 1
ATOM 5456 C C . CYS C 2 138 ? 175.567 178.238 151.418 1.00 53.12 138 CYS C C 1
ATOM 5457 O O . CYS C 2 138 ? 174.481 178.797 151.271 1.00 53.12 138 CYS C O 1
ATOM 5460 N N . CYS C 2 139 ? 176.515 178.233 150.484 1.00 49.96 139 CYS C N 1
ATOM 5461 C CA . CYS C 2 139 ? 176.324 178.818 149.157 1.00 49.96 139 CYS C CA 1
ATOM 5462 C C . CYS C 2 139 ? 176.809 177.815 148.118 1.00 49.96 139 CYS C C 1
ATOM 5463 O O . CYS C 2 139 ? 178.014 177.686 147.884 1.00 49.96 139 CYS C O 1
ATOM 5466 N N . ILE C 2 140 ? 175.872 177.111 147.498 1.00 48.03 140 ILE C N 1
ATOM 5467 C CA . ILE C 2 140 ? 176.188 176.156 146.445 1.00 48.03 140 ILE C CA 1
ATOM 5468 C C . ILE C 2 140 ? 176.251 176.910 145.125 1.00 48.03 140 ILE C C 1
ATOM 5469 O O . ILE C 2 140 ? 175.246 177.465 144.665 1.00 48.03 140 ILE C O 1
ATOM 5474 N N . TYR C 2 141 ? 177.428 176.923 144.513 1.00 47.58 141 TYR C N 1
ATOM 5475 C CA . TYR C 2 141 ? 177.667 177.635 143.269 1.00 47.58 141 TYR C CA 1
ATOM 5476 C C . TYR C 2 141 ? 177.658 176.642 142.114 1.00 47.58 141 TYR C C 1
ATOM 5477 O O . TYR C 2 141 ? 178.439 175.686 142.108 1.00 47.58 141 TYR C O 1
ATOM 5486 N N . PHE C 2 142 ? 176.791 176.880 141.134 1.00 44.56 142 PHE C N 1
ATOM 5487 C CA . PHE C 2 142 ? 176.604 175.976 140.008 1.00 44.56 142 PHE C CA 1
ATOM 5488 C C . PHE C 2 142 ? 177.429 176.458 138.823 1.00 44.56 142 PHE C C 1
ATOM 5489 O O . PHE C 2 142 ? 177.246 177.584 138.352 1.00 44.56 142 PHE C O 1
ATOM 5497 N N . ILE C 2 143 ? 178.324 175.608 138.344 1.00 46.81 143 ILE C N 1
ATOM 5498 C CA . ILE C 2 143 ? 179.144 175.889 137.168 1.00 46.81 143 ILE C CA 1
ATOM 5499 C C . ILE C 2 143 ? 178.605 175.062 136.008 1.00 46.81 143 ILE C C 1
ATOM 5500 O O . ILE C 2 143 ? 178.471 173.839 136.150 1.00 46.81 143 ILE C O 1
ATOM 5505 N N . PRO C 2 144 ? 178.275 175.674 134.870 1.00 47.26 144 PRO C N 1
ATOM 5506 C CA . PRO C 2 144 ? 177.743 174.896 133.756 1.00 47.26 144 PRO C CA 1
ATOM 5507 C C . PRO C 2 144 ? 178.792 173.950 133.204 1.00 47.26 144 PRO C C 1
ATOM 5508 O O . PRO C 2 144 ? 179.999 174.243 133.248 1.00 47.26 144 PRO C O 1
ATOM 5512 N N . PRO C 2 145 ? 178.381 172.801 132.672 1.00 47.47 145 PRO C N 1
ATOM 5513 C CA . PRO C 2 145 ? 179.333 171.805 132.150 1.00 47.47 145 PRO C CA 1
ATOM 5514 C C . PRO C 2 145 ? 179.862 172.156 130.764 1.00 47.47 145 PRO C C 1
ATOM 5515 O O . PRO C 2 145 ? 179.600 171.472 129.775 1.00 47.47 145 PRO C O 1
ATOM 5519 N N . SER C 2 146 ? 180.629 173.243 130.688 1.00 50.85 146 SER C N 1
ATOM 5520 C CA . SER C 2 146 ? 181.199 173.648 129.409 1.00 50.85 146 SER C CA 1
ATOM 5521 C C . SER C 2 146 ? 182.278 172.679 128.950 1.00 50.85 146 SER C C 1
ATOM 5522 O O . SER C 2 146 ? 182.328 172.312 127.772 1.00 50.85 146 SER C O 1
ATOM 5525 N N . GLY C 2 147 ? 183.144 172.250 129.861 1.00 51.93 147 GLY C N 1
ATOM 5526 C CA . GLY C 2 147 ? 184.245 171.381 129.515 1.00 51.93 147 GLY C CA 1
ATOM 5527 C C . GLY C 2 147 ? 185.517 172.085 129.104 1.00 51.93 147 GLY C C 1
ATOM 5528 O O . GLY C 2 147 ? 186.489 171.409 128.750 1.00 51.93 147 GLY C O 1
ATOM 5529 N N . HIS C 2 148 ? 185.549 173.415 129.142 1.00 53.63 148 HIS C N 1
ATOM 5530 C CA . HIS C 2 148 ? 186.724 174.178 128.745 1.00 53.63 148 HIS C CA 1
ATOM 5531 C C . HIS C 2 148 ? 187.353 174.924 129.913 1.00 53.63 148 HIS C C 1
ATOM 5532 O O . HIS C 2 148 ? 188.525 174.704 130.228 1.00 53.63 148 HIS C O 1
ATOM 5539 N N . SER C 2 149 ? 186.597 175.796 130.571 1.00 52.29 149 SER C N 1
ATOM 5540 C CA . SER C 2 149 ? 187.111 176.628 131.652 1.00 52.29 149 SER C CA 1
ATOM 5541 C C . SER C 2 149 ? 185.934 177.330 132.309 1.00 52.29 149 SER C C 1
ATOM 5542 O O . SER C 2 149 ? 184.805 177.288 131.816 1.00 52.29 149 SER C O 1
ATOM 5545 N N . LEU C 2 150 ? 186.215 177.978 133.434 1.00 51.48 150 LEU C N 1
ATOM 5546 C CA . LEU C 2 150 ? 185.222 178.816 134.083 1.00 51.48 150 LEU C CA 1
ATOM 5547 C C . LEU C 2 150 ? 184.903 180.025 133.215 1.00 51.48 150 LEU C C 1
ATOM 5548 O O . LEU C 2 150 ? 185.761 180.547 132.498 1.00 51.48 150 LEU C O 1
ATOM 5553 N N . ARG C 2 151 ? 183.654 180.470 133.280 1.00 50.75 151 ARG C N 1
ATOM 5554 C CA . ARG C 2 151 ? 183.293 181.727 132.648 1.00 50.75 151 ARG C CA 1
ATOM 5555 C C . ARG C 2 151 ? 183.844 182.891 133.461 1.00 50.75 151 ARG C C 1
ATOM 5556 O O . ARG C 2 151 ? 184.066 182.782 134.670 1.00 50.75 151 ARG C O 1
ATOM 5564 N N . LEU C 2 152 ? 184.080 184.016 132.783 1.00 50.55 152 LEU C N 1
ATOM 5565 C CA . LEU C 2 152 ? 184.566 185.198 133.488 1.00 50.55 152 LEU C CA 1
ATOM 5566 C C . LEU C 2 152 ? 183.541 185.690 134.502 1.00 50.55 152 LEU C C 1
ATOM 5567 O O . LEU C 2 152 ? 183.899 186.093 135.619 1.00 50.55 152 LEU C O 1
ATOM 5572 N N . VAL C 2 153 ? 182.258 185.650 134.137 1.00 50.32 153 VAL C N 1
ATOM 5573 C CA . VAL C 2 153 ? 181.194 185.999 135.066 1.00 50.32 153 VAL C CA 1
ATOM 5574 C C . VAL C 2 153 ? 181.180 185.062 136.261 1.00 50.32 153 VAL C C 1
ATOM 5575 O O . VAL C 2 153 ? 180.709 185.438 137.339 1.00 50.32 153 VAL C O 1
ATOM 5579 N N . ASP C 2 154 ? 181.701 183.847 136.102 1.00 50.19 154 ASP C N 1
ATOM 5580 C CA . ASP C 2 154 ? 181.735 182.904 137.211 1.00 50.19 154 ASP C CA 1
ATOM 5581 C C . ASP C 2 154 ? 182.910 183.202 138.132 1.00 50.19 154 ASP C C 1
ATOM 5582 O O . ASP C 2 154 ? 182.770 183.178 139.362 1.00 50.19 154 ASP C O 1
ATOM 5587 N N . ILE C 2 155 ? 184.065 183.511 137.540 1.00 50.32 155 ILE C N 1
ATOM 5588 C CA . ILE C 2 155 ? 185.250 183.864 138.312 1.00 50.32 155 ILE C CA 1
ATOM 5589 C C . ILE C 2 155 ? 184.987 185.102 139.148 1.00 50.32 155 ILE C C 1
ATOM 5590 O O . ILE C 2 155 ? 185.336 185.153 140.333 1.00 50.32 155 ILE C O 1
ATOM 5595 N N . GLU C 2 156 ? 184.368 186.122 138.549 1.00 51.04 156 GLU C N 1
ATOM 5596 C CA . GLU C 2 156 ? 184.123 187.363 139.276 1.00 51.04 156 GLU C CA 1
ATOM 5597 C C . GLU C 2 156 ? 183.243 187.122 140.495 1.00 51.04 156 GLU C C 1
ATOM 5598 O O . GLU C 2 156 ? 183.582 187.528 141.616 1.00 51.04 156 GLU C O 1
ATOM 5604 N N . VAL C 2 157 ? 182.117 186.438 140.298 1.00 49.74 157 VAL C N 1
ATOM 5605 C CA . VAL C 2 157 ? 181.180 186.228 141.392 1.00 49.74 157 VAL C CA 1
ATOM 5606 C C . VAL C 2 157 ? 181.794 185.353 142.477 1.00 49.74 157 VAL C C 1
ATOM 5607 O O . VAL C 2 157 ? 181.628 185.630 143.670 1.00 49.74 157 VAL C O 1
ATOM 5611 N N . MET C 2 158 ? 182.516 184.290 142.101 1.00 49.79 158 MET C N 1
ATOM 5612 C CA . MET C 2 158 ? 183.150 183.465 143.129 1.00 49.79 158 MET C CA 1
ATOM 5613 C C . MET C 2 158 ? 184.210 184.246 143.892 1.00 49.79 158 MET C C 1
ATOM 5614 O O . MET C 2 158 ? 184.322 184.117 145.118 1.00 49.79 158 MET C O 1
ATOM 5619 N N . LYS C 2 159 ? 184.992 185.068 143.191 1.00 48.15 159 LYS C N 1
ATOM 5620 C CA . LYS C 2 159 ? 186.025 185.852 143.853 1.00 48.15 159 LYS C CA 1
ATOM 5621 C C . LYS C 2 159 ? 185.422 186.810 144.868 1.00 48.15 159 LYS C C 1
ATOM 5622 O O . LYS C 2 159 ? 185.964 186.984 145.965 1.00 48.15 159 LYS C O 1
ATOM 5628 N N . ARG C 2 160 ? 184.301 187.445 144.523 1.00 49.41 160 ARG C N 1
ATOM 5629 C CA . ARG C 2 160 ? 183.659 188.330 145.491 1.00 49.41 160 ARG C CA 1
ATOM 5630 C C . ARG C 2 160 ? 183.014 187.546 146.626 1.00 49.41 160 ARG C C 1
ATOM 5631 O O . ARG C 2 160 ? 183.031 187.991 147.779 1.00 49.41 160 ARG C O 1
ATOM 5639 N N . LEU C 2 161 ? 182.436 186.385 146.327 1.00 48.57 161 LEU C N 1
ATOM 5640 C CA . LEU C 2 161 ? 181.629 185.678 147.312 1.00 48.57 161 LEU C CA 1
ATOM 5641 C C . LEU C 2 161 ? 182.478 184.964 148.356 1.00 48.57 161 LEU C C 1
ATOM 5642 O O . LEU C 2 161 ? 182.081 184.883 149.522 1.00 48.57 161 LEU C O 1
ATOM 5647 N N . VAL C 2 162 ? 183.639 184.431 147.965 1.00 49.01 162 VAL C N 1
ATOM 5648 C CA . VAL C 2 162 ? 184.428 183.628 148.895 1.00 49.01 162 VAL C CA 1
ATOM 5649 C C . VAL C 2 162 ? 184.957 184.444 150.062 1.00 49.01 162 VAL C C 1
ATOM 5650 O O . VAL C 2 162 ? 185.364 183.874 151.079 1.00 49.01 162 VAL C O 1
ATOM 5654 N N . GLU C 2 163 ? 184.968 185.770 149.947 1.00 49.13 163 GLU C N 1
ATOM 5655 C CA . GLU C 2 163 ? 185.469 186.605 151.028 1.00 49.13 163 GLU C CA 1
ATOM 5656 C C . GLU C 2 163 ? 184.454 186.810 152.141 1.00 49.13 163 GLU C C 1
ATOM 5657 O O . GLU C 2 163 ? 184.835 187.258 153.227 1.00 49.13 163 GLU C O 1
ATOM 5663 N N . ILE C 2 164 ? 183.180 186.504 151.907 1.00 47.56 164 ILE C N 1
ATOM 5664 C CA . ILE C 2 164 ? 182.157 186.788 152.905 1.00 47.56 164 ILE C CA 1
ATOM 5665 C C . ILE C 2 164 ? 181.250 185.588 153.154 1.00 47.56 164 ILE C C 1
ATOM 5666 O O . ILE C 2 164 ? 180.507 185.566 154.140 1.00 47.56 164 ILE C O 1
ATOM 5671 N N . VAL C 2 165 ? 181.289 184.583 152.278 1.00 48.41 165 VAL C N 1
ATOM 5672 C CA . VAL C 2 165 ? 180.357 183.464 152.361 1.00 48.41 165 VAL C CA 1
ATOM 5673 C C . VAL C 2 165 ? 181.103 182.161 152.096 1.00 48.41 165 VAL C C 1
ATOM 5674 O O . VAL C 2 165 ? 182.088 182.128 151.354 1.00 48.41 165 VAL C O 1
ATOM 5678 N N . ASN C 2 166 ? 180.626 181.079 152.714 1.00 49.59 166 ASN C N 1
ATOM 5679 C CA . ASN C 2 166 ? 181.098 179.737 152.391 1.00 49.59 166 ASN C CA 1
ATOM 5680 C C . ASN C 2 166 ? 180.600 179.334 151.011 1.00 49.59 166 ASN C C 1
ATOM 5681 O O . ASN C 2 166 ? 179.393 179.192 150.802 1.00 49.59 166 ASN C O 1
ATOM 5686 N N . VAL C 2 167 ? 181.521 179.124 150.076 1.00 48.33 167 VAL C N 1
ATOM 5687 C CA . VAL C 2 167 ? 181.187 178.803 148.693 1.00 48.33 167 VAL C CA 1
ATOM 5688 C C . VAL C 2 167 ? 181.608 177.370 148.408 1.00 48.33 167 VAL C C 1
ATOM 5689 O O . VAL C 2 167 ? 182.761 176.995 148.650 1.00 48.33 167 VAL C O 1
ATOM 5693 N N . ILE C 2 168 ? 180.678 176.575 147.898 1.00 48.13 168 ILE C N 1
ATOM 5694 C CA . ILE C 2 168 ? 180.917 175.186 147.536 1.00 48.13 168 ILE C CA 1
ATOM 5695 C C . ILE C 2 168 ? 180.613 175.019 146.054 1.00 48.13 168 ILE C C 1
ATOM 5696 O O . ILE C 2 168 ? 179.452 174.945 145.652 1.00 48.13 168 ILE C O 1
ATOM 5701 N N . PRO C 2 169 ? 181.635 174.961 145.205 1.00 47.67 169 PRO C N 1
ATOM 5702 C CA . PRO C 2 169 ? 181.387 174.867 143.764 1.00 47.67 169 PRO C CA 1
ATOM 5703 C C . PRO C 2 169 ? 180.966 173.469 143.341 1.00 47.67 169 PRO C C 1
ATOM 5704 O O . PRO C 2 169 ? 181.525 172.465 143.787 1.00 47.67 169 PRO C O 1
ATOM 5708 N N . VAL C 2 170 ? 179.962 173.417 142.468 1.00 46.16 170 VAL C N 1
ATOM 5709 C CA . VAL C 2 170 ? 179.454 172.172 141.912 1.00 46.16 170 VAL C CA 1
ATOM 5710 C C . VAL C 2 170 ? 179.347 172.322 140.403 1.00 46.16 170 VAL C C 1
ATOM 5711 O O . VAL C 2 170 ? 179.109 173.416 139.883 1.00 46.16 170 VAL C O 1
ATOM 5715 N N . ILE C 2 171 ? 179.539 171.215 139.695 1.00 47.35 171 ILE C N 1
ATOM 5716 C CA . ILE C 2 171 ? 179.367 171.178 138.249 1.00 47.35 171 ILE C CA 1
ATOM 5717 C C . ILE C 2 171 ? 177.950 170.697 137.977 1.00 47.35 171 ILE C C 1
ATOM 5718 O O . ILE C 2 171 ? 177.610 169.545 138.254 1.00 47.35 171 ILE C O 1
ATOM 5723 N N . ALA C 2 172 ? 177.121 171.582 137.438 1.00 47.83 172 ALA C N 1
ATOM 5724 C CA . ALA C 2 172 ? 175.724 171.257 137.213 1.00 47.83 172 ALA C CA 1
ATOM 5725 C C . ALA C 2 172 ? 175.572 170.351 136.002 1.00 47.83 172 ALA C C 1
ATOM 5726 O O . ALA C 2 172 ? 176.353 170.415 135.050 1.00 47.83 172 ALA C O 1
ATOM 5728 N N . LYS C 2 173 ? 174.550 169.502 136.048 1.00 48.05 173 LYS C N 1
ATOM 5729 C CA . LYS C 2 173 ? 174.205 168.603 134.953 1.00 48.05 173 LYS C CA 1
ATOM 5730 C C . LYS C 2 173 ? 175.422 167.800 134.502 1.00 48.05 173 LYS C C 1
ATOM 5731 O O . LYS C 2 173 ? 175.799 167.785 133.330 1.00 48.05 173 LYS C O 1
ATOM 5737 N N . SER C 2 174 ? 176.040 167.124 135.468 1.00 48.81 174 SER C N 1
ATOM 5738 C CA . SER C 2 174 ? 177.268 166.392 135.198 1.00 48.81 174 SER C CA 1
ATOM 5739 C C . SER C 2 174 ? 177.042 165.136 134.373 1.00 48.81 174 SER C C 1
ATOM 5740 O O . SER C 2 174 ? 178.020 164.524 133.933 1.00 48.81 174 SER C O 1
ATOM 5743 N N . ASP C 2 175 ? 175.807 164.733 134.155 1.00 49.21 175 ASP C N 1
ATOM 5744 C CA . ASP C 2 175 ? 175.511 163.607 133.284 1.00 49.21 175 ASP C CA 1
ATOM 5745 C C . ASP C 2 175 ? 175.750 163.926 131.818 1.00 49.21 175 ASP C C 1
ATOM 5746 O O . ASP C 2 175 ? 175.688 163.017 130.985 1.00 49.21 175 ASP C O 1
ATOM 5751 N N . SER C 2 176 ? 176.006 165.185 131.486 1.00 49.65 176 SER C N 1
ATOM 5752 C CA . SER C 2 176 ? 176.385 165.588 130.142 1.00 49.65 176 SER C CA 1
ATOM 5753 C C . SER C 2 176 ? 177.880 165.483 129.900 1.00 49.65 176 SER C C 1
ATOM 5754 O O . SER C 2 176 ? 178.338 165.793 128.796 1.00 49.65 176 SER C O 1
ATOM 5757 N N . LEU C 2 177 ? 178.647 165.063 130.900 1.00 49.31 177 LEU C N 1
ATOM 5758 C CA . LEU C 2 177 ? 180.094 164.970 130.807 1.00 49.31 177 LEU C CA 1
ATOM 5759 C C . LEU C 2 177 ? 180.515 163.512 130.893 1.00 49.31 177 LEU C C 1
ATOM 5760 O O . LEU C 2 177 ? 180.069 162.788 131.787 1.00 49.31 177 LEU C O 1
ATOM 5765 N N . THR C 2 178 ? 181.366 163.086 129.966 1.00 50.39 178 THR C N 1
ATOM 5766 C CA . THR C 2 178 ? 182.055 161.821 130.139 1.00 50.39 178 THR C CA 1
ATOM 5767 C C . THR C 2 178 ? 183.123 161.968 131.217 1.00 50.39 178 THR C C 1
ATOM 5768 O O . THR C 2 178 ? 183.499 163.076 131.608 1.00 50.39 178 THR C O 1
ATOM 5772 N N . LEU C 2 179 ? 183.608 160.827 131.708 1.00 50.22 179 LEU C N 1
ATOM 5773 C CA . LEU C 2 179 ? 184.517 160.849 132.849 1.00 50.22 179 LEU C CA 1
ATOM 5774 C C . LEU C 2 179 ? 185.810 161.583 132.520 1.00 50.22 179 LEU C C 1
ATOM 5775 O O . LEU C 2 179 ? 186.323 162.347 133.347 1.00 50.22 179 LEU C O 1
ATOM 5780 N N . GLU C 2 180 ? 186.352 161.372 131.321 1.00 52.62 180 GLU C N 1
ATOM 5781 C CA . GLU C 2 180 ? 187.579 162.062 130.936 1.00 52.62 180 GLU C CA 1
ATOM 5782 C C . GLU C 2 180 ? 187.359 163.570 130.867 1.00 52.62 180 GLU C C 1
ATOM 5783 O O . GLU C 2 180 ? 188.178 164.360 131.363 1.00 52.62 180 GLU C O 1
ATOM 5789 N N . GLU C 2 181 ? 186.242 163.987 130.265 1.00 51.90 181 GLU C N 1
ATOM 5790 C CA . GLU C 2 181 ? 185.902 165.404 130.225 1.00 51.90 181 GLU C CA 1
ATOM 5791 C C . GLU C 2 181 ? 185.678 165.949 131.625 1.00 51.90 181 GLU C C 1
ATOM 5792 O O . GLU C 2 181 ? 186.071 167.080 131.929 1.00 51.90 181 GLU C O 1
ATOM 5798 N N . ARG C 2 182 ? 185.047 165.156 132.490 1.00 48.82 182 ARG C N 1
ATOM 5799 C CA . ARG C 2 182 ? 184.821 165.580 133.866 1.00 48.82 182 ARG C CA 1
ATOM 5800 C C . ARG C 2 182 ? 186.139 165.842 134.577 1.00 48.82 182 ARG C C 1
ATOM 5801 O O . ARG C 2 182 ? 186.296 166.853 135.273 1.00 48.82 182 ARG C O 1
ATOM 5809 N N . GLU C 2 183 ? 187.111 164.948 134.396 1.00 51.54 183 GLU C N 1
ATOM 5810 C CA . GLU C 2 183 ? 188.399 165.123 135.055 1.00 51.54 183 GLU C CA 1
ATOM 5811 C C . GLU C 2 183 ? 189.153 166.329 134.507 1.00 51.54 183 GLU C C 1
ATOM 5812 O O . GLU C 2 183 ? 189.732 167.101 135.283 1.00 51.54 183 GLU C O 1
ATOM 5818 N N . ARG C 2 184 ? 189.152 166.525 133.184 1.00 51.00 184 ARG C N 1
ATOM 5819 C CA . ARG C 2 184 ? 189.828 167.707 132.648 1.00 51.00 184 ARG C CA 1
ATOM 5820 C C . ARG C 2 184 ? 189.166 168.993 133.126 1.00 51.00 184 ARG C C 1
ATOM 5821 O O . ARG C 2 184 ? 189.853 169.963 133.470 1.00 51.00 184 ARG C O 1
ATOM 5829 N N . PHE C 2 185 ? 187.834 169.025 133.143 1.00 49.45 185 PHE C N 1
ATOM 5830 C CA . PHE C 2 185 ? 187.124 170.212 133.599 1.00 49.45 185 PHE C CA 1
ATOM 5831 C C . PHE C 2 185 ? 187.432 170.511 135.059 1.00 49.45 185 PHE C C 1
ATOM 5832 O O . PHE C 2 185 ? 187.681 171.667 135.423 1.00 49.45 185 PHE C O 1
ATOM 5840 N N . LYS C 2 186 ? 187.428 169.481 135.909 1.00 48.16 186 LYS C N 1
ATOM 5841 C CA . LYS C 2 186 ? 187.738 169.692 137.318 1.00 48.16 186 LYS C CA 1
ATOM 5842 C C . LYS C 2 186 ? 189.165 170.190 137.503 1.00 48.16 186 LYS C C 1
ATOM 5843 O O . LYS C 2 186 ? 189.412 171.102 138.302 1.00 48.16 186 LYS C O 1
ATOM 5849 N N . ALA C 2 187 ? 190.116 169.619 136.762 1.00 48.97 187 ALA C N 1
ATOM 5850 C CA . ALA C 2 187 ? 191.497 170.070 136.870 1.00 48.97 187 ALA C CA 1
ATOM 5851 C C . ALA C 2 187 ? 191.642 171.525 136.447 1.00 48.97 187 ALA C C 1
ATOM 5852 O O . ALA C 2 187 ? 192.331 172.308 137.114 1.00 48.97 187 ALA C O 1
ATOM 5854 N N . THR C 2 188 ? 190.999 171.910 135.342 1.00 49.39 188 THR C N 1
ATOM 5855 C CA . THR C 2 188 ? 191.112 173.288 134.875 1.00 49.39 188 THR C CA 1
ATOM 5856 C C . THR C 2 188 ? 190.463 174.260 135.854 1.00 49.39 188 THR C C 1
ATOM 5857 O O . THR C 2 188 ? 191.005 175.341 136.116 1.00 49.39 188 THR C O 1
ATOM 5861 N N . ILE C 2 189 ? 189.309 173.890 136.415 1.00 49.68 189 ILE C N 1
ATOM 5862 C CA . ILE C 2 189 ? 188.657 174.751 137.398 1.00 49.68 189 ILE C CA 1
ATOM 5863 C C . ILE C 2 189 ? 189.539 174.925 138.624 1.00 49.68 189 ILE C C 1
ATOM 5864 O O . ILE C 2 189 ? 189.675 176.033 139.155 1.00 49.68 189 ILE C O 1
ATOM 5869 N N . GLN C 2 190 ? 190.139 173.834 139.106 1.00 50.31 190 GLN C N 1
ATOM 5870 C CA . GLN C 2 190 ? 191.001 173.929 140.279 1.00 50.31 190 GLN C CA 1
ATOM 5871 C C . GLN C 2 190 ? 192.222 174.797 140.001 1.00 50.31 190 GLN C C 1
ATOM 5872 O O . GLN C 2 190 ? 192.617 175.617 140.841 1.00 50.31 190 GLN C O 1
ATOM 5878 N N . GLN C 2 191 ? 192.824 174.643 138.822 1.00 52.32 191 GLN C N 1
ATOM 5879 C CA . GLN C 2 191 ? 193.968 175.476 138.471 1.00 52.32 191 GLN C CA 1
ATOM 5880 C C . GLN C 2 191 ? 193.580 176.946 138.407 1.00 52.32 191 GLN C C 1
ATOM 5881 O O . GLN C 2 191 ? 194.337 177.813 138.859 1.00 52.32 191 GLN C O 1
ATOM 5887 N N . GLN C 2 192 ? 192.406 177.251 137.848 1.00 51.55 192 GLN C N 1
ATOM 5888 C CA . GLN C 2 192 ? 191.961 178.640 137.797 1.00 51.55 192 GLN C CA 1
ATOM 5889 C C . GLN C 2 192 ? 191.654 179.189 139.183 1.00 51.55 192 GLN C C 1
ATOM 5890 O O . GLN C 2 192 ? 191.897 180.373 139.444 1.00 51.55 192 GLN C O 1
ATOM 5896 N N . LEU C 2 193 ? 191.116 178.358 140.077 1.00 50.83 193 LEU C N 1
ATOM 5897 C CA . LEU C 2 193 ? 190.896 178.798 141.449 1.00 50.83 193 LEU C CA 1
ATOM 5898 C C . LEU C 2 193 ? 192.212 179.147 142.129 1.00 50.83 193 LEU C C 1
ATOM 5899 O O . LEU C 2 193 ? 192.311 180.163 142.824 1.00 50.83 193 LEU C O 1
ATOM 5904 N N . ILE C 2 194 ? 193.237 178.314 141.940 1.00 51.79 194 ILE C N 1
ATOM 5905 C CA . ILE C 2 194 ? 194.542 178.621 142.521 1.00 51.79 194 ILE C CA 1
ATOM 5906 C C . ILE C 2 194 ? 195.136 179.870 141.881 1.00 51.79 194 ILE C C 1
ATOM 5907 O O . ILE C 2 194 ? 195.812 180.662 142.547 1.00 51.79 194 ILE C O 1
ATOM 5912 N N . GLU C 2 195 ? 194.898 180.068 140.585 1.00 53.49 195 GLU C N 1
ATOM 5913 C CA . GLU C 2 195 ? 195.511 181.193 139.885 1.00 53.49 195 GLU C CA 1
ATOM 5914 C C . GLU C 2 195 ? 194.914 182.525 140.321 1.00 53.49 195 GLU C C 1
ATOM 5915 O O . GLU C 2 195 ? 195.646 183.499 140.528 1.00 53.49 195 GLU C O 1
ATOM 5921 N N . HIS C 2 196 ? 193.592 182.593 140.461 1.00 51.62 196 HIS C N 1
ATOM 5922 C CA . HIS C 2 196 ? 192.911 183.822 140.843 1.00 51.62 196 HIS C CA 1
ATOM 5923 C C . HIS C 2 196 ? 192.679 183.928 142.342 1.00 51.62 196 HIS C C 1
ATOM 5924 O O . HIS C 2 196 ? 191.963 184.832 142.781 1.00 51.62 196 HIS C O 1
ATOM 5931 N N . ASN C 2 197 ? 193.255 183.019 143.128 1.00 51.31 197 ASN C N 1
ATOM 5932 C CA . ASN C 2 197 ? 193.216 183.083 144.588 1.00 51.31 197 ASN C CA 1
ATOM 5933 C C . ASN C 2 197 ? 191.782 183.071 145.111 1.00 51.31 197 ASN C C 1
ATOM 5934 O O . ASN C 2 197 ? 191.360 183.950 145.864 1.00 51.31 197 ASN C O 1
ATOM 5939 N N . ILE C 2 198 ? 191.032 182.055 144.708 1.00 51.11 198 ILE C N 1
ATOM 5940 C CA . ILE C 2 198 ? 189.671 181.836 145.179 1.00 51.11 198 ILE C CA 1
ATOM 5941 C C . ILE C 2 198 ? 189.725 180.708 146.198 1.00 51.11 198 ILE C C 1
ATOM 5942 O O . ILE C 2 198 ? 190.038 179.563 145.856 1.00 51.11 198 ILE C O 1
ATOM 5947 N N . ARG C 2 199 ? 189.421 181.023 147.450 1.00 54.65 199 ARG C N 1
ATOM 5948 C CA . ARG C 2 199 ? 189.491 180.063 148.544 1.00 54.65 199 ARG C CA 1
ATOM 5949 C C . ARG C 2 199 ? 188.076 179.618 148.886 1.00 54.65 199 ARG C C 1
ATOM 5950 O O . ARG C 2 199 ? 187.296 180.388 149.454 1.00 54.65 199 ARG C O 1
ATOM 5958 N N . VAL C 2 200 ? 187.749 178.378 148.550 1.00 51.64 200 VAL C N 1
ATOM 5959 C CA . VAL C 2 200 ? 186.407 177.861 148.720 1.00 51.64 200 VAL C CA 1
ATOM 5960 C C . VAL C 2 200 ? 186.366 176.962 149.947 1.00 51.64 200 VAL C C 1
ATOM 5961 O O . VAL C 2 200 ? 187.386 176.452 150.416 1.00 51.64 200 VAL C O 1
ATOM 5965 N N . TYR C 2 201 ? 185.165 176.773 150.478 1.00 51.65 201 TYR C N 1
ATOM 5966 C CA . TYR C 2 201 ? 184.982 175.890 151.618 1.00 51.65 201 TYR C CA 1
ATOM 5967 C C . TYR C 2 201 ? 185.164 174.437 151.187 1.00 51.65 201 TYR C C 1
ATOM 5968 O O . TYR C 2 201 ? 184.651 174.034 150.141 1.00 51.65 201 TYR C O 1
ATOM 5977 N N . PRO C 2 202 ? 185.869 173.614 151.982 1.00 54.60 202 PRO C N 1
ATOM 5978 C CA . PRO C 2 202 ? 186.473 173.966 153.269 1.00 54.60 202 PRO C CA 1
ATOM 5979 C C . PRO C 2 202 ? 187.820 174.655 153.139 1.00 54.60 202 PRO C C 1
ATOM 5980 O O . PRO C 2 202 ? 188.583 174.365 152.222 1.00 54.60 202 PRO C O 1
ATOM 5984 N N . ASP C 2 203 ? 188.099 175.568 154.061 1.00 62.15 203 ASP C N 1
ATOM 5985 C CA . ASP C 2 203 ? 189.354 176.300 154.101 1.00 62.15 203 ASP C CA 1
ATOM 5986 C C . ASP C 2 203 ? 190.140 175.859 155.324 1.00 62.15 203 ASP C C 1
ATOM 5987 O O . ASP C 2 203 ? 189.622 175.891 156.445 1.00 62.15 203 ASP C O 1
ATOM 5992 N N . LEU C 2 204 ? 191.388 175.446 155.108 1.00 65.32 204 LEU C N 1
ATOM 5993 C CA . LEU C 2 204 ? 192.201 174.905 156.187 1.00 65.32 204 LEU C CA 1
ATOM 5994 C C . LEU C 2 204 ? 192.792 175.978 157.088 1.00 65.32 204 LEU C C 1
ATOM 5995 O O . LEU C 2 204 ? 193.302 175.646 158.163 1.00 65.32 204 LEU C O 1
ATOM 6000 N N . GLU C 2 205 ? 192.742 177.246 156.684 1.00 65.07 205 GLU C N 1
ATOM 6001 C CA . GLU C 2 205 ? 193.199 178.323 157.550 1.00 65.07 205 GLU C CA 1
ATOM 6002 C C . GLU C 2 205 ? 192.221 178.617 158.677 1.00 65.07 205 GLU C C 1
ATOM 6003 O O . GLU C 2 205 ? 192.576 179.334 159.617 1.00 65.07 205 GLU C O 1
ATOM 6009 N N . ASN C 2 206 ? 191.003 178.083 158.601 1.00 66.63 206 ASN C N 1
ATOM 6010 C CA . ASN C 2 206 ? 189.984 178.278 159.620 1.00 66.63 206 ASN C CA 1
ATOM 6011 C C . ASN C 2 206 ? 189.844 177.069 160.537 1.00 66.63 206 ASN C C 1
ATOM 6012 O O . ASN C 2 206 ? 188.788 176.881 161.150 1.00 66.63 206 ASN C O 1
ATOM 6017 N N . LEU C 2 207 ? 190.884 176.247 160.640 1.00 70.72 207 LEU C N 1
ATOM 6018 C CA . LEU C 2 207 ? 190.862 175.044 161.455 1.00 70.72 207 LEU C CA 1
ATOM 6019 C C . LEU C 2 207 ? 191.977 175.100 162.489 1.00 70.72 207 LEU C C 1
ATOM 6020 O O . LEU C 2 207 ? 193.005 175.752 162.282 1.00 70.72 207 LEU C O 1
ATOM 6025 N N . ASP C 2 208 ? 191.762 174.413 163.606 1.00 77.31 208 ASP C N 1
ATOM 6026 C CA . ASP C 2 208 ? 192.750 174.389 164.673 1.00 77.31 208 ASP C CA 1
ATOM 6027 C C . ASP C 2 208 ? 194.010 173.655 164.227 1.00 77.31 208 ASP C C 1
ATOM 6028 O O . ASP C 2 208 ? 193.954 172.666 163.491 1.00 77.31 208 ASP C O 1
ATOM 6033 N N . VAL C 2 209 ? 195.159 174.158 164.680 1.00 78.67 209 VAL C N 1
ATOM 6034 C CA . VAL C 2 209 ? 196.430 173.534 164.330 1.00 78.67 209 VAL C CA 1
ATOM 6035 C C . VAL C 2 209 ? 196.555 172.166 164.989 1.00 78.67 209 VAL C C 1
ATOM 6036 O O . VAL C 2 209 ? 197.103 171.226 164.401 1.00 78.67 209 VAL C O 1
ATOM 6040 N N . ASP C 2 210 ? 196.051 172.032 166.218 1.00 79.50 210 ASP C N 1
ATOM 6041 C CA . ASP C 2 210 ? 196.198 170.780 166.953 1.00 79.50 210 ASP C CA 1
ATOM 6042 C C . ASP C 2 210 ? 195.472 169.632 166.262 1.00 79.50 210 ASP C C 1
ATOM 6043 O O . ASP C 2 210 ? 196.004 168.519 166.169 1.00 79.50 210 ASP C O 1
ATOM 6048 N N . ASP C 2 211 ? 194.258 169.877 165.776 1.00 73.27 211 ASP C N 1
ATOM 6049 C CA . ASP C 2 211 ? 193.463 168.811 165.180 1.00 73.27 211 ASP C CA 1
ATOM 6050 C C . ASP C 2 211 ? 194.055 168.386 163.844 1.00 73.27 211 ASP C C 1
ATOM 6051 O O . ASP C 2 211 ? 194.453 169.227 163.032 1.00 73.27 211 ASP C O 1
ATOM 6056 N N . GLU C 2 212 ? 194.118 167.074 163.616 1.00 70.24 212 GLU C N 1
ATOM 6057 C CA . GLU C 2 212 ? 194.661 166.555 162.368 1.00 70.24 212 GLU C CA 1
ATOM 6058 C C . GLU C 2 212 ? 193.705 165.566 161.716 1.00 70.24 212 GLU C C 1
ATOM 6059 O O . GLU C 2 212 ? 193.576 165.537 160.486 1.00 70.24 212 GLU C O 1
ATOM 6065 N N . THR C 2 213 ? 193.030 164.750 162.529 1.00 67.46 213 THR C N 1
ATOM 6066 C CA . THR C 2 213 ? 192.097 163.771 161.986 1.00 67.46 213 THR C CA 1
ATOM 6067 C C . THR C 2 213 ? 190.887 164.426 161.335 1.00 67.46 213 THR C C 1
ATOM 6068 O O . THR C 2 213 ? 190.235 163.799 160.495 1.00 67.46 213 THR C O 1
ATOM 6072 N N . GLU C 2 214 ? 190.573 165.667 161.706 1.00 66.66 214 GLU C N 1
ATOM 6073 C CA . GLU C 2 214 ? 189.536 166.441 161.042 1.00 66.66 214 GLU C CA 1
ATOM 6074 C C . GLU C 2 214 ? 190.093 167.341 159.950 1.00 66.66 214 GLU C C 1
ATOM 6075 O O . GLU C 2 214 ? 189.369 167.662 159.002 1.00 66.66 214 GLU C O 1
ATOM 6081 N N . ARG C 2 215 ? 191.359 167.742 160.060 1.00 65.97 215 ARG C N 1
ATOM 6082 C CA . ARG C 2 215 ? 192.021 168.484 158.997 1.00 65.97 215 ARG C CA 1
ATOM 6083 C C . ARG C 2 215 ? 192.195 167.652 157.735 1.00 65.97 215 ARG C C 1
ATOM 6084 O O . ARG C 2 215 ? 191.975 168.166 156.631 1.00 65.97 215 ARG C O 1
ATOM 6092 N N . GLN C 2 216 ? 192.574 166.381 157.873 1.00 63.17 216 GLN C N 1
ATOM 6093 C CA . GLN C 2 216 ? 192.771 165.521 156.712 1.00 63.17 216 GLN C CA 1
ATOM 6094 C C . GLN C 2 216 ? 191.473 165.304 155.947 1.00 63.17 216 GLN C C 1
ATOM 6095 O O . GLN C 2 216 ? 191.469 165.305 154.710 1.00 63.17 216 GLN C O 1
ATOM 6101 N N . ARG C 2 217 ? 190.366 165.108 156.666 1.00 59.27 217 ARG C N 1
ATOM 6102 C CA . ARG C 2 217 ? 189.076 164.907 156.014 1.00 59.27 217 ARG C CA 1
ATOM 6103 C C . ARG C 2 217 ? 188.674 166.127 155.196 1.00 59.27 217 ARG C C 1
ATOM 6104 O O . ARG C 2 217 ? 188.223 166.004 154.046 1.00 59.27 217 ARG C O 1
ATOM 6112 N N . ASN C 2 218 ? 188.842 167.317 155.768 1.00 59.23 218 ASN C N 1
ATOM 6113 C CA . ASN C 2 218 ? 188.529 168.535 155.041 1.00 59.23 218 ASN C CA 1
ATOM 6114 C C . ASN C 2 218 ? 189.472 168.739 153.865 1.00 59.23 218 ASN C C 1
ATOM 6115 O O . ASN C 2 218 ? 189.061 169.280 152.835 1.00 59.23 218 ASN C O 1
ATOM 6120 N N . LEU C 2 219 ? 190.728 168.309 153.989 1.00 58.24 219 LEU C N 1
ATOM 6121 C CA . LEU C 2 219 ? 191.637 168.392 152.851 1.00 58.24 219 LEU C CA 1
ATOM 6122 C C . LEU C 2 219 ? 191.196 167.474 151.715 1.00 58.24 219 LEU C C 1
ATOM 6123 O O . LEU C 2 219 ? 191.277 167.852 150.540 1.00 58.24 219 LEU C O 1
ATOM 6128 N N . LYS C 2 220 ? 190.725 166.267 152.040 1.00 57.51 220 LYS C N 1
ATOM 6129 C CA . LYS C 2 220 ? 190.185 165.388 151.003 1.00 57.51 220 LYS C CA 1
ATOM 6130 C C . LYS C 2 220 ? 188.980 166.023 150.323 1.00 57.51 220 LYS C C 1
ATOM 6131 O O . LYS C 2 220 ? 188.872 166.025 149.087 1.00 57.51 220 LYS C O 1
ATOM 6137 N N . LEU C 2 221 ? 188.064 166.583 151.119 1.00 54.41 221 LEU C N 1
ATOM 6138 C CA . LEU C 2 221 ? 186.900 167.243 150.536 1.00 54.41 221 LEU C CA 1
ATOM 6139 C C . LEU C 2 221 ? 187.318 168.402 149.640 1.00 54.41 221 LEU C C 1
ATOM 6140 O O . LEU C 2 221 ? 186.738 168.607 148.568 1.00 54.41 221 LEU C O 1
ATOM 6145 N N . LYS C 2 222 ? 188.320 169.173 150.065 1.00 55.05 222 LYS C N 1
ATOM 6146 C CA . LYS C 2 222 ? 188.805 170.281 149.251 1.00 55.05 222 LYS C CA 1
ATOM 6147 C C . LYS C 2 222 ? 189.389 169.791 147.937 1.00 55.05 222 LYS C C 1
ATOM 6148 O O . LYS C 2 222 ? 189.143 170.383 146.880 1.00 55.05 222 LYS C O 1
ATOM 6154 N N . GLU C 2 223 ? 190.171 168.715 147.981 1.00 55.43 223 GLU C N 1
ATOM 6155 C CA . GLU C 2 223 ? 190.774 168.198 146.759 1.00 55.43 223 GLU C CA 1
ATOM 6156 C C . GLU C 2 223 ? 189.725 167.646 145.805 1.00 55.43 223 GLU C C 1
ATOM 6157 O O . GLU C 2 223 ? 189.926 167.672 144.587 1.00 55.43 223 GLU C O 1
ATOM 6163 N N . ARG C 2 224 ? 188.606 167.143 146.328 1.00 52.67 224 ARG C N 1
ATOM 6164 C CA . ARG C 2 224 ? 187.569 166.603 145.455 1.00 52.67 224 ARG C CA 1
ATOM 6165 C C . ARG C 2 224 ? 186.730 167.685 144.775 1.00 52.67 224 ARG C C 1
ATOM 6166 O O . ARG C 2 224 ? 186.096 167.405 143.753 1.00 52.67 224 ARG C O 1
ATOM 6174 N N . LEU C 2 225 ? 186.724 168.909 145.296 1.00 51.01 225 LEU C N 1
ATOM 6175 C CA . LEU C 2 225 ? 185.942 169.977 144.690 1.00 51.01 225 LEU C CA 1
ATOM 6176 C C . LEU C 2 225 ? 186.531 170.386 143.341 1.00 51.01 225 LEU C C 1
ATOM 6177 O O . LEU C 2 225 ? 187.741 170.278 143.127 1.00 51.01 225 LEU C O 1
ATOM 6182 N N . PRO C 2 226 ? 185.694 170.875 142.408 1.00 48.99 226 PRO C N 1
ATOM 6183 C CA . PRO C 2 226 ? 184.235 171.018 142.473 1.00 48.99 226 PRO C CA 1
ATOM 6184 C C . PRO C 2 226 ? 183.471 169.731 142.174 1.00 48.99 226 PRO C C 1
ATOM 6185 O O . PRO C 2 226 ? 183.846 168.989 141.274 1.00 48.99 226 PRO C O 1
ATOM 6189 N N . PHE C 2 227 ? 182.397 169.489 142.920 1.00 48.31 227 PHE C N 1
ATOM 6190 C CA . PHE C 2 227 ? 181.650 168.248 142.787 1.00 48.31 227 PHE C CA 1
ATOM 6191 C C . PHE C 2 227 ? 180.905 168.187 141.461 1.00 48.31 227 PHE C C 1
ATOM 6192 O O . PHE C 2 227 ? 180.462 169.202 140.919 1.00 48.31 227 PHE C O 1
ATOM 6200 N N . ALA C 2 228 ? 180.772 166.972 140.940 1.00 47.97 228 ALA C N 1
ATOM 6201 C CA . ALA C 2 228 ? 179.977 166.702 139.750 1.00 47.97 228 ALA C CA 1
ATOM 6202 C C . ALA C 2 228 ? 178.653 166.098 140.198 1.00 47.97 228 ALA C C 1
ATOM 6203 O O . ALA C 2 228 ? 178.602 164.931 140.597 1.00 47.97 228 ALA C O 1
ATOM 6205 N N . ILE C 2 229 ? 177.585 166.885 140.127 1.00 47.68 229 ILE C N 1
ATOM 6206 C CA . ILE C 2 229 ? 176.312 166.533 140.740 1.00 47.68 229 ILE C CA 1
ATOM 6207 C C . ILE C 2 229 ? 175.290 166.194 139.668 1.00 47.68 229 ILE C C 1
ATOM 6208 O O . ILE C 2 229 ? 175.350 166.685 138.536 1.00 47.68 229 ILE C O 1
ATOM 6213 N N . VAL C 2 230 ? 174.349 165.332 140.039 1.00 48.65 230 VAL C N 1
ATOM 6214 C CA . VAL C 2 230 ? 173.169 165.029 139.239 1.00 48.65 230 VAL C CA 1
ATOM 6215 C C . VAL C 2 230 ? 171.978 164.990 140.183 1.00 48.65 230 VAL C C 1
ATOM 6216 O O . VAL C 2 230 ? 172.049 164.368 141.247 1.00 48.65 230 VAL C O 1
ATOM 6220 N N . GLY C 2 231 ? 170.899 165.659 139.813 1.00 49.01 231 GLY C N 1
ATOM 6221 C CA . GLY C 2 231 ? 169.710 165.735 140.646 1.00 49.01 231 GLY C CA 1
ATOM 6222 C C . GLY C 2 231 ? 168.492 165.191 139.928 1.00 49.01 231 GLY C C 1
ATOM 6223 O O . GLY C 2 231 ? 168.343 165.376 138.720 1.00 49.01 231 GLY C O 1
ATOM 6224 N N . SER C 2 232 ? 167.625 164.520 140.679 1.00 51.22 232 SER C N 1
ATOM 6225 C CA . SER C 2 232 ? 166.388 163.989 140.130 1.00 51.22 232 SER C CA 1
ATOM 6226 C C . SER C 2 232 ? 165.402 163.760 141.262 1.00 51.22 232 SER C C 1
ATOM 6227 O O . SER C 2 232 ? 165.767 163.759 142.439 1.00 51.22 232 SER C O 1
ATOM 6230 N N . SER C 2 233 ? 164.143 163.572 140.886 1.00 53.05 233 SER C N 1
ATOM 6231 C CA . SER C 2 233 ? 163.088 163.293 141.846 1.00 53.05 233 SER C CA 1
ATOM 6232 C C . SER C 2 233 ? 162.127 162.212 141.377 1.00 53.05 233 SER C C 1
ATOM 6233 O O . SER C 2 233 ? 161.142 161.946 142.071 1.00 53.05 233 SER C O 1
ATOM 6236 N N . THR C 2 234 ? 162.377 161.584 140.235 1.00 55.41 234 THR C N 1
ATOM 6237 C CA . THR C 2 234 ? 161.516 160.543 139.698 1.00 55.41 234 THR C CA 1
ATOM 6238 C C . THR C 2 234 ? 162.144 159.186 139.974 1.00 55.41 234 THR C C 1
ATOM 6239 O O . THR C 2 234 ? 163.332 158.982 139.707 1.00 55.41 234 THR C O 1
ATOM 6243 N N . THR C 2 235 ? 161.348 158.265 140.508 1.00 56.94 235 THR C N 1
ATOM 6244 C CA . THR C 2 235 ? 161.834 156.943 140.873 1.00 56.94 235 THR C CA 1
ATOM 6245 C C . THR C 2 235 ? 161.630 155.992 139.702 1.00 56.94 235 THR C C 1
ATOM 6246 O O . THR C 2 235 ? 160.510 155.843 139.205 1.00 56.94 235 THR C O 1
ATOM 6250 N N . HIS C 2 236 ? 162.709 155.353 139.266 1.00 58.22 236 HIS C N 1
ATOM 6251 C CA . HIS C 2 236 ? 162.679 154.411 138.162 1.00 58.22 236 HIS C CA 1
ATOM 6252 C C . HIS C 2 236 ? 163.030 153.021 138.668 1.00 58.22 236 HIS C C 1
ATOM 6253 O O . HIS C 2 236 ? 163.746 152.864 139.663 1.00 58.22 236 HIS C O 1
ATOM 6260 N N . GLN C 2 237 ? 162.523 152.010 137.971 1.00 64.39 237 GLN C N 1
ATOM 6261 C CA . GLN C 2 237 ? 162.786 150.620 138.321 1.00 64.39 237 GLN C CA 1
ATOM 6262 C C . GLN C 2 237 ? 163.981 150.126 137.516 1.00 64.39 237 GLN C C 1
ATOM 6263 O O . GLN C 2 237 ? 163.870 149.884 136.310 1.00 64.39 237 GLN C O 1
ATOM 6269 N N . VAL C 2 238 ? 165.123 149.974 138.182 1.00 65.54 238 VAL C N 1
ATOM 6270 C CA . VAL C 2 238 ? 166.332 149.438 137.569 1.00 65.54 238 VAL C CA 1
ATOM 6271 C C . VAL C 2 238 ? 166.580 148.067 138.175 1.00 65.54 238 VAL C C 1
ATOM 6272 O O . VAL C 2 238 ? 166.785 147.946 139.390 1.00 65.54 238 VAL C O 1
ATOM 6276 N N . GLY C 2 239 ? 166.562 147.036 137.334 1.00 68.56 239 GLY C N 1
ATOM 6277 C CA . GLY C 2 239 ? 166.655 145.680 137.830 1.00 68.56 239 GLY C CA 1
ATOM 6278 C C . GLY C 2 239 ? 165.469 145.342 138.706 1.00 68.56 239 GLY C C 1
ATOM 6279 O O . GLY C 2 239 ? 164.354 145.156 138.211 1.00 68.56 239 GLY C O 1
ATOM 6280 N N . SER C 2 240 ? 165.698 145.260 140.017 1.00 69.09 240 SER C N 1
ATOM 6281 C CA . SER C 2 240 ? 164.628 145.054 140.985 1.00 69.09 240 SER C CA 1
ATOM 6282 C C . SER C 2 240 ? 164.591 146.158 142.034 1.00 69.09 240 SER C C 1
ATOM 6283 O O . SER C 2 240 ? 163.938 146.003 143.070 1.00 69.09 240 SER C O 1
ATOM 6286 N N . LYS C 2 241 ? 165.271 147.273 141.787 1.00 67.15 241 LYS C N 1
ATOM 6287 C CA . LYS C 2 241 ? 165.403 148.348 142.760 1.00 67.15 241 LYS C CA 1
ATOM 6288 C C . LYS C 2 241 ? 164.697 149.598 142.259 1.00 67.15 241 LYS C C 1
ATOM 6289 O O . LYS C 2 241 ? 164.818 149.961 141.083 1.00 67.15 241 LYS C O 1
ATOM 6295 N N . ALA C 2 242 ? 163.968 150.253 143.154 1.00 61.77 242 ALA C N 1
ATOM 6296 C CA . ALA C 2 242 ? 163.341 151.536 142.868 1.00 61.77 242 ALA C CA 1
ATOM 6297 C C . ALA C 2 242 ? 164.317 152.633 143.271 1.00 61.77 242 ALA C C 1
ATOM 6298 O O . ALA C 2 242 ? 164.480 152.920 144.460 1.00 61.77 242 ALA C O 1
ATOM 6300 N N . VAL C 2 243 ? 164.960 153.251 142.284 1.00 57.32 243 VAL C N 1
ATOM 6301 C CA . VAL C 2 243 ? 166.052 154.181 142.539 1.00 57.32 243 VAL C CA 1
ATOM 6302 C C . VAL C 2 243 ? 165.724 155.545 141.953 1.00 57.32 243 VAL C C 1
ATOM 6303 O O . VAL C 2 243 ? 165.071 155.660 140.912 1.00 57.32 243 VAL C O 1
ATOM 6307 N N . LEU C 2 244 ? 166.169 156.587 142.649 1.00 54.62 244 LEU C N 1
ATOM 6308 C CA . LEU C 2 244 ? 166.081 157.938 142.118 1.00 54.62 244 LEU C CA 1
ATOM 6309 C C . LEU C 2 244 ? 167.058 158.105 140.968 1.00 54.62 244 LEU C C 1
ATOM 6310 O O . LEU C 2 244 ? 168.218 157.698 141.057 1.00 54.62 244 LEU C O 1
ATOM 6315 N N . GLY C 2 245 ? 166.592 158.712 139.888 1.00 52.37 245 GLY C N 1
ATOM 6316 C CA . GLY C 2 245 ? 167.472 158.939 138.763 1.00 52.37 245 GLY C CA 1
ATOM 6317 C C . GLY C 2 245 ? 166.719 159.535 137.600 1.00 52.37 245 GLY C C 1
ATOM 6318 O O . GLY C 2 245 ? 165.541 159.880 137.703 1.00 52.37 245 GLY C O 1
ATOM 6319 N N . ARG C 2 246 ? 167.431 159.654 136.487 1.00 50.68 246 ARG C N 1
ATOM 6320 C CA . ARG C 2 246 ? 166.874 160.167 135.246 1.00 50.68 246 ARG C CA 1
ATOM 6321 C C . ARG C 2 246 ? 166.914 159.075 134.191 1.00 50.68 246 ARG C C 1
ATOM 6322 O O . ARG C 2 246 ? 167.959 158.458 133.979 1.00 50.68 246 ARG C O 1
ATOM 6330 N N . LYS C 2 247 ? 165.799 158.854 133.510 1.00 51.80 247 LYS C N 1
ATOM 6331 C CA . LYS C 2 247 ? 165.730 157.848 132.454 1.00 51.80 247 LYS C CA 1
ATOM 6332 C C . LYS C 2 247 ? 165.938 158.534 131.112 1.00 51.80 247 LYS C C 1
ATOM 6333 O O . LYS C 2 247 ? 165.026 159.173 130.582 1.00 51.80 247 LYS C O 1
ATOM 6339 N N . ALA C 2 248 ? 167.141 158.406 130.563 1.00 51.93 248 ALA C N 1
ATOM 6340 C CA . ALA C 2 248 ? 167.410 158.883 129.217 1.00 51.93 248 ALA C CA 1
ATOM 6341 C C . ALA C 2 248 ? 167.011 157.790 128.229 1.00 51.93 248 ALA C C 1
ATOM 6342 O O . ALA C 2 248 ? 166.475 156.746 128.606 1.00 51.93 248 ALA C O 1
ATOM 6344 N N . GLY C 2 249 ? 167.271 158.012 126.947 1.00 53.28 249 GLY C N 1
ATOM 6345 C CA . GLY C 2 249 ? 166.994 156.980 125.970 1.00 53.28 249 GLY C CA 1
ATOM 6346 C C . GLY C 2 249 ? 168.037 155.892 125.881 1.00 53.28 249 GLY C C 1
ATOM 6347 O O . GLY C 2 249 ? 167.880 154.962 125.086 1.00 53.28 249 GLY C O 1
ATOM 6348 N N . TRP C 2 250 ? 169.100 155.989 126.676 1.00 53.25 250 TRP C N 1
ATOM 6349 C CA . TRP C 2 250 ? 170.178 155.017 126.648 1.00 53.25 250 TRP C CA 1
ATOM 6350 C C . TRP C 2 250 ? 170.552 154.471 128.017 1.00 53.25 250 TRP C C 1
ATOM 6351 O O . TRP C 2 250 ? 171.473 153.653 128.102 1.00 53.25 250 TRP C O 1
ATOM 6362 N N . GLY C 2 251 ? 169.882 154.890 129.081 1.00 51.50 251 GLY C N 1
ATOM 6363 C CA . GLY C 2 251 ? 170.155 154.328 130.387 1.00 51.50 251 GLY C CA 1
ATOM 6364 C C . GLY C 2 251 ? 169.517 155.145 131.487 1.00 51.50 251 GLY C C 1
ATOM 6365 O O . GLY C 2 251 ? 168.955 156.223 131.259 1.00 51.50 251 GLY C O 1
ATOM 6366 N N . VAL C 2 252 ? 169.630 154.612 132.699 1.00 49.91 252 VAL C N 1
ATOM 6367 C CA . VAL C 2 252 ? 169.105 155.251 133.897 1.00 49.91 252 VAL C CA 1
ATOM 6368 C C . VAL C 2 252 ? 170.280 155.790 134.697 1.00 49.91 252 VAL C C 1
ATOM 6369 O O . VAL C 2 252 ? 171.119 155.022 135.182 1.00 49.91 252 VAL C O 1
ATOM 6373 N N . ILE C 2 253 ? 170.331 157.108 134.832 1.00 49.73 253 ILE C N 1
ATOM 6374 C CA . ILE C 2 253 ? 171.384 157.803 135.557 1.00 49.73 253 ILE C CA 1
ATOM 6375 C C . ILE C 2 253 ? 170.947 157.866 137.012 1.00 49.73 253 ILE C C 1
ATOM 6376 O O . ILE C 2 253 ? 169.990 158.569 137.341 1.00 49.73 253 ILE C O 1
ATOM 6381 N N . GLU C 2 254 ? 171.637 157.139 137.883 1.00 51.38 254 GLU C N 1
ATOM 6382 C CA . GLU C 2 254 ? 171.223 157.035 139.274 1.00 51.38 254 GLU C CA 1
ATOM 6383 C C . GLU C 2 254 ? 171.942 158.079 140.116 1.00 51.38 254 GLU C C 1
ATOM 6384 O O . GLU C 2 254 ? 173.170 158.194 140.066 1.00 51.38 254 GLU C O 1
ATOM 6390 N N . VAL C 2 255 ? 171.162 158.841 140.881 1.00 50.58 255 VAL C N 1
ATOM 6391 C CA . VAL C 2 255 ? 171.705 159.943 141.668 1.00 50.58 255 VAL C CA 1
ATOM 6392 C C . VAL C 2 255 ? 172.517 159.422 142.846 1.00 50.58 255 VAL C C 1
ATOM 6393 O O . VAL C 2 255 ? 173.574 159.969 143.180 1.00 50.58 255 VAL C O 1
ATOM 6397 N N . GLU C 2 256 ? 172.047 158.360 143.492 1.00 51.30 256 GLU C N 1
ATOM 6398 C CA . GLU C 2 256 ? 172.672 157.861 144.708 1.00 51.30 256 GLU C CA 1
ATOM 6399 C C . GLU C 2 256 ? 173.877 156.968 144.443 1.00 51.30 256 GLU C C 1
ATOM 6400 O O . GLU C 2 256 ? 174.508 156.512 145.401 1.00 51.30 256 GLU C O 1
ATOM 6406 N N . ASN C 2 257 ? 174.211 156.709 143.184 1.00 50.80 257 ASN C N 1
ATOM 6407 C CA . ASN C 2 257 ? 175.302 155.810 142.830 1.00 50.80 257 ASN C CA 1
ATOM 6408 C C . ASN C 2 257 ? 176.603 156.597 142.761 1.00 50.80 257 ASN C C 1
ATOM 6409 O O . ASN C 2 257 ? 176.699 157.584 142.025 1.00 50.80 257 ASN C O 1
ATOM 6414 N N . ASP C 2 258 ? 177.605 156.157 143.523 1.00 52.39 258 ASP C N 1
ATOM 6415 C CA . ASP C 2 258 ? 178.877 156.870 143.554 1.00 52.39 258 ASP C CA 1
ATOM 6416 C C . ASP C 2 258 ? 179.650 156.702 142.256 1.00 52.39 258 ASP C C 1
ATOM 6417 O O . ASP C 2 258 ? 180.480 157.552 141.919 1.00 52.39 258 ASP C O 1
ATOM 6422 N N . ALA C 2 259 ? 179.408 155.617 141.527 1.00 51.13 259 ALA C N 1
ATOM 6423 C CA . ALA C 2 259 ? 180.063 155.408 140.245 1.00 51.13 259 ALA C CA 1
ATOM 6424 C C . ALA C 2 259 ? 179.519 156.316 139.155 1.00 51.13 259 ALA C C 1
ATOM 6425 O O . ALA C 2 259 ? 180.172 156.471 138.118 1.00 51.13 259 ALA C O 1
ATOM 6427 N N . HIS C 2 260 ? 178.352 156.921 139.370 1.00 50.61 260 HIS C N 1
ATOM 6428 C CA . HIS C 2 260 ? 177.686 157.759 138.382 1.00 50.61 260 HIS C CA 1
ATOM 6429 C C . HIS C 2 260 ? 177.925 159.244 138.614 1.00 50.61 260 HIS C C 1
ATOM 6430 O O . HIS C 2 260 ? 178.427 159.936 137.725 1.00 50.61 260 HIS C O 1
ATOM 6437 N N . CYS C 2 261 ? 177.583 159.750 139.796 1.00 50.06 261 CYS C N 1
ATOM 6438 C CA . CYS C 2 261 ? 177.753 161.158 140.111 1.00 50.06 261 CYS C CA 1
ATOM 6439 C C . CYS C 2 261 ? 178.233 161.307 141.545 1.00 50.06 261 CYS C C 1
ATOM 6440 O O . CYS C 2 261 ? 178.123 160.389 142.360 1.00 50.06 261 CYS C O 1
ATOM 6443 N N . GLU C 2 262 ? 178.770 162.491 141.846 1.00 49.23 262 GLU C N 1
ATOM 6444 C CA . GLU C 2 262 ? 179.272 162.823 143.173 1.00 49.23 262 GLU C CA 1
ATOM 6445 C C . GLU C 2 262 ? 178.233 163.527 144.034 1.00 49.23 262 GLU C C 1
ATOM 6446 O O . GLU C 2 262 ? 178.593 164.370 144.864 1.00 49.23 262 GLU C O 1
ATOM 6452 N N . PHE C 2 263 ? 176.950 163.218 143.847 1.00 47.98 263 PHE C N 1
ATOM 6453 C CA . PHE C 2 263 ? 175.910 163.841 144.658 1.00 47.98 263 PHE C CA 1
ATOM 6454 C C . PHE C 2 263 ? 176.015 163.413 146.112 1.00 47.98 263 PHE C C 1
ATOM 6455 O O . PHE C 2 263 ? 175.722 164.199 147.022 1.00 47.98 263 PHE C O 1
ATOM 6463 N N . ASN C 2 264 ? 176.414 162.163 146.346 1.00 49.28 264 ASN C N 1
ATOM 6464 C CA . ASN C 2 264 ? 176.524 161.662 147.709 1.00 49.28 264 ASN C CA 1
ATOM 6465 C C . ASN C 2 264 ? 177.544 162.460 148.504 1.00 49.28 264 ASN C C 1
ATOM 6466 O O . ASN C 2 264 ? 177.323 162.758 149.680 1.00 49.28 264 ASN C O 1
ATOM 6471 N N . HIS C 2 265 ? 178.663 162.824 147.879 1.00 50.03 265 HIS C N 1
ATOM 6472 C CA . HIS C 2 265 ? 179.664 163.630 148.568 1.00 50.03 265 HIS C CA 1
ATOM 6473 C C . HIS C 2 265 ? 179.090 164.975 148.985 1.00 50.03 265 HIS C C 1
ATOM 6474 O O . HIS C 2 265 ? 179.284 165.420 150.122 1.00 50.03 265 HIS C O 1
ATOM 6481 N N . LEU C 2 266 ? 178.364 165.631 148.080 1.00 48.30 266 LEU C N 1
ATOM 6482 C CA . LEU C 2 266 ? 177.791 166.935 148.394 1.00 48.30 266 LEU C CA 1
ATOM 6483 C C . LEU C 2 266 ? 176.774 166.826 149.518 1.00 48.30 266 LEU C C 1
ATOM 6484 O O . LEU C 2 266 ? 176.777 167.631 150.456 1.00 48.30 266 LEU C O 1
ATOM 6489 N N . ARG C 2 267 ? 175.899 165.826 149.447 1.00 48.62 267 ARG C N 1
ATOM 6490 C CA . ARG C 2 267 ? 174.846 165.709 150.448 1.00 48.62 267 ARG C CA 1
ATOM 6491 C C . ARG C 2 267 ? 175.406 165.306 151.806 1.00 48.62 267 ARG C C 1
ATOM 6492 O O . ARG C 2 267 ? 174.926 165.780 152.841 1.00 48.62 267 ARG C O 1
ATOM 6500 N N . ASN C 2 268 ? 176.432 164.455 151.827 1.00 49.48 268 ASN C N 1
ATOM 6501 C CA . ASN C 2 268 ? 177.075 164.112 153.090 1.00 49.48 268 ASN C CA 1
ATOM 6502 C C . ASN C 2 268 ? 177.810 165.309 153.678 1.00 49.48 268 ASN C C 1
ATOM 6503 O O . ASN C 2 268 ? 177.765 165.532 154.893 1.00 49.48 268 ASN C O 1
ATOM 6508 N N . MET C 2 269 ? 178.492 166.090 152.839 1.00 50.58 269 MET C N 1
ATOM 6509 C CA . MET C 2 269 ? 179.200 167.264 153.337 1.00 50.58 269 MET C CA 1
ATOM 6510 C C . MET C 2 269 ? 178.234 168.302 153.897 1.00 50.58 269 MET C C 1
ATOM 6511 O O . MET C 2 269 ? 178.486 168.884 154.956 1.00 50.58 269 MET C O 1
ATOM 6516 N N . ILE C 2 270 ? 177.118 168.542 153.210 1.00 50.56 270 ILE C N 1
ATOM 6517 C CA . ILE C 2 270 ? 176.184 169.573 153.655 1.00 50.56 270 ILE C CA 1
ATOM 6518 C C . ILE C 2 270 ? 175.386 169.107 154.864 1.00 50.56 270 ILE C C 1
ATOM 6519 O O . ILE C 2 270 ? 175.304 169.808 155.878 1.00 50.56 270 ILE C O 1
ATOM 6524 N N . ILE C 2 271 ? 174.784 167.925 154.780 1.00 50.68 271 ILE C N 1
ATOM 6525 C CA . ILE C 2 271 ? 173.782 167.521 155.759 1.00 50.68 271 ILE C CA 1
ATOM 6526 C C . ILE C 2 271 ? 174.388 166.702 156.890 1.00 50.68 271 ILE C C 1
ATOM 6527 O O . ILE C 2 271 ? 174.065 166.922 158.059 1.00 50.68 271 ILE C O 1
ATOM 6532 N N . ARG C 2 272 ? 175.278 165.760 156.579 1.00 50.55 272 ARG C N 1
ATOM 6533 C CA . ARG C 2 272 ? 175.676 164.749 157.546 1.00 50.55 272 ARG C CA 1
ATOM 6534 C C . ARG C 2 272 ? 177.027 164.977 158.208 1.00 50.55 272 ARG C C 1
ATOM 6535 O O . ARG C 2 272 ? 177.258 164.422 159.285 1.00 50.55 272 ARG C O 1
ATOM 6543 N N . THR C 2 273 ? 177.918 165.758 157.616 1.00 51.66 273 THR C N 1
ATOM 6544 C CA . THR C 2 273 ? 179.248 165.899 158.193 1.00 51.66 273 THR C CA 1
ATOM 6545 C C . THR C 2 273 ? 179.620 167.325 158.563 1.00 51.66 273 THR C C 1
ATOM 6546 O O . THR C 2 273 ? 180.241 167.536 159.607 1.00 51.66 273 THR C O 1
ATOM 6550 N N . ASN C 2 274 ? 179.268 168.319 157.744 1.00 51.27 274 ASN C N 1
ATOM 6551 C CA . ASN C 2 274 ? 179.776 169.674 157.926 1.00 51.27 274 ASN C CA 1
ATOM 6552 C C . ASN C 2 274 ? 178.674 170.714 158.085 1.00 51.27 274 ASN C C 1
ATOM 6553 O O . ASN C 2 274 ? 178.914 171.896 157.829 1.00 51.27 274 ASN C O 1
ATOM 6558 N N . LEU C 2 275 ? 177.470 170.314 158.491 1.00 50.16 275 LEU C N 1
ATOM 6559 C CA . LEU C 2 275 ? 176.415 171.296 158.721 1.00 50.16 275 LEU C CA 1
ATOM 6560 C C . LEU C 2 275 ? 176.793 172.244 159.848 1.00 50.16 275 LEU C C 1
ATOM 6561 O O . LEU C 2 275 ? 176.792 173.473 159.682 1.00 50.16 275 LEU C O 1
ATOM 6566 N N . GLN C 2 276 ? 177.147 171.685 161.004 1.00 50.16 276 GLN C N 1
ATOM 6567 C CA . GLN C 2 276 ? 177.467 172.523 162.146 1.00 50.16 276 GLN C CA 1
ATOM 6568 C C . GLN C 2 276 ? 178.785 173.250 161.942 1.00 50.16 276 GLN C C 1
ATOM 6569 O O . GLN C 2 276 ? 178.963 174.356 162.455 1.00 50.16 276 GLN C O 1
ATOM 6575 N N . ASP C 2 277 ? 179.709 172.665 161.180 1.00 50.86 277 ASP C N 1
ATOM 6576 C CA . ASP C 2 277 ? 180.942 173.375 160.863 1.00 50.86 277 ASP C CA 1
ATOM 6577 C C . ASP C 2 277 ? 180.666 174.568 159.961 1.00 50.86 277 ASP C C 1
ATOM 6578 O O . ASP C 2 277 ? 181.266 175.633 160.134 1.00 50.86 277 ASP C O 1
ATOM 6583 N N . LEU C 2 278 ? 179.756 174.411 158.997 1.00 50.27 278 LEU C N 1
ATOM 6584 C CA . LEU C 2 278 ? 179.353 175.545 158.173 1.00 50.27 278 LEU C CA 1
ATOM 6585 C C . LEU C 2 278 ? 178.732 176.640 159.026 1.00 50.27 278 LEU C C 1
ATOM 6586 O O . LEU C 2 278 ? 179.077 177.820 158.885 1.00 50.27 278 LEU C O 1
ATOM 6591 N N . LYS C 2 279 ? 177.836 176.262 159.942 1.00 49.99 279 LYS C N 1
ATOM 6592 C CA . LYS C 2 279 ? 177.218 177.255 160.814 1.00 49.99 279 LYS C CA 1
ATOM 6593 C C . LYS C 2 279 ? 178.255 177.954 161.687 1.00 49.99 279 LYS C C 1
ATOM 6594 O O . LYS C 2 279 ? 178.216 179.179 161.855 1.00 49.99 279 LYS C O 1
ATOM 6600 N N . GLU C 2 280 ? 179.201 177.194 162.239 1.00 51.66 280 GLU C N 1
ATOM 6601 C CA . GLU C 2 280 ? 180.208 177.768 163.123 1.00 51.66 280 GLU C CA 1
ATOM 6602 C C . GLU C 2 280 ? 181.150 178.699 162.374 1.00 51.66 280 GLU C C 1
ATOM 6603 O O . GLU C 2 280 ? 181.515 179.761 162.889 1.00 51.66 280 GLU C O 1
ATOM 6609 N N . VAL C 2 281 ? 181.570 178.319 161.167 1.00 50.84 281 VAL C N 1
ATOM 6610 C CA . VAL C 2 281 ? 182.449 179.184 160.390 1.00 50.84 281 VAL C CA 1
ATOM 6611 C C . VAL C 2 281 ? 181.714 180.449 159.972 1.00 50.84 281 VAL C C 1
ATOM 6612 O O . VAL C 2 281 ? 182.297 181.539 159.941 1.00 50.84 281 VAL C O 1
ATOM 6616 N N . THR C 2 282 ? 180.423 180.333 159.654 1.00 50.71 282 THR C N 1
ATOM 6617 C CA . THR C 2 282 ? 179.637 181.524 159.359 1.00 50.71 282 THR C CA 1
ATOM 6618 C C . THR C 2 282 ? 179.566 182.451 160.565 1.00 50.71 282 THR C C 1
ATOM 6619 O O . THR C 2 282 ? 179.738 183.668 160.433 1.00 50.71 282 THR C O 1
ATOM 6623 N N . ALA C 2 283 ? 179.337 181.893 161.753 1.00 50.42 283 ALA C N 1
ATOM 6624 C CA . ALA C 2 283 ? 179.140 182.724 162.936 1.00 50.42 283 ALA C CA 1
ATOM 6625 C C . ALA C 2 283 ? 180.446 183.297 163.477 1.00 50.42 283 ALA C C 1
ATOM 6626 O O . ALA C 2 283 ? 180.438 184.357 164.109 1.00 50.42 283 ALA C O 1
ATOM 6628 N N . GLN C 2 284 ? 181.571 182.622 163.255 1.00 51.31 284 GLN C N 1
ATOM 6629 C CA . GLN C 2 284 ? 182.814 182.975 163.924 1.00 51.31 284 GLN C CA 1
ATOM 6630 C C . GLN C 2 284 ? 183.891 183.539 163.009 1.00 51.31 284 GLN C C 1
ATOM 6631 O O . GLN C 2 284 ? 184.814 184.187 163.507 1.00 51.31 284 GLN C O 1
ATOM 6637 N N . VAL C 2 285 ? 183.814 183.315 161.702 1.00 51.98 285 VAL C N 1
ATOM 6638 C CA . VAL C 2 285 ? 184.813 183.809 160.759 1.00 51.98 285 VAL C CA 1
ATOM 6639 C C . VAL C 2 285 ? 184.251 184.934 159.899 1.00 51.98 285 VAL C C 1
ATOM 6640 O O . VAL C 2 285 ? 184.861 185.997 159.776 1.00 51.98 285 VAL C O 1
ATOM 6644 N N . HIS C 2 286 ? 183.083 184.719 159.293 1.00 50.95 286 HIS C N 1
ATOM 6645 C CA . HIS C 2 286 ? 182.521 185.712 158.387 1.00 50.95 286 HIS C CA 1
ATOM 6646 C C . HIS C 2 286 ? 181.743 186.782 159.140 1.00 50.95 286 HIS C C 1
ATOM 6647 O O . HIS C 2 286 ? 181.853 187.972 158.828 1.00 50.95 286 HIS C O 1
ATOM 6654 N N . TYR C 2 287 ? 180.945 186.379 160.128 1.00 51.80 287 TYR C N 1
ATOM 6655 C CA . TYR C 2 287 ? 180.188 187.353 160.905 1.00 51.80 287 TYR C CA 1
ATOM 6656 C C . TYR C 2 287 ? 181.112 188.255 161.712 1.00 51.80 287 TYR C C 1
ATOM 6657 O O . TYR C 2 287 ? 180.853 189.455 161.853 1.00 51.80 287 TYR C O 1
ATOM 6666 N N . GLU C 2 288 ? 182.192 187.694 162.259 1.00 53.37 288 GLU C N 1
ATOM 6667 C CA . GLU C 2 288 ? 183.111 188.487 163.067 1.00 53.37 288 GLU C CA 1
ATOM 6668 C C . GLU C 2 288 ? 183.844 189.521 162.226 1.00 53.37 288 GLU C C 1
ATOM 6669 O O . GLU C 2 288 ? 184.038 190.661 162.664 1.00 53.37 288 GLU C O 1
ATOM 6675 N N . LEU C 2 289 ? 184.269 189.143 161.020 1.00 52.86 289 LEU C N 1
ATOM 6676 C CA . LEU C 2 289 ? 184.953 190.098 160.156 1.00 52.86 289 LEU C CA 1
ATOM 6677 C C . LEU C 2 289 ? 184.011 191.207 159.716 1.00 52.86 289 LEU C C 1
ATOM 6678 O O . LEU C 2 289 ? 184.429 192.358 159.549 1.00 52.86 289 LEU C O 1
ATOM 6683 N N . TYR C 2 290 ? 182.734 190.881 159.517 1.00 52.87 290 TYR C N 1
ATOM 6684 C CA . TYR C 2 290 ? 181.747 191.917 159.243 1.00 52.87 290 TYR C CA 1
ATOM 6685 C C . TYR C 2 290 ? 181.578 192.836 160.442 1.00 52.87 290 TYR C C 1
ATOM 6686 O O . TYR C 2 290 ? 181.421 194.053 160.288 1.00 52.87 290 TYR C O 1
ATOM 6695 N N . ARG C 2 291 ? 181.602 192.266 161.647 1.00 53.50 291 ARG C N 1
ATOM 6696 C CA . ARG C 2 291 ? 181.413 193.053 162.859 1.00 53.50 291 ARG C CA 1
ATOM 6697 C C . ARG C 2 291 ? 182.553 194.040 163.066 1.00 53.50 291 ARG C C 1
ATOM 6698 O O . ARG C 2 291 ? 182.320 195.210 163.384 1.00 53.50 291 ARG C O 1
ATOM 6706 N N . HIS C 2 292 ? 183.791 193.589 162.881 1.00 54.61 292 HIS C N 1
ATOM 6707 C CA . HIS C 2 292 ? 184.942 194.445 163.141 1.00 54.61 292 HIS C CA 1
ATOM 6708 C C . HIS C 2 292 ? 185.015 195.592 162.145 1.00 54.61 292 HIS C C 1
ATOM 6709 O O . HIS C 2 292 ? 185.508 196.678 162.473 1.00 54.61 292 HIS C O 1
ATOM 6716 N N . ARG C 2 293 ? 184.536 195.373 160.920 1.00 58.04 293 ARG C N 1
ATOM 6717 C CA . ARG C 2 293 ? 184.557 196.435 159.920 1.00 58.04 293 ARG C CA 1
ATOM 6718 C C . ARG C 2 293 ? 183.550 197.529 160.254 1.00 58.04 293 ARG C C 1
ATOM 6719 O O . ARG C 2 293 ? 183.857 198.723 160.152 1.00 58.04 293 ARG C O 1
ATOM 6727 N N . ARG C 2 294 ? 182.337 197.141 160.651 1.00 57.33 294 ARG C N 1
ATOM 6728 C CA . ARG C 2 294 ? 181.307 198.129 160.951 1.00 57.33 294 ARG C CA 1
ATOM 6729 C C . ARG C 2 294 ? 181.657 198.953 162.181 1.00 57.33 294 ARG C C 1
ATOM 6730 O O . ARG C 2 294 ? 181.517 200.182 162.173 1.00 57.33 294 ARG C O 1
ATOM 6738 N N . LEU C 2 295 ? 182.102 198.297 163.255 1.00 57.00 295 LEU C N 1
ATOM 6739 C CA . LEU C 2 295 ? 182.354 199.017 164.498 1.00 57.00 295 LEU C CA 1
ATOM 6740 C C . LEU C 2 295 ? 183.499 200.007 164.345 1.00 57.00 295 LEU C C 1
ATOM 6741 O O . LEU C 2 295 ? 183.471 201.090 164.939 1.00 57.00 295 LEU C O 1
ATOM 6746 N N . GLU C 2 296 ? 184.518 199.653 163.567 1.00 59.40 296 GLU C N 1
ATOM 6747 C CA . GLU C 2 296 ? 185.561 200.620 163.254 1.00 59.40 296 GLU C CA 1
ATOM 6748 C C . GLU C 2 296 ? 184.997 201.788 162.459 1.00 59.40 296 GLU C C 1
ATOM 6749 O O . GLU C 2 296 ? 185.386 202.942 162.674 1.00 59.40 296 GLU C O 1
ATOM 6755 N N . THR C 2 297 ? 184.082 201.506 161.528 1.00 62.51 297 THR C N 1
ATOM 6756 C CA . THR C 2 297 ? 183.460 202.572 160.750 1.00 62.51 297 THR C CA 1
ATOM 6757 C C . THR C 2 297 ? 182.627 203.490 161.634 1.00 62.51 297 THR C C 1
ATOM 6758 O O . THR C 2 297 ? 182.681 204.717 161.490 1.00 62.51 297 THR C O 1
ATOM 6762 N N . LEU C 2 298 ? 181.857 202.921 162.553 1.00 64.24 298 LEU C N 1
ATOM 6763 C CA . LEU C 2 298 ? 181.036 203.716 163.454 1.00 64.24 298 LEU C CA 1
ATOM 6764 C C . LEU C 2 298 ? 181.832 204.122 164.690 1.00 64.24 298 LEU C C 1
ATOM 6765 O O . LEU C 2 298 ? 181.383 203.933 165.820 1.00 64.24 298 LEU C O 1
ATOM 6770 N N . GLY D 1 36 ? 184.678 173.417 92.463 1.00 84.45 36 GLY D N 1
ATOM 6771 C CA . GLY D 1 36 ? 183.505 172.569 92.566 1.00 84.45 36 GLY D CA 1
ATOM 6772 C C . GLY D 1 36 ? 182.242 173.332 92.911 1.00 84.45 36 GLY D C 1
ATOM 6773 O O . GLY D 1 36 ? 181.809 174.206 92.161 1.00 84.45 36 GLY D O 1
ATOM 6774 N N . PHE D 1 37 ? 181.648 172.996 94.052 1.00 81.56 37 PHE D N 1
ATOM 6775 C CA . PHE D 1 37 ? 180.431 173.638 94.534 1.00 81.56 37 PHE D CA 1
ATOM 6776 C C . PHE D 1 37 ? 180.767 174.426 95.792 1.00 81.56 37 PHE D C 1
ATOM 6777 O O . PHE D 1 37 ? 181.251 173.855 96.771 1.00 81.56 37 PHE D O 1
ATOM 6785 N N . GLU D 1 38 ? 180.515 175.731 95.762 1.00 80.44 38 GLU D N 1
ATOM 6786 C CA . GLU D 1 38 ? 180.889 176.615 96.857 1.00 80.44 38 GLU D CA 1
ATOM 6787 C C . GLU D 1 38 ? 179.754 176.736 97.863 1.00 80.44 38 GLU D C 1
ATOM 6788 O O . GLU D 1 38 ? 178.580 176.785 97.489 1.00 80.44 38 GLU D O 1
ATOM 6794 N N . PHE D 1 39 ? 180.111 176.782 99.144 1.00 74.73 39 PHE D N 1
ATOM 6795 C CA . PHE D 1 39 ? 179.114 176.958 100.192 1.00 74.73 39 PHE D CA 1
ATOM 6796 C C . PHE D 1 39 ? 179.803 177.484 101.438 1.00 74.73 39 PHE D C 1
ATOM 6797 O O . PHE D 1 39 ? 181.005 177.289 101.631 1.00 74.73 39 PHE D O 1
ATOM 6805 N N . THR D 1 40 ? 179.030 178.157 102.285 1.00 72.76 40 THR D N 1
ATOM 6806 C CA . THR D 1 40 ? 179.586 178.669 103.527 1.00 72.76 40 THR D CA 1
ATOM 6807 C C . THR D 1 40 ? 178.575 178.612 104.664 1.00 72.76 40 THR D C 1
ATOM 6808 O O . THR D 1 40 ? 177.381 178.915 104.506 1.00 72.76 40 THR D O 1
ATOM 6812 N N . LEU D 1 41 ? 179.092 178.206 105.817 1.00 69.91 41 LEU D N 1
ATOM 6813 C CA . LEU D 1 41 ? 178.311 177.984 107.019 1.00 69.91 41 LEU D CA 1
ATOM 6814 C C . LEU D 1 41 ? 178.972 178.738 108.159 1.00 69.91 41 LEU D C 1
ATOM 6815 O O . LEU D 1 41 ? 180.190 178.650 108.344 1.00 69.91 41 LEU D O 1
ATOM 6820 N N . MET D 1 42 ? 178.176 179.485 108.909 1.00 67.84 42 MET D N 1
ATOM 6821 C CA . MET D 1 42 ? 178.657 180.286 110.021 1.00 67.84 42 MET D CA 1
ATOM 6822 C C . MET D 1 42 ? 178.108 179.714 111.317 1.00 67.84 42 MET D C 1
ATOM 6823 O O . MET D 1 42 ? 176.893 179.561 111.469 1.00 67.84 42 MET D O 1
ATOM 6828 N N . VAL D 1 43 ? 179.003 179.422 112.252 1.00 65.66 43 VAL D N 1
ATOM 6829 C CA . VAL D 1 43 ? 178.653 178.783 113.512 1.00 65.66 43 VAL D CA 1
ATOM 6830 C C . VAL D 1 43 ? 178.675 179.836 114.610 1.00 65.66 43 VAL D C 1
ATOM 6831 O O . VAL D 1 43 ? 179.718 180.462 114.869 1.00 65.66 43 VAL D O 1
ATOM 6835 N N . VAL D 1 44 ? 177.530 180.014 115.272 1.00 62.49 44 VAL D N 1
ATOM 6836 C CA . VAL D 1 44 ? 177.384 180.976 116.353 1.00 62.49 44 VAL D CA 1
ATOM 6837 C C . VAL D 1 44 ? 176.777 180.293 117.572 1.00 62.49 44 VAL D C 1
ATOM 6838 O O . VAL D 1 44 ? 175.863 179.465 117.457 1.00 62.49 44 VAL D O 1
ATOM 6842 N N . GLY D 1 45 ? 177.303 180.636 118.736 1.00 61.12 45 GLY D N 1
ATOM 6843 C CA . GLY D 1 45 ? 176.868 180.063 119.992 1.00 61.12 45 GLY D CA 1
ATOM 6844 C C . GLY D 1 45 ? 177.876 180.356 121.075 1.00 61.12 45 GLY D C 1
ATOM 6845 O O . GLY D 1 45 ? 178.959 180.884 120.827 1.00 61.12 45 GLY D O 1
ATOM 6846 N N . GLU D 1 46 ? 177.500 180.009 122.299 1.00 60.20 46 GLU D N 1
ATOM 6847 C CA . GLU D 1 46 ? 178.405 180.198 123.420 1.00 60.20 46 GLU D CA 1
ATOM 6848 C C . GLU D 1 46 ? 179.550 179.193 123.357 1.00 60.20 46 GLU D C 1
ATOM 6849 O O . GLU D 1 46 ? 179.448 178.129 122.742 1.00 60.20 46 GLU D O 1
ATOM 6855 N N . SER D 1 47 ? 180.658 179.550 123.999 1.00 57.50 47 SER D N 1
ATOM 6856 C CA . SER D 1 47 ? 181.811 178.663 124.044 1.00 57.50 47 SER D CA 1
ATOM 6857 C C . SER D 1 47 ? 181.511 177.439 124.897 1.00 57.50 47 SER D C 1
ATOM 6858 O O . SER D 1 47 ? 180.929 177.542 125.979 1.00 57.50 47 SER D O 1
ATOM 6861 N N . GLY D 1 48 ? 181.909 176.274 124.401 1.00 54.60 48 GLY D N 1
ATOM 6862 C CA . GLY D 1 48 ? 181.689 175.037 125.119 1.00 54.60 48 GLY D CA 1
ATOM 6863 C C . GLY D 1 48 ? 180.336 174.415 124.852 1.00 54.60 48 GLY D C 1
ATOM 6864 O O . GLY D 1 48 ? 179.612 174.095 125.797 1.00 54.60 48 GLY D O 1
ATOM 6865 N N . LEU D 1 49 ? 179.972 174.231 123.580 1.00 55.07 49 LEU D N 1
ATOM 6866 C CA . LEU D 1 49 ? 178.660 173.676 123.262 1.00 55.07 49 LEU D CA 1
ATOM 6867 C C . LEU D 1 49 ? 178.700 172.614 122.172 1.00 55.07 49 LEU D C 1
ATOM 6868 O O . LEU D 1 49 ? 177.649 172.265 121.629 1.00 55.07 49 LEU D O 1
ATOM 6873 N N . GLY D 1 50 ? 179.872 172.080 121.847 1.00 55.76 50 GLY D N 1
ATOM 6874 C CA . GLY D 1 50 ? 179.955 171.066 120.817 1.00 55.76 50 GLY D CA 1
ATOM 6875 C C . GLY D 1 50 ? 179.788 171.588 119.411 1.00 55.76 50 GLY D C 1
ATOM 6876 O O . GLY D 1 50 ? 179.334 170.848 118.537 1.00 55.76 50 GLY D O 1
ATOM 6877 N N . LYS D 1 51 ? 180.131 172.853 119.170 1.00 57.27 51 LYS D N 1
ATOM 6878 C CA . LYS D 1 51 ? 180.043 173.399 117.820 1.00 57.27 51 LYS D CA 1
ATOM 6879 C C . LYS D 1 51 ? 181.121 172.813 116.916 1.00 57.27 51 LYS D C 1
ATOM 6880 O O . LYS D 1 51 ? 180.835 172.387 115.791 1.00 57.27 51 LYS D O 1
ATOM 6886 N N . SER D 1 52 ? 182.368 172.779 117.391 1.00 56.94 52 SER D N 1
ATOM 6887 C CA . SER D 1 52 ? 183.442 172.181 116.604 1.00 56.94 52 SER D CA 1
ATOM 6888 C C . SER D 1 52 ? 183.201 170.695 116.382 1.00 56.94 52 SER D C 1
ATOM 6889 O O . SER D 1 52 ? 183.400 170.182 115.274 1.00 56.94 52 SER D O 1
ATOM 6892 N N . THR D 1 53 ? 182.771 169.986 117.426 1.00 57.66 53 THR D N 1
ATOM 6893 C CA . THR D 1 53 ? 182.480 168.565 117.285 1.00 57.66 53 THR D CA 1
ATOM 6894 C C . THR D 1 53 ? 181.337 168.330 116.310 1.00 57.66 53 THR D C 1
ATOM 6895 O O . THR D 1 53 ? 181.386 167.396 115.504 1.00 57.66 53 THR D O 1
ATOM 6899 N N . LEU D 1 54 ? 180.295 169.162 116.364 1.00 57.48 54 LEU D N 1
ATOM 6900 C CA . LEU D 1 54 ? 179.180 168.984 115.440 1.00 57.48 54 LEU D CA 1
ATOM 6901 C C . LEU D 1 54 ? 179.598 169.279 114.008 1.00 57.48 54 LEU D C 1
ATOM 6902 O O . LEU D 1 54 ? 179.149 168.605 113.074 1.00 57.48 54 LEU D O 1
ATOM 6907 N N . ILE D 1 55 ? 180.443 170.291 113.812 1.00 59.49 55 ILE D N 1
ATOM 6908 C CA . ILE D 1 55 ? 180.946 170.583 112.475 1.00 59.49 55 ILE D CA 1
ATOM 6909 C C . ILE D 1 55 ? 181.761 169.414 111.944 1.00 59.49 55 ILE D C 1
ATOM 6910 O O . ILE D 1 55 ? 181.613 169.011 110.783 1.00 59.49 55 ILE D O 1
ATOM 6915 N N . ASN D 1 56 ? 182.626 168.843 112.782 1.00 61.41 56 ASN D N 1
ATOM 6916 C CA . ASN D 1 56 ? 183.418 167.698 112.349 1.00 61.41 56 ASN D CA 1
ATOM 6917 C C . ASN D 1 56 ? 182.553 166.466 112.111 1.00 61.41 56 ASN D C 1
ATOM 6918 O O . ASN D 1 56 ? 182.900 165.621 111.281 1.00 61.41 56 ASN D O 1
ATOM 6923 N N . SER D 1 57 ? 181.442 166.335 112.833 1.00 60.86 57 SER D N 1
ATOM 6924 C CA . SER D 1 57 ? 180.563 165.189 112.630 1.00 60.86 57 SER D CA 1
ATOM 6925 C C . SER D 1 57 ? 179.757 165.322 111.346 1.00 60.86 57 SER D C 1
ATOM 6926 O O . SER D 1 57 ? 179.606 164.348 110.601 1.00 60.86 57 SER D O 1
ATOM 6929 N N . LEU D 1 58 ? 179.220 166.514 111.074 1.00 61.57 58 LEU D N 1
ATOM 6930 C CA . LEU D 1 58 ? 178.405 166.705 109.878 1.00 61.57 58 LEU D CA 1
ATOM 6931 C C . LEU D 1 58 ? 179.230 166.482 108.621 1.00 61.57 58 LEU D C 1
ATOM 6932 O O . LEU D 1 58 ? 178.853 165.698 107.743 1.00 61.57 58 LEU D O 1
ATOM 6937 N N . PHE D 1 59 ? 180.362 167.160 108.521 1.00 64.45 59 PHE D N 1
ATOM 6938 C CA . PHE D 1 59 ? 181.324 166.942 107.452 1.00 64.45 59 PHE D CA 1
ATOM 6939 C C . PHE D 1 59 ? 182.491 166.181 108.064 1.00 64.45 59 PHE D C 1
ATOM 6940 O O . PHE D 1 59 ? 183.281 166.754 108.821 1.00 64.45 59 PHE D O 1
ATOM 6948 N N . LEU D 1 60 ? 182.613 164.900 107.722 1.00 66.16 60 LEU D N 1
ATOM 6949 C CA . LEU D 1 60 ? 183.466 163.996 108.484 1.00 66.16 60 LEU D CA 1
ATOM 6950 C C . LEU D 1 60 ? 184.935 164.324 108.265 1.00 66.16 60 LEU D C 1
ATOM 6951 O O . LEU D 1 60 ? 185.680 163.536 107.675 1.00 66.16 60 LEU D O 1
ATOM 6956 N N . SER D 1 61 ? 185.351 165.493 108.745 1.00 68.65 61 SER D N 1
ATOM 6957 C CA . SER D 1 61 ? 186.733 165.928 108.654 1.00 68.65 61 SER D CA 1
ATOM 6958 C C . SER D 1 61 ? 187.116 166.597 109.964 1.00 68.65 61 SER D C 1
ATOM 6959 O O . SER D 1 61 ? 186.299 167.262 110.606 1.00 68.65 61 SER D O 1
ATOM 6962 N N . ASP D 1 62 ? 188.371 166.414 110.353 1.00 71.85 62 ASP D N 1
ATOM 6963 C CA . ASP D 1 62 ? 188.878 167.015 111.579 1.00 71.85 62 ASP D CA 1
ATOM 6964 C C . ASP D 1 62 ? 189.274 168.469 111.346 1.00 71.85 62 ASP D C 1
ATOM 6965 O O . ASP D 1 62 ? 190.292 168.751 110.713 1.00 71.85 62 ASP D O 1
ATOM 6970 N N . THR D 1 78 ? 187.707 190.223 121.918 1.00 78.15 78 THR D N 1
ATOM 6971 C CA . THR D 1 78 ? 186.679 190.814 121.070 1.00 78.15 78 THR D CA 1
ATOM 6972 C C . THR D 1 78 ? 186.086 189.776 120.127 1.00 78.15 78 THR D C 1
ATOM 6973 O O . THR D 1 78 ? 186.762 188.828 119.731 1.00 78.15 78 THR D O 1
ATOM 6977 N N . VAL D 1 79 ? 184.819 189.961 119.770 1.00 73.89 79 VAL D N 1
ATOM 6978 C CA . VAL D 1 79 ? 184.137 189.039 118.866 1.00 73.89 79 VAL D CA 1
ATOM 6979 C C . VAL D 1 79 ? 184.582 189.352 117.441 1.00 73.89 79 VAL D C 1
ATOM 6980 O O . VAL D 1 79 ? 184.183 190.367 116.865 1.00 73.89 79 VAL D O 1
ATOM 6984 N N . LYS D 1 80 ? 185.414 188.483 116.871 1.00 75.66 80 LYS D N 1
ATOM 6985 C CA . LYS D 1 80 ? 185.895 188.633 115.505 1.00 75.66 80 LYS D CA 1
ATOM 6986 C C . LYS D 1 80 ? 185.666 187.331 114.758 1.00 75.66 80 LYS D C 1
ATOM 6987 O O . LYS D 1 80 ? 186.081 186.268 115.224 1.00 75.66 80 LYS D O 1
ATOM 6993 N N . VAL D 1 81 ? 185.023 187.420 113.595 1.00 73.88 81 VAL D N 1
ATOM 6994 C CA . VAL D 1 81 ? 184.692 186.231 112.820 1.00 73.88 81 VAL D CA 1
ATOM 6995 C C . VAL D 1 81 ? 185.968 185.613 112.266 1.00 73.88 81 VAL D C 1
ATOM 6996 O O . VAL D 1 81 ? 186.800 186.304 111.664 1.00 73.88 81 VAL D O 1
ATOM 7000 N N . GLU D 1 82 ? 186.131 184.307 112.464 1.00 75.02 82 GLU D N 1
ATOM 7001 C CA . GLU D 1 82 ? 187.302 183.585 111.986 1.00 75.02 82 GLU D CA 1
ATOM 7002 C C . GLU D 1 82 ? 186.892 182.637 110.869 1.00 75.02 82 GLU D C 1
ATOM 7003 O O . GLU D 1 82 ? 185.983 181.820 111.045 1.00 75.02 82 GLU D O 1
ATOM 7009 N N . THR D 1 83 ? 187.573 182.736 109.733 1.00 74.47 83 THR D N 1
ATOM 7010 C CA . THR D 1 83 ? 187.198 182.032 108.514 1.00 74.47 83 THR D CA 1
ATOM 7011 C C . THR D 1 83 ? 188.195 180.920 108.221 1.00 74.47 83 THR D C 1
ATOM 7012 O O . THR D 1 83 ? 189.409 181.141 108.280 1.00 74.47 83 THR D O 1
ATOM 7016 N N . THR D 1 84 ? 187.684 179.729 107.907 1.00 74.53 84 THR D N 1
ATOM 7017 C CA . THR D 1 84 ? 188.512 178.615 107.464 1.00 74.53 84 THR D CA 1
ATOM 7018 C C . THR D 1 84 ? 187.932 178.049 106.177 1.00 74.53 84 THR D C 1
ATOM 7019 O O . THR D 1 84 ? 186.717 178.106 105.964 1.00 74.53 84 THR D O 1
ATOM 7023 N N . LYS D 1 85 ? 188.799 177.528 105.313 1.00 77.96 85 LYS D N 1
ATOM 7024 C CA . LYS D 1 85 ? 188.399 176.979 104.024 1.00 77.96 85 LYS D CA 1
ATOM 7025 C C . LYS D 1 85 ? 188.797 175.512 103.942 1.00 77.96 85 LYS D C 1
ATOM 7026 O O . LYS D 1 85 ? 189.935 175.156 104.260 1.00 77.96 85 LYS D O 1
ATOM 7032 N N . VAL D 1 86 ? 187.858 174.667 103.518 1.00 80.24 86 VAL D N 1
ATOM 7033 C CA . VAL D 1 86 ? 188.074 173.232 103.409 1.00 80.24 86 VAL D CA 1
ATOM 7034 C C . VAL D 1 86 ? 187.606 172.772 102.036 1.00 80.24 86 VAL D C 1
ATOM 7035 O O . VAL D 1 86 ? 186.638 173.300 101.479 1.00 80.24 86 VAL D O 1
ATOM 7039 N N . LEU D 1 87 ? 188.310 171.789 101.482 1.00 82.90 87 LEU D N 1
ATOM 7040 C CA . LEU D 1 87 ? 187.907 171.120 100.249 1.00 82.90 87 LEU D CA 1
ATOM 7041 C C . LEU D 1 87 ? 187.537 169.686 100.602 1.00 82.90 87 LEU D C 1
ATOM 7042 O O . LEU D 1 87 ? 188.398 168.904 101.019 1.00 82.90 87 LEU D O 1
ATOM 7047 N N . ILE D 1 88 ? 186.264 169.341 100.439 1.00 86.35 88 ILE D N 1
ATOM 7048 C CA . ILE D 1 88 ? 185.752 168.028 100.816 1.00 86.35 88 ILE D CA 1
ATOM 7049 C C . ILE D 1 88 ? 185.281 167.344 99.540 1.00 86.35 88 ILE D C 1
ATOM 7050 O O . ILE D 1 88 ? 184.298 167.770 98.923 1.00 86.35 88 ILE D O 1
ATOM 7055 N N . LYS D 1 89 ? 185.977 166.286 99.132 1.00 93.48 89 LYS D N 1
ATOM 7056 C CA . LYS D 1 89 ? 185.568 165.544 97.947 1.00 93.48 89 LYS D CA 1
ATOM 7057 C C . LYS D 1 89 ? 184.678 164.371 98.334 1.00 93.48 89 LYS D C 1
ATOM 7058 O O . LYS D 1 89 ? 184.934 163.231 97.934 1.00 93.48 89 LYS D O 1
ATOM 7064 N N . GLU D 1 90 ? 183.631 164.642 99.107 1.00 96.92 90 GLU D N 1
ATOM 7065 C CA . GLU D 1 90 ? 182.730 163.583 99.538 1.00 96.92 90 GLU D CA 1
ATOM 7066 C C . GLU D 1 90 ? 181.842 163.131 98.385 1.00 96.92 90 GLU D C 1
ATOM 7067 O O . GLU D 1 90 ? 181.443 163.933 97.538 1.00 96.92 90 GLU D O 1
ATOM 7073 N N . ASN D 1 91 ? 181.583 161.822 98.337 1.00 99.31 91 ASN D N 1
ATOM 7074 C CA . ASN D 1 91 ? 180.683 161.166 97.377 1.00 99.31 91 ASN D CA 1
ATOM 7075 C C . ASN D 1 91 ? 181.006 161.513 95.921 1.00 99.31 91 ASN D C 1
ATOM 7076 O O . ASN D 1 91 ? 180.185 161.289 95.026 1.00 99.31 91 ASN D O 1
ATOM 7081 N N . GLY D 1 92 ? 182.204 162.044 95.661 1.00 98.34 92 GLY D N 1
ATOM 7082 C CA . GLY D 1 92 ? 182.650 162.391 94.329 1.00 98.34 92 GLY D CA 1
ATOM 7083 C C . GLY D 1 92 ? 182.435 163.848 93.969 1.00 98.34 92 GLY D C 1
ATOM 7084 O O . GLY D 1 92 ? 183.056 164.341 93.019 1.00 98.34 92 GLY D O 1
ATOM 7085 N N . VAL D 1 93 ? 181.574 164.545 94.703 1.00 95.96 93 VAL D N 1
ATOM 7086 C CA . VAL D 1 93 ? 181.282 165.949 94.436 1.00 95.96 93 VAL D CA 1
ATOM 7087 C C . VAL D 1 93 ? 182.195 166.804 95.303 1.00 95.96 93 VAL D C 1
ATOM 7088 O O . VAL D 1 93 ? 182.179 166.694 96.534 1.00 95.96 93 VAL D O 1
ATOM 7092 N N . THR D 1 94 ? 182.992 167.655 94.664 1.00 90.02 94 THR D N 1
ATOM 7093 C CA . THR D 1 94 ? 183.910 168.511 95.401 1.00 90.02 94 THR D CA 1
ATOM 7094 C C . THR D 1 94 ? 183.167 169.713 95.969 1.00 90.02 94 THR D C 1
ATOM 7095 O O . THR D 1 94 ? 182.541 170.479 95.229 1.00 90.02 94 THR D O 1
ATOM 7099 N N . LEU D 1 95 ? 183.245 169.881 97.287 1.00 83.11 95 LEU D N 1
ATOM 7100 C CA . LEU D 1 95 ? 182.588 170.974 97.988 1.00 83.11 95 LEU D CA 1
ATOM 7101 C C . LEU D 1 95 ? 183.651 171.875 98.591 1.00 83.11 95 LEU D C 1
ATOM 7102 O O . LEU D 1 95 ? 184.486 171.415 99.378 1.00 83.11 95 LEU D O 1
ATOM 7107 N N . ARG D 1 96 ? 183.626 173.147 98.209 1.00 81.69 96 ARG D N 1
ATOM 7108 C CA . ARG D 1 96 ? 184.487 174.163 98.801 1.00 81.69 96 ARG D CA 1
ATOM 7109 C C . ARG D 1 96 ? 183.684 174.823 99.914 1.00 81.69 96 ARG D C 1
ATOM 7110 O O . ARG D 1 96 ? 182.797 175.646 99.661 1.00 81.69 96 ARG D O 1
ATOM 7118 N N . LEU D 1 97 ? 183.989 174.445 101.150 1.00 76.23 97 LEU D N 1
ATOM 7119 C CA . LEU D 1 97 ? 183.214 174.839 102.315 1.00 76.23 97 LEU D CA 1
ATOM 7120 C C . LEU D 1 97 ? 183.991 175.885 103.096 1.00 76.23 97 LEU D C 1
ATOM 7121 O O . LEU D 1 97 ? 185.116 175.629 103.538 1.00 76.23 97 LEU D O 1
ATOM 7126 N N . THR D 1 98 ? 183.392 177.055 103.263 1.00 74.18 98 THR D N 1
ATOM 7127 C CA . THR D 1 98 ? 183.949 178.117 104.086 1.00 74.18 98 THR D CA 1
ATOM 7128 C C . THR D 1 98 ? 183.180 178.148 105.397 1.00 74.18 98 THR D C 1
ATOM 7129 O O . THR D 1 98 ? 181.974 178.418 105.409 1.00 74.18 98 THR D O 1
ATOM 7133 N N . ILE D 1 99 ? 183.874 177.876 106.495 1.00 71.88 99 ILE D N 1
ATOM 7134 C CA . ILE D 1 99 ? 183.260 177.823 107.813 1.00 71.88 99 ILE D CA 1
ATOM 7135 C C . ILE D 1 99 ? 183.712 179.048 108.589 1.00 71.88 99 ILE D C 1
ATOM 7136 O O . ILE D 1 99 ? 184.915 179.282 108.759 1.00 71.88 99 ILE D O 1
ATOM 7141 N N . ASP D 1 100 ? 182.744 179.834 109.040 1.00 72.96 100 ASP D N 1
ATOM 7142 C CA . ASP D 1 100 ? 182.983 181.088 109.744 1.00 72.96 100 ASP D CA 1
ATOM 7143 C C . ASP D 1 100 ? 182.548 180.900 111.192 1.00 72.96 100 ASP D C 1
ATOM 7144 O O . ASP D 1 100 ? 181.354 180.904 111.497 1.00 72.96 100 ASP D O 1
ATOM 7149 N N . ASP D 1 101 ? 183.515 180.725 112.082 1.00 72.25 101 ASP D N 1
ATOM 7150 C CA . ASP D 1 101 ? 183.201 180.605 113.494 1.00 72.25 101 ASP D CA 1
ATOM 7151 C C . ASP D 1 101 ? 183.139 181.984 114.131 1.00 72.25 101 ASP D C 1
ATOM 7152 O O . ASP D 1 101 ? 183.875 182.901 113.749 1.00 72.25 101 ASP D O 1
ATOM 7157 N N . THR D 1 102 ? 182.239 182.134 115.106 1.00 70.38 102 THR D N 1
ATOM 7158 C CA . THR D 1 102 ? 182.173 183.374 115.875 1.00 70.38 102 THR D CA 1
ATOM 7159 C C . THR D 1 102 ? 182.722 183.120 117.275 1.00 70.38 102 THR D C 1
ATOM 7160 O O . THR D 1 102 ? 181.996 182.635 118.157 1.00 70.38 102 THR D O 1
ATOM 7164 N N . PRO D 1 103 ? 184.001 183.394 117.524 1.00 69.28 103 PRO D N 1
ATOM 7165 C CA . PRO D 1 103 ? 184.548 183.222 118.871 1.00 69.28 103 PRO D CA 1
ATOM 7166 C C . PRO D 1 103 ? 184.335 184.454 119.731 1.00 69.28 103 PRO D C 1
ATOM 7167 O O . PRO D 1 103 ? 184.300 185.588 119.248 1.00 69.28 103 PRO D O 1
ATOM 7171 N N . GLY D 1 104 ? 184.198 184.214 121.031 1.00 65.09 104 GLY D N 1
ATOM 7172 C CA . GLY D 1 104 ? 183.928 185.275 121.973 1.00 65.09 104 GLY D CA 1
ATOM 7173 C C . GLY D 1 104 ? 182.474 185.666 122.097 1.00 65.09 104 GLY D C 1
ATOM 7174 O O . GLY D 1 104 ? 182.157 186.559 122.891 1.00 65.09 104 GLY D O 1
ATOM 7175 N N . PHE D 1 105 ? 181.582 185.032 121.344 1.00 62.86 105 PHE D N 1
ATOM 7176 C CA . PHE D 1 105 ? 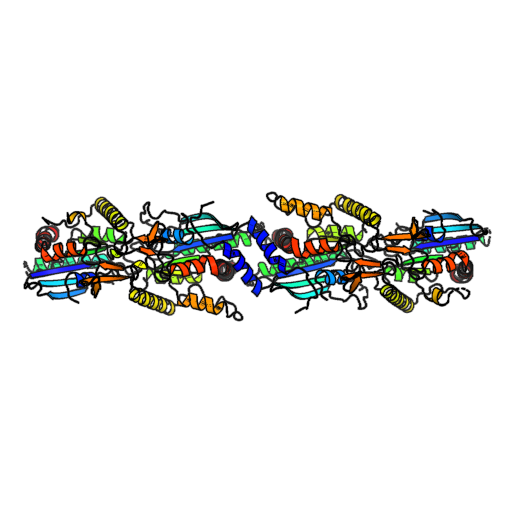180.161 185.332 121.437 1.00 62.86 105 PHE D CA 1
ATOM 7177 C C . PHE D 1 105 ? 179.601 184.758 122.729 1.00 62.86 105 PHE D C 1
ATOM 7178 O O . PHE D 1 105 ? 179.683 183.549 122.966 1.00 62.86 105 PHE D O 1
ATOM 7186 N N . GLY D 1 106 ? 179.030 185.620 123.563 1.00 62.06 106 GLY D N 1
ATOM 7187 C CA . GLY D 1 106 ? 178.457 185.169 124.813 1.00 62.06 106 GLY D CA 1
ATOM 7188 C C . GLY D 1 106 ? 179.466 184.738 125.846 1.00 62.06 106 GLY D C 1
ATOM 7189 O O . GLY D 1 106 ? 179.112 184.017 126.780 1.00 62.06 106 GLY D O 1
ATOM 7190 N N . ASP D 1 107 ? 180.719 185.159 125.704 1.00 62.30 107 ASP D N 1
ATOM 7191 C CA . ASP D 1 107 ? 181.783 184.750 126.608 1.00 62.30 107 ASP D CA 1
ATOM 7192 C C . ASP D 1 107 ? 182.149 185.819 127.621 1.00 62.30 107 ASP D C 1
ATOM 7193 O O . ASP D 1 107 ? 182.335 185.500 128.798 1.00 62.30 107 ASP D O 1
ATOM 7198 N N . ALA D 1 108 ? 182.250 187.072 127.196 1.00 59.84 108 ALA D N 1
ATOM 7199 C CA . ALA D 1 108 ? 182.598 188.149 128.102 1.00 59.84 108 ALA D CA 1
ATOM 7200 C C . ALA D 1 108 ? 181.431 188.463 129.032 1.00 59.84 108 ALA D C 1
ATOM 7201 O O . ALA D 1 108 ? 180.292 188.043 128.818 1.00 59.84 108 ALA D O 1
ATOM 7203 N N . VAL D 1 109 ? 181.735 189.210 130.094 1.00 58.16 109 VAL D N 1
ATOM 7204 C CA . VAL D 1 109 ? 180.699 189.629 131.029 1.00 58.16 109 VAL D CA 1
ATOM 7205 C C . VAL D 1 109 ? 179.721 190.575 130.345 1.00 58.16 109 VAL D C 1
ATOM 7206 O O . VAL D 1 109 ? 178.517 190.556 130.624 1.00 58.16 109 VAL D O 1
ATOM 7210 N N . ASP D 1 110 ? 180.220 191.415 129.440 1.00 62.54 110 ASP D N 1
ATOM 7211 C CA . ASP D 1 110 ? 179.405 192.350 128.670 1.00 62.54 110 ASP D CA 1
ATOM 7212 C C . ASP D 1 110 ? 179.325 191.852 127.232 1.00 62.54 110 ASP D C 1
ATOM 7213 O O . ASP D 1 110 ? 180.333 191.834 126.518 1.00 62.54 110 ASP D O 1
ATOM 7218 N N . ASN D 1 111 ? 178.126 191.455 126.809 1.00 63.36 111 ASN D N 1
ATOM 7219 C CA . ASN D 1 111 ? 177.876 191.006 125.446 1.00 63.36 111 ASN D CA 1
ATOM 7220 C C . ASN D 1 111 ? 177.051 192.012 124.653 1.00 63.36 111 ASN D C 1
ATOM 7221 O O . ASN D 1 111 ? 176.386 191.634 123.683 1.00 63.36 111 ASN D O 1
ATOM 7226 N N . SER D 1 112 ? 177.071 193.280 125.050 1.00 65.26 112 SER D N 1
ATOM 7227 C CA . SER D 1 112 ? 176.239 194.286 124.404 1.00 65.26 112 SER D CA 1
ATOM 7228 C C . SER D 1 112 ? 176.676 194.475 122.959 1.00 65.26 112 SER D C 1
ATOM 7229 O O . SER D 1 112 ? 177.818 194.863 122.694 1.00 65.26 112 SER D O 1
ATOM 7232 N N . ASN D 1 113 ? 175.762 194.201 122.029 1.00 68.20 113 ASN D N 1
ATOM 7233 C CA . ASN D 1 113 ? 176.011 194.346 120.597 1.00 68.20 113 ASN D CA 1
ATOM 7234 C C . ASN D 1 113 ? 177.220 193.533 120.146 1.00 68.20 113 ASN D C 1
ATOM 7235 O O . ASN D 1 113 ? 177.999 193.975 119.298 1.00 68.20 113 ASN D O 1
ATOM 7240 N N . CYS D 1 114 ? 177.388 192.337 120.713 1.00 66.70 114 CYS D N 1
ATOM 7241 C CA . CYS D 1 114 ? 178.439 191.438 120.256 1.00 66.70 114 CYS D CA 1
ATOM 7242 C C . CYS D 1 114 ? 178.115 190.825 118.904 1.00 66.70 114 CYS D C 1
ATOM 7243 O O . CYS D 1 114 ? 179.003 190.250 118.268 1.00 66.70 114 CYS D O 1
ATOM 7246 N N . TRP D 1 115 ? 176.869 190.933 118.456 1.00 67.01 115 TRP D N 1
ATOM 7247 C CA . TRP D 1 115 ? 176.457 190.403 117.166 1.00 67.01 115 TRP D CA 1
ATOM 7248 C C . TRP D 1 115 ? 176.687 191.385 116.028 1.00 67.01 115 TRP D C 1
ATOM 7249 O O . TRP D 1 115 ? 176.346 191.072 114.882 1.00 67.01 115 TRP D O 1
ATOM 7260 N N . GLN D 1 116 ? 177.244 192.562 116.316 1.00 69.38 116 GLN D N 1
ATOM 7261 C CA . GLN D 1 116 ? 177.541 193.516 115.257 1.00 69.38 116 GLN D CA 1
ATOM 7262 C C . GLN D 1 116 ? 178.605 192.985 114.310 1.00 69.38 116 GLN D C 1
ATOM 7263 O O . GLN D 1 116 ? 178.514 193.202 113.097 1.00 69.38 116 GLN D O 1
ATOM 7269 N N . ALA D 1 117 ? 179.613 192.291 114.839 1.00 70.01 117 ALA D N 1
ATOM 7270 C CA . ALA D 1 117 ? 180.650 191.726 113.983 1.00 70.01 117 ALA D CA 1
ATOM 7271 C C . ALA D 1 117 ? 180.063 190.724 113.002 1.00 70.01 117 ALA D C 1
ATOM 7272 O O . ALA D 1 117 ? 180.481 190.661 111.841 1.00 70.01 117 ALA D O 1
ATOM 7274 N N . VAL D 1 118 ? 179.097 189.925 113.455 1.00 69.55 118 VAL D N 1
ATOM 7275 C CA . VAL D 1 118 ? 178.418 188.995 112.561 1.00 69.55 118 VAL D CA 1
ATOM 7276 C C . VAL D 1 118 ? 177.699 189.751 111.453 1.00 69.55 118 VAL D C 1
ATOM 7277 O O . VAL D 1 118 ? 177.809 189.401 110.272 1.00 69.55 118 VAL D O 1
ATOM 7281 N N . ILE D 1 119 ? 176.957 190.801 111.811 1.00 70.66 119 ILE D N 1
ATOM 7282 C CA . ILE D 1 119 ? 176.234 191.580 110.809 1.00 70.66 119 ILE D CA 1
ATOM 7283 C C . ILE D 1 119 ? 177.210 192.269 109.866 1.00 70.66 119 ILE D C 1
ATOM 7284 O O . ILE D 1 119 ? 177.035 192.251 108.643 1.00 70.66 119 ILE D O 1
ATOM 7289 N N . ASN D 1 120 ? 178.261 192.878 110.421 1.00 71.77 120 ASN D N 1
ATOM 7290 C CA . ASN D 1 120 ? 179.253 193.542 109.583 1.00 71.77 120 ASN D CA 1
ATOM 7291 C C . ASN D 1 120 ? 179.919 192.559 108.632 1.00 71.77 120 ASN D C 1
ATOM 7292 O O . ASN D 1 120 ? 180.286 192.922 107.508 1.00 71.77 120 ASN D O 1
ATOM 7297 N N . HIS D 1 121 ? 180.090 191.310 109.066 1.00 71.97 121 HIS D N 1
ATOM 7298 C CA . HIS D 1 121 ? 180.660 190.295 108.188 1.00 71.97 121 HIS D CA 1
ATOM 7299 C C . HIS D 1 121 ? 179.735 190.009 107.015 1.00 71.97 121 HIS D C 1
ATOM 7300 O O . HIS D 1 121 ? 180.179 189.919 105.865 1.00 71.97 121 HIS D O 1
ATOM 7307 N N . ILE D 1 122 ? 178.440 189.864 107.288 1.00 72.82 122 ILE D N 1
ATOM 7308 C CA . ILE D 1 122 ? 177.493 189.540 106.230 1.00 72.82 122 ILE D CA 1
ATOM 7309 C C . ILE D 1 122 ? 177.317 190.722 105.289 1.00 72.82 122 ILE D C 1
ATOM 7310 O O . ILE D 1 122 ? 177.228 190.554 104.067 1.00 72.82 122 ILE D O 1
ATOM 7315 N N . GLU D 1 123 ? 177.259 191.935 105.840 1.00 76.69 123 GLU D N 1
ATOM 7316 C CA . GLU D 1 123 ? 177.134 193.124 105.004 1.00 76.69 123 GLU D CA 1
ATOM 7317 C C . GLU D 1 123 ? 178.351 193.292 104.106 1.00 76.69 123 GLU D C 1
ATOM 7318 O O . GLU D 1 123 ? 178.218 193.653 102.931 1.00 76.69 123 GLU D O 1
ATOM 7324 N N . LYS D 1 124 ? 179.546 193.046 104.644 1.00 77.06 124 LYS D N 1
ATOM 7325 C CA . LYS D 1 124 ? 180.757 193.185 103.845 1.00 77.06 124 LYS D CA 1
ATOM 7326 C C . LYS D 1 124 ? 180.773 192.192 102.691 1.00 77.06 124 LYS D C 1
ATOM 7327 O O . LYS D 1 124 ? 181.159 192.543 101.570 1.00 77.06 124 LYS D O 1
ATOM 7333 N N . LYS D 1 125 ? 180.362 190.948 102.945 1.00 76.59 125 LYS D N 1
ATOM 7334 C CA . LYS D 1 125 ? 180.263 189.970 101.867 1.00 76.59 125 LYS D CA 1
ATOM 7335 C C . LYS D 1 125 ? 179.218 190.391 100.845 1.00 76.59 125 LYS D C 1
ATOM 7336 O O . LYS D 1 125 ? 179.423 190.234 99.635 1.00 76.59 125 LYS D O 1
ATOM 7342 N N . PHE D 1 126 ? 178.085 190.920 101.312 1.00 77.19 126 PHE D N 1
ATOM 7343 C CA . PHE D 1 126 ? 177.064 191.409 100.393 1.00 77.19 126 PHE D CA 1
ATOM 7344 C C . PHE D 1 126 ? 177.582 192.577 99.565 1.00 77.19 126 PHE D C 1
ATOM 7345 O O . PHE D 1 126 ? 177.310 192.664 98.362 1.00 77.19 126 PHE D O 1
ATOM 7353 N N . GLU D 1 127 ? 178.322 193.490 100.194 1.00 81.37 127 GLU D N 1
ATOM 7354 C CA . GLU D 1 127 ? 178.890 194.617 99.462 1.00 81.37 127 GLU D CA 1
ATOM 7355 C C . GLU D 1 127 ? 179.914 194.148 98.438 1.00 81.37 127 GLU D C 1
ATOM 7356 O O . GLU D 1 127 ? 179.962 194.664 97.315 1.00 81.37 127 GLU D O 1
ATOM 7362 N N . ASP D 1 128 ? 180.741 193.168 98.806 1.00 81.58 128 ASP D N 1
ATOM 7363 C CA . ASP D 1 128 ? 181.754 192.670 97.882 1.00 81.58 128 ASP D CA 1
ATOM 7364 C C . ASP D 1 128 ? 181.118 192.042 96.649 1.00 81.58 128 ASP D C 1
ATOM 7365 O O . ASP D 1 128 ? 181.584 192.257 95.524 1.00 81.58 128 ASP D O 1
ATOM 7370 N N . TYR D 1 129 ? 180.056 191.258 96.840 1.00 81.77 129 TYR D N 1
ATOM 7371 C CA . TYR D 1 129 ? 179.386 190.632 95.705 1.00 81.77 129 TYR D CA 1
ATOM 7372 C C . TYR D 1 129 ? 178.754 191.672 94.792 1.00 81.77 129 TYR D C 1
ATOM 7373 O O . TYR D 1 129 ? 178.838 191.563 93.563 1.00 81.77 129 TYR D O 1
ATOM 7382 N N . LEU D 1 130 ? 178.110 192.687 95.373 1.00 83.03 130 LEU D N 1
ATOM 7383 C CA . LEU D 1 130 ? 177.472 193.719 94.562 1.00 83.03 130 LEU D CA 1
ATOM 7384 C C . LEU D 1 130 ? 178.499 194.509 93.764 1.00 83.03 130 LEU D C 1
ATOM 7385 O O . LEU D 1 130 ? 178.266 194.841 92.596 1.00 83.03 130 LEU D O 1
ATOM 7390 N N . ASN D 1 131 ? 179.641 194.827 94.379 1.00 84.25 131 ASN D N 1
ATOM 7391 C CA . ASN D 1 131 ? 180.694 195.530 93.656 1.00 84.25 131 ASN D CA 1
ATOM 7392 C C . ASN D 1 131 ? 181.240 194.679 92.518 1.00 84.25 131 ASN D C 1
ATOM 7393 O O . ASN D 1 131 ? 181.510 195.190 91.425 1.00 84.25 131 ASN D O 1
ATOM 7398 N N . ALA D 1 132 ? 181.417 193.379 92.759 1.00 85.10 132 ALA D N 1
ATOM 7399 C CA . ALA D 1 132 ? 181.868 192.487 91.697 1.00 85.10 132 ALA D CA 1
ATOM 7400 C C . ALA D 1 132 ? 180.836 192.395 90.582 1.00 85.10 132 ALA D C 1
ATOM 7401 O O . ALA D 1 132 ? 181.190 192.379 89.397 1.00 85.10 132 ALA D O 1
ATOM 7403 N N . GLU D 1 133 ? 179.558 192.332 90.939 1.00 86.69 133 GLU D N 1
ATOM 7404 C CA . GLU D 1 133 ? 178.487 192.256 89.953 1.00 86.69 133 GLU D CA 1
ATOM 7405 C C . GLU D 1 133 ? 178.360 193.564 89.180 1.00 86.69 133 GLU D C 1
ATOM 7406 O O . GLU D 1 133 ? 178.386 193.573 87.950 1.00 86.69 133 GLU D O 1
ATOM 7412 N N . ALA D 1 142 ? 182.649 184.562 92.379 1.00 83.87 142 ALA D N 1
ATOM 7413 C CA . ALA D 1 142 ? 182.861 183.904 93.662 1.00 83.87 142 ALA D CA 1
ATOM 7414 C C . ALA D 1 142 ? 181.763 184.277 94.652 1.00 83.87 142 ALA D C 1
ATOM 7415 O O . ALA D 1 142 ? 181.673 185.423 95.090 1.00 83.87 142 ALA D O 1
ATOM 7417 N N . ASP D 1 143 ? 180.930 183.300 95.000 1.00 80.09 143 ASP D N 1
ATOM 7418 C CA . ASP D 1 143 ? 179.821 183.514 95.928 1.00 80.09 143 ASP D CA 1
ATOM 7419 C C . ASP D 1 143 ? 180.334 183.331 97.350 1.00 80.09 143 ASP D C 1
ATOM 7420 O O . ASP D 1 143 ? 180.326 182.231 97.905 1.00 80.09 143 ASP D O 1
ATOM 7425 N N . ASN D 1 144 ? 180.787 184.428 97.948 1.00 77.79 144 ASN D N 1
ATOM 7426 C CA . ASN D 1 144 ? 181.265 184.437 99.322 1.00 77.79 144 ASN D CA 1
ATOM 7427 C C . ASN D 1 144 ? 180.192 184.857 100.318 1.00 77.79 144 ASN D C 1
ATOM 7428 O O . ASN D 1 144 ? 180.498 185.033 101.501 1.00 77.79 144 ASN D O 1
ATOM 7433 N N . ARG D 1 145 ? 178.954 185.035 99.865 1.00 77.73 145 ARG D N 1
ATOM 7434 C CA . ARG D 1 145 ? 177.860 185.398 100.752 1.00 77.73 145 ARG D CA 1
ATOM 7435 C C . ARG D 1 145 ? 177.597 184.281 101.752 1.00 77.73 145 ARG D C 1
ATOM 7436 O O . ARG D 1 145 ? 177.600 183.102 101.410 1.00 77.73 145 ARG D O 1
ATOM 7444 N N . VAL D 1 146 ? 177.342 184.665 103.000 1.00 73.42 146 VAL D N 1
ATOM 7445 C CA . VAL D 1 146 ? 177.147 183.698 104.076 1.00 73.42 146 VAL D CA 1
ATOM 7446 C C . VAL D 1 146 ? 175.805 183.006 103.865 1.00 73.42 146 VAL D C 1
ATOM 7447 O O . VAL D 1 146 ? 174.748 183.608 104.059 1.00 73.42 146 VAL D O 1
ATOM 7451 N N . HIS D 1 147 ? 175.846 181.731 103.474 1.00 73.43 147 HIS D N 1
ATOM 7452 C CA . HIS D 1 147 ? 174.620 181.036 103.102 1.00 73.43 147 HIS D CA 1
ATOM 7453 C C . HIS D 1 147 ? 173.868 180.526 104.319 1.00 73.43 147 HIS D C 1
ATOM 7454 O O . HIS D 1 147 ? 172.695 180.862 104.510 1.00 73.43 147 HIS D O 1
ATOM 7461 N N . CYS D 1 148 ? 174.507 179.711 105.152 1.00 71.20 148 CYS D N 1
ATOM 7462 C CA . CYS D 1 148 ? 173.810 179.160 106.305 1.00 71.20 148 CYS D CA 1
ATOM 7463 C C . CYS D 1 148 ? 174.439 179.659 107.596 1.00 71.20 148 CYS D C 1
ATOM 7464 O O . CYS D 1 148 ? 175.638 179.936 107.653 1.00 71.20 148 CYS D O 1
ATOM 7467 N N . CYS D 1 149 ? 173.616 179.779 108.634 1.00 66.93 149 CYS D N 1
ATOM 7468 C CA . CYS D 1 149 ? 174.092 180.128 109.967 1.00 66.93 149 CYS D CA 1
ATOM 7469 C C . CYS D 1 149 ? 173.425 179.209 110.973 1.00 66.93 149 CYS D C 1
ATOM 7470 O O . CYS D 1 149 ? 172.195 179.169 111.055 1.00 66.93 149 CYS D O 1
ATOM 7473 N N . LEU D 1 150 ? 174.231 178.478 111.735 1.00 64.25 150 LEU D N 1
ATOM 7474 C CA . LEU D 1 150 ? 173.738 177.578 112.768 1.00 64.25 150 LEU D CA 1
ATOM 7475 C C . LEU D 1 150 ? 173.939 178.231 114.128 1.00 64.25 150 LEU D C 1
ATOM 7476 O O . LEU D 1 150 ? 175.077 178.526 114.520 1.00 64.25 150 LEU D O 1
ATOM 7481 N N . TYR D 1 151 ? 172.836 178.449 114.839 1.00 61.18 151 TYR D N 1
ATOM 7482 C CA . TYR D 1 151 ? 172.853 178.999 116.185 1.00 61.18 151 TYR D CA 1
ATOM 7483 C C . TYR D 1 151 ? 172.637 177.876 117.185 1.00 61.18 151 TYR D C 1
ATOM 7484 O O . TYR D 1 151 ? 171.694 177.091 117.048 1.00 61.18 151 TYR D O 1
ATOM 7493 N N . PHE D 1 152 ? 173.502 177.803 118.185 1.00 57.72 152 PHE D N 1
ATOM 7494 C CA . PHE D 1 152 ? 173.416 176.757 119.195 1.00 57.72 152 PHE D CA 1
ATOM 7495 C C . PHE D 1 152 ? 172.757 177.308 120.452 1.00 57.72 152 PHE D C 1
ATOM 7496 O O . PHE D 1 152 ? 173.218 178.306 121.015 1.00 57.72 152 PHE D O 1
ATOM 7504 N N . ILE D 1 153 ? 171.683 176.657 120.887 1.00 55.97 153 ILE D N 1
ATOM 7505 C CA . ILE D 1 153 ? 170.974 177.012 122.110 1.00 55.97 153 ILE D CA 1
ATOM 7506 C C . ILE D 1 153 ? 171.409 176.057 123.208 1.00 55.97 153 ILE D C 1
ATOM 7507 O O . ILE D 1 153 ? 171.315 174.833 123.050 1.00 55.97 153 ILE D O 1
ATOM 7512 N N . ALA D 1 154 ? 171.888 176.609 124.315 1.00 55.33 154 ALA D N 1
ATOM 7513 C CA . ALA D 1 154 ? 172.328 175.779 125.421 1.00 55.33 154 ALA D CA 1
ATOM 7514 C C . ALA D 1 154 ? 171.140 175.012 125.994 1.00 55.33 154 ALA D C 1
ATOM 7515 O O . ALA D 1 154 ? 170.040 175.564 126.108 1.00 55.33 154 ALA D O 1
ATOM 7517 N N . PRO D 1 155 ? 171.321 173.752 126.363 1.00 53.07 155 PRO D N 1
ATOM 7518 C CA . PRO D 1 155 ? 170.198 172.915 126.825 1.00 53.07 155 PRO D CA 1
ATOM 7519 C C . PRO D 1 155 ? 169.772 173.227 128.255 1.00 53.07 155 PRO D C 1
ATOM 7520 O O . PRO D 1 155 ? 169.943 172.442 129.190 1.00 53.07 155 PRO D O 1
ATOM 7524 N N . THR D 1 156 ? 169.192 174.413 128.437 1.00 52.27 156 THR D N 1
ATOM 7525 C CA . THR D 1 156 ? 168.772 174.849 129.762 1.00 52.27 156 THR D CA 1
ATOM 7526 C C . THR D 1 156 ? 167.475 174.188 130.204 1.00 52.27 156 THR D C 1
ATOM 7527 O O . THR D 1 156 ? 167.276 173.970 131.404 1.00 52.27 156 THR D O 1
ATOM 7531 N N . GLY D 1 157 ? 166.592 173.860 129.269 1.00 51.80 157 GLY D N 1
ATOM 7532 C CA . GLY D 1 157 ? 165.344 173.212 129.594 1.00 51.80 157 GLY D CA 1
ATOM 7533 C C . GLY D 1 157 ? 164.188 174.138 129.893 1.00 51.80 157 GLY D C 1
ATOM 7534 O O . GLY D 1 157 ? 163.094 173.652 130.200 1.00 51.80 157 GLY D O 1
ATOM 7535 N N . HIS D 1 158 ? 164.387 175.451 129.811 1.00 51.65 158 HIS D N 1
ATOM 7536 C CA . HIS D 1 158 ? 163.345 176.419 130.119 1.00 51.65 158 HIS D CA 1
ATOM 7537 C C . HIS D 1 158 ? 162.885 177.184 128.886 1.00 51.65 158 HIS D C 1
ATOM 7538 O O . HIS D 1 158 ? 161.699 177.167 128.551 1.00 51.65 158 HIS D O 1
ATOM 7545 N N . GLY D 1 159 ? 163.800 177.854 128.198 1.00 54.43 159 GLY D N 1
ATOM 7546 C CA . GLY D 1 159 ? 163.428 178.666 127.062 1.00 54.43 159 GLY D CA 1
ATOM 7547 C C . GLY D 1 159 ? 164.633 179.413 126.533 1.00 54.43 159 GLY D C 1
ATOM 7548 O O . GLY D 1 159 ? 165.776 179.123 126.892 1.00 54.43 159 GLY D O 1
ATOM 7549 N N . LEU D 1 160 ? 164.353 180.384 125.674 1.00 55.88 160 LEU D N 1
ATOM 7550 C CA . LEU D 1 160 ? 165.407 181.143 125.024 1.00 55.88 160 LEU D CA 1
ATOM 7551 C C . LEU D 1 160 ? 165.934 182.234 125.946 1.00 55.88 160 LEU D C 1
ATOM 7552 O O . LEU D 1 160 ? 165.167 182.917 126.628 1.00 55.88 160 LEU D O 1
ATOM 7557 N N . LYS D 1 161 ? 167.250 182.383 125.968 1.00 58.55 161 LYS D N 1
ATOM 7558 C CA . LYS D 1 161 ? 167.906 183.433 126.722 1.00 58.55 161 LYS D CA 1
ATOM 7559 C C . LYS D 1 161 ? 167.789 184.767 125.992 1.00 58.55 161 LYS D C 1
ATOM 7560 O O . LYS D 1 161 ? 167.500 184.806 124.793 1.00 58.55 161 LYS D O 1
ATOM 7566 N N . PRO D 1 162 ? 167.988 185.883 126.702 1.00 60.21 162 PRO D N 1
ATOM 7567 C CA . PRO D 1 162 ? 167.933 187.190 126.028 1.00 60.21 162 PRO D CA 1
ATOM 7568 C C . PRO D 1 162 ? 168.909 187.329 124.875 1.00 60.21 162 PRO D C 1
ATOM 7569 O O . PRO D 1 162 ? 168.573 187.953 123.860 1.00 60.21 162 PRO D O 1
ATOM 7573 N N . LEU D 1 163 ? 170.109 186.765 124.998 1.00 61.14 163 LEU D N 1
ATOM 7574 C CA . LEU D 1 163 ? 171.079 186.870 123.915 1.00 61.14 163 LEU D CA 1
ATOM 7575 C C . LEU D 1 163 ? 170.596 186.134 122.673 1.00 61.14 163 LEU D C 1
ATOM 7576 O O . LEU D 1 163 ? 170.776 186.615 121.548 1.00 61.14 163 LEU D O 1
ATOM 7581 N N . ASP D 1 164 ? 169.970 184.971 122.857 1.00 61.77 164 ASP D N 1
ATOM 7582 C CA . ASP D 1 164 ? 169.436 184.222 121.724 1.00 61.77 164 ASP D CA 1
ATOM 7583 C C . ASP D 1 164 ? 168.345 185.010 121.014 1.00 61.77 164 ASP D C 1
ATOM 7584 O O . ASP D 1 164 ? 168.326 185.102 119.779 1.00 61.77 164 ASP D O 1
ATOM 7589 N N . VAL D 1 165 ? 167.427 185.591 121.788 1.00 61.67 165 VAL D N 1
ATOM 7590 C CA . VAL D 1 165 ? 166.348 186.387 121.213 1.00 61.67 165 VAL D CA 1
ATOM 7591 C C . VAL D 1 165 ? 166.910 187.577 120.451 1.00 61.67 165 VAL D C 1
ATOM 7592 O O . VAL D 1 165 ? 166.477 187.875 119.332 1.00 61.67 165 VAL D O 1
ATOM 7596 N N . GLU D 1 166 ? 167.884 188.275 121.040 1.00 64.53 166 GLU D N 1
ATOM 7597 C CA . GLU D 1 166 ? 168.463 189.435 120.372 1.00 64.53 166 GLU D CA 1
ATOM 7598 C C . GLU D 1 166 ? 169.163 189.041 119.079 1.00 64.53 166 GLU D C 1
ATOM 7599 O O . GLU D 1 166 ? 169.015 189.718 118.052 1.00 64.53 166 GLU D O 1
ATOM 7605 N N . PHE D 1 167 ? 169.930 187.950 119.106 1.00 64.13 167 PHE D N 1
ATOM 7606 C CA . PHE D 1 167 ? 170.630 187.517 117.903 1.00 64.13 167 PHE D CA 1
ATOM 7607 C C . PHE D 1 167 ? 169.653 187.152 116.800 1.00 64.13 167 PHE D C 1
ATOM 7608 O O . PHE D 1 167 ? 169.811 187.581 115.651 1.00 64.13 167 PHE D O 1
ATOM 7616 N N . MET D 1 168 ? 168.634 186.364 117.129 1.00 64.38 168 MET D N 1
ATOM 7617 C CA . MET D 1 168 ? 167.698 185.930 116.104 1.00 64.38 168 MET D CA 1
ATOM 7618 C C . MET D 1 168 ? 166.793 187.067 115.647 1.00 64.38 168 MET D C 1
ATOM 7619 O O . MET D 1 168 ? 166.228 187.000 114.551 1.00 64.38 168 MET D O 1
ATOM 7624 N N . LYS D 1 169 ? 166.629 188.111 116.464 1.00 65.12 169 LYS D N 1
ATOM 7625 C CA . LYS D 1 169 ? 165.943 189.309 115.991 1.00 65.12 169 LYS D CA 1
ATOM 7626 C C . LYS D 1 169 ? 166.796 190.091 115.002 1.00 65.12 169 LYS D C 1
ATOM 7627 O O . LYS D 1 169 ? 166.306 190.508 113.948 1.00 65.12 169 LYS D O 1
ATOM 7633 N N . ASN D 1 170 ? 168.074 190.302 115.319 1.00 65.71 170 ASN D N 1
ATOM 7634 C CA . ASN D 1 170 ? 168.900 191.130 114.447 1.00 65.71 170 ASN D CA 1
ATOM 7635 C C . ASN D 1 170 ? 169.299 190.412 113.164 1.00 65.71 170 ASN D C 1
ATOM 7636 O O . ASN D 1 170 ? 169.515 191.069 112.139 1.00 65.71 170 ASN D O 1
ATOM 7641 N N . LEU D 1 171 ? 169.408 189.085 113.184 1.00 66.48 171 LEU D N 1
ATOM 7642 C CA . LEU D 1 171 ? 170.041 188.365 112.087 1.00 66.48 171 LEU D CA 1
ATOM 7643 C C . LEU D 1 171 ? 169.087 187.554 111.222 1.00 66.48 171 LEU D C 1
ATOM 7644 O O . LEU D 1 171 ? 169.537 186.955 110.241 1.00 66.48 171 LEU D O 1
ATOM 7649 N N . HIS D 1 172 ? 167.793 187.508 111.539 1.00 66.71 172 HIS D N 1
ATOM 7650 C CA . HIS D 1 172 ? 166.920 186.625 110.773 1.00 66.71 172 HIS D CA 1
ATOM 7651 C C . HIS D 1 172 ? 166.518 187.207 109.428 1.00 66.71 172 HIS D C 1
ATOM 7652 O O . HIS D 1 172 ? 165.876 186.507 108.639 1.00 66.71 172 HIS D O 1
ATOM 7659 N N . ASP D 1 173 ? 166.873 188.457 109.147 1.00 69.23 173 ASP D N 1
ATOM 7660 C CA . ASP D 1 173 ? 166.644 189.061 107.843 1.00 69.23 173 ASP D CA 1
ATOM 7661 C C . ASP D 1 173 ? 167.939 189.283 107.070 1.00 69.23 173 ASP D C 1
ATOM 7662 O O . ASP D 1 173 ? 167.955 190.042 106.097 1.00 69.23 173 ASP D O 1
ATOM 7667 N N . LYS D 1 174 ? 169.025 188.634 107.487 1.00 70.14 174 LYS D N 1
ATOM 7668 C CA . LYS D 1 174 ? 170.310 188.754 106.812 1.00 70.14 174 LYS D CA 1
ATOM 7669 C C . LYS D 1 174 ? 170.994 187.425 106.535 1.00 70.14 174 LYS D C 1
ATOM 7670 O O . LYS D 1 174 ? 171.908 187.392 105.704 1.00 70.14 174 LYS D O 1
ATOM 7676 N N . VAL D 1 175 ? 170.589 186.336 107.188 1.00 69.15 175 VAL D N 1
ATOM 7677 C CA . VAL D 1 175 ? 171.186 185.028 106.957 1.00 69.15 175 VAL D CA 1
ATOM 7678 C C . VAL D 1 175 ? 170.199 183.980 107.443 1.00 69.15 175 VAL D C 1
ATOM 7679 O O . VAL D 1 175 ? 169.476 184.195 108.418 1.00 69.15 175 VAL D O 1
ATOM 7683 N N . ASN D 1 176 ? 170.158 182.845 106.749 1.00 69.07 176 ASN D N 1
ATOM 7684 C CA . ASN D 1 176 ? 169.283 181.749 107.144 1.00 69.07 176 ASN D CA 1
ATOM 7685 C C . ASN D 1 176 ? 169.746 181.177 108.476 1.00 69.07 176 ASN D C 1
ATOM 7686 O O . ASN D 1 176 ? 170.925 180.854 108.644 1.00 69.07 176 ASN D O 1
ATOM 7691 N N . ILE D 1 177 ? 168.820 181.044 109.419 1.00 65.91 177 ILE D N 1
ATOM 7692 C CA . ILE D 1 177 ? 169.128 180.622 110.778 1.00 65.91 177 ILE D CA 1
ATOM 7693 C C . ILE D 1 177 ? 168.452 179.286 111.035 1.00 65.91 177 ILE D C 1
ATOM 7694 O O . ILE D 1 177 ? 167.236 179.153 110.856 1.00 65.91 177 ILE D O 1
ATOM 7699 N N . ILE D 1 178 ? 169.240 178.301 111.451 1.00 63.21 178 ILE D N 1
ATOM 7700 C CA . ILE D 1 178 ? 168.722 176.986 111.812 1.00 63.21 178 ILE D CA 1
ATOM 7701 C C . ILE D 1 178 ? 168.961 176.776 113.301 1.00 63.21 178 ILE D C 1
ATOM 7702 O O . ILE D 1 178 ? 170.103 176.528 113.713 1.00 63.21 178 ILE D O 1
ATOM 7707 N N . PRO D 1 179 ? 167.933 176.874 114.141 1.00 60.08 179 PRO D N 1
ATOM 7708 C CA . PRO D 1 179 ? 168.143 176.690 115.581 1.00 60.08 179 PRO D CA 1
ATOM 7709 C C . PRO D 1 179 ? 168.440 175.236 115.911 1.00 60.08 179 PRO D C 1
ATOM 7710 O O . PRO D 1 179 ? 167.761 174.324 115.437 1.00 60.08 179 PRO D O 1
ATOM 7714 N N . LEU D 1 180 ? 169.469 175.028 116.727 1.00 56.83 180 LEU D N 1
ATOM 7715 C CA . LEU D 1 180 ? 169.857 173.707 117.195 1.00 56.83 180 LEU D CA 1
ATOM 7716 C C . LEU D 1 180 ? 169.988 173.729 118.706 1.00 56.83 180 LEU D C 1
ATOM 7717 O O . LEU D 1 180 ? 170.543 174.672 119.276 1.00 56.83 180 LEU D O 1
ATOM 7722 N N . ILE D 1 181 ? 169.481 172.684 119.353 1.00 55.04 181 ILE D N 1
ATOM 7723 C CA . ILE D 1 181 ? 169.628 172.515 120.792 1.00 55.04 181 ILE D CA 1
ATOM 7724 C C . ILE D 1 181 ? 170.924 171.744 121.014 1.00 55.04 181 ILE D C 1
ATOM 7725 O O . ILE D 1 181 ? 170.983 170.530 120.822 1.00 55.04 181 ILE D O 1
ATOM 7730 N N . ALA D 1 182 ? 171.970 172.459 121.412 1.00 54.49 182 ALA D N 1
ATOM 7731 C CA . ALA D 1 182 ? 173.272 171.845 121.605 1.00 54.49 182 ALA D CA 1
ATOM 7732 C C . ALA D 1 182 ? 173.238 170.863 122.766 1.00 54.49 182 ALA D C 1
ATOM 7733 O O . ALA D 1 182 ? 172.526 171.059 123.753 1.00 54.49 182 ALA D O 1
ATOM 7735 N N . LYS D 1 183 ? 174.014 169.788 122.630 1.00 53.35 183 LYS D N 1
ATOM 7736 C CA . LYS D 1 183 ? 174.139 168.756 123.655 1.00 53.35 183 LYS D CA 1
ATOM 7737 C C . LYS D 1 183 ? 172.773 168.166 124.005 1.00 53.35 183 LYS D C 1
ATOM 7738 O O . LYS D 1 183 ? 172.270 168.300 125.120 1.00 53.35 183 LYS D O 1
ATOM 7744 N N . ALA D 1 184 ? 172.175 167.507 123.015 1.00 52.97 184 ALA D N 1
ATOM 7745 C CA . ALA D 1 184 ? 170.843 166.941 123.167 1.00 52.97 184 ALA D CA 1
ATOM 7746 C C . ALA D 1 184 ? 170.794 165.772 124.136 1.00 52.97 184 ALA D C 1
ATOM 7747 O O . ALA D 1 184 ? 169.699 165.395 124.561 1.00 52.97 184 ALA D O 1
ATOM 7749 N N . ASP D 1 185 ? 171.936 165.187 124.491 1.00 53.00 185 ASP D N 1
ATOM 7750 C CA . ASP D 1 185 ? 171.939 164.088 125.443 1.00 53.00 185 ASP D CA 1
ATOM 7751 C C . ASP D 1 185 ? 171.656 164.547 126.864 1.00 53.00 185 ASP D C 1
ATOM 7752 O O . ASP D 1 185 ? 171.487 163.703 127.750 1.00 53.00 185 ASP D O 1
ATOM 7757 N N . THR D 1 186 ? 171.603 165.857 127.099 1.00 52.37 186 THR D N 1
ATOM 7758 C CA . THR D 1 186 ? 171.319 166.388 128.423 1.00 52.37 186 THR D CA 1
ATOM 7759 C C . THR D 1 186 ? 169.879 166.157 128.846 1.00 52.37 186 THR D C 1
ATOM 7760 O O . THR D 1 186 ? 169.570 166.288 130.035 1.00 52.37 186 THR D O 1
ATOM 7764 N N . MET D 1 187 ? 168.996 165.822 127.913 1.00 52.71 187 MET D N 1
ATOM 7765 C CA . MET D 1 187 ? 167.563 165.850 128.147 1.00 52.71 187 MET D CA 1
ATOM 7766 C C . MET D 1 187 ? 166.927 164.493 127.899 1.00 52.71 187 MET D C 1
ATOM 7767 O O . MET D 1 187 ? 167.253 163.807 126.926 1.00 52.71 187 MET D O 1
ATOM 7772 N N . THR D 1 188 ? 166.011 164.120 128.783 1.00 52.52 188 THR D N 1
ATOM 7773 C CA . THR D 1 188 ? 165.122 163.009 128.530 1.00 52.52 188 THR D CA 1
ATOM 7774 C C . THR D 1 188 ? 164.162 163.378 127.402 1.00 52.52 188 THR D C 1
ATOM 7775 O O . THR D 1 188 ? 163.938 164.561 127.134 1.00 52.52 188 THR D O 1
ATOM 7779 N N . PRO D 1 189 ? 163.596 162.383 126.710 1.00 53.11 189 PRO D N 1
ATOM 7780 C CA . PRO D 1 189 ? 162.738 162.706 125.555 1.00 53.11 189 PRO D CA 1
ATOM 7781 C C . PRO D 1 189 ? 161.582 163.633 125.887 1.00 53.11 189 PRO D C 1
ATOM 7782 O O . PRO D 1 189 ? 161.272 164.539 125.100 1.00 53.11 189 PRO D O 1
ATOM 7786 N N . GLU D 1 190 ? 160.947 163.446 127.045 1.00 54.87 190 GLU D N 1
ATOM 7787 C CA . GLU D 1 190 ? 159.881 164.351 127.456 1.00 54.87 190 GLU D CA 1
ATOM 7788 C C . GLU D 1 190 ? 160.410 165.764 127.652 1.00 54.87 190 GLU D C 1
ATOM 7789 O O . GLU D 1 190 ? 159.777 166.741 127.229 1.00 54.87 190 GLU D O 1
ATOM 7795 N N . GLU D 1 191 ? 161.575 165.888 128.288 1.00 53.03 191 GLU D N 1
ATOM 7796 C CA . GLU D 1 191 ? 162.177 167.197 128.495 1.00 53.03 191 GLU D CA 1
ATOM 7797 C C . GLU D 1 191 ? 162.509 167.864 127.171 1.00 53.03 191 GLU D C 1
ATOM 7798 O O . GLU D 1 191 ? 162.274 169.064 126.997 1.00 53.03 191 GLU D O 1
ATOM 7804 N N . CYS D 1 192 ? 163.064 167.103 126.228 1.00 53.55 192 CYS D N 1
ATOM 7805 C CA . CYS D 1 192 ? 163.404 167.670 124.929 1.00 53.55 192 CYS D CA 1
ATOM 7806 C C . CYS D 1 192 ? 162.158 168.135 124.193 1.00 53.55 192 CYS D C 1
ATOM 7807 O O . CYS D 1 192 ? 162.160 169.202 123.570 1.00 53.55 192 CYS D O 1
ATOM 7810 N N . LEU D 1 193 ? 161.081 167.349 124.255 1.00 54.93 193 LEU D N 1
ATOM 7811 C CA . LEU D 1 193 ? 159.847 167.743 123.586 1.00 54.93 193 LEU D CA 1
ATOM 7812 C C . LEU D 1 193 ? 159.265 169.010 124.203 1.00 54.93 193 LEU D C 1
ATOM 7813 O O . LEU D 1 193 ? 158.825 169.919 123.484 1.00 54.93 193 LEU D O 1
ATOM 7818 N N . ARG D 1 194 ? 159.269 169.097 125.535 1.00 55.39 194 ARG D N 1
ATOM 7819 C CA . ARG D 1 194 ? 158.772 170.297 126.204 1.00 55.39 194 ARG D CA 1
ATOM 7820 C C . ARG D 1 194 ? 159.616 171.517 125.858 1.00 55.39 194 ARG D C 1
ATOM 7821 O O . ARG D 1 194 ? 159.082 172.608 125.612 1.00 55.39 194 ARG D O 1
ATOM 7829 N N . PHE D 1 195 ? 160.938 171.350 125.835 1.00 53.09 195 PHE D N 1
ATOM 7830 C CA . PHE D 1 195 ? 161.830 172.450 125.493 1.00 53.09 195 PHE D CA 1
ATOM 7831 C C . PHE D 1 195 ? 161.607 172.906 124.060 1.00 53.09 195 PHE D C 1
ATOM 7832 O O . PHE D 1 195 ? 161.601 174.109 123.781 1.00 53.09 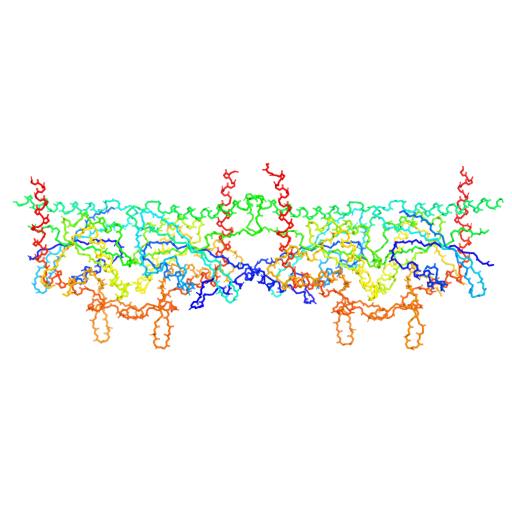195 PHE D O 1
ATOM 7840 N N . LYS D 1 196 ? 161.402 171.960 123.141 1.00 56.28 196 LYS D N 1
ATOM 7841 C CA . LYS D 1 196 ? 161.109 172.315 121.759 1.00 56.28 196 LYS D CA 1
ATOM 7842 C C . LYS D 1 196 ? 159.809 173.100 121.655 1.00 56.28 196 LYS D C 1
ATOM 7843 O O . LYS D 1 196 ? 159.736 174.103 120.932 1.00 56.28 196 LYS D O 1
ATOM 7849 N N . LYS D 1 197 ? 158.771 172.654 122.365 1.00 56.60 197 LYS D N 1
ATOM 7850 C CA . LYS D 1 197 ? 157.493 173.356 122.317 1.00 56.60 197 LYS D CA 1
ATOM 7851 C C . LYS D 1 197 ? 157.626 174.779 122.840 1.00 56.60 197 LYS D C 1
ATOM 7852 O O . LYS D 1 197 ? 157.128 175.728 122.217 1.00 56.60 197 LYS D O 1
ATOM 7858 N N . GLN D 1 198 ? 158.314 174.952 123.969 1.00 57.41 198 GLN D N 1
ATOM 7859 C CA . GLN D 1 198 ? 158.490 176.291 124.524 1.00 57.41 198 GLN D CA 1
ATOM 7860 C C . GLN D 1 198 ? 159.324 177.173 123.601 1.00 57.41 198 GLN D C 1
ATOM 7861 O O . GLN D 1 198 ? 159.023 178.362 123.430 1.00 57.41 198 GLN D O 1
ATOM 7867 N N . ILE D 1 199 ? 160.372 176.613 122.996 1.00 57.07 199 ILE D N 1
ATOM 7868 C CA . ILE D 1 199 ? 161.218 177.388 122.095 1.00 57.07 199 ILE D CA 1
ATOM 7869 C C . ILE D 1 199 ? 160.418 177.866 120.894 1.00 57.07 199 ILE D C 1
ATOM 7870 O O . ILE D 1 199 ? 160.516 179.028 120.484 1.00 57.07 199 ILE D O 1
ATOM 7875 N N . MET D 1 200 ? 159.616 176.977 120.306 1.00 60.35 200 MET D N 1
ATOM 7876 C CA . MET D 1 200 ? 158.818 177.372 119.150 1.00 60.35 200 MET D CA 1
ATOM 7877 C C . MET D 1 200 ? 157.768 178.410 119.528 1.00 60.35 200 MET D C 1
ATOM 7878 O O . MET D 1 200 ? 157.519 179.358 118.769 1.00 60.35 200 MET D O 1
ATOM 7883 N N . LYS D 1 201 ? 157.154 178.263 120.705 1.00 60.44 201 LYS D N 1
ATOM 7884 C CA . LYS D 1 201 ? 156.201 179.267 121.164 1.00 60.44 201 LYS D CA 1
ATOM 7885 C C . LYS D 1 201 ? 156.863 180.634 121.294 1.00 60.44 201 LYS D C 1
ATOM 7886 O O . LYS D 1 201 ? 156.311 181.649 120.855 1.00 60.44 201 LYS D O 1
ATOM 7892 N N . GLU D 1 202 ? 158.057 180.678 121.885 1.00 60.40 202 GLU D N 1
ATOM 7893 C CA . GLU D 1 202 ? 158.733 181.958 122.059 1.00 60.40 202 GLU D CA 1
ATOM 7894 C C . GLU D 1 202 ? 159.206 182.538 120.733 1.00 60.40 202 GLU D C 1
ATOM 7895 O O . GLU D 1 202 ? 159.219 183.762 120.569 1.00 60.40 202 GLU D O 1
ATOM 7901 N N . ILE D 1 203 ? 159.608 181.691 119.785 1.00 61.67 203 ILE D N 1
ATOM 7902 C CA . ILE D 1 203 ? 159.968 182.191 118.461 1.00 61.67 203 ILE D CA 1
ATOM 7903 C C . ILE D 1 203 ? 158.759 182.809 117.777 1.00 61.67 203 ILE D C 1
ATOM 7904 O O . ILE D 1 203 ? 158.868 183.845 117.109 1.00 61.67 203 ILE D O 1
ATOM 7909 N N . HIS D 1 204 ? 157.587 182.199 117.937 1.00 64.58 204 HIS D N 1
ATOM 7910 C CA . HIS D 1 204 ? 156.392 182.788 117.344 1.00 64.58 204 HIS D CA 1
ATOM 7911 C C . HIS D 1 204 ? 155.962 184.061 118.066 1.00 64.58 204 HIS D C 1
ATOM 7912 O O . HIS D 1 204 ? 155.396 184.962 117.437 1.00 64.58 204 HIS D O 1
ATOM 7919 N N . GLU D 1 205 ? 156.213 184.159 119.375 1.00 64.25 205 GLU D N 1
ATOM 7920 C CA . GLU D 1 205 ? 155.895 185.394 120.091 1.00 64.25 205 GLU D CA 1
ATOM 7921 C C . GLU D 1 205 ? 156.781 186.546 119.635 1.00 64.25 205 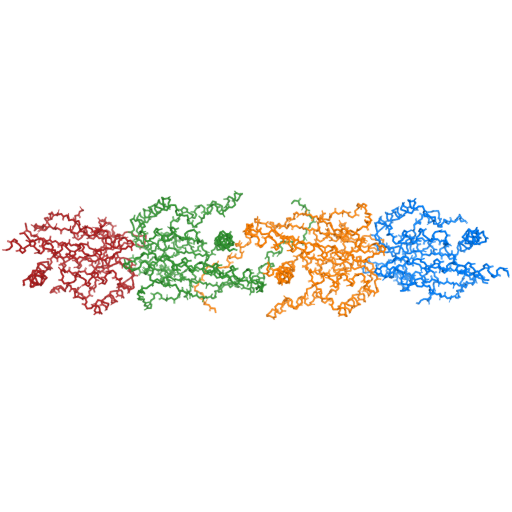GLU D C 1
ATOM 7922 O O . GLU D 1 205 ? 156.309 187.678 119.481 1.00 64.25 205 GLU D O 1
ATOM 7928 N N . HIS D 1 206 ? 158.066 186.283 119.418 1.00 63.31 206 HIS D N 1
ATOM 7929 C CA . HIS D 1 206 ? 158.993 187.305 118.955 1.00 63.31 206 HIS D CA 1
ATOM 7930 C C . HIS D 1 206 ? 158.900 187.539 117.457 1.00 63.31 206 HIS D C 1
ATOM 7931 O O . HIS D 1 206 ? 159.645 188.372 116.932 1.00 63.31 206 HIS D O 1
ATOM 7938 N N . LYS D 1 207 ? 158.015 186.818 116.767 1.00 65.28 207 LYS D N 1
ATOM 7939 C CA . LYS D 1 207 ? 157.841 186.938 115.320 1.00 65.28 207 LYS D CA 1
ATOM 7940 C C . LYS D 1 207 ? 159.151 186.686 114.580 1.00 65.28 207 LYS D C 1
ATOM 7941 O O . LYS D 1 207 ? 159.479 187.369 113.608 1.00 65.28 207 LYS D O 1
ATOM 7947 N N . ILE D 1 208 ? 159.907 185.696 115.043 1.00 64.71 208 ILE D N 1
ATOM 7948 C CA . ILE D 1 208 ? 161.159 185.319 114.398 1.00 64.71 208 ILE D CA 1
ATOM 7949 C C . ILE D 1 208 ? 160.860 184.342 113.271 1.00 64.71 208 ILE D C 1
ATOM 7950 O O . ILE D 1 208 ? 160.142 183.354 113.463 1.00 64.71 208 ILE D O 1
ATOM 7955 N N . GLN D 1 209 ? 161.402 184.618 112.090 1.00 68.64 209 GLN D N 1
ATOM 7956 C CA . GLN D 1 209 ? 161.198 183.779 110.915 1.00 68.64 209 GLN D CA 1
ATOM 7957 C C . GLN D 1 209 ? 162.464 182.968 110.665 1.00 68.64 209 GLN D C 1
ATOM 7958 O O . GLN D 1 209 ? 163.510 183.525 110.319 1.00 68.64 209 GLN D O 1
ATOM 7964 N N . LEU D 1 210 ? 162.364 181.656 110.834 1.00 68.92 210 LEU D N 1
ATOM 7965 C CA . LEU D 1 210 ? 163.455 180.737 110.563 1.00 68.92 210 LEU D CA 1
ATOM 7966 C C . LEU D 1 210 ? 163.296 180.132 109.174 1.00 68.92 210 LEU D C 1
ATOM 7967 O O . LEU D 1 210 ? 162.289 180.329 108.491 1.00 68.92 210 LEU D O 1
ATOM 7972 N N . TYR D 1 211 ? 164.308 179.380 108.760 1.00 72.23 211 TYR D N 1
ATOM 7973 C CA . TYR D 1 211 ? 164.345 178.828 107.414 1.00 72.23 211 TYR D CA 1
ATOM 7974 C C . TYR D 1 211 ? 163.615 177.494 107.383 1.00 72.23 211 TYR D C 1
ATOM 7975 O O . TYR D 1 211 ? 164.037 176.534 108.036 1.00 72.23 211 TYR D O 1
ATOM 7984 N N . GLU D 1 212 ? 162.522 177.434 106.629 1.00 76.60 212 GLU D N 1
ATOM 7985 C CA . GLU D 1 212 ? 161.720 176.227 106.524 1.00 76.60 212 GLU D CA 1
ATOM 7986 C C . GLU D 1 212 ? 162.273 175.314 105.440 1.00 76.60 212 GLU D C 1
ATOM 7987 O O . GLU D 1 212 ? 162.862 175.769 104.457 1.00 76.60 212 GLU D O 1
ATOM 7993 N N . PHE D 1 213 ? 162.076 174.026 105.628 1.00 75.06 213 PHE D N 1
ATOM 7994 C CA . PHE D 1 213 ? 162.696 173.119 104.680 1.00 75.06 213 PHE D CA 1
ATOM 7995 C C . PHE D 1 213 ? 161.691 172.651 103.632 1.00 75.06 213 PHE D C 1
ATOM 7996 O O . PHE D 1 213 ? 160.548 172.322 103.959 1.00 75.06 213 PHE D O 1
ATOM 8004 N N . PRO D 1 214 ? 162.097 172.617 102.368 1.00 77.27 214 PRO D N 1
ATOM 8005 C CA . PRO D 1 214 ? 161.194 172.165 101.310 1.00 77.27 214 PRO D CA 1
ATOM 8006 C C . PRO D 1 214 ? 161.124 170.648 101.229 1.00 77.27 214 PRO D C 1
ATOM 8007 O O . PRO D 1 214 ? 161.993 169.930 101.728 1.00 77.27 214 PRO D O 1
ATOM 8011 N N . GLU D 1 215 ? 160.065 170.176 100.559 1.00 81.94 215 GLU D N 1
ATOM 8012 C CA . GLU D 1 215 ? 159.754 168.757 100.375 1.00 81.94 215 GLU D CA 1
ATOM 8013 C C . GLU D 1 215 ? 160.104 167.913 101.600 1.00 81.94 215 GLU D C 1
ATOM 8014 O O . GLU D 1 215 ? 159.432 168.015 102.632 1.00 81.94 215 GLU D O 1
ATOM 8020 N N . CYS D 1 216 ? 161.131 167.074 101.497 1.00 82.42 216 CYS D N 1
ATOM 8021 C CA . CYS D 1 216 ? 161.589 166.259 102.617 1.00 82.42 216 CYS D CA 1
ATOM 8022 C C . CYS D 1 216 ? 161.979 167.125 103.803 1.00 82.42 216 CYS D C 1
ATOM 8023 O O . CYS D 1 216 ? 161.209 167.279 104.750 1.00 82.42 216 CYS D O 1
ATOM 8026 N N . LYS D 1 227 ? 157.424 165.066 108.034 1.00 79.17 227 LYS D N 1
ATOM 8027 C CA . LYS D 1 227 ? 157.673 164.370 109.291 1.00 79.17 227 LYS D CA 1
ATOM 8028 C C . LYS D 1 227 ? 158.922 164.903 109.980 1.00 79.17 227 LYS D C 1
ATOM 8029 O O . LYS D 1 227 ? 158.962 165.029 111.204 1.00 79.17 227 LYS D O 1
ATOM 8035 N N . LEU D 1 228 ? 159.944 165.214 109.185 1.00 75.85 228 LEU D N 1
ATOM 8036 C CA . LEU D 1 228 ? 161.209 165.703 109.721 1.00 75.85 228 LEU D CA 1
ATOM 8037 C C . LEU D 1 228 ? 161.166 167.179 110.090 1.00 75.85 228 LEU D C 1
ATOM 8038 O O . LEU D 1 228 ? 161.949 167.618 110.940 1.00 75.85 228 LEU D O 1
ATOM 8043 N N . LYS D 1 229 ? 160.276 167.955 109.470 1.00 76.05 229 LYS D N 1
ATOM 8044 C CA . LYS D 1 229 ? 160.144 169.361 109.834 1.00 76.05 229 LYS D CA 1
ATOM 8045 C C . LYS D 1 229 ? 159.562 169.527 111.232 1.00 76.05 229 LYS D C 1
ATOM 8046 O O . LYS D 1 229 ? 159.844 170.525 111.904 1.00 76.05 229 LYS D O 1
ATOM 8052 N N . SER D 1 230 ? 158.759 168.565 111.688 1.00 73.62 230 SER D N 1
ATOM 8053 C CA . SER D 1 230 ? 158.135 168.676 113.001 1.00 73.62 230 SER D CA 1
ATOM 8054 C C . SER D 1 230 ? 159.149 168.590 114.133 1.00 73.62 230 SER D C 1
ATOM 8055 O O . SER D 1 230 ? 158.806 168.892 115.281 1.00 73.62 230 SER D O 1
ATOM 8058 N N . ARG D 1 231 ? 160.380 168.186 113.841 1.00 68.71 231 ARG D N 1
ATOM 8059 C CA . ARG D 1 231 ? 161.420 168.063 114.850 1.00 68.71 231 ARG D CA 1
ATOM 8060 C C . ARG D 1 231 ? 162.172 169.364 115.093 1.00 68.71 231 ARG D C 1
ATOM 8061 O O . ARG D 1 231 ? 163.051 169.400 115.960 1.00 68.71 231 ARG D O 1
ATOM 8069 N N . VAL D 1 232 ? 161.856 170.419 114.356 1.00 64.77 232 VAL D N 1
ATOM 8070 C CA . VAL D 1 232 ? 162.506 171.718 114.567 1.00 64.77 232 VAL D CA 1
ATOM 8071 C C . VAL D 1 232 ? 162.072 172.278 115.917 1.00 64.77 232 VAL D C 1
ATOM 8072 O O . VAL D 1 232 ? 160.874 172.230 116.245 1.00 64.77 232 VAL D O 1
ATOM 8076 N N . PRO D 1 233 ? 162.992 172.807 116.741 1.00 61.63 233 PRO D N 1
ATOM 8077 C CA . PRO D 1 233 ? 164.430 172.888 116.489 1.00 61.63 233 PRO D CA 1
ATOM 8078 C C . PRO D 1 233 ? 165.150 171.570 116.734 1.00 61.63 233 PRO D C 1
ATOM 8079 O O . PRO D 1 233 ? 164.807 170.839 117.660 1.00 61.63 233 PRO D O 1
ATOM 8083 N N . PHE D 1 234 ? 166.149 171.284 115.906 1.00 60.12 234 PHE D N 1
ATOM 8084 C CA . PHE D 1 234 ? 166.820 169.995 115.954 1.00 60.12 234 PHE D CA 1
ATOM 8085 C C . PHE D 1 234 ? 167.653 169.864 117.220 1.00 60.12 234 PHE D C 1
ATOM 8086 O O . PHE D 1 234 ? 168.427 170.760 117.567 1.00 60.12 234 PHE D O 1
ATOM 8094 N N . ALA D 1 235 ? 167.493 168.741 117.907 1.00 57.31 235 ALA D N 1
ATOM 8095 C CA . ALA D 1 235 ? 168.308 168.393 119.062 1.00 57.31 235 ALA D CA 1
ATOM 8096 C C . ALA D 1 235 ? 169.437 167.498 118.574 1.00 57.31 235 ALA D C 1
ATOM 8097 O O . ALA D 1 235 ? 169.197 166.365 118.146 1.00 57.31 235 ALA D O 1
ATOM 8099 N N . VAL D 1 236 ? 170.665 168.001 118.633 1.00 55.11 236 VAL D N 1
ATOM 8100 C CA . VAL D 1 236 ? 171.792 167.345 117.987 1.00 55.11 236 VAL D CA 1
ATOM 8101 C C . VAL D 1 236 ? 172.791 166.874 119.032 1.00 55.11 236 VAL D C 1
ATOM 8102 O O . VAL D 1 236 ? 172.976 167.500 120.080 1.00 55.11 236 VAL D O 1
ATOM 8106 N N . VAL D 1 237 ? 173.430 165.743 118.736 1.00 56.04 237 VAL D N 1
ATOM 8107 C CA . VAL D 1 237 ? 174.533 165.208 119.523 1.00 56.04 237 VAL D CA 1
ATOM 8108 C C . VAL D 1 237 ? 175.711 164.999 118.586 1.00 56.04 237 VAL D C 1
ATOM 8109 O O . VAL D 1 237 ? 175.571 164.350 117.545 1.00 56.04 237 VAL D O 1
ATOM 8113 N N . GLY D 1 238 ? 176.863 165.547 118.948 1.00 56.49 238 GLY D N 1
ATOM 8114 C CA . GLY D 1 238 ? 178.062 165.468 118.128 1.00 56.49 238 GLY D CA 1
ATOM 8115 C C . GLY D 1 238 ? 179.138 164.658 118.827 1.00 56.49 238 GLY D C 1
ATOM 8116 O O . GLY D 1 238 ? 179.321 164.771 120.041 1.00 56.49 238 GLY D O 1
ATOM 8117 N N . SER D 1 239 ? 179.849 163.843 118.051 1.00 60.28 239 SER D N 1
ATOM 8118 C CA . SER D 1 239 ? 180.902 162.998 118.595 1.00 60.28 239 SER D CA 1
ATOM 8119 C C . SER D 1 239 ? 181.810 162.559 117.460 1.00 60.28 239 SER D C 1
ATOM 8120 O O . SER D 1 239 ? 181.330 162.056 116.441 1.00 60.28 239 SER D O 1
ATOM 8123 N N . ASN D 1 240 ? 183.112 162.748 117.640 1.00 64.19 240 ASN D N 1
ATOM 8124 C CA . ASN D 1 240 ? 184.102 162.364 116.646 1.00 64.19 240 ASN D CA 1
ATOM 8125 C C . ASN D 1 240 ? 184.665 160.969 116.878 1.00 64.19 240 ASN D C 1
ATOM 8126 O O . ASN D 1 240 ? 185.509 160.521 116.095 1.00 64.19 240 ASN D O 1
ATOM 8131 N N . THR D 1 241 ? 184.225 160.276 117.923 1.00 66.28 241 THR D N 1
ATOM 8132 C CA . THR D 1 241 ? 184.786 158.991 118.312 1.00 66.28 241 THR D CA 1
ATOM 8133 C C . THR D 1 241 ? 183.834 157.872 117.921 1.00 66.28 241 THR D C 1
ATOM 8134 O O . THR D 1 241 ? 182.645 157.919 118.250 1.00 66.28 241 THR D O 1
ATOM 8138 N N . VAL D 1 242 ? 184.363 156.871 117.228 1.00 69.32 242 VAL D N 1
ATOM 8139 C CA . VAL D 1 242 ? 183.614 155.675 116.864 1.00 69.32 242 VAL D CA 1
ATOM 8140 C C . VAL D 1 242 ? 183.876 154.608 117.916 1.00 69.32 242 VAL D C 1
ATOM 8141 O O . VAL D 1 242 ? 185.020 154.406 118.342 1.00 69.32 242 VAL D O 1
ATOM 8145 N N . LEU D 1 243 ? 182.817 153.956 118.366 1.00 71.49 243 LEU D N 1
ATOM 8146 C CA . LEU D 1 243 ? 182.880 152.959 119.417 1.00 71.49 243 LEU D CA 1
ATOM 8147 C C . LEU D 1 243 ? 182.185 151.686 118.948 1.00 71.49 243 LEU D C 1
ATOM 8148 O O . LEU D 1 243 ? 181.422 151.685 117.977 1.00 71.49 243 LEU D O 1
ATOM 8153 N N . GLU D 1 244 ? 182.455 150.590 119.654 1.00 78.59 244 GLU D N 1
ATOM 8154 C CA . GLU D 1 244 ? 181.933 149.273 119.303 1.00 78.59 244 GLU D CA 1
ATOM 8155 C C . GLU D 1 244 ? 180.911 148.868 120.354 1.00 78.59 244 GLU D C 1
ATOM 8156 O O . GLU D 1 244 ? 181.262 148.662 121.520 1.00 78.59 244 GLU D O 1
ATOM 8162 N N . ILE D 1 245 ? 179.648 148.771 119.947 1.00 80.01 245 ILE D N 1
ATOM 8163 C CA . ILE D 1 245 ? 178.555 148.390 120.833 1.00 80.01 245 ILE D CA 1
ATOM 8164 C C . ILE D 1 245 ? 177.688 147.372 120.108 1.00 80.01 245 ILE D C 1
ATOM 8165 O O . ILE D 1 245 ? 177.342 147.571 118.938 1.00 80.01 245 ILE D O 1
ATOM 8170 N N . GLY D 1 246 ? 177.350 146.283 120.795 1.00 82.09 246 GLY D N 1
ATOM 8171 C CA . GLY D 1 246 ? 176.480 145.272 120.216 1.00 82.09 246 GLY D CA 1
ATOM 8172 C C . GLY D 1 246 ? 176.993 144.688 118.921 1.00 82.09 246 GLY D C 1
ATOM 8173 O O . GLY D 1 246 ? 176.195 144.297 118.062 1.00 82.09 246 GLY D O 1
ATOM 8174 N N . GLY D 1 247 ? 178.309 144.615 118.756 1.00 81.17 247 GLY D N 1
ATOM 8175 C CA . GLY D 1 247 ? 178.886 144.154 117.509 1.00 81.17 247 GLY D CA 1
ATOM 8176 C C . GLY D 1 247 ? 178.647 145.077 116.335 1.00 81.17 247 GLY D C 1
ATOM 8177 O O . GLY D 1 247 ? 178.520 144.605 115.198 1.00 81.17 247 GLY D O 1
ATOM 8178 N N . ARG D 1 248 ? 178.581 146.385 116.578 1.00 79.76 248 ARG D N 1
ATOM 8179 C CA . ARG D 1 248 ? 178.474 147.359 115.502 1.00 79.76 248 ARG D CA 1
ATOM 8180 C C . ARG D 1 248 ? 179.272 148.601 115.868 1.00 79.76 248 ARG D C 1
ATOM 8181 O O . ARG D 1 248 ? 179.437 148.930 117.046 1.00 79.76 248 ARG D O 1
ATOM 8189 N N . ARG D 1 249 ? 179.773 149.287 114.843 1.00 76.87 249 ARG D N 1
ATOM 8190 C CA . ARG D 1 249 ? 180.574 150.494 115.015 1.00 76.87 249 ARG D CA 1
ATOM 8191 C C . ARG D 1 249 ? 179.663 151.704 114.844 1.00 76.87 249 ARG D C 1
ATOM 8192 O O . ARG D 1 249 ? 179.065 151.895 113.781 1.00 76.87 249 ARG D O 1
ATOM 8200 N N . VAL D 1 250 ? 179.560 152.518 115.892 1.00 70.25 250 VAL D N 1
ATOM 8201 C CA . VAL D 1 250 ? 178.647 153.652 115.919 1.00 70.25 250 VAL D CA 1
ATOM 8202 C C . VAL D 1 250 ? 179.368 154.868 116.476 1.00 70.25 250 VAL D C 1
ATOM 8203 O O . VAL D 1 250 ? 180.251 154.753 117.330 1.00 70.25 250 VAL D O 1
ATOM 8207 N N . ARG D 1 251 ? 178.990 156.043 115.983 1.00 63.87 251 ARG D N 1
ATOM 8208 C CA . ARG D 1 251 ? 179.447 157.282 116.591 1.00 63.87 251 ARG D CA 1
ATOM 8209 C C . ARG D 1 251 ? 178.538 157.638 117.754 1.00 63.87 251 ARG D C 1
ATOM 8210 O O . ARG D 1 251 ? 177.311 157.631 117.625 1.00 63.87 251 ARG D O 1
ATOM 8218 N N . GLY D 1 252 ? 179.138 157.946 118.895 1.00 58.67 252 GLY D N 1
ATOM 8219 C CA . GLY D 1 252 ? 178.340 158.230 120.068 1.00 58.67 252 GLY D CA 1
ATOM 8220 C C . GLY D 1 252 ? 179.199 158.686 121.222 1.00 58.67 252 GLY D C 1
ATOM 8221 O O . GLY D 1 252 ? 180.397 158.931 121.078 1.00 58.67 252 GLY D O 1
ATOM 8222 N N . ARG D 1 253 ? 178.552 158.798 122.377 1.00 54.43 253 ARG D N 1
ATOM 8223 C CA . ARG D 1 253 ? 179.186 159.231 123.612 1.00 54.43 253 ARG D CA 1
ATOM 8224 C C . ARG D 1 253 ? 179.009 158.164 124.681 1.00 54.43 253 ARG D C 1
ATOM 8225 O O . ARG D 1 253 ? 177.912 157.626 124.854 1.00 54.43 253 ARG D O 1
ATOM 8233 N N . GLN D 1 254 ? 180.086 157.881 125.407 1.00 53.74 254 GLN D N 1
ATOM 8234 C CA . GLN D 1 254 ? 180.141 156.779 126.359 1.00 53.74 254 GLN D CA 1
ATOM 8235 C C . GLN D 1 254 ? 179.957 157.292 127.780 1.00 53.74 254 GLN D C 1
ATOM 8236 O O . GLN D 1 254 ? 180.713 158.156 128.234 1.00 53.74 254 GLN D O 1
ATOM 8242 N N . TYR D 1 255 ? 178.978 156.739 128.488 1.00 52.13 255 TYR D N 1
ATOM 8243 C CA . TYR D 1 255 ? 178.705 157.039 129.880 1.00 52.13 255 TYR D CA 1
ATOM 8244 C C . TYR D 1 255 ? 178.548 155.718 130.614 1.00 52.13 255 TYR D C 1
ATOM 8245 O O . TYR D 1 255 ? 178.182 154.707 130.001 1.00 52.13 255 TYR D O 1
ATOM 8254 N N . PRO D 1 256 ? 178.784 155.700 131.926 1.00 50.49 256 PRO D N 1
ATOM 8255 C CA . PRO D 1 256 ? 178.621 154.448 132.674 1.00 50.49 256 PRO D CA 1
ATOM 8256 C C . PRO D 1 256 ? 177.250 153.820 132.518 1.00 50.49 256 PRO D C 1
ATOM 8257 O O . PRO D 1 256 ? 177.125 152.596 132.637 1.00 50.49 256 PRO D O 1
ATOM 8261 N N . TRP D 1 257 ? 176.218 154.616 132.258 1.00 50.97 257 TRP D N 1
ATOM 8262 C CA . TRP D 1 257 ? 174.866 154.097 132.122 1.00 50.97 257 TRP D CA 1
ATOM 8263 C C . TRP D 1 257 ? 174.503 153.712 130.695 1.00 50.97 257 TRP D C 1
ATOM 8264 O O . TRP D 1 257 ? 173.445 153.110 130.489 1.00 50.97 257 TRP D O 1
ATOM 8275 N N . GLY D 1 258 ? 175.339 154.024 129.714 1.00 52.85 258 GLY D N 1
ATOM 8276 C CA . GLY D 1 258 ? 175.031 153.660 128.347 1.00 52.85 258 GLY D CA 1
ATOM 8277 C C . GLY D 1 258 ? 175.740 154.567 127.361 1.00 52.85 258 GLY D C 1
ATOM 8278 O O . GLY D 1 258 ? 176.512 155.446 127.734 1.00 52.85 258 GLY D O 1
ATOM 8279 N N . VAL D 1 259 ? 175.450 154.335 126.086 1.00 54.58 259 VAL D N 1
ATOM 8280 C CA . VAL D 1 259 ? 176.066 155.078 124.996 1.00 54.58 259 VAL D CA 1
ATOM 8281 C C . VAL D 1 259 ? 174.967 155.835 124.266 1.00 54.58 259 VAL D C 1
ATOM 8282 O O . VAL D 1 259 ? 173.996 155.234 123.793 1.00 54.58 259 VAL D O 1
ATOM 8286 N N . ALA D 1 260 ? 175.122 157.152 124.178 1.00 56.95 260 ALA D N 1
ATOM 8287 C CA . ALA D 1 260 ? 174.187 158.004 123.451 1.00 56.95 260 ALA D CA 1
ATOM 8288 C C . ALA D 1 260 ? 174.629 158.049 121.996 1.00 56.95 260 ALA D C 1
ATOM 8289 O O . ALA D 1 260 ? 175.745 158.483 121.695 1.00 56.95 260 ALA D O 1
ATOM 8291 N N . GLU D 1 261 ? 173.760 157.597 121.098 1.00 60.71 261 GLU D N 1
ATOM 8292 C CA . GLU D 1 261 ? 174.120 157.358 119.708 1.00 60.71 261 GLU D CA 1
ATOM 8293 C C . GLU D 1 261 ? 173.837 158.584 118.852 1.00 60.71 261 GLU D C 1
ATOM 8294 O O . GLU D 1 261 ? 172.753 159.169 118.920 1.00 60.71 261 GLU D O 1
ATOM 8300 N N . VAL D 1 262 ? 174.827 158.966 118.044 1.00 60.19 262 VAL D N 1
ATOM 8301 C CA . VAL D 1 262 ? 174.686 160.137 117.185 1.00 60.19 262 VAL D CA 1
ATOM 8302 C C . VAL D 1 262 ? 173.699 159.867 116.057 1.00 60.19 262 VAL D C 1
ATOM 8303 O O . VAL D 1 262 ? 172.865 160.717 115.729 1.00 60.19 262 VAL D O 1
ATOM 8307 N N . GLU D 1 263 ? 173.769 158.684 115.449 1.00 62.07 263 GLU D N 1
ATOM 8308 C CA . GLU D 1 263 ? 172.968 158.368 114.273 1.00 62.07 263 GLU D CA 1
ATOM 8309 C C . GLU D 1 263 ? 171.735 157.536 114.598 1.00 62.07 263 GLU D C 1
ATOM 8310 O O . GLU D 1 263 ? 171.343 156.679 113.796 1.00 62.07 263 GLU D O 1
ATOM 8316 N N . ASN D 1 264 ? 171.111 157.762 115.748 1.00 61.73 264 ASN D N 1
ATOM 8317 C CA . ASN D 1 264 ? 169.849 157.129 116.099 1.00 61.73 264 ASN D CA 1
ATOM 8318 C C . ASN D 1 264 ? 168.753 158.184 116.120 1.00 61.73 264 ASN D C 1
ATOM 8319 O O . ASN D 1 264 ? 168.866 159.187 116.833 1.00 61.73 264 ASN D O 1
ATOM 8324 N N . ILE D 1 265 ? 167.696 157.958 115.337 1.00 63.89 265 ILE D N 1
ATOM 8325 C CA . ILE D 1 265 ? 166.602 158.920 115.281 1.00 63.89 265 ILE D CA 1
ATOM 8326 C C . ILE D 1 265 ? 165.888 159.008 116.623 1.00 63.89 265 ILE D C 1
ATOM 8327 O O . ILE D 1 265 ? 165.309 160.048 116.957 1.00 63.89 265 ILE D O 1
ATOM 8332 N N . ASP D 1 266 ? 165.914 157.933 117.411 1.00 63.40 266 ASP D N 1
ATOM 8333 C CA . ASP D 1 266 ? 165.251 157.923 118.707 1.00 63.40 266 ASP D CA 1
ATOM 8334 C C . ASP D 1 266 ? 166.065 158.597 119.799 1.00 63.40 266 ASP D C 1
ATOM 8335 O O . ASP D 1 266 ? 165.540 158.801 120.899 1.00 63.40 266 ASP D O 1
ATOM 8340 N N . HIS D 1 267 ? 167.319 158.946 119.533 1.00 60.67 267 HIS D N 1
ATOM 8341 C CA . HIS D 1 267 ? 168.176 159.581 120.524 1.00 60.67 267 HIS D CA 1
ATOM 8342 C C . HIS D 1 267 ? 168.405 161.060 120.268 1.00 60.67 267 HIS D C 1
ATOM 8343 O O . HIS D 1 267 ? 168.405 161.849 121.214 1.00 60.67 267 HIS D O 1
ATOM 8350 N N . CYS D 1 268 ? 168.595 161.460 119.016 1.00 60.19 268 CYS D N 1
ATOM 8351 C CA . CYS D 1 268 ? 168.777 162.861 118.669 1.00 60.19 268 CYS D CA 1
ATOM 8352 C C . CYS D 1 268 ? 168.289 163.067 117.240 1.00 60.19 268 CYS D C 1
ATOM 8353 O O . CYS D 1 268 ? 167.651 162.190 116.651 1.00 60.19 268 CYS D O 1
ATOM 8356 N N . ASP D 1 269 ? 168.588 164.237 116.680 1.00 62.48 269 ASP D N 1
ATOM 8357 C CA . ASP D 1 269 ? 168.142 164.608 115.343 1.00 62.48 269 ASP D CA 1
ATOM 8358 C C . ASP D 1 269 ? 169.315 164.962 114.435 1.00 62.48 269 ASP D C 1
ATOM 8359 O O . ASP D 1 269 ? 169.187 165.803 113.545 1.00 62.48 269 ASP D O 1
ATOM 8364 N N . PHE D 1 270 ? 170.469 164.331 114.657 1.00 61.81 270 PHE D N 1
ATOM 8365 C CA . PHE D 1 270 ? 171.641 164.617 113.837 1.00 61.81 270 PHE D CA 1
ATOM 8366 C C . PHE D 1 270 ? 171.444 164.147 112.402 1.00 61.81 270 PHE D C 1
ATOM 8367 O O . PHE D 1 270 ? 171.852 164.834 111.457 1.00 61.81 270 PHE D O 1
ATOM 8375 N N . THR D 1 271 ? 170.835 162.974 112.220 1.00 64.00 271 THR D N 1
ATOM 8376 C CA . THR D 1 271 ? 170.681 162.426 110.879 1.00 64.00 271 THR D CA 1
ATOM 8377 C C . THR D 1 271 ? 169.780 163.305 110.021 1.00 64.00 271 THR D C 1
ATOM 8378 O O . THR D 1 271 ? 170.052 163.510 108.831 1.00 64.00 271 THR D O 1
ATOM 8382 N N . VAL D 1 272 ? 168.719 163.857 110.613 1.00 65.35 272 VAL D N 1
ATOM 8383 C CA . VAL D 1 272 ? 167.835 164.752 109.874 1.00 65.35 272 VAL D CA 1
ATOM 8384 C C . VAL D 1 272 ? 168.595 165.993 109.431 1.00 65.35 272 VAL D C 1
ATOM 8385 O O . VAL D 1 272 ? 168.477 166.441 108.285 1.00 65.35 272 VAL D O 1
ATOM 8389 N N . LEU D 1 273 ? 169.392 166.564 110.335 1.00 64.57 273 LEU D N 1
ATOM 8390 C CA . LEU D 1 273 ? 170.139 167.770 110.002 1.00 64.57 273 LEU D CA 1
ATOM 8391 C C . LEU D 1 273 ? 171.154 167.503 108.903 1.00 64.57 273 LEU D C 1
ATOM 8392 O O . LEU D 1 273 ? 171.325 168.325 107.998 1.00 64.57 273 LEU D O 1
ATOM 8397 N N . ARG D 1 274 ? 171.846 166.366 108.968 1.00 67.50 274 ARG D N 1
ATOM 8398 C CA . ARG D 1 274 ? 172.809 166.034 107.924 1.00 67.50 274 ARG D CA 1
ATOM 8399 C C . ARG D 1 274 ? 172.115 165.856 106.581 1.00 67.50 274 ARG D C 1
ATOM 8400 O O . ARG D 1 274 ? 172.566 166.393 105.560 1.00 67.50 274 ARG D O 1
ATOM 8408 N N . ASN D 1 275 ? 170.993 165.130 106.571 1.00 69.21 275 ASN D N 1
ATOM 8409 C CA . ASN D 1 275 ? 170.243 164.936 105.337 1.00 69.21 275 ASN D CA 1
ATOM 8410 C C . ASN D 1 275 ? 169.805 166.267 104.744 1.00 69.21 275 ASN D C 1
ATOM 8411 O O . ASN D 1 275 ? 169.914 166.481 103.531 1.00 69.21 275 ASN D O 1
ATOM 8416 N N . MET D 1 276 ? 169.304 167.172 105.583 1.00 71.64 276 MET D N 1
ATOM 8417 C CA . MET D 1 276 ? 168.803 168.445 105.083 1.00 71.64 276 MET D CA 1
ATOM 8418 C C . MET D 1 276 ? 169.937 169.330 104.582 1.00 71.64 276 MET D C 1
ATOM 8419 O O . MET D 1 276 ? 169.866 169.880 103.477 1.00 71.64 276 MET D O 1
ATOM 8424 N N . LEU D 1 277 ? 170.994 169.480 105.381 1.00 70.14 277 LEU D N 1
ATOM 8425 C CA . LEU D 1 277 ? 172.039 170.443 105.060 1.00 70.14 277 LEU D CA 1
ATOM 8426 C C . LEU D 1 277 ? 172.888 169.979 103.887 1.00 70.14 277 LEU D C 1
ATOM 8427 O O . LEU D 1 277 ? 173.180 170.761 102.976 1.00 70.14 277 LEU D O 1
ATOM 8432 N N . VAL D 1 278 ? 173.301 168.718 103.888 1.00 71.35 278 VAL D N 1
ATOM 8433 C CA . VAL D 1 278 ? 174.246 168.222 102.898 1.00 71.35 278 VAL D CA 1
ATOM 8434 C C . VAL D 1 278 ? 173.541 167.518 101.749 1.00 71.35 278 VAL D C 1
ATOM 8435 O O . VAL D 1 278 ? 173.707 167.887 100.587 1.00 71.35 278 VAL D O 1
ATOM 8439 N N . ARG D 1 279 ? 172.733 166.508 102.061 1.00 73.36 279 ARG D N 1
ATOM 8440 C CA . ARG D 1 279 ? 172.266 165.586 101.034 1.00 73.36 279 ARG D CA 1
ATOM 8441 C C . ARG D 1 279 ? 171.271 166.244 100.086 1.00 73.36 279 ARG D C 1
ATOM 8442 O O . ARG D 1 279 ? 171.363 166.076 98.864 1.00 73.36 279 ARG D O 1
ATOM 8450 N N . THR D 1 280 ? 170.315 166.995 100.620 1.00 73.85 280 THR D N 1
ATOM 8451 C CA . THR D 1 280 ? 169.121 167.305 99.845 1.00 73.85 280 THR D CA 1
ATOM 8452 C C . THR D 1 280 ? 168.876 168.786 99.593 1.00 73.85 280 THR D C 1
ATOM 8453 O O . THR D 1 280 ? 168.620 169.169 98.448 1.00 73.85 280 THR D O 1
ATOM 8457 N N . HIS D 1 281 ? 168.950 169.635 100.614 1.00 74.57 281 HIS D N 1
ATOM 8458 C CA . HIS D 1 281 ? 168.282 170.935 100.602 1.00 74.57 281 HIS D CA 1
ATOM 8459 C C . HIS D 1 281 ? 169.266 172.068 100.863 1.00 74.57 281 HIS D C 1
ATOM 8460 O O . HIS D 1 281 ? 169.074 172.910 101.743 1.00 74.57 281 HIS D O 1
ATOM 8467 N N . MET D 1 282 ? 170.343 172.097 100.085 1.00 74.73 282 MET D N 1
ATOM 8468 C CA . MET D 1 282 ? 171.435 173.051 100.232 1.00 74.73 282 MET D CA 1
ATOM 8469 C C . MET D 1 282 ? 171.426 174.129 99.154 1.00 74.73 282 MET D C 1
ATOM 8470 O O . MET D 1 282 ? 171.581 175.327 99.454 1.00 74.73 282 MET D O 1
ATOM 8475 N N . GLN D 1 283 ? 171.222 173.726 97.898 1.00 74.88 283 GLN D N 1
ATOM 8476 C CA . GLN D 1 283 ? 170.971 174.695 96.840 1.00 74.88 283 GLN D CA 1
ATOM 8477 C C . GLN D 1 283 ? 169.755 175.549 97.160 1.00 74.88 283 GLN D C 1
ATOM 8478 O O . GLN D 1 283 ? 169.680 176.706 96.736 1.00 74.88 283 GLN D O 1
ATOM 8484 N N . ASP D 1 284 ? 168.801 175.005 97.916 1.00 73.51 284 ASP D N 1
ATOM 8485 C CA . ASP D 1 284 ? 167.679 175.812 98.380 1.00 73.51 284 ASP D CA 1
ATOM 8486 C C . ASP D 1 284 ? 168.148 176.911 99.323 1.00 73.51 284 ASP D C 1
ATOM 8487 O O . ASP D 1 284 ? 167.628 178.032 99.285 1.00 73.51 284 ASP D O 1
ATOM 8492 N N . LEU D 1 285 ? 169.117 176.607 100.188 1.00 73.10 285 LEU D N 1
ATOM 8493 C CA . LEU D 1 285 ? 169.691 177.641 101.043 1.00 73.10 285 LEU D CA 1
ATOM 8494 C C . LEU D 1 285 ? 170.352 178.728 100.213 1.00 73.10 285 LEU D C 1
ATOM 8495 O O . LEU D 1 285 ? 170.161 179.923 100.471 1.00 73.10 285 LEU D O 1
ATOM 8500 N N . LYS D 1 286 ? 171.121 178.333 99.197 1.00 74.47 286 LYS D N 1
ATOM 8501 C CA . LYS D 1 286 ? 171.739 179.332 98.328 1.00 74.47 286 LYS D CA 1
ATOM 8502 C C . LYS D 1 286 ? 170.685 180.183 97.625 1.00 74.47 286 LYS D C 1
ATOM 8503 O O . LYS D 1 286 ? 170.831 181.408 97.512 1.00 74.47 286 LYS D O 1
ATOM 8509 N N . ASP D 1 287 ? 169.616 179.548 97.141 1.00 75.91 287 ASP D N 1
ATOM 8510 C CA . ASP D 1 287 ? 168.568 180.271 96.432 1.00 75.91 287 ASP D CA 1
ATOM 8511 C C . ASP D 1 287 ? 167.842 181.247 97.346 1.00 75.91 287 ASP D C 1
ATOM 8512 O O . ASP D 1 287 ? 167.563 182.384 96.950 1.00 75.91 287 ASP D O 1
ATOM 8517 N N . VAL D 1 288 ? 167.519 180.823 98.568 1.00 73.28 288 VAL D N 1
ATOM 8518 C CA . VAL D 1 288 ? 166.814 181.708 99.487 1.00 73.28 288 VAL D CA 1
ATOM 8519 C C . VAL D 1 288 ? 167.734 182.814 99.983 1.00 73.28 288 VAL D C 1
ATOM 8520 O O . VAL D 1 288 ? 167.263 183.875 100.408 1.00 73.28 288 VAL D O 1
ATOM 8524 N N . THR D 1 289 ? 169.049 182.602 99.940 1.00 74.47 289 THR D N 1
ATOM 8525 C CA . THR D 1 289 ? 169.963 183.690 100.269 1.00 74.47 289 THR D CA 1
ATOM 8526 C C . THR D 1 289 ? 170.034 184.709 99.141 1.00 74.47 289 THR D C 1
ATOM 8527 O O . THR D 1 289 ? 170.032 185.919 99.390 1.00 74.47 289 THR D O 1
ATOM 8531 N N . ASN D 1 290 ? 170.090 184.240 97.893 1.00 74.96 290 ASN D N 1
ATOM 8532 C CA . ASN D 1 290 ? 170.231 185.166 96.772 1.00 74.96 290 ASN D CA 1
ATOM 8533 C C . ASN D 1 290 ? 168.932 185.906 96.483 1.00 74.96 290 ASN D C 1
ATOM 8534 O O . ASN D 1 290 ? 168.955 187.081 96.097 1.00 74.96 290 ASN D O 1
ATOM 8539 N N . ASN D 1 291 ? 167.792 185.244 96.657 1.00 74.79 291 ASN D N 1
ATOM 8540 C CA . ASN D 1 291 ? 166.512 185.808 96.256 1.00 74.79 291 ASN D CA 1
ATOM 8541 C C . ASN D 1 291 ? 165.784 186.547 97.369 1.00 74.79 291 ASN D C 1
ATOM 8542 O O . ASN D 1 291 ? 164.779 187.207 97.089 1.00 74.79 291 ASN D O 1
ATOM 8547 N N . VAL D 1 292 ? 166.245 186.460 98.614 1.00 74.00 292 VAL D N 1
ATOM 8548 C CA . VAL D 1 292 ? 165.550 187.128 99.709 1.00 74.00 292 VAL D CA 1
ATOM 8549 C C . VAL D 1 292 ? 166.485 188.069 100.456 1.00 74.00 292 VAL D C 1
ATOM 8550 O O . VAL D 1 292 ? 166.249 189.281 100.510 1.00 74.00 292 VAL D O 1
ATOM 8554 N N . HIS D 1 293 ? 167.551 187.521 101.038 1.00 73.58 293 HIS D N 1
ATOM 8555 C CA . HIS D 1 293 ? 168.396 188.317 101.921 1.00 73.58 293 HIS D CA 1
ATOM 8556 C C . HIS D 1 293 ? 169.313 189.250 101.139 1.00 73.58 293 HIS D C 1
ATOM 8557 O O . HIS D 1 293 ? 169.588 190.370 101.583 1.00 73.58 293 HIS D O 1
ATOM 8564 N N . TYR D 1 294 ? 169.807 188.810 99.983 1.00 78.84 294 TYR D N 1
ATOM 8565 C CA . TYR D 1 294 ? 170.660 189.682 99.185 1.00 78.84 294 TYR D CA 1
ATOM 8566 C C . TYR D 1 294 ? 169.853 190.753 98.471 1.00 78.84 294 TYR D C 1
ATOM 8567 O O . TYR D 1 294 ? 170.339 191.874 98.284 1.00 78.84 294 TYR D O 1
ATOM 8576 N N . GLU D 1 295 ? 168.629 190.429 98.060 1.00 80.89 295 GLU D N 1
ATOM 8577 C CA . GLU D 1 295 ? 167.784 191.415 97.400 1.00 80.89 295 GLU D CA 1
ATOM 8578 C C . GLU D 1 295 ? 167.416 192.549 98.347 1.00 80.89 295 GLU D C 1
ATOM 8579 O O . GLU D 1 295 ? 167.407 193.719 97.948 1.00 80.89 295 GLU D O 1
ATOM 8585 N N . ASN D 1 296 ? 167.105 192.222 99.604 1.00 79.96 296 ASN D N 1
ATOM 8586 C CA . ASN D 1 296 ? 166.676 193.248 100.548 1.00 79.96 296 ASN D CA 1
ATOM 8587 C C . ASN D 1 296 ? 167.805 194.216 100.870 1.00 79.96 296 ASN D C 1
ATOM 8588 O O . ASN D 1 296 ? 167.572 195.423 101.004 1.00 79.96 296 ASN D O 1
ATOM 8593 N N . TYR D 1 297 ? 169.030 193.711 101.010 1.00 80.43 297 TYR D N 1
ATOM 8594 C CA . TYR D 1 297 ? 170.169 194.595 101.223 1.00 80.43 297 TYR D CA 1
ATOM 8595 C C . TYR D 1 297 ? 170.383 195.505 100.022 1.00 80.43 297 TYR D C 1
ATOM 8596 O O . TYR D 1 297 ? 170.604 196.712 100.173 1.00 80.43 297 TYR D O 1
ATOM 8605 N N . ARG D 1 298 ? 170.327 194.938 98.816 1.00 82.74 298 ARG D N 1
ATOM 8606 C CA . ARG D 1 298 ? 170.509 195.743 97.614 1.00 82.74 298 ARG D CA 1
ATOM 8607 C C . ARG D 1 298 ? 169.356 196.719 97.429 1.00 82.74 298 ARG D C 1
ATOM 8608 O O . ARG D 1 298 ? 169.559 197.847 96.966 1.00 82.74 298 ARG D O 1
ATOM 8616 N N . SER D 1 299 ? 168.137 196.300 97.778 1.00 82.91 299 SER D N 1
ATOM 8617 C CA . SER D 1 299 ? 166.997 197.208 97.716 1.00 82.91 299 SER D CA 1
ATOM 8618 C C . SER D 1 299 ? 167.186 198.394 98.653 1.00 82.91 299 SER D C 1
ATOM 8619 O O . SER D 1 299 ? 166.912 199.540 98.278 1.00 82.91 299 SER D O 1
ATOM 8622 N N . LYS D 1 300 ? 167.650 198.139 99.878 1.00 84.11 300 LYS D N 1
ATOM 8623 C CA . LYS D 1 300 ? 167.930 199.233 100.802 1.00 84.11 300 LYS D CA 1
ATOM 8624 C C . LYS D 1 300 ? 169.102 200.076 100.317 1.00 84.11 300 LYS D C 1
ATOM 8625 O O . LYS D 1 300 ? 169.085 201.305 100.443 1.00 84.11 300 LYS D O 1
ATOM 8631 N N . LYS D 1 301 ? 170.129 199.432 99.764 1.00 84.65 301 LYS D N 1
ATOM 8632 C CA . LYS D 1 301 ? 171.265 200.174 99.234 1.00 84.65 301 LYS D CA 1
ATOM 8633 C C . LYS D 1 301 ? 170.851 201.035 98.047 1.00 84.65 301 LYS D C 1
ATOM 8634 O O . LYS D 1 301 ? 171.333 202.163 97.893 1.00 84.65 301 LYS D O 1
ATOM 8640 N N . LEU D 1 302 ? 169.964 200.523 97.202 1.00 85.85 302 LEU D N 1
ATOM 8641 C CA . LEU D 1 302 ? 169.485 201.272 96.049 1.00 85.85 302 LEU D CA 1
ATOM 8642 C C . LEU D 1 302 ? 168.304 202.154 96.434 1.00 85.85 302 LEU D C 1
ATOM 8643 O O . LEU D 1 302 ? 168.331 203.367 96.229 1.00 85.85 302 LEU D O 1
#

Radius of gyration: 46.85 Å; Cα contacts (8 Å, |Δi|>4): 1926; chains: 4; bounding box: 42×64×166 Å

Organism: Ciona intestinalis (NCBI:txid7719)

Foldseek 3Di:
DAEAAEEEDEAPPQCRLLLVCFLLVDCQDLWAWDKGWDWRCPPNDIYTYIYIYGPPQPVDPDRPPVLVRVVVVQVVLLVVVVVVVCPRPHHLEYEYEAELDLDEGDPSRVVNQLVCLLRYAYQYEHGPLQPDDPVSLVSHQVRHVVVCVVSVGDHDQADDQPPVDSVSPNWYFDGFDDFDQDPNDTFGFDDDPVGTQGGCDVVRTSSVSCSCCCVPGPVVVSVVCNVPGNSVVSCVVVVVD/DDDDDDDDCVVCVVVVVVVVQLVPAAEAEEEEEEAPPQCRQLLVCQLLVHNQRPDDPVDDDDQDPDWDKDKGWDWDDDPSHIYTYIYIYIRNAPPDPDRPCSLVVVVVVQVVQLVQQVVLVVDPPHDPDGDRPHHLEYEYEAEPPLPAGDPSSLVNLVVALQQYAYAYAHGPLLPADPVSVVSHFVRHVVVCVVSVRQHPPRLVPPDPVDDVVSVVRVVLVVCPPFHADGASDWDADPHDTFGFDDDPVGTQGRPDPVRTGSVSVSCCCPPNCVVVSVCCNVPPNSVVSVVVVCVVVVD/DDDDDDCPPPVCVVVVVVVVCLVVAEEAEEEEDDAPPQCPQLLVCFLLVHNFRPDDPPDDDDADPAWDKDKDWDWDDDPSHTYTYIYIYTGNAPPDPDRPPNLVVVVVVQVVQLVQVVVLVVDPPHDPDDDRPHHLYYEYEAELPLPAGDPSSVVNLQVAQQQAAYAYAYTPLLVDDPVSVVSHFVRHVVVCVVSVRAHPPDLVPDDPPDDVVSVVRVVLVSCPPFYADGFNAWDQDPNDTATFDDDVVDTQGRPDVVRTRSVVVSCCCPPNCVVVSVCCNVPPNSVVSVVVVVVVD/DAEAEEEEDEAPDFCRQLLVCQLQVDHCFAWDWDWDWRCPPNDTYTYIYIYTPPQPPDPDNVPSCVNVVVVQVVQLVVVVVVCPNPHHLAYEYEAELPLPEGDPSRLVNLVVPLLAYAYQYEHTPLQVDDPVSLVSHQVRHVVVCVVSVGDHDQAPDQVLRVCPNWYADGASDWDADPNDTFGFDDDPVGTQGRPDPVRTNSVVVSCCCPPPPPVVSVVCNVPGNSVVSVVVVD

Secondary structure (DSSP, 8-state):
-EEEEEEEE--SSSSHHHHHHHHHTS-------EEEEEEEE-SSSEEEEEEEE-TTTT-SSB-TTTTHHHHHHHHHHHHHHHHHH----S--EEEEEEP--SS---HHHHHHHHHSTTTSEEEEEES-GGGS-HHHHHHHHHHHHHHHHHTT---PPP----HHHHTTPSEE------EEEETTEEEEEEEETTEEEESS-TTT-SHHHHIIIIITTSHHHHHHHIIIIIHHHHHHHHTT-/-BPPSS---GGGHHHHHHHHHHHH-EEEEEEEES-TTSSHHHHHHHHHTS--SSS-TTS-----SS---EEEEEEEEETTEEEEEEEEE-TTTTTSSB-TTSSHHHHHHHHHHHHHHHHHHH-SS--SS-------EEEEEEP--SS---HHHHHHHHHHTTTS-EEEEETTGGGS-HHHHHHHHHHHHHHHHHTT--PSSPGGGS-TT-SHHHHHHHHHHHHPSEE----S-EEEETTEEEEEEEETTEEEETT-TTT--HHHHHIIIIIISHHHHHHHIIIIIHHHHHHHHHTT---/-----S---GGGHHHHHHHHHHTT-EEEEEEEE--SSSSHHHHHHHHHTSS-SSS-TTS-----SS---EEEEEEEEETTEEEEEEEEE-TTTT-SSB-TTTTHHHHHHHHHHHHHHHHHHH-SS--SS----S--EEEEEE---SS---HHHHHHHHHHTTTS-EEEEESSGGGS-HHHHHHHHHHHHHHHHHTT--PSS-GGGS-SS--HHHHHHHHHHHHPSEE------EEEETTEEEEEEE-SS-EEETT-TTT-SHHHHHIIIIIISHHHHHHHIIIIIHHHHHHHHHHH-/-EEEEEEEE--SSSSHHHHHHHHTT------EEEEEEE-GGG--EEEEEEE-TTTTTSSB-TTTTHHHHHHHHHHHHHHHHH----S--EEEEEEP--SS---HHHHHHHHHHTTTSEEEEEES-GGGS-HHHHHHHHHHHHHHHHHTT--PPPPP----GGGPSEE------EEEETTEEEEEEEETTEEEETT-TTT-SHHHHHIIIIIISSHHHHHHIIIIIHHHHHHHH-

Solvent-accessible surface area: 47991 Å² total; per-residue (Å²): 100,50,57,3,4,0,1,3,0,3,57,50,10,17,31,42,54,42,2,0,17,2,5,13,127,35,136,22,108,178,36,122,29,85,64,46,146,37,96,17,165,78,119,71,102,31,17,132,1,25,0,3,26,4,59,29,4,6,57,44,30,66,10,58,100,15,26,82,27,0,15,81,31,1,43,129,42,3,58,64,63,36,105,81,97,134,114,25,88,2,1,0,0,0,0,3,5,3,31,16,24,24,31,6,11,35,38,22,14,20,63,0,0,99,50,1,35,75,50,2,6,1,2,2,0,0,0,42,6,12,11,16,23,82,132,42,16,115,84,1,24,159,27,0,43,125,24,1,127,117,68,158,9,119,33,21,157,31,39,165,134,87,93,153,24,38,81,70,40,0,0,3,4,6,17,6,89,86,86,36,108,65,83,70,162,188,18,35,0,37,104,7,57,22,20,27,1,42,0,94,48,86,119,36,4,10,0,33,2,0,43,40,4,1,14,128,68,14,24,86,40,0,25,68,38,1,59,104,66,18,10,63,59,22,90,58,114,107,119,95,130,129,25,106,46,121,38,91,0,0,0,25,35,1,36,89,14,47,97,107,41,21,77,119,69,18,32,50,0,9,3,1,3,0,0,8,7,8,14,27,24,20,28,1,2,3,1,2,2,28,4,100,0,8,90,44,50,54,124,90,97,29,130,40,27,105,86,35,56,40,76,78,53,83,38,42,0,101,16,157,35,14,59,0,84,2,19,5,5,22,2,13,1,0,11,5,32,25,66,11,66,78,2,29,73,26,0,49,145,36,0,46,73,11,1,34,114,41,3,87,44,15,85,48,74,170,40,139,118,124,29,60,17,61,14,3,0,0,0,0,0,1,2,22,16,26,16,124,42,9,57,93,10,1,14,50,0,0,84,87,0,25,119,21,3,7,2,0,0,0,0,0,46,0,11,4,6,21,93,136,48,18,126,139,1,27,45,36,0,54,127,38,14,136,139,65,108,8,137,7,12,1,34,32,143,56,22,51,126,151,40,100,106,48,55,90,79,1,64,115,27,55,111,108,3,0,0,0,4,3,17,5,48,80,81,49,136,61,87,103,145,63,29,34,0,42,114,10,62,34,21,20,6,29,1,68,51,83,67,20,1,13,1,24,45,0,16,51,1,0,0,63,50,2,0,33,15,0,32,26,10,0,31,31,42,26,4,26,94,23,2,53,121,90,22,74,112,91,131,225,138,24,109,43,117,41,99,0,0,0,32,35,0,49,72,14,47,98,108,33,22,86,100,69,19,33,48,0,9,4,0,3,0,2,7,10,8,14,29,26,21,27,1,2,5,2,2,2,22,4,104,0,6,85,40,30,45,102,106,89,38,136,42,24,101,84,27,66,46,67,72,45,83,37,54,0,77,13,150,32,20,51,0,70,1,20,3,3,19,2,14,1,0,7,8,35,29,66,10,82,70,9,25,68,31,0,52,136,28,0,47,88,16,2,38,126,45,1,89,39,22,82,41,53,151,41,129,121,108,33,65,19,64,11,4,0,0,0,2,0,2,1,25,16,25,13,121,42,12,63,95,8,1,16,46,0,0,67,99,0,20,118,22,3,6,1,0,0,0,0,0,46,0,8,10,7,22,86,111,35,14,102,113,1,17,58,47,0,56,115,36,9,130,118,68,106,8,120,7,12,1,26,36,120,58,36,101,132,144,29,93,117,18,68,83,80,1,57,136,25,50,116,97,3,0,0,0,5,6,19,8,52,81,78,37,135,41,79,104,124,69,26,46,0,34,120,9,41,35,19,27,6,27,0,63,53,93,72,17,1,16,0,18,49,0,12,49,2,1,0,63,56,0,0,35,13,0,36,44,12,1,31,36,38,24,6,31,83,33,7,52,130,76,32,116,119,159,79,63,50,5,5,0,0,1,0,2,45,58,10,14,26,32,80,50,2,18,38,0,5,17,131,49,165,146,26,123,30,103,73,66,156,45,119,26,162,59,117,70,87,43,7,85,0,29,12,3,56,4,58,30,2,18,49,52,31,74,10,60,101,16,21,83,29,0,14,80,31,0,43,122,48,1,68,71,64,47,113,90,146,113,32,76,6,0,0,0,0,0,1,2,2,19,14,16,29,39,8,14,32,36,15,3,13,59,0,0,82,56,0,48,74,52,0,5,2,4,2,0,0,0,48,5,14,5,7,16,72,116,62,19,128,119,1,26,136,43,0,51,94,27,1,114,121,66,155,5,124,33,27,120,17,38,144,89,214,50,99,97,61,28,0,1,4,3,4,16,9,79,83,74,43,111,56,81,67,160,174,22,34,0,40,85,4,68,26,19,19,0,44,0,90,43,100,109,36,5,8,0,23,3,0,30,52,2,4,26,145,74,6,17,89,48,0,24,67,39,0,53,97,65,18,9,71,68,24,67,76,174,133,158

B-factor: mean 59.51, std 10.48, range [44.56, 99.87]

Sequence (1071 aa):
GFEFTLMVVGESGLGKSTLINSLFLSDLYTVKVETTKVLIKENGVTLRLTIDDTPGFGDAVDNSNCWQAVINHIEKKFEDYLNAESADNRVHCCLYFIAPTGHGLKPLDVEFMKNLHDKVNIIPLIAKADTMTPEECLRFKKQIMKEIHEHKIQLYEFPECNRKLKSRVPFAVVGSNTVLEIGGRRVRGRQYPWGVAEVENIDHCDFTVLRNMLVRTHMQDLKDVTNNVHYENYRSKKLSSTTPLEGYVGIDTLTEQIRKKALRQGFEFNVMVVGSAGLGKSTLVNTIFKSKVSRRQPEEDYHTPSTVEIKTISHVIEEKGILLKLSVTDTPGFGDQVDNTNCWQPIMRHVNEQYEKYLNEEISIKRRKRIPDTRVHCCIYFIPPSGHSLRLVDIEVMKRLVEIVNVIPVIAKSDSLTLEERERFKATIQQQLIEHNIRVYPDLENLDVDDETERQRNLKLKERLPFAIVGSSTTHQVGSKAVLGRKAGWGVIEVENDAHCEFNHLRNMIIRTNLQDLKEVTAQVHYELYRHRRLETLKKTTPLEGYVGIDTLTEQIRKKALRQGFEFNVMVVGSAGLGKSTLVNTIFKSKVSRRQPEEDYHTPSTVEIKTISHVIEEKGILLKLSVTDTPGFGDQVDNTNCWQPIMRHVNEQYEKYLNEEISIKRRKRIPDTRVHCCIYFIPPSGHSLRLVDIEVMKRLVEIVNVIPVIAKSDSLTLEERERFKATIQQQLIEHNIRVYPDLENLDVDDETERQRNLKLKERLPFAIVGSSTTHQVGSKAVLGRKAGWGVIEVENDAHCEFNHLRNMIIRTNLQDLKEVTAQVHYELYRHRRLETLGFEFTLMVVGESGLGKSTLINSLFLSDTVKVETTKVLIKENGVTLRLTIDDTPGFGDAVDNSNCWQAVINHIEKKFEDYLNAEADNRVHCCLYFIAPTGHGLKPLDVEFMKNLHDKVNIIPLIAKADTMTPEECLRFKKQIMKEIHEHKIQLYEFPECKLKSRVPFAVVGSNTVLEIGGRRVRGRQYPWGVAEVENIDHCDFTVLRNMLVRTHMQDLKDVTNNVHYENYRSKKL